Protein AF-0000000081272296 (afdb_homodimer)

Nearest PDB structures (foldseek):
  6tm3-assembly1_A  TM=4.567E-01  e=7.937E+00  Methylorubrum extorquens AM1
  8sxa-assembly1_A  TM=1.067E-01  e=3.320E+00  Bos taurus
  6tm3-assembly1_A  TM=4.519E-01  e=7.015E+00  Methylorubrum extorquens AM1

InterPro domains:
  IPR013495 Conserved hypothetical protein CHP02679 [TIGR02679] (34-431)
  IPR024465 Domain of unknown function DUF2399 [PF09664] (279-431)
  IPR024466 Conserved hypothetical protein CHP02679, N terminus [PF11796] (39-263)

Organism: Ralstonia solanacearum (NCBI:txid305)

Foldseek 3Di:
DPPLLVVLCVLQQDPVNVVVLVVVLVVQQADDDPPPPQKDKAAQDDQSNQVSQCVLQVHPDDDDRMDIDGQVSSQVSSVVVVNDNGPQVSSCVRPNHRHNNVVVVVVLVVLLVVLLPDDDADPLLVLLSPDPVNSVLLCVLQVNDSVSSNVLRVLLRQLVVCWLDQQAAQLRSCCVRPVGSCCLPPPHSSVVSNLSSLVSVVQVVCVVVVNPRPVPVCLPPLVPPPDPVVSVVVVVLSSQQSSLVRNYHDPQAPPWKKKAQFDADPVDDDPDDFLDIDTHTSSCCRNPNTRGPAAVHEAEEEADVVLVVVLSVPARNQFGIYIYCPAQRGNNSVSVLVVNLVNHHAYEYDFKQAQSGLSSVVSCCSVNVHHYDCHELVSVVVLCVVDDDQPQDHDDDHHANPVYRVNRVSCVVSRGIGGPVSCSVVVSVVRGHD/DPPLLVVLCVLQQDPVNVVVLVVVLVVQQADDDPPPPQKDKAAQDDQVNQVSQCVLQVHPDDDDRMDIDGQVSSQVSSVVVVNDNGPQVSSCVRPNHRHNNVVVVVVLVVLLCVLLPDDDADPLLVLLSPDPVNSVLLCVLQVNDSVSSNVLRVLLRQLVVCWLDQQAAQLRSCCVRPVGSCCLPPPHSSVVSNLSSLVSVVQVVCVVVVNPRPVPVCLPVLVPPPDPVVSVVVVVLSSQQSSLVRNYHDPQAPPWKKKAQFDADPVDDDPDDFLDIDTHTSSCCRNPNTRGPAAVHEAEEEADVVLVVVLSVPARNQFGIYIYCPAQRGNNSVSVLVVCLVNHHAYEYDFKQAQSGLSSVVSCCSVNVHHYDCHELVSVVVLLVVDDPFPQDHDDDHHANPVYRVNRVSCVVSRGIGGPVSCSVVVSVVRGHD

Radius of gyration: 42.19 Å; Cα contacts (8 Å, |Δi|>4): 1329; chains: 2; bounding box: 96×132×68 Å

Sequence (868 aa):
MSSSEAKLQRLLGGPALLPLRQRLRRHFERQNDGETRVTLQLTQLRAGEHEALALLTGRTSRPTRSMRIDITQIDAALQTAGICRSLREALERLDGPILNRAAARAAIQAAWSEVTQGREVDARLQAWLDTPAAGPQLKRLAKQNTAAAKTLLRQADAVLRDLPAVGLARAQLAAQTLGNAHALDAGQPVASIVLAAWRCAEAAMASSRQEEPTDPEREFDDDEAEDRDDKARLAHERTRDIWARAGVLVNELARPALMLNLPIADHVTPSWTAGEPAYLSLRQLVRTPPAWTVKGTPVFVCENPNLLAIAADRLGARCAPLVCTDGMPAAAQRALLTQLLHAGARLYYHGDFDWPGLRIANHVIRTWRAIPWRLAASDYKAAVKAAPHVRRDLDETDAVAVWDPLLTPAMRDHGLSIAEEAVADGLIEDLRLPMSSSEAKLQRLLGGPALLPLRQRLRRHFERQNDGETRVTLQLTQLRAGEHEALALLTGRTSRPTRSMRIDITQIDAALQTAGICRSLREALERLDGPILNRAAARAAIQAAWSEVTQGREVDARLQAWLDTPAAGPQLKRLAKQNTAAAKTLLRQADAVLRDLPAVGLARAQLAAQTLGNAHALDAGQPVASIVLAAWRCAEAAMASSRQEEPTDPEREFDDDEAEDRDDKARLAHERTRDIWARAGVLVNELARPALMLNLPIADHVTPSWTAGEPAYLSLRQLVRTPPAWTVKGTPVFVCENPNLLAIAADRLGARCAPLVCTDGMPAAAQRALLTQLLHAGARLYYHGDFDWPGLRIANHVIRTWRAIPWRLAASDYKAAVKAAPHVRRDLDETDAVAVWDPLLTPAMRDHGLSIAEEAVADGLIEDLRLP

Secondary structure (DSSP, 8-state):
--HHHHHHIIIIISGGGHHHHHHHHHHHHHS-TT----EEEEES--HHHHHHHHHHHT------SEEEEEHHHHHHHHHHTTS-S-HHHHHHHHH-----HHHHHHHHHHHHHHHHSS----HHHHHHHTSTTHHHHHHHHTTT-HHHHHHHHHHHHHHHHT-S-SSEEHHHHHHHHHS-TTTTSTT-HHHHHHHHHHHHHHHHHHHHTT-----HHHHT-GGG--SHHHHHHHHHHHHHHHHHHTTEESSTTSSPEEEES--B-TTS--SS-TTS-EEE-HHHHHHS---B--TT-EEEEES-HHHHHHHHHHHGGGBPPEEE--SS--HHHHHHHHHHHHTT-EEEE---BSHHHHHHHHHHHHHH-PEESS-SHHHHHHHHHH-S-------S-----TT-TTHHHHHHHH---B-GGGGHHHHHHHHB--/--HHHHHHIIIIISGGGHHHHHHHHHHHHHS-TT----EEEEES--HHHHHHHHHHHT------SEEEEEHHHHHHHHHHTTS-S-HHHHHHHHH-----HHHHHHHHHHHHHHHHSS----HHHHHHHTSTTHHHHHHHHTTT-HHHHHHHHHHHHHHHHT-S-SSEEHHHHHHHHHS-TTTTSTT-HHHHHHHHHHHHHHHHHHHHTT-----HHHHT-GGG--SHHHHHHHHHHHHHHHHHHTTEESSTTSSPEEEES--B-TTS--SS-TTS-EEE-HHHHHHS---B--TT-EEEEES-HHHHHHHHHHHGGGBPPEEE--SS--HHHHHHHHHHHHTT-EEEE---BSHHHHHHHHHHHHHH-PEESS-SHHHHHHHHHH-S-------S-----TT-TTHHHHHHHH---B-GGGGHHHHHHHHB--

Solvent-accessible surface area (backbone atoms only — not comparable to full-atom values): 46461 Å² total; per-residue (Å²): 124,55,75,34,52,53,52,41,37,72,56,61,52,46,78,87,32,46,66,56,50,51,54,53,46,52,52,54,20,62,38,45,93,78,61,71,74,45,63,47,78,46,66,79,41,48,70,68,49,36,51,37,51,26,64,44,60,71,47,89,68,79,86,47,49,56,48,78,41,46,51,62,52,36,14,50,40,32,40,75,68,57,49,36,78,30,59,67,54,48,47,25,73,70,73,39,85,76,60,40,50,42,48,50,50,50,49,52,51,50,51,52,48,52,62,77,44,93,68,94,59,44,69,40,50,47,55,28,60,70,36,83,62,34,56,63,49,45,39,58,66,28,70,72,32,63,70,50,35,45,51,41,49,52,51,28,34,51,49,52,68,60,50,68,40,76,47,37,46,47,43,55,52,18,30,74,62,69,71,33,48,65,53,52,36,92,86,29,54,40,31,54,51,42,51,50,12,51,51,45,44,51,52,53,53,34,51,70,66,71,39,75,72,68,54,64,77,58,66,58,49,57,81,70,41,83,46,73,66,52,37,52,53,49,50,50,39,49,53,38,31,53,36,43,77,38,16,25,34,62,67,33,70,56,73,48,21,42,35,29,49,72,54,52,45,82,91,51,83,68,67,57,54,77,26,40,77,37,71,42,34,32,48,44,55,57,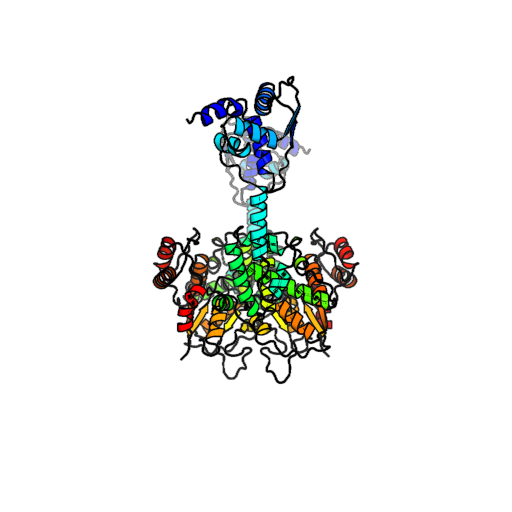57,57,54,75,58,61,59,31,62,76,33,70,31,38,34,36,29,50,56,62,50,54,51,51,39,31,73,76,42,25,66,42,30,45,26,35,36,31,37,63,55,71,63,42,45,21,31,46,51,49,55,49,51,41,46,73,47,38,30,42,40,31,34,36,52,35,49,41,45,70,32,32,49,44,46,44,46,49,30,68,74,62,64,30,40,77,41,83,68,42,39,69,45,50,55,54,49,57,72,69,49,87,82,80,66,65,65,52,73,84,72,78,47,73,36,83,89,34,81,58,27,41,60,50,42,62,72,66,21,51,56,42,57,50,64,78,50,37,71,64,53,48,59,72,32,53,51,136,123,56,73,32,51,54,52,41,37,71,57,62,52,45,78,88,33,46,66,57,51,51,53,53,46,52,50,53,20,61,38,46,92,78,62,71,75,45,62,48,79,45,66,78,41,49,69,68,49,37,51,38,51,25,63,46,60,72,46,92,68,78,86,46,48,56,46,78,43,47,52,61,54,35,13,49,40,31,41,75,70,58,49,36,79,30,59,65,55,47,46,26,73,71,75,38,84,76,62,38,50,42,47,50,50,49,50,53,52,51,51,51,48,52,61,77,42,93,69,92,59,44,69,41,50,47,56,27,61,69,37,84,63,34,57,64,50,46,38,59,66,28,70,70,33,63,69,50,36,46,50,42,50,52,52,28,33,52,49,52,68,59,52,67,39,76,46,38,44,45,43,56,52,18,30,74,62,68,71,32,48,64,53,52,36,92,88,29,55,39,31,53,51,41,52,50,14,51,52,44,44,51,51,54,53,34,51,69,68,70,40,77,71,68,55,64,75,58,67,58,49,59,81,70,43,83,45,72,66,54,37,51,51,48,50,50,41,50,53,38,31,53,36,43,76,37,17,24,34,63,68,32,70,55,73,47,22,40,35,29,49,72,54,51,43,84,92,51,82,68,67,60,53,77,26,39,77,39,71,42,32,32,48,44,54,57,57,58,53,74,58,62,60,32,61,77,32,71,31,37,34,34,30,50,56,62,50,54,52,51,39,31,73,75,42,26,65,43,30,45,26,35,36,32,37,64,56,68,64,42,44,21,30,47,52,50,55,50,51,40,46,74,46,39,32,40,42,30,35,36,53,35,50,42,43,72,32,32,49,43,46,45,47,48,30,67,74,62,63,30,40,76,41,82,68,42,38,68,45,51,54,54,50,57,71,69,48,86,81,74,68,65,66,52,74,86,73,77,46,74,38,83,89,33,82,57,26,39,60,50,42,64,72,67,21,49,55,42,59,50,64,79,50,38,72,66,53,46,60,73,33,53,52,135

pLDDT: mean 87.21, std 12.58, range [40.88, 98.81]

Structure (mmCIF, N/CA/C/O backbone):
data_AF-0000000081272296-model_v1
#
loop_
_entity.id
_entity.type
_entity.pdbx_description
1 polymer 'TIGR02679 family protein'
#
loop_
_atom_site.group_PDB
_atom_site.id
_atom_site.type_symbol
_atom_site.label_atom_id
_atom_site.label_alt_id
_atom_site.label_comp_id
_atom_site.label_asym_id
_atom_site.label_entity_id
_atom_site.label_seq_id
_atom_site.pdbx_PDB_ins_code
_atom_site.Cartn_x
_atom_site.Cartn_y
_atom_site.Cartn_z
_atom_site.occupancy
_atom_site.B_iso_or_equiv
_atom_site.auth_seq_id
_atom_site.auth_comp_id
_atom_site.auth_asym_id
_atom_site.auth_atom_id
_atom_site.pdbx_PDB_model_num
ATOM 1 N N . MET A 1 1 ? 53.406 -57.438 -5.285 1 51.5 1 MET A N 1
ATOM 2 C CA . MET A 1 1 ? 53.062 -56.938 -6.617 1 51.5 1 MET A CA 1
ATOM 3 C C . MET A 1 1 ? 53.188 -58.062 -7.656 1 51.5 1 MET A C 1
ATOM 5 O O . MET A 1 1 ? 54.188 -58.75 -7.738 1 51.5 1 MET A O 1
ATOM 9 N N . SER A 1 2 ? 52.094 -58.5 -8.078 1 66.19 2 SER A N 1
ATOM 10 C CA . SER A 1 2 ? 52.156 -59.625 -9 1 66.19 2 SER A CA 1
ATOM 11 C C . SER A 1 2 ? 53.062 -59.344 -10.172 1 66.19 2 SER A C 1
ATOM 13 O O . SER A 1 2 ? 53.406 -58.188 -10.453 1 66.19 2 SER A O 1
ATOM 15 N N . SER A 1 3 ? 53.75 -60.406 -10.617 1 75.69 3 SER A N 1
ATOM 16 C CA . SER A 1 3 ? 54.688 -60.344 -11.727 1 75.69 3 SER A CA 1
ATOM 17 C C . SER A 1 3 ? 54.125 -59.5 -12.867 1 75.69 3 SER A C 1
ATOM 19 O O . SER A 1 3 ? 54.844 -58.688 -13.469 1 75.69 3 SER A O 1
ATOM 21 N N . SER A 1 4 ? 52.938 -59.5 -13.047 1 79.31 4 SER A N 1
ATOM 22 C CA . SER A 1 4 ? 52.281 -58.719 -14.102 1 79.31 4 SER A CA 1
ATOM 23 C C . SER A 1 4 ? 52.219 -57.25 -13.758 1 79.31 4 SER A C 1
ATOM 25 O O . SER A 1 4 ? 52.406 -56.406 -14.625 1 79.31 4 SER A O 1
ATOM 27 N N . GLU A 1 5 ? 52.125 -56.938 -12.539 1 81.56 5 GLU A N 1
ATOM 28 C CA . GLU A 1 5 ? 52.062 -55.562 -12.094 1 81.56 5 GLU A CA 1
ATOM 29 C C . GLU A 1 5 ? 53.406 -54.875 -12.211 1 81.56 5 GLU A C 1
ATOM 31 O O . GLU A 1 5 ? 53.5 -53.719 -12.578 1 81.56 5 GLU A O 1
ATOM 36 N N . ALA A 1 6 ? 54.438 -55.688 -11.867 1 85.94 6 ALA A N 1
ATOM 37 C CA . ALA A 1 6 ? 55.781 -55.156 -11.969 1 85.94 6 ALA A CA 1
ATOM 38 C C . ALA A 1 6 ? 56.156 -54.875 -13.422 1 85.94 6 ALA A C 1
ATOM 40 O O . ALA A 1 6 ? 56.781 -53.844 -13.711 1 85.94 6 ALA A O 1
ATOM 41 N N . LYS A 1 7 ? 55.781 -55.75 -14.305 1 87.25 7 LYS A N 1
ATOM 42 C CA . LYS A 1 7 ? 56.031 -55.562 -15.727 1 87.25 7 LYS A CA 1
ATOM 43 C C . LYS A 1 7 ? 55.281 -54.344 -16.266 1 87.25 7 LYS A C 1
ATOM 45 O O . LYS A 1 7 ? 55.812 -53.562 -17.047 1 87.25 7 LYS A O 1
ATOM 50 N N . LEU A 1 8 ? 54.156 -54.156 -15.766 1 89.94 8 LEU A N 1
ATOM 51 C CA . LEU A 1 8 ? 53.312 -53.031 -16.203 1 89.94 8 LEU A CA 1
ATOM 52 C C . LEU A 1 8 ? 53.906 -51.719 -15.703 1 89.94 8 LEU A C 1
ATOM 54 O O . LEU A 1 8 ? 53.969 -50.75 -16.453 1 89.94 8 LEU A O 1
ATOM 58 N N . GLN A 1 9 ? 54.344 -51.719 -14.523 1 88.69 9 GLN A N 1
ATOM 59 C CA . GLN A 1 9 ? 54.969 -50.531 -13.938 1 88.69 9 GLN A CA 1
ATOM 60 C C . GLN A 1 9 ? 56.219 -50.125 -14.695 1 88.69 9 GLN A C 1
ATOM 62 O O . GLN A 1 9 ? 56.5 -48.969 -14.906 1 88.69 9 GLN A O 1
ATOM 67 N N . ARG A 1 10 ? 56.938 -51.125 -15.172 1 86.5 10 ARG A N 1
ATOM 68 C CA . ARG A 1 10 ? 58.188 -50.875 -15.906 1 86.5 10 ARG A CA 1
ATOM 69 C C . ARG A 1 10 ? 57.875 -50.375 -17.312 1 86.5 10 ARG A C 1
ATOM 71 O O . ARG A 1 10 ? 58.594 -49.5 -17.828 1 86.5 10 ARG A O 1
ATOM 78 N N . LEU A 1 11 ? 56.781 -50.844 -17.828 1 87.38 11 LEU A N 1
ATOM 79 C CA . LEU A 1 11 ? 56.469 -50.5 -19.219 1 87.38 11 LEU A CA 1
ATOM 80 C C . LEU A 1 11 ? 55.781 -49.156 -19.297 1 87.38 11 LEU A C 1
ATOM 82 O O . LEU A 1 11 ? 56.094 -48.344 -20.188 1 87.38 11 LEU A O 1
ATOM 86 N N . LEU A 1 12 ? 54.844 -48.875 -18.359 1 88.44 12 LEU A N 1
ATOM 87 C CA . LEU A 1 12 ? 54 -47.719 -18.531 1 88.44 12 LEU A CA 1
ATOM 88 C C . LEU A 1 12 ? 53.844 -46.938 -17.219 1 88.44 12 LEU A C 1
ATOM 90 O O . LEU A 1 12 ? 53.281 -45.844 -17.203 1 88.44 12 LEU A O 1
ATOM 94 N N . GLY A 1 13 ? 54.375 -47.344 -16.125 1 87.5 13 GLY A N 1
ATOM 95 C CA . GLY A 1 13 ? 54.094 -46.781 -14.805 1 87.5 13 GLY A CA 1
ATOM 96 C C . GLY A 1 13 ? 55.062 -45.719 -14.367 1 87.5 13 GLY A C 1
ATOM 97 O O . GLY A 1 13 ? 54.844 -45.031 -13.367 1 87.5 13 GLY A O 1
ATOM 98 N N . GLY A 1 14 ? 56.156 -45.594 -14.969 1 86.25 14 GLY A N 1
ATOM 99 C CA . GLY A 1 14 ? 57.156 -44.625 -14.57 1 86.25 14 GLY A CA 1
ATOM 100 C C . GLY A 1 14 ? 56.625 -43.188 -14.508 1 86.25 14 GLY A C 1
ATOM 101 O O . GLY A 1 14 ? 55.688 -42.844 -15.242 1 86.25 14 GLY A O 1
ATOM 102 N N . PRO A 1 15 ? 57.094 -42.406 -13.625 1 88.62 15 PRO A N 1
ATOM 103 C CA . PRO A 1 15 ? 56.625 -41.031 -13.469 1 88.62 15 PRO A CA 1
ATOM 104 C C . PRO A 1 15 ? 56.781 -40.188 -14.742 1 88.62 15 PRO A C 1
ATOM 106 O O . PRO A 1 15 ? 56 -39.312 -15.008 1 88.62 15 PRO A O 1
ATOM 109 N N . ALA A 1 16 ? 57.812 -40.531 -15.508 1 87.19 16 ALA A N 1
ATOM 110 C CA . ALA A 1 16 ? 58.062 -39.781 -16.734 1 87.19 16 ALA A CA 1
ATOM 111 C C . ALA A 1 16 ? 56.969 -40.031 -17.781 1 87.19 16 ALA A C 1
ATOM 113 O O . ALA A 1 16 ? 56.812 -39.25 -18.719 1 87.19 16 ALA A O 1
ATOM 114 N N . LEU A 1 17 ? 56.25 -41.062 -17.578 1 91.75 17 LEU A N 1
ATOM 115 C CA . LEU A 1 17 ? 55.25 -41.438 -18.562 1 91.75 17 LEU A CA 1
ATOM 116 C C . LEU A 1 17 ? 53.844 -40.969 -18.109 1 91.75 17 LEU A C 1
ATOM 118 O O . LEU A 1 17 ? 52.844 -41.312 -18.75 1 91.75 17 LEU A O 1
ATOM 122 N N . LEU A 1 18 ? 53.75 -40.188 -17.078 1 91.81 18 LEU A N 1
ATOM 123 C CA . LEU A 1 18 ? 52.5 -39.719 -16.531 1 91.81 18 LEU A CA 1
ATOM 124 C C . LEU A 1 18 ? 51.719 -38.875 -17.547 1 91.81 18 LEU A C 1
ATOM 126 O O . LEU A 1 18 ? 50.531 -39.094 -17.766 1 91.81 18 LEU A O 1
ATOM 130 N N . PRO A 1 19 ? 52.438 -38 -18.234 1 90.44 19 PRO A N 1
ATOM 131 C CA . PRO A 1 19 ? 51.688 -37.219 -19.234 1 90.44 19 PRO A CA 1
ATOM 132 C C . PRO A 1 19 ? 51.094 -38.094 -20.328 1 90.44 19 PRO A C 1
ATOM 134 O O . PRO A 1 19 ? 49.969 -37.812 -20.781 1 90.44 19 PRO A O 1
ATOM 137 N N . LEU A 1 20 ? 51.812 -39.062 -20.703 1 91 20 LEU A N 1
ATOM 138 C CA . LEU A 1 20 ? 51.312 -40 -21.719 1 91 20 LEU A CA 1
ATOM 139 C C . LEU A 1 20 ? 50.094 -40.75 -21.203 1 91 20 LEU A C 1
ATOM 141 O O . LEU A 1 20 ? 49.094 -40.844 -21.891 1 91 20 LEU A O 1
ATOM 145 N N . ARG A 1 21 ? 50.156 -41.219 -20.047 1 92.5 21 ARG A N 1
ATOM 146 C CA . ARG A 1 21 ? 49.031 -41.938 -19.453 1 92.5 21 ARG A CA 1
ATOM 147 C C . ARG A 1 21 ? 47.812 -41.062 -19.344 1 92.5 21 ARG A C 1
ATOM 149 O O . ARG A 1 21 ? 46.688 -41.5 -19.609 1 92.5 21 ARG A O 1
ATOM 156 N N . GLN A 1 22 ? 48 -39.875 -19.031 1 89.81 22 GLN A N 1
ATOM 157 C CA . GLN A 1 22 ? 46.906 -38.938 -18.906 1 89.81 22 GLN A CA 1
ATOM 158 C C . GLN A 1 22 ? 46.219 -38.688 -20.25 1 89.81 22 GLN A C 1
ATOM 160 O O . GLN A 1 22 ? 45 -38.625 -20.328 1 89.81 22 GLN A O 1
ATOM 165 N N . ARG A 1 23 ? 47.094 -38.594 -21.219 1 88.44 23 ARG A N 1
ATOM 166 C CA . ARG A 1 23 ? 46.531 -38.375 -22.562 1 88.44 23 ARG A CA 1
ATOM 167 C C . ARG A 1 23 ? 45.75 -39.594 -23.016 1 88.44 23 ARG A C 1
ATOM 169 O O . ARG A 1 23 ? 44.688 -39.469 -23.609 1 88.44 23 ARG A O 1
ATOM 176 N N . LEU A 1 24 ? 46.281 -40.688 -22.75 1 87.19 24 LEU A N 1
ATOM 177 C CA . LEU A 1 24 ? 45.625 -41.938 -23.109 1 87.19 24 LEU A CA 1
ATOM 178 C C . LEU A 1 24 ? 44.312 -42.094 -22.312 1 87.19 24 LEU A C 1
ATOM 180 O O . LEU A 1 24 ? 43.281 -42.5 -22.859 1 87.19 24 LEU A O 1
ATOM 184 N N . ARG A 1 25 ? 44.344 -41.75 -21.125 1 86.88 25 ARG A N 1
ATOM 185 C CA . ARG A 1 25 ? 43.156 -41.812 -20.266 1 86.88 25 ARG A CA 1
ATOM 186 C C . ARG A 1 25 ? 42.062 -40.906 -20.797 1 86.88 25 ARG A C 1
ATOM 188 O O . ARG A 1 25 ? 40.906 -41.281 -20.828 1 86.88 25 ARG A O 1
ATOM 195 N N . ARG A 1 26 ? 42.469 -39.719 -21.125 1 84.25 26 ARG A N 1
ATOM 196 C CA . ARG A 1 26 ? 41.5 -38.75 -21.672 1 84.25 26 ARG A CA 1
ATOM 197 C C . ARG A 1 26 ? 40.812 -39.281 -22.922 1 84.25 26 ARG A C 1
ATOM 199 O O . ARG A 1 26 ? 39.625 -39.031 -23.141 1 84.25 26 ARG A O 1
ATOM 206 N N . HIS A 1 27 ? 41.656 -40.031 -23.625 1 80.81 27 HIS A N 1
ATOM 207 C CA . HIS A 1 27 ? 41.125 -40.656 -24.828 1 80.81 27 HIS A CA 1
ATOM 208 C C . HIS A 1 27 ? 40.031 -41.656 -24.469 1 80.81 27 HIS A C 1
ATOM 210 O O . HIS A 1 27 ? 38.938 -41.656 -25.062 1 80.81 27 HIS A O 1
ATOM 216 N N . PHE A 1 28 ? 40.219 -42.406 -23.469 1 81.75 28 PHE A N 1
ATOM 217 C CA . PHE A 1 28 ? 39.281 -43.438 -23.078 1 81.75 28 PHE A CA 1
ATOM 218 C C . PHE A 1 28 ? 38.062 -42.812 -22.391 1 81.75 28 PHE A C 1
ATOM 220 O O . PHE A 1 28 ? 36.969 -43.344 -22.469 1 81.75 28 PHE A O 1
ATOM 227 N N . GLU A 1 29 ? 38.312 -41.719 -21.766 1 82 29 GLU A N 1
ATOM 228 C CA . GLU A 1 29 ? 37.219 -41.031 -21.094 1 82 29 GLU A CA 1
ATOM 229 C C . GLU A 1 29 ? 36.25 -40.438 -22.109 1 82 29 GLU A C 1
ATOM 231 O O . GLU A 1 29 ? 35.031 -40.344 -21.812 1 82 29 GLU A O 1
ATOM 236 N N . ARG A 1 30 ? 36.75 -40.031 -23.203 1 74.25 30 ARG A N 1
ATOM 237 C CA . ARG A 1 30 ? 35.938 -39.375 -24.219 1 74.25 30 ARG A CA 1
ATOM 238 C C . ARG A 1 30 ? 35.281 -40.406 -25.141 1 74.25 30 ARG A C 1
ATOM 240 O O . ARG A 1 30 ? 34.312 -40.094 -25.844 1 74.25 30 ARG A O 1
ATOM 247 N N . GLN A 1 31 ? 35.812 -41.594 -25.172 1 66.81 31 GLN A N 1
ATOM 248 C CA . GLN A 1 31 ? 35.312 -42.594 -26.125 1 66.81 31 GLN A CA 1
ATOM 249 C C . GLN A 1 31 ? 34.031 -43.25 -25.609 1 66.81 31 GLN A C 1
ATOM 251 O O . GLN A 1 31 ? 33.906 -43.531 -24.422 1 66.81 31 GLN A O 1
ATOM 256 N N . ASN A 1 32 ? 32.938 -43.156 -26.469 1 58.28 32 ASN A N 1
ATOM 257 C CA . ASN A 1 32 ? 31.688 -43.844 -26.203 1 58.28 32 ASN A CA 1
ATOM 258 C C . ASN A 1 32 ? 31.859 -45.344 -26.172 1 58.28 32 ASN A C 1
ATOM 260 O O . ASN A 1 32 ? 32.75 -45.875 -26.859 1 58.28 32 ASN A O 1
ATOM 264 N N . ASP A 1 33 ? 31.094 -46 -25.391 1 50.78 33 ASP A N 1
ATOM 265 C CA . ASP A 1 33 ? 30.969 -47.469 -25.359 1 50.78 33 ASP A CA 1
ATOM 266 C C . ASP A 1 33 ? 30.516 -48 -26.703 1 50.78 33 ASP A C 1
ATOM 268 O O . ASP A 1 33 ? 29.5 -47.531 -27.25 1 50.78 33 ASP A O 1
ATOM 272 N N . GLY A 1 34 ? 31.438 -48.344 -27.625 1 52.91 34 GLY A N 1
ATOM 273 C CA . GLY A 1 34 ? 31.203 -49.031 -28.891 1 52.91 34 GLY A CA 1
ATOM 274 C C . GLY A 1 34 ? 32.156 -48.594 -29.984 1 52.91 34 GLY A C 1
ATOM 275 O O . GLY A 1 34 ? 32.25 -49.219 -31.031 1 52.91 34 GLY A O 1
ATOM 276 N N . GLU A 1 35 ? 32.25 -47.188 -30.094 1 53.91 35 GLU A N 1
ATOM 277 C CA . GLU A 1 35 ? 33.094 -46.781 -31.203 1 53.91 35 GLU A CA 1
ATOM 278 C C . GLU A 1 35 ? 34.562 -46.969 -30.859 1 53.91 35 GLU A C 1
ATOM 280 O O . GLU A 1 35 ? 35.062 -46.281 -29.953 1 53.91 35 GLU A O 1
ATOM 285 N N . THR A 1 36 ? 34.969 -48 -30.75 1 52.28 36 THR A N 1
ATOM 286 C CA . THR A 1 36 ? 36.375 -48.281 -30.516 1 52.28 36 THR A CA 1
ATOM 287 C C . THR A 1 36 ? 37.25 -47.562 -31.531 1 52.28 36 THR A C 1
ATOM 289 O O . THR A 1 36 ? 37.281 -47.906 -32.719 1 52.28 36 THR A O 1
ATOM 292 N N . ARG A 1 37 ? 37.312 -46.344 -31.469 1 58.5 37 ARG A N 1
ATOM 293 C CA . ARG A 1 37 ? 38.406 -45.812 -32.281 1 58.5 37 ARG A CA 1
ATOM 294 C C . ARG A 1 37 ? 39.719 -46.562 -31.969 1 58.5 37 ARG A C 1
ATOM 296 O O . ARG A 1 37 ? 40.219 -46.438 -30.859 1 58.5 37 ARG A O 1
ATOM 303 N N . VAL A 1 38 ? 40.094 -47.406 -32.875 1 67.81 38 VAL A N 1
ATOM 304 C CA . VAL A 1 38 ? 41.156 -48.406 -32.781 1 67.81 38 VAL A CA 1
ATOM 305 C C . VAL A 1 38 ? 42.531 -47.719 -32.938 1 67.81 38 VAL A C 1
ATOM 307 O O . VAL A 1 38 ? 43.5 -48.156 -32.344 1 67.81 38 VAL A O 1
ATOM 310 N N . THR A 1 39 ? 42.438 -46.438 -33.562 1 79.5 39 THR A N 1
ATOM 311 C CA . THR A 1 39 ? 43.75 -45.844 -33.844 1 79.5 39 THR A CA 1
ATOM 312 C C . THR A 1 39 ? 43.844 -44.438 -33.188 1 79.5 39 THR A C 1
ATOM 314 O O . THR A 1 39 ? 42.875 -43.688 -33.219 1 79.5 39 THR A O 1
ATOM 317 N N . LEU A 1 40 ? 44.812 -44.094 -32.438 1 84.75 40 LEU A N 1
ATOM 318 C CA . LEU A 1 40 ? 45.094 -42.812 -31.75 1 84.75 40 LEU A CA 1
ATOM 319 C C . LEU A 1 40 ? 46.375 -42.188 -32.281 1 84.75 40 LEU A C 1
ATOM 321 O O . LEU A 1 40 ? 47.406 -42.875 -32.375 1 84.75 40 LEU A O 1
ATOM 325 N N . GLN A 1 41 ? 46.25 -41 -32.688 1 85.81 41 GLN A N 1
ATOM 326 C CA . GLN A 1 41 ? 47.438 -40.25 -33.094 1 85.81 41 GLN A CA 1
ATOM 327 C C . GLN A 1 41 ? 47.969 -39.438 -31.906 1 85.81 41 GLN A C 1
ATOM 329 O O . GLN A 1 41 ? 47.281 -38.625 -31.328 1 85.81 41 GLN A O 1
ATOM 334 N N . LEU A 1 42 ? 49.125 -39.719 -31.484 1 88.94 42 LEU A N 1
ATOM 335 C CA . LEU A 1 42 ? 49.781 -38.938 -30.422 1 88.94 42 LEU A CA 1
ATOM 336 C C . LEU A 1 42 ? 50.906 -38.062 -30.984 1 88.94 42 LEU A C 1
ATOM 338 O O . LEU A 1 42 ? 51.719 -38.531 -31.781 1 88.94 42 LEU A O 1
ATOM 342 N N . THR A 1 43 ? 50.781 -36.812 -30.656 1 86.31 43 THR A N 1
ATOM 343 C CA . THR A 1 43 ? 51.781 -35.875 -31.125 1 86.31 43 THR A CA 1
ATOM 344 C C . THR A 1 43 ? 52.594 -35.312 -29.969 1 86.31 43 THR A C 1
ATOM 346 O O . THR A 1 43 ? 52.25 -35.562 -28.797 1 86.31 43 THR A O 1
ATOM 349 N N . GLN A 1 44 ? 53.719 -34.75 -30.281 1 86.75 44 GLN A N 1
ATOM 350 C CA . GLN A 1 44 ? 54.594 -34.125 -29.312 1 86.75 44 GLN A CA 1
ATOM 351 C C . GLN A 1 44 ? 55.062 -35.094 -28.266 1 86.75 44 GLN A C 1
ATOM 353 O O . GLN A 1 44 ? 55.031 -34.812 -27.062 1 86.75 44 GLN A O 1
ATOM 358 N N . LEU A 1 45 ? 55.5 -36.188 -28.812 1 88.38 45 LEU A N 1
ATOM 359 C CA . LEU A 1 45 ? 55.938 -37.219 -27.906 1 88.38 45 LEU A CA 1
ATOM 360 C C . LEU A 1 45 ? 57.375 -36.969 -27.453 1 88.38 45 LEU A C 1
ATOM 362 O O . LEU A 1 45 ? 58.25 -36.594 -28.266 1 88.38 45 LEU A O 1
ATOM 366 N N . ARG A 1 46 ? 57.562 -37.094 -26.188 1 84.5 46 ARG A N 1
ATOM 367 C CA . ARG A 1 46 ? 58.906 -37.094 -25.672 1 84.5 46 ARG A CA 1
ATOM 368 C C . ARG A 1 46 ? 59.625 -38.406 -26 1 84.5 46 ARG A C 1
ATOM 370 O O . ARG A 1 46 ? 58.969 -39.406 -26.281 1 84.5 46 ARG A O 1
ATOM 377 N N . ALA A 1 47 ? 60.938 -38.438 -25.953 1 86.88 47 ALA A N 1
ATOM 378 C CA . ALA A 1 47 ? 61.719 -39.625 -26.297 1 86.88 47 ALA A CA 1
ATOM 379 C C . ALA A 1 47 ? 61.312 -40.844 -25.453 1 86.88 47 ALA A C 1
ATOM 381 O O . ALA A 1 47 ? 61.125 -41.938 -25.984 1 86.88 47 ALA A O 1
ATOM 382 N N . GLY A 1 48 ? 61.062 -40.562 -24.219 1 87.62 48 GLY A N 1
ATOM 383 C CA . GLY A 1 48 ? 60.656 -41.625 -23.312 1 87.62 48 GLY A CA 1
ATOM 384 C C . GLY A 1 48 ? 59.281 -42.156 -23.625 1 87.62 48 GLY A C 1
ATOM 385 O O . GLY A 1 48 ? 59.031 -43.375 -23.516 1 87.62 48 GLY A O 1
ATOM 386 N N . GLU A 1 49 ? 58.406 -41.375 -24 1 89.31 49 GLU A N 1
ATOM 387 C CA . GLU A 1 49 ? 57.062 -41.781 -24.359 1 89.31 49 GLU A CA 1
ATOM 388 C C . GLU A 1 49 ? 57.031 -42.594 -25.625 1 89.31 49 GLU A C 1
ATOM 390 O O . GLU A 1 49 ? 56.312 -43.594 -25.703 1 89.31 49 GLU A O 1
ATOM 395 N N . HIS A 1 50 ? 57.812 -42.094 -26.562 1 90.19 50 HIS A N 1
ATOM 396 C CA . HIS A 1 50 ? 57.938 -42.812 -27.828 1 90.19 50 HIS A CA 1
ATOM 397 C C . HIS A 1 50 ? 58.469 -44.219 -27.594 1 90.19 50 HIS A C 1
ATOM 399 O O . HIS A 1 50 ? 57.969 -45.188 -28.156 1 90.19 50 HIS A O 1
ATOM 405 N N . GLU A 1 51 ? 59.5 -44.312 -26.797 1 88.5 51 GLU A N 1
ATOM 406 C CA . GLU A 1 51 ? 60.125 -45.625 -26.516 1 88.5 51 GLU A CA 1
ATOM 407 C C . GLU A 1 51 ? 59.125 -46.562 -25.844 1 88.5 51 GLU A C 1
ATOM 409 O O . GLU A 1 51 ? 59.031 -47.75 -26.203 1 88.5 51 GLU A O 1
ATOM 414 N N . ALA A 1 52 ? 58.406 -46 -24.953 1 88.88 52 ALA A N 1
ATOM 415 C CA . ALA A 1 52 ? 57.406 -46.812 -24.25 1 88.88 52 ALA A CA 1
ATOM 416 C C . ALA A 1 52 ? 56.344 -47.312 -25.203 1 88.88 52 ALA A C 1
ATOM 418 O O . ALA A 1 52 ? 55.969 -48.5 -25.156 1 88.88 52 ALA A O 1
ATOM 419 N N . LEU A 1 53 ? 55.906 -46.531 -26.094 1 88.88 53 LEU A N 1
ATOM 420 C CA . LEU A 1 53 ? 54.875 -46.906 -27.062 1 88.88 5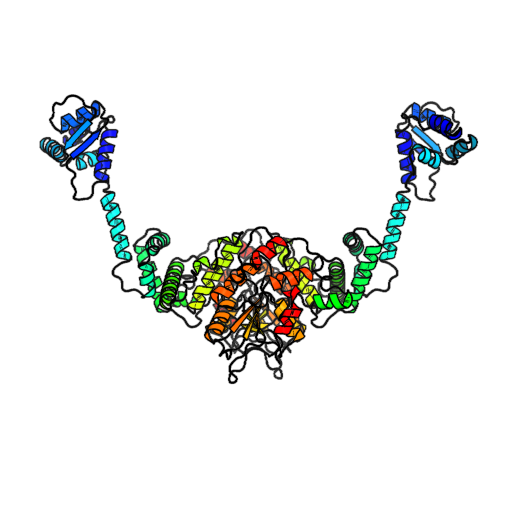3 LEU A CA 1
ATOM 421 C C . LEU A 1 53 ? 55.406 -47.906 -28.078 1 88.88 53 LEU A C 1
ATOM 423 O O . LEU A 1 53 ? 54.688 -48.812 -28.5 1 88.88 53 LEU A O 1
ATOM 427 N N . ALA A 1 54 ? 56.656 -47.656 -28.422 1 87.38 54 ALA A N 1
ATOM 428 C CA . ALA A 1 54 ? 57.281 -48.562 -29.359 1 87.38 54 ALA A CA 1
ATOM 429 C C . ALA A 1 54 ? 57.438 -49.969 -28.766 1 87.38 54 ALA A C 1
ATOM 431 O O . ALA A 1 54 ? 57.188 -50.969 -29.438 1 87.38 54 ALA A O 1
ATOM 432 N N . LEU A 1 55 ? 57.812 -49.969 -27.547 1 84.81 55 LEU A N 1
ATOM 433 C CA . LEU A 1 55 ? 57.938 -51.25 -26.844 1 84.81 55 LEU A CA 1
ATOM 434 C C . LEU A 1 55 ? 56.594 -51.969 -26.75 1 84.81 55 LEU A C 1
ATOM 436 O O . LEU A 1 55 ? 56.531 -53.188 -26.891 1 84.81 55 LEU A O 1
ATOM 440 N N . LEU A 1 56 ? 55.594 -51.219 -26.594 1 85.06 56 LEU A N 1
ATOM 441 C CA . LEU A 1 56 ? 54.25 -51.781 -26.453 1 85.06 56 LEU A CA 1
ATOM 442 C C . LEU A 1 56 ? 53.719 -52.281 -27.797 1 85.06 56 LEU A C 1
ATOM 444 O O . LEU A 1 56 ? 52.938 -53.219 -27.844 1 85.06 56 LEU A O 1
ATOM 448 N N . THR A 1 57 ? 54.125 -51.656 -28.906 1 81.56 57 THR A N 1
ATOM 449 C CA . THR A 1 57 ? 53.625 -52.031 -30.234 1 81.56 57 THR A CA 1
ATOM 450 C C . THR A 1 57 ? 54.594 -52.969 -30.922 1 81.56 57 THR A C 1
ATOM 452 O O . THR A 1 57 ? 54.312 -53.469 -32.031 1 81.56 57 THR A O 1
ATOM 455 N N . GLY A 1 58 ? 55.688 -53.312 -30.359 1 75.81 58 GLY A N 1
ATOM 456 C CA . GLY A 1 58 ? 56.688 -54.219 -30.922 1 75.81 58 GLY A CA 1
ATOM 457 C C . GLY A 1 58 ? 57.406 -53.625 -32.125 1 75.81 58 GLY A C 1
ATOM 458 O O . GLY A 1 58 ? 57.969 -54.344 -32.938 1 75.81 58 GLY A O 1
ATOM 459 N N . ARG A 1 59 ? 57.281 -52.438 -32.312 1 73.75 59 ARG A N 1
ATOM 460 C CA . ARG A 1 59 ? 57.938 -51.781 -33.438 1 73.75 59 ARG A CA 1
ATOM 461 C C . ARG A 1 59 ? 59.312 -51.219 -33 1 73.75 59 ARG A C 1
ATOM 463 O O . ARG A 1 59 ? 59.5 -50.875 -31.844 1 73.75 59 ARG A O 1
ATOM 470 N N . THR A 1 60 ? 60.281 -51.469 -33.719 1 72.31 60 THR A N 1
ATOM 471 C CA . THR A 1 60 ? 61.594 -50.812 -33.531 1 72.31 60 THR A CA 1
ATOM 472 C C . THR A 1 60 ? 61.688 -49.531 -34.344 1 72.31 60 THR A C 1
ATOM 474 O O . THR A 1 60 ? 61.688 -49.562 -35.562 1 72.31 60 THR A O 1
ATOM 477 N N . SER A 1 61 ? 60.938 -48.5 -33.969 1 67 61 SER A N 1
ATOM 478 C CA . SER A 1 61 ? 60.969 -47.344 -34.844 1 67 61 SER A CA 1
ATOM 479 C C . SER A 1 61 ? 61.844 -46.25 -34.312 1 67 61 SER A C 1
ATOM 481 O O . SER A 1 61 ? 62.125 -46.188 -33.094 1 67 61 SER A O 1
ATOM 483 N N . ARG A 1 62 ? 62.406 -45.312 -35.156 1 74.31 62 ARG A N 1
ATOM 484 C CA . ARG A 1 62 ? 63.125 -44.094 -34.812 1 74.31 62 ARG A CA 1
ATOM 485 C C . ARG A 1 62 ? 62.188 -43.125 -34.062 1 74.31 62 ARG A C 1
ATOM 487 O O . ARG A 1 62 ? 61 -43.062 -34.344 1 74.31 62 ARG A O 1
ATOM 494 N N . PRO A 1 63 ? 62.812 -42.469 -33 1 78.31 63 PRO A N 1
ATOM 495 C CA . PRO A 1 63 ? 62 -41.531 -32.219 1 78.31 63 PRO A CA 1
ATOM 496 C C . PRO A 1 63 ? 61.406 -40.438 -33.094 1 78.31 63 PRO A C 1
ATOM 498 O O . PRO A 1 63 ? 62.094 -39.781 -33.875 1 78.31 63 PRO A O 1
ATOM 501 N N . THR A 1 64 ? 60.188 -40.5 -33.25 1 80.88 64 THR A N 1
ATOM 502 C CA . THR A 1 64 ? 59.469 -39.406 -33.938 1 80.88 64 THR A CA 1
ATOM 503 C C . THR A 1 64 ? 58.594 -38.656 -32.938 1 80.88 64 THR A C 1
ATOM 505 O O . THR A 1 64 ? 58.312 -39.125 -31.828 1 80.88 64 THR A O 1
ATOM 508 N N . ARG A 1 65 ? 58.281 -37.406 -33.312 1 87.5 65 ARG A N 1
ATOM 509 C CA . ARG A 1 65 ? 57.469 -36.531 -32.469 1 87.5 65 ARG A CA 1
ATOM 510 C C . ARG A 1 65 ? 56 -36.875 -32.562 1 87.5 65 ARG A C 1
ATOM 512 O O . ARG A 1 65 ? 55.188 -36.406 -31.766 1 87.5 65 ARG A O 1
ATOM 519 N N . SER A 1 66 ? 55.688 -37.781 -33.5 1 87.38 66 SER A N 1
ATOM 520 C CA . SER A 1 66 ? 54.312 -38.219 -33.656 1 87.38 66 SER A CA 1
ATOM 521 C C . SER A 1 66 ? 54.219 -39.688 -33.938 1 87.38 66 SER A C 1
ATOM 523 O O . SER A 1 66 ? 55.125 -40.281 -34.531 1 87.38 66 SER A O 1
ATOM 525 N N . MET A 1 67 ? 53.25 -40.312 -33.344 1 87.12 67 MET A N 1
ATOM 526 C CA . MET A 1 67 ? 53.062 -41.75 -33.531 1 87.12 67 MET A CA 1
ATOM 527 C C . MET A 1 67 ? 51.594 -42.094 -33.594 1 87.12 67 MET A C 1
ATOM 529 O O . MET A 1 67 ? 50.781 -41.531 -32.844 1 87.12 67 MET A O 1
ATOM 533 N N . ARG A 1 68 ? 51.312 -42.844 -34.625 1 88.56 68 ARG A N 1
ATOM 534 C CA . ARG A 1 68 ? 49.969 -43.406 -34.688 1 88.56 68 ARG A CA 1
ATOM 535 C C . ARG A 1 68 ? 49.938 -44.812 -34.062 1 88.56 68 ARG A C 1
ATOM 537 O O . ARG A 1 68 ? 50.688 -45.688 -34.438 1 88.56 68 ARG A O 1
ATOM 544 N N . ILE A 1 69 ? 49.031 -44.875 -33.062 1 86.75 69 ILE A N 1
ATOM 545 C CA . ILE A 1 69 ? 49 -46.156 -32.344 1 86.75 69 ILE A CA 1
ATOM 546 C C . ILE A 1 69 ? 47.625 -46.812 -32.562 1 86.75 69 ILE A C 1
ATOM 548 O O . ILE A 1 69 ? 46.625 -46.125 -32.656 1 86.75 69 ILE A O 1
ATOM 552 N N . ASP A 1 70 ? 47.719 -48.062 -32.844 1 87.19 70 ASP A N 1
ATOM 553 C CA . ASP A 1 70 ? 46.531 -48.906 -32.875 1 87.19 70 ASP A CA 1
ATOM 554 C C . ASP A 1 70 ? 46.25 -49.594 -31.547 1 87.19 70 ASP A C 1
ATOM 556 O O . ASP A 1 70 ? 47.031 -50.438 -31.109 1 87.19 70 ASP A O 1
ATOM 560 N N . ILE A 1 71 ? 45.188 -49.25 -30.891 1 87.69 71 ILE A N 1
ATOM 561 C CA . ILE A 1 71 ? 44.875 -49.688 -29.531 1 87.69 71 ILE A CA 1
ATOM 562 C C . ILE A 1 71 ? 44.688 -51.188 -29.516 1 87.69 71 ILE A C 1
ATOM 564 O O . ILE A 1 71 ? 45.094 -51.875 -28.578 1 87.69 71 ILE A O 1
ATOM 568 N N . THR A 1 72 ? 44.188 -51.75 -30.609 1 86.88 72 THR A N 1
ATOM 569 C CA . THR A 1 72 ? 44 -53.188 -30.688 1 86.88 72 THR A CA 1
ATOM 570 C C . THR A 1 72 ? 45.312 -53.938 -30.656 1 86.88 72 THR A C 1
ATOM 572 O O . THR A 1 72 ? 45.438 -55 -30.047 1 86.88 72 THR A O 1
ATOM 575 N N . GLN A 1 73 ? 46.25 -53.281 -31.281 1 87.56 73 GLN A N 1
ATOM 576 C CA . GLN A 1 73 ? 47.594 -53.875 -31.297 1 87.56 73 GLN A CA 1
ATOM 577 C C . GLN A 1 73 ? 48.25 -53.812 -29.906 1 87.56 73 GLN A C 1
ATOM 579 O O . GLN A 1 73 ? 48.906 -54.781 -29.484 1 87.56 73 GLN A O 1
ATOM 584 N N . ILE A 1 74 ? 47.969 -52.719 -29.344 1 88.88 74 ILE A N 1
ATOM 585 C CA . ILE A 1 74 ? 48.531 -52.562 -28.016 1 88.88 74 ILE A CA 1
ATOM 586 C C . ILE A 1 74 ? 47.875 -53.531 -27.047 1 88.88 74 ILE A C 1
ATOM 588 O O . ILE A 1 74 ? 48.531 -54.156 -26.219 1 88.88 74 ILE A O 1
ATOM 592 N N . ASP A 1 75 ? 46.656 -53.75 -27.172 1 89.25 75 ASP A N 1
ATOM 593 C CA . ASP A 1 75 ? 45.938 -54.719 -26.344 1 89.25 75 ASP A CA 1
ATOM 594 C C . ASP A 1 75 ? 46.469 -56.125 -26.547 1 89.25 75 ASP A C 1
ATOM 596 O O . ASP A 1 75 ? 46.719 -56.844 -25.562 1 89.25 75 ASP A O 1
ATOM 600 N N . ALA A 1 76 ? 46.656 -56.438 -27.781 1 88.69 76 ALA A N 1
ATOM 601 C CA . ALA A 1 76 ? 47.156 -57.75 -28.094 1 88.69 76 ALA A CA 1
ATOM 602 C C . ALA A 1 76 ? 48.562 -57.969 -27.5 1 88.69 76 ALA A C 1
ATOM 604 O O . ALA A 1 76 ? 48.875 -59.031 -26.984 1 88.69 76 ALA A O 1
ATOM 605 N N . ALA A 1 77 ? 49.344 -56.906 -27.609 1 89.19 77 ALA A N 1
ATOM 606 C CA . ALA A 1 77 ? 50.719 -57 -27.078 1 89.19 77 ALA A CA 1
ATOM 607 C C . ALA A 1 77 ? 50.688 -57.156 -25.562 1 89.19 77 ALA A C 1
ATOM 609 O O . ALA A 1 77 ? 51.469 -57.969 -25.016 1 89.19 77 ALA A O 1
ATOM 610 N N . LEU A 1 78 ? 49.844 -56.469 -24.938 1 89.94 78 LEU A N 1
ATOM 611 C CA . LEU A 1 78 ? 49.75 -56.562 -23.484 1 89.94 78 LEU A CA 1
ATOM 612 C C . LEU A 1 78 ? 49.219 -57.938 -23.047 1 89.94 78 LEU A C 1
ATOM 614 O O . LEU A 1 78 ? 49.719 -58.5 -22.062 1 89.94 78 LEU A O 1
ATOM 618 N N . GLN A 1 79 ? 48.406 -58.562 -23.812 1 90.12 79 GLN A N 1
ATOM 619 C CA . GLN A 1 79 ? 47.875 -59.875 -23.516 1 90.12 79 GLN A CA 1
ATOM 620 C C . GLN A 1 79 ? 48.938 -60.969 -23.719 1 90.12 79 GLN A C 1
ATOM 622 O O . GLN A 1 79 ? 49.094 -61.844 -22.875 1 90.12 79 GLN A O 1
ATOM 627 N N . THR A 1 80 ? 49.594 -60.812 -24.797 1 89.75 80 THR A N 1
ATOM 628 C CA . THR A 1 80 ? 50.625 -61.781 -25.109 1 89.75 80 THR A CA 1
ATOM 629 C C . THR A 1 80 ? 51.719 -61.781 -24.062 1 89.75 80 THR A C 1
ATOM 631 O O . THR A 1 80 ? 52.281 -62.812 -23.703 1 89.75 80 THR A O 1
ATOM 634 N N . ALA A 1 81 ? 51.938 -60.562 -23.578 1 87 81 ALA A N 1
ATOM 635 C CA . ALA A 1 81 ? 52.969 -60.406 -22.562 1 87 81 ALA A CA 1
ATOM 636 C C . ALA A 1 81 ? 52.469 -60.812 -21.188 1 87 81 ALA A C 1
ATOM 638 O O . ALA A 1 81 ? 53.219 -60.844 -20.219 1 87 81 ALA A O 1
ATOM 639 N N . GLY A 1 82 ? 51.188 -61.094 -21.078 1 87.44 82 GLY A N 1
ATOM 640 C CA . GLY A 1 82 ? 50.594 -61.531 -19.828 1 87.44 82 GLY A CA 1
ATOM 641 C C . GLY A 1 82 ? 50.469 -60.406 -18.812 1 87.44 82 GLY A C 1
ATOM 642 O O . GLY A 1 82 ? 50.562 -60.625 -17.609 1 87.44 82 GLY A O 1
ATOM 643 N N . ILE A 1 83 ? 50.438 -59.219 -19.234 1 87.69 83 ILE A N 1
ATOM 644 C CA . ILE A 1 83 ? 50.406 -58.062 -18.328 1 87.69 83 ILE A CA 1
ATOM 645 C C . ILE A 1 83 ? 48.969 -57.719 -17.984 1 87.69 83 ILE A C 1
ATOM 647 O O . ILE A 1 83 ? 48.594 -57.656 -16.812 1 87.69 83 ILE A O 1
ATOM 651 N N . CYS A 1 84 ? 48.188 -57.406 -19 1 87.62 84 CYS A N 1
ATOM 652 C CA . CYS A 1 84 ? 46.781 -57.031 -18.828 1 87.62 84 CYS A CA 1
ATOM 653 C C . CYS A 1 84 ? 46 -57.344 -20.078 1 87.62 84 CYS A C 1
ATOM 655 O O . CYS A 1 84 ? 46.562 -57.688 -21.109 1 87.62 84 CYS A O 1
ATOM 657 N N . ARG A 1 85 ? 44.688 -57.25 -19.984 1 88.44 85 ARG A N 1
ATOM 658 C CA . ARG A 1 85 ? 43.812 -57.625 -21.078 1 88.44 85 ARG A CA 1
ATOM 659 C C . ARG A 1 85 ? 43.719 -56.5 -22.109 1 88.44 85 ARG A C 1
ATOM 661 O O . ARG A 1 85 ? 43.469 -56.75 -23.281 1 88.44 85 ARG A O 1
ATOM 668 N N . SER A 1 86 ? 43.844 -55.25 -21.688 1 88.19 86 SER A N 1
ATOM 669 C CA . SER A 1 86 ? 43.719 -54.125 -22.578 1 88.19 86 SER A CA 1
ATOM 670 C C . SER A 1 86 ? 44.5 -52.906 -22.047 1 88.19 86 SER A C 1
ATOM 672 O O . SER A 1 86 ? 44.875 -52.875 -20.875 1 88.19 86 SER A O 1
ATOM 674 N N . LEU A 1 87 ? 44.688 -51.969 -22.969 1 89 87 LEU A N 1
ATOM 675 C CA . LEU A 1 87 ? 45.344 -50.719 -22.578 1 89 87 LEU A CA 1
ATOM 676 C C . LEU A 1 87 ? 44.5 -50 -21.531 1 89 87 LEU A C 1
ATOM 678 O O . LEU A 1 87 ? 45.031 -49.406 -20.594 1 89 87 LEU A O 1
ATOM 682 N N . ARG A 1 88 ? 43.25 -50.031 -21.672 1 86.12 88 ARG A N 1
ATOM 683 C CA . ARG A 1 88 ? 42.375 -49.375 -20.703 1 86.12 88 ARG A CA 1
ATOM 684 C C . ARG A 1 88 ? 42.594 -49.969 -19.297 1 86.12 88 ARG A C 1
ATOM 686 O O . ARG A 1 88 ? 42.719 -49.219 -18.328 1 86.12 88 ARG A O 1
ATOM 693 N N . GLU A 1 89 ? 42.562 -51.25 -19.266 1 88 89 GLU A N 1
ATOM 694 C CA . GLU A 1 89 ? 42.812 -51.906 -17.984 1 88 89 GLU A CA 1
ATOM 695 C C . GLU A 1 89 ? 44.156 -51.531 -17.406 1 88 89 GLU A C 1
ATOM 697 O O . GLU A 1 89 ? 44.312 -51.344 -16.203 1 88 89 GLU A O 1
ATOM 702 N N . ALA A 1 90 ? 45.188 -51.469 -18.297 1 90.69 90 ALA A N 1
ATOM 703 C CA . ALA A 1 90 ? 46.5 -51.094 -17.844 1 90.69 90 ALA A CA 1
ATOM 704 C C . ALA A 1 90 ? 46.5 -49.719 -17.203 1 90.69 90 ALA A C 1
ATOM 706 O O . ALA A 1 90 ? 47.062 -49.531 -16.125 1 90.69 90 ALA A O 1
ATOM 707 N N . LEU A 1 91 ? 45.75 -48.844 -17.859 1 90.75 91 LEU A N 1
ATOM 708 C CA . LEU A 1 91 ? 45.719 -47.5 -17.344 1 90.75 91 LEU A CA 1
ATOM 709 C C . LEU A 1 91 ? 44.938 -47.438 -16.031 1 90.75 91 LEU A C 1
ATOM 711 O O . LEU A 1 91 ? 45.281 -46.688 -15.117 1 90.75 91 LEU A O 1
ATOM 715 N N . GLU A 1 92 ? 43.875 -48.188 -15.914 1 89.12 92 GLU A N 1
ATOM 716 C CA . GLU A 1 92 ? 43.062 -48.219 -14.703 1 89.12 92 GLU A CA 1
ATOM 717 C C . GLU A 1 92 ? 43.844 -48.812 -13.531 1 89.12 92 GLU A C 1
ATOM 719 O O . GLU A 1 92 ? 43.688 -48.344 -12.391 1 89.12 92 GLU A O 1
ATOM 724 N N . ARG A 1 93 ? 44.688 -49.719 -13.836 1 87.12 93 ARG A N 1
ATOM 725 C CA . ARG A 1 93 ? 45.5 -50.344 -12.789 1 87.12 93 ARG A CA 1
ATOM 726 C C . ARG A 1 93 ? 46.562 -49.375 -12.289 1 87.12 93 ARG A C 1
ATOM 728 O O . ARG A 1 93 ? 46.906 -49.375 -11.109 1 87.12 93 ARG A O 1
ATOM 735 N N . LEU A 1 94 ? 46.969 -48.594 -13.25 1 89.69 94 LEU A N 1
ATOM 736 C CA . LEU A 1 94 ? 48.062 -47.688 -12.906 1 89.69 94 LEU A CA 1
ATOM 737 C C . LEU A 1 94 ? 47.562 -46.438 -12.203 1 89.69 94 LEU A C 1
ATOM 739 O O . LEU A 1 94 ? 48.156 -46 -11.227 1 89.69 94 LEU A O 1
ATOM 743 N N . ASP A 1 95 ? 46.406 -45.969 -12.781 1 89.5 95 ASP A N 1
ATOM 744 C CA . ASP A 1 95 ? 46.031 -44.625 -12.312 1 89.5 95 ASP A CA 1
ATOM 745 C C . ASP A 1 95 ? 44.594 -44.625 -11.805 1 89.5 95 ASP A C 1
ATOM 747 O O . ASP A 1 95 ? 44.062 -43.562 -11.492 1 89.5 95 ASP A O 1
ATOM 751 N N . GLY A 1 96 ? 43.938 -45.719 -11.734 1 86 96 GLY A N 1
ATOM 752 C CA . GLY A 1 96 ? 42.562 -45.75 -11.211 1 86 96 GLY A CA 1
ATOM 753 C C . GLY A 1 96 ? 41.5 -45.875 -12.297 1 86 96 GLY A C 1
ATOM 754 O O . GLY A 1 96 ? 41.844 -45.875 -13.484 1 86 96 GLY A O 1
ATOM 755 N N . PRO A 1 97 ? 40.25 -46 -11.898 1 84.75 97 PRO A N 1
ATOM 756 C CA . PRO A 1 97 ? 39.156 -46.281 -12.852 1 84.75 97 PRO A CA 1
ATOM 757 C C . PRO A 1 97 ? 38.938 -45.125 -13.828 1 84.75 97 PRO A C 1
ATOM 759 O O . PRO A 1 97 ? 39.062 -43.938 -13.445 1 84.75 97 PRO A O 1
ATOM 762 N N . ILE A 1 98 ? 38.906 -45.344 -15.125 1 79.81 98 ILE A N 1
ATOM 763 C CA . ILE A 1 98 ? 38.625 -44.375 -16.172 1 79.81 98 ILE A CA 1
ATOM 764 C C . ILE A 1 98 ? 37.094 -44.281 -16.344 1 79.81 98 ILE A C 1
ATOM 766 O O . ILE A 1 98 ? 36.438 -45.25 -16.734 1 79.81 98 ILE A O 1
ATOM 770 N N . LEU A 1 99 ? 36.562 -43.156 -15.914 1 73.44 99 LEU A N 1
ATOM 771 C CA . LEU A 1 99 ? 35.125 -42.938 -16.031 1 73.44 99 LEU A CA 1
ATOM 772 C C . LEU A 1 99 ? 34.75 -42.625 -17.469 1 73.44 99 LEU A C 1
ATOM 774 O O . LEU A 1 99 ? 35.469 -41.938 -18.188 1 73.44 99 LEU A O 1
ATOM 778 N N . ASN A 1 100 ? 33.938 -43.438 -18.047 1 70.81 100 ASN A N 1
ATOM 779 C CA . ASN A 1 100 ? 33.406 -43.125 -19.359 1 70.81 100 ASN A CA 1
ATOM 780 C C . ASN A 1 100 ? 32.5 -41.875 -19.297 1 70.81 100 ASN A C 1
ATOM 782 O O . ASN A 1 100 ? 31.297 -42 -19.016 1 70.81 100 ASN A O 1
ATOM 786 N N . ARG A 1 101 ? 33.094 -40.688 -19.438 1 74.62 101 ARG A N 1
ATOM 787 C CA . ARG A 1 101 ? 32.375 -39.438 -19.328 1 74.62 101 ARG A CA 1
ATOM 788 C C . ARG A 1 101 ? 31.219 -39.375 -20.328 1 74.62 101 ARG A C 1
ATOM 790 O O . ARG A 1 101 ? 30.141 -38.844 -20.016 1 74.62 101 ARG A O 1
ATOM 797 N N . ALA A 1 102 ? 31.516 -39.875 -21.516 1 72.88 102 ALA A N 1
ATOM 798 C CA . ALA A 1 102 ? 30.469 -39.875 -22.531 1 72.88 102 ALA A CA 1
ATOM 799 C C . ALA A 1 102 ? 29.297 -40.75 -22.109 1 72.88 102 ALA A C 1
ATOM 801 O O . ALA A 1 102 ? 28.141 -40.344 -22.25 1 72.88 102 ALA A O 1
ATOM 802 N N . ALA A 1 103 ? 29.703 -41.938 -21.641 1 74.56 103 ALA A N 1
ATOM 803 C CA . ALA A 1 103 ? 28.656 -42.844 -21.172 1 74.56 103 ALA A CA 1
ATOM 804 C C . ALA A 1 103 ? 27.922 -42.25 -19.969 1 74.56 103 ALA A C 1
ATOM 806 O O . ALA A 1 103 ? 26.703 -42.375 -19.875 1 74.56 103 ALA A O 1
ATOM 807 N N . ALA A 1 104 ? 28.656 -41.656 -19.109 1 76.38 104 ALA A N 1
ATOM 808 C CA . ALA A 1 104 ? 28.062 -41.031 -17.938 1 76.38 104 ALA A CA 1
ATOM 809 C C . ALA A 1 104 ? 27.125 -39.906 -18.344 1 76.38 104 ALA A C 1
ATOM 811 O O . ALA A 1 104 ? 26.016 -39.781 -17.797 1 76.38 104 ALA A O 1
ATOM 812 N N . ARG A 1 105 ? 27.547 -39.094 -19.234 1 78.69 105 ARG A N 1
ATOM 813 C CA . ARG A 1 105 ? 26.734 -38 -19.734 1 78.69 105 ARG A CA 1
ATOM 814 C C . ARG A 1 105 ? 25.469 -38.531 -20.406 1 78.69 105 ARG A C 1
ATOM 816 O O . ARG A 1 105 ? 24.391 -37.969 -20.234 1 78.69 105 ARG A O 1
ATOM 823 N N . ALA A 1 106 ? 25.672 -39.562 -21.219 1 81 106 ALA A N 1
ATOM 824 C CA . ALA A 1 106 ? 24.531 -40.156 -21.922 1 81 106 ALA A CA 1
ATOM 825 C C . ALA A 1 106 ? 23.531 -40.75 -20.922 1 81 106 ALA A C 1
ATOM 827 O O . ALA A 1 106 ? 22.328 -40.625 -21.109 1 81 106 ALA A O 1
ATOM 828 N N . ALA A 1 107 ? 24.109 -41.344 -19.906 1 81.56 107 ALA A N 1
ATOM 829 C CA . ALA A 1 107 ? 23.234 -41.938 -18.875 1 81.56 107 ALA A CA 1
ATOM 830 C C . ALA A 1 107 ? 22.438 -40.844 -18.172 1 81.56 107 ALA A C 1
ATOM 832 O O . ALA A 1 107 ? 21.25 -41 -17.891 1 81.56 107 ALA A O 1
ATOM 833 N N . ILE A 1 108 ? 23.109 -39.75 -17.844 1 80.88 108 ILE A N 1
ATOM 834 C CA . ILE A 1 108 ? 22.453 -38.625 -17.203 1 80.88 108 ILE A CA 1
ATOM 835 C C . ILE A 1 108 ? 21.375 -38.062 -18.125 1 80.88 108 ILE A C 1
ATOM 837 O O . ILE A 1 108 ? 20.25 -37.812 -17.688 1 80.88 108 ILE A O 1
ATOM 841 N N . GLN A 1 109 ? 21.688 -37.938 -19.344 1 84.06 109 GLN A N 1
ATOM 842 C CA . GLN A 1 109 ? 20.734 -37.438 -20.312 1 84.06 109 GLN A CA 1
ATOM 843 C C . GLN A 1 109 ? 19.531 -38.375 -20.453 1 84.06 109 GLN A C 1
ATOM 845 O O . GLN A 1 109 ? 18.391 -37.906 -20.578 1 84.06 109 GLN A O 1
ATOM 850 N N . ALA A 1 110 ? 19.844 -39.625 -20.516 1 85.62 110 ALA A N 1
ATOM 851 C CA . ALA A 1 110 ? 18.766 -40.594 -20.625 1 85.62 110 ALA A CA 1
ATOM 852 C C . ALA A 1 110 ? 17.875 -40.562 -19.391 1 85.62 110 ALA A C 1
ATOM 854 O O . ALA A 1 110 ? 16.641 -40.688 -19.516 1 85.62 110 ALA A O 1
ATOM 855 N N . ALA A 1 111 ? 18.453 -40.438 -18.281 1 85.69 111 ALA A N 1
ATOM 856 C CA . ALA A 1 111 ? 17.688 -40.375 -17.031 1 85.69 111 ALA A CA 1
ATOM 857 C C . ALA A 1 111 ? 16.75 -39.188 -17.016 1 85.69 111 ALA A C 1
ATOM 859 O O . ALA A 1 111 ? 15.586 -39.281 -16.609 1 85.69 111 ALA A O 1
ATOM 860 N N . TRP A 1 112 ? 17.188 -38.094 -17.469 1 88.31 112 TRP A N 1
ATOM 861 C CA . TRP A 1 112 ? 16.359 -36.875 -17.484 1 88.31 112 TRP A CA 1
ATOM 862 C C . TRP A 1 112 ? 15.289 -36.969 -18.562 1 88.31 112 TRP A C 1
ATOM 864 O O . TRP A 1 112 ? 14.18 -36.469 -18.391 1 88.31 112 TRP A O 1
ATOM 874 N N . SER A 1 113 ? 15.594 -37.594 -19.641 1 86.88 113 SER A N 1
ATOM 875 C CA . SER A 1 113 ? 14.594 -37.844 -20.672 1 86.88 113 SER A CA 1
ATOM 876 C C . SER A 1 113 ? 13.461 -38.719 -20.156 1 86.88 113 SER A C 1
ATOM 878 O O . SER A 1 113 ? 12.297 -38.5 -20.5 1 86.88 113 SER A O 1
ATOM 880 N N . GLU A 1 114 ? 13.828 -39.594 -19.375 1 87.44 114 GLU A N 1
ATOM 881 C CA . GLU A 1 114 ? 12.828 -40.5 -18.797 1 87.44 114 GLU A CA 1
ATOM 882 C C . GLU A 1 114 ? 11.898 -39.719 -17.859 1 87.44 114 GLU A C 1
ATOM 884 O O . GLU A 1 114 ? 10.727 -40.062 -17.719 1 87.44 114 GLU A O 1
ATOM 889 N N . VAL A 1 115 ? 12.438 -38.781 -17.156 1 88.94 115 VAL A N 1
ATOM 890 C CA . VAL A 1 115 ? 11.656 -37.969 -16.219 1 88.94 115 VAL A CA 1
ATOM 891 C C . VAL A 1 115 ? 10.555 -37.219 -16.969 1 88.94 115 VAL A C 1
ATOM 893 O O . VAL A 1 115 ? 9.422 -37.125 -16.5 1 88.94 115 VAL A O 1
ATOM 896 N N . THR A 1 116 ? 10.859 -36.688 -18.109 1 85.06 116 THR A N 1
ATOM 897 C CA . THR A 1 116 ? 9.953 -35.781 -18.828 1 85.06 116 THR A CA 1
ATOM 898 C C . THR A 1 116 ? 9.078 -36.562 -19.797 1 85.06 116 THR A C 1
ATOM 900 O O . THR A 1 116 ? 8.031 -36.062 -20.234 1 85.06 116 THR A O 1
ATOM 903 N N . GLN A 1 117 ? 9.516 -37.812 -20.109 1 80.38 117 GLN A N 1
ATOM 904 C CA . GLN A 1 117 ? 8.797 -38.562 -21.125 1 80.38 117 GLN A CA 1
ATOM 905 C C . GLN A 1 117 ? 7.984 -39.719 -20.516 1 80.38 117 GLN A C 1
ATOM 907 O O . GLN A 1 117 ? 8.305 -40.188 -19.422 1 80.38 117 GLN A O 1
ATOM 912 N N . GLY A 1 118 ? 6.875 -40 -21.125 1 71.56 118 GLY A N 1
ATOM 913 C CA . GLY A 1 118 ? 6.172 -41.281 -20.891 1 71.56 118 GLY A CA 1
ATOM 914 C C . GLY A 1 118 ? 5.137 -41.188 -19.797 1 71.56 118 GLY A C 1
ATOM 915 O O . GLY A 1 118 ? 4.559 -42.188 -19.391 1 71.56 118 GLY A O 1
ATOM 916 N N . ARG A 1 119 ? 4.953 -40.062 -19.094 1 77.25 119 ARG A N 1
ATOM 917 C CA . ARG A 1 119 ? 3.938 -40 -18.047 1 77.25 119 ARG A CA 1
ATOM 918 C C . ARG A 1 119 ? 2.721 -39.219 -18.516 1 77.25 119 ARG A C 1
ATOM 920 O O . ARG A 1 119 ? 2.848 -38.281 -19.312 1 77.25 119 ARG A O 1
ATOM 927 N N . GLU A 1 120 ? 1.604 -39.844 -18.172 1 87.12 120 GLU A N 1
ATOM 928 C CA . GLU A 1 120 ? 0.377 -39.094 -18.422 1 87.12 120 GLU A CA 1
ATOM 929 C C . GLU A 1 120 ? 0.198 -38 -17.375 1 87.12 120 GLU A C 1
ATOM 931 O O . GLU A 1 120 ? 0.007 -38.25 -16.188 1 87.12 120 GLU A O 1
ATOM 936 N N . VAL A 1 121 ? 0.401 -36.844 -17.781 1 91.94 121 VAL A N 1
ATOM 937 C CA . VAL A 1 121 ? 0.268 -35.688 -16.891 1 91.94 121 VAL A CA 1
ATOM 938 C C . VAL A 1 121 ? -0.784 -34.719 -17.438 1 91.94 121 VAL A C 1
ATOM 940 O O . VAL A 1 121 ? -1.267 -34.906 -18.562 1 91.94 121 VAL A O 1
ATOM 943 N N . ASP A 1 122 ? -1.269 -33.844 -16.594 1 94.19 122 ASP A N 1
ATOM 944 C CA . ASP A 1 122 ? -2.172 -32.75 -17 1 94.19 122 ASP A CA 1
ATOM 945 C C . ASP A 1 122 ? -1.689 -32.094 -18.281 1 94.19 122 ASP A C 1
ATOM 947 O O . ASP A 1 122 ? -0.49 -31.859 -18.453 1 94.19 122 ASP A O 1
ATOM 951 N N . ALA A 1 123 ? -2.605 -31.812 -19.172 1 93.69 123 ALA A N 1
ATOM 952 C CA . ALA A 1 123 ? -2.289 -31.281 -20.5 1 93.69 123 ALA A CA 1
ATOM 953 C C . ALA A 1 123 ? -1.468 -30 -20.391 1 93.69 123 ALA A C 1
ATOM 955 O O . ALA A 1 123 ? -0.59 -29.734 -21.219 1 93.69 123 ALA A O 1
ATOM 956 N N . ARG A 1 124 ? -1.735 -29.203 -19.453 1 95.31 124 ARG A N 1
ATOM 957 C CA . ARG A 1 124 ? -0.998 -27.953 -19.266 1 95.31 124 ARG A CA 1
ATOM 958 C C . ARG A 1 124 ? 0.451 -28.219 -18.875 1 95.31 124 ARG A C 1
ATOM 960 O O . ARG A 1 124 ? 1.361 -27.516 -19.312 1 95.31 124 ARG A O 1
ATOM 967 N N . LEU A 1 125 ? 0.631 -29.156 -18.031 1 95.38 125 LEU A N 1
ATOM 968 C CA . LEU A 1 125 ? 1.982 -29.547 -17.641 1 95.38 125 LEU A CA 1
ATOM 969 C C . LEU A 1 125 ? 2.76 -30.094 -18.828 1 95.38 125 LEU A C 1
ATOM 971 O O . LEU A 1 125 ? 3.936 -29.766 -19.016 1 95.38 125 LEU A O 1
ATOM 975 N N . GLN A 1 126 ? 2.072 -30.891 -19.562 1 93.62 126 GLN A N 1
ATOM 976 C CA . GLN A 1 126 ? 2.707 -31.438 -20.75 1 93.62 126 GLN A CA 1
ATOM 977 C C . GLN A 1 126 ? 3.129 -30.344 -21.719 1 93.62 126 GLN A C 1
ATOM 979 O O . GLN A 1 126 ? 4.219 -30.406 -22.297 1 93.62 126 GLN A O 1
ATOM 984 N N . ALA A 1 127 ? 2.242 -29.422 -21.922 1 92.44 127 ALA A N 1
ATOM 985 C CA . ALA A 1 127 ? 2.553 -28.312 -22.797 1 92.44 127 ALA A CA 1
ATOM 986 C C . ALA A 1 127 ? 3.82 -27.594 -22.359 1 92.44 127 ALA A C 1
ATOM 988 O O . ALA A 1 127 ? 4.637 -27.172 -23.188 1 92.44 127 ALA A O 1
ATOM 989 N N . TRP A 1 128 ? 3.955 -27.406 -21.109 1 94.25 128 TRP A N 1
ATOM 990 C CA . TRP A 1 128 ? 5.145 -26.766 -20.562 1 94.25 128 TRP A CA 1
ATOM 991 C C . TRP A 1 128 ? 6.375 -27.656 -20.766 1 94.25 128 TRP A C 1
ATOM 993 O O . TRP A 1 128 ? 7.441 -27.156 -21.141 1 94.25 128 TRP A O 1
ATOM 1003 N N . LEU A 1 129 ? 6.23 -28.938 -20.531 1 92.75 129 LEU A N 1
ATOM 1004 C CA . LEU A 1 129 ? 7.34 -29.875 -20.672 1 92.75 129 LEU A CA 1
ATOM 1005 C C . LEU A 1 129 ? 7.848 -29.891 -22.109 1 92.75 129 LEU A C 1
ATOM 1007 O O . LEU A 1 129 ? 9.016 -30.188 -22.359 1 92.75 129 LEU A O 1
ATOM 1011 N N . ASP A 1 130 ? 6.949 -29.531 -22.984 1 90.56 130 ASP A N 1
ATOM 1012 C CA . ASP A 1 130 ? 7.305 -29.547 -24.406 1 90.56 130 ASP A CA 1
ATOM 1013 C C . ASP A 1 130 ? 8.07 -28.281 -24.797 1 90.56 130 ASP A C 1
ATOM 1015 O O . ASP A 1 130 ? 8.633 -28.203 -25.891 1 90.56 130 ASP A O 1
ATOM 1019 N N . THR A 1 131 ? 8.07 -27.312 -23.922 1 90.94 131 THR A N 1
ATOM 1020 C CA . THR A 1 131 ? 8.82 -26.094 -24.203 1 90.94 131 THR A CA 1
ATOM 1021 C C . THR A 1 131 ? 10.305 -26.297 -23.922 1 90.94 131 THR A C 1
ATOM 1023 O O . THR A 1 131 ? 10.68 -27.062 -23.047 1 90.94 131 THR A O 1
ATOM 1026 N N . PRO A 1 132 ? 11.156 -25.578 -24.609 1 89.69 132 PRO A N 1
ATOM 1027 C CA . PRO A 1 132 ? 12.602 -25.719 -24.422 1 89.69 132 PRO A CA 1
ATOM 1028 C C . PRO A 1 132 ? 13.062 -25.266 -23.031 1 89.69 132 PRO A C 1
ATOM 1030 O O . PRO A 1 132 ? 14.102 -25.719 -22.547 1 89.69 132 PRO A O 1
ATOM 1033 N N . ALA A 1 133 ? 12.305 -24.484 -22.469 1 89.5 133 ALA A N 1
ATOM 1034 C CA . ALA A 1 133 ? 12.727 -23.906 -21.188 1 89.5 133 ALA A CA 1
ATOM 1035 C C . ALA A 1 133 ? 12.43 -24.859 -20.031 1 89.5 133 ALA A C 1
ATOM 1037 O O . ALA A 1 133 ? 12.984 -24.719 -18.938 1 89.5 133 ALA A O 1
ATOM 1038 N N . ALA A 1 134 ? 11.648 -25.797 -20.203 1 92.06 134 ALA A N 1
ATOM 1039 C CA . ALA A 1 134 ? 11.172 -26.656 -19.125 1 92.06 134 ALA A CA 1
ATOM 1040 C C . ALA A 1 134 ? 12.305 -27.516 -18.562 1 92.06 134 ALA A C 1
ATOM 1042 O O . ALA A 1 134 ? 12.469 -27.625 -17.344 1 92.06 134 ALA A O 1
ATOM 1043 N N . GLY A 1 135 ? 13.062 -28.062 -19.438 1 88.94 135 GLY A N 1
ATOM 1044 C CA . GLY A 1 135 ? 14.148 -28.953 -19.016 1 88.94 135 GLY A CA 1
ATOM 1045 C C . GLY A 1 135 ? 15.117 -28.281 -18.062 1 88.94 135 GLY A C 1
ATOM 1046 O O . GLY A 1 135 ? 15.234 -28.703 -16.906 1 88.94 135 GLY A O 1
ATOM 1047 N N . PRO A 1 136 ? 15.719 -27.234 -18.562 1 90.44 136 PRO A N 1
ATOM 1048 C CA . PRO A 1 136 ? 16.656 -26.531 -17.703 1 90.44 136 PRO A CA 1
ATOM 1049 C C . PRO A 1 136 ? 16.016 -26.062 -16.391 1 90.44 136 PRO A C 1
ATOM 1051 O O . PRO A 1 136 ? 16.656 -26.109 -15.336 1 90.44 136 PRO A O 1
ATOM 1054 N N . GLN A 1 137 ?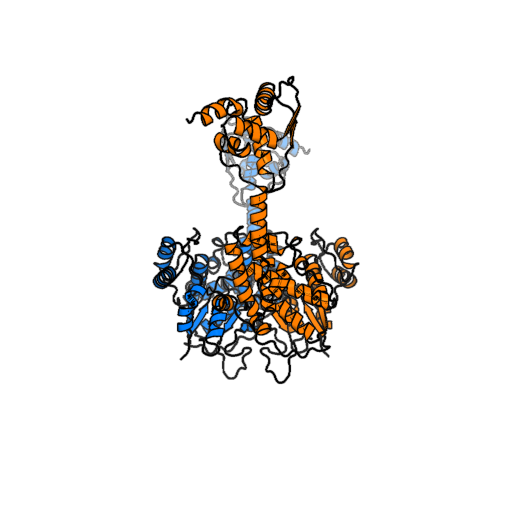 14.875 -25.594 -16.422 1 93.81 137 GLN A N 1
ATOM 1055 C CA . GLN A 1 137 ? 14.195 -25.125 -15.227 1 93.81 137 GLN A CA 1
ATOM 1056 C C . GLN A 1 137 ? 13.953 -26.266 -14.242 1 93.81 137 GLN A C 1
ATOM 1058 O O . GLN A 1 137 ? 14.164 -26.109 -13.039 1 93.81 137 GLN A O 1
ATOM 1063 N N . LEU A 1 138 ? 13.523 -27.375 -14.711 1 94.12 138 LEU A N 1
ATOM 1064 C CA . LEU A 1 138 ? 13.266 -28.531 -13.867 1 94.12 138 LEU A CA 1
ATOM 1065 C C . LEU A 1 138 ? 14.547 -29.031 -13.211 1 94.12 138 LEU A C 1
ATOM 1067 O O . LEU A 1 138 ? 14.547 -29.375 -12.031 1 94.12 138 LEU A O 1
ATOM 1071 N N . LYS A 1 139 ? 15.602 -29.062 -13.977 1 92.31 139 LYS A N 1
ATOM 1072 C CA . LYS A 1 139 ? 16.891 -29.484 -13.43 1 92.31 139 LYS A CA 1
ATOM 1073 C C . LYS A 1 139 ? 17.328 -28.578 -12.289 1 92.31 139 LYS A C 1
ATOM 1075 O O . LYS A 1 139 ? 17.812 -29.062 -11.258 1 92.31 139 LYS A O 1
ATOM 1080 N N . ARG A 1 140 ? 17.094 -27.344 -12.531 1 93.81 140 ARG A N 1
ATOM 1081 C CA . ARG A 1 140 ? 17.469 -26.375 -11.508 1 93.81 140 ARG A CA 1
ATOM 1082 C C . ARG A 1 140 ? 16.609 -26.547 -10.258 1 93.81 140 ARG A C 1
ATOM 1084 O O . ARG A 1 140 ? 17.141 -26.594 -9.141 1 93.81 140 ARG A O 1
ATOM 1091 N N . LEU A 1 141 ? 15.375 -26.656 -10.391 1 95.19 141 LEU A N 1
ATOM 1092 C CA . LEU A 1 141 ? 14.445 -26.734 -9.266 1 95.19 141 LEU A CA 1
ATOM 1093 C C . LEU A 1 141 ? 14.641 -28.031 -8.484 1 95.19 141 LEU A C 1
ATOM 1095 O O . LEU A 1 141 ? 14.43 -28.062 -7.273 1 95.19 141 LEU A O 1
ATOM 1099 N N . ALA A 1 142 ? 15.078 -29.031 -9.203 1 94.88 142 ALA A N 1
ATOM 1100 C CA . ALA A 1 142 ? 15.273 -30.328 -8.578 1 94.88 142 ALA A CA 1
ATOM 1101 C C . ALA A 1 142 ? 16.719 -30.5 -8.102 1 94.88 142 ALA A C 1
ATOM 1103 O O . ALA A 1 142 ? 17.109 -31.594 -7.68 1 94.88 142 ALA A O 1
ATOM 1104 N N . LYS A 1 143 ? 17.453 -29.5 -8.25 1 93.75 143 LYS A N 1
ATOM 1105 C CA . LYS A 1 143 ? 18.859 -29.531 -7.855 1 93.75 143 LYS A CA 1
ATOM 1106 C C . LYS A 1 143 ? 19.594 -30.703 -8.5 1 93.75 143 LYS A C 1
ATOM 1108 O O . LYS A 1 143 ? 20.281 -31.453 -7.82 1 93.75 143 LYS A O 1
ATOM 1113 N N . GLN A 1 144 ? 19.25 -31 -9.711 1 89.62 144 GLN A N 1
ATOM 1114 C CA . GLN A 1 144 ? 19.906 -31.969 -10.578 1 89.62 144 GLN A CA 1
ATOM 1115 C C . GLN A 1 144 ? 19.609 -33.406 -10.117 1 89.62 144 GLN A C 1
ATOM 1117 O O . GLN A 1 144 ? 20.375 -34.312 -10.43 1 89.62 144 GLN A O 1
ATOM 1122 N N . ASN A 1 145 ? 18.562 -33.562 -9.367 1 92.5 145 ASN A N 1
ATOM 1123 C CA . ASN A 1 145 ? 18.141 -34.875 -8.875 1 92.5 145 ASN A CA 1
ATOM 1124 C C . ASN A 1 145 ? 16.891 -35.375 -9.609 1 92.5 145 ASN A C 1
ATOM 1126 O O . ASN A 1 145 ? 15.82 -34.781 -9.477 1 92.5 145 ASN A O 1
ATOM 1130 N N . THR A 1 146 ? 17.078 -36.5 -10.281 1 91.06 146 THR A N 1
ATOM 1131 C CA . THR A 1 146 ? 16 -37.031 -11.125 1 91.06 146 THR A CA 1
ATOM 1132 C C . THR A 1 146 ? 14.828 -37.5 -10.281 1 91.06 146 THR A C 1
ATOM 1134 O O . THR A 1 146 ? 13.672 -37.375 -10.672 1 91.06 146 THR A O 1
ATOM 1137 N N . ALA A 1 147 ? 15.117 -38.125 -9.164 1 92.19 147 ALA A N 1
ATOM 1138 C CA . ALA A 1 147 ? 14.047 -38.562 -8.281 1 92.19 147 ALA A CA 1
ATOM 1139 C C . ALA A 1 147 ? 13.227 -37.375 -7.762 1 92.19 147 ALA A C 1
ATOM 1141 O O . ALA A 1 147 ? 12 -37.438 -7.715 1 92.19 147 ALA A O 1
ATOM 1142 N N . ALA A 1 148 ? 13.945 -36.375 -7.414 1 95.06 148 ALA A N 1
ATOM 1143 C CA . ALA A 1 148 ? 13.281 -35.156 -6.961 1 95.06 148 ALA A CA 1
ATOM 1144 C C . ALA A 1 148 ? 12.438 -34.531 -8.078 1 95.06 148 ALA A C 1
ATOM 1146 O O . ALA A 1 148 ? 11.336 -34.031 -7.828 1 95.06 148 ALA A O 1
ATOM 1147 N N . ALA A 1 149 ? 12.945 -34.562 -9.227 1 94.81 149 ALA A N 1
ATOM 1148 C CA . ALA A 1 149 ? 12.234 -34.031 -10.375 1 94.81 149 ALA A CA 1
ATOM 1149 C C . ALA A 1 149 ? 10.93 -34.781 -10.617 1 94.81 149 ALA A C 1
ATOM 1151 O O . ALA A 1 149 ? 9.891 -34.156 -10.883 1 94.81 149 ALA A O 1
ATOM 1152 N N . LYS A 1 150 ? 11 -36.094 -10.523 1 93.69 150 LYS A N 1
ATOM 1153 C CA . LYS A 1 150 ? 9.797 -36.906 -10.695 1 93.69 150 LYS A CA 1
ATOM 1154 C C . LYS A 1 150 ? 8.75 -36.594 -9.633 1 93.69 150 LYS A C 1
ATOM 1156 O O . LYS A 1 150 ? 7.562 -36.5 -9.938 1 93.69 150 LYS A O 1
ATOM 1161 N N . THR A 1 151 ? 9.227 -36.406 -8.453 1 94.94 151 THR A N 1
ATOM 1162 C CA . THR A 1 151 ? 8.328 -36.031 -7.363 1 94.94 151 THR A CA 1
ATOM 1163 C C . THR A 1 151 ? 7.688 -34.688 -7.605 1 94.94 151 THR A C 1
ATOM 1165 O O . THR A 1 151 ? 6.48 -34.5 -7.418 1 94.94 151 THR A O 1
ATOM 1168 N N . LEU A 1 152 ? 8.5 -33.75 -7.996 1 96.31 152 LEU A N 1
ATOM 1169 C CA . LEU A 1 152 ? 8.008 -32.406 -8.281 1 96.31 152 LEU A CA 1
ATOM 1170 C C . LEU A 1 152 ? 6.945 -32.438 -9.383 1 96.31 152 LEU A C 1
ATOM 1172 O O . LEU A 1 152 ? 5.914 -31.766 -9.273 1 96.31 152 LEU A O 1
ATOM 1176 N N . LEU A 1 153 ? 7.188 -33.188 -10.352 1 95.62 153 LEU A N 1
ATOM 1177 C CA . LEU A 1 153 ? 6.246 -33.281 -11.469 1 95.62 153 LEU A CA 1
ATOM 1178 C C . LEU A 1 153 ? 4.941 -33.938 -11.023 1 95.62 153 LEU A C 1
ATOM 1180 O O . LEU A 1 153 ? 3.859 -33.531 -11.43 1 95.62 153 LEU A O 1
ATOM 1184 N N . ARG A 1 154 ? 5.062 -34.938 -10.25 1 95.38 154 ARG A N 1
ATOM 1185 C CA . ARG A 1 154 ? 3.863 -35.562 -9.711 1 95.38 154 ARG A CA 1
ATOM 1186 C C . ARG A 1 154 ? 3.047 -34.594 -8.883 1 95.38 154 ARG A C 1
ATOM 1188 O O . ARG A 1 154 ? 1.818 -34.562 -8.984 1 95.38 154 ARG A O 1
ATOM 1195 N N . GLN A 1 155 ? 3.701 -33.844 -8.125 1 96.75 155 GLN A N 1
ATOM 1196 C CA . GLN A 1 155 ? 3.049 -32.875 -7.27 1 96.75 155 GLN A CA 1
ATOM 1197 C C . GLN A 1 155 ? 2.398 -31.766 -8.094 1 96.75 155 GLN A C 1
ATOM 1199 O O . GLN A 1 155 ? 1.25 -31.391 -7.848 1 96.75 155 GLN A O 1
ATOM 1204 N N . ALA A 1 156 ? 3.166 -31.25 -9.023 1 97.38 156 ALA A N 1
ATOM 1205 C CA . ALA A 1 156 ? 2.623 -30.219 -9.898 1 97.38 156 ALA A CA 1
ATOM 1206 C C . ALA A 1 156 ? 1.398 -30.734 -10.656 1 97.38 156 ALA A C 1
ATOM 1208 O O . ALA A 1 156 ? 0.419 -30 -10.828 1 97.38 156 ALA A O 1
ATOM 1209 N N . ASP A 1 157 ? 1.467 -31.969 -11.094 1 96.62 157 ASP A N 1
ATOM 1210 C CA . ASP A 1 157 ? 0.347 -32.594 -11.781 1 96.62 157 ASP A CA 1
ATOM 1211 C C . ASP A 1 157 ? -0.893 -32.656 -10.891 1 96.62 157 ASP A C 1
ATOM 1213 O O . ASP A 1 157 ? -1.997 -32.344 -11.344 1 96.62 157 ASP A O 1
ATOM 1217 N N . ALA A 1 158 ? -0.697 -33.031 -9.711 1 96.62 158 ALA A N 1
ATOM 1218 C CA . ALA A 1 158 ? -1.799 -33.094 -8.758 1 96.62 158 ALA A CA 1
ATOM 1219 C C . ALA A 1 158 ? -2.449 -31.734 -8.555 1 96.62 158 ALA A C 1
ATOM 1221 O O . ALA A 1 158 ? -3.678 -31.625 -8.508 1 96.62 158 ALA A O 1
ATOM 1222 N N . VAL A 1 159 ? -1.651 -30.703 -8.445 1 97.5 159 VAL A N 1
ATOM 1223 C CA . VAL A 1 159 ? -2.148 -29.344 -8.242 1 97.5 159 VAL A CA 1
ATOM 1224 C C . VAL A 1 159 ? -2.914 -28.875 -9.477 1 97.5 159 VAL A C 1
ATOM 1226 O O . VAL A 1 159 ? -4.031 -28.375 -9.375 1 97.5 159 VAL A O 1
ATOM 1229 N N . LEU A 1 160 ? -2.35 -29.094 -10.656 1 97.19 160 LEU A N 1
ATOM 1230 C CA . LEU A 1 160 ? -2.934 -28.625 -11.906 1 97.19 160 LEU A CA 1
ATOM 1231 C C . LEU A 1 160 ? -4.266 -29.312 -12.188 1 97.19 160 LEU A C 1
ATOM 1233 O O . LEU A 1 160 ? -5.176 -28.703 -12.758 1 97.19 160 LEU A O 1
ATOM 1237 N N . ARG A 1 161 ? -4.434 -30.469 -11.773 1 95.94 161 ARG A N 1
ATOM 1238 C CA . ARG A 1 161 ? -5.676 -31.203 -11.984 1 95.94 161 ARG A CA 1
ATOM 1239 C C . ARG A 1 161 ? -6.82 -30.594 -11.188 1 95.94 161 ARG A C 1
ATOM 1241 O O . ARG A 1 161 ? -7.988 -30.75 -11.547 1 95.94 161 ARG A O 1
ATOM 1248 N N . ASP A 1 162 ? -6.438 -29.859 -10.195 1 95.94 162 ASP A N 1
ATOM 1249 C CA . ASP A 1 162 ? -7.453 -29.219 -9.359 1 95.94 162 ASP A CA 1
ATOM 1250 C C . ASP A 1 162 ? -7.68 -27.766 -9.773 1 95.94 162 ASP A C 1
ATOM 1252 O O . ASP A 1 162 ? -8.375 -27.031 -9.086 1 95.94 162 ASP A O 1
ATOM 1256 N N . LEU A 1 163 ? -7.09 -27.391 -10.898 1 95.12 163 LEU A N 1
ATOM 1257 C CA . LEU A 1 163 ? -7.227 -26.031 -11.375 1 95.12 163 LEU A CA 1
ATOM 1258 C C . LEU A 1 163 ? -8.016 -25.984 -12.68 1 95.12 163 LEU A C 1
ATOM 1260 O O . LEU A 1 163 ? -7.984 -26.938 -13.461 1 95.12 163 LEU A O 1
ATOM 1264 N N . PRO A 1 164 ? -8.789 -24.938 -12.93 1 93.88 164 PRO A N 1
ATOM 1265 C CA . PRO A 1 164 ? -8.945 -23.734 -12.109 1 93.88 164 PRO A CA 1
ATOM 1266 C C . PRO A 1 164 ? -9.844 -23.953 -10.898 1 93.88 164 PRO A C 1
ATOM 1268 O O . PRO A 1 164 ? -10.758 -24.781 -10.945 1 93.88 164 PRO A O 1
ATOM 1271 N N . ALA A 1 165 ? -9.516 -23.266 -9.82 1 94 165 ALA A N 1
ATOM 1272 C CA . ALA A 1 165 ? -10.32 -23.297 -8.602 1 94 165 ALA A CA 1
ATOM 1273 C C . ALA A 1 165 ? -11.375 -22.203 -8.617 1 94 165 ALA A C 1
ATOM 1275 O O . ALA A 1 165 ? -11.469 -21.438 -9.578 1 94 165 ALA A O 1
ATOM 1276 N N . VAL A 1 166 ? -12.242 -22.25 -7.691 1 89.5 166 VAL A N 1
ATOM 1277 C CA . VAL A 1 166 ? -13.266 -21.203 -7.555 1 89.5 166 VAL A CA 1
ATOM 1278 C C . VAL A 1 166 ? -13.039 -20.422 -6.262 1 89.5 166 VAL A C 1
ATOM 1280 O O . VAL A 1 166 ? -13.789 -20.578 -5.297 1 89.5 166 VAL A O 1
ATOM 1283 N N . GLY A 1 167 ? -12.008 -19.656 -6.348 1 91.12 167 GLY A N 1
ATOM 1284 C CA . GLY A 1 167 ? -11.727 -18.781 -5.215 1 91.12 167 GLY A CA 1
ATOM 1285 C C . GLY A 1 167 ? -11.164 -19.531 -4.02 1 91.12 167 GLY A C 1
ATOM 1286 O O . GLY A 1 167 ? -11.578 -19.297 -2.883 1 91.12 167 GLY A O 1
ATOM 1287 N N . LEU A 1 168 ? -10.32 -20.438 -4.227 1 92.06 168 LEU A N 1
ATOM 1288 C CA . LEU A 1 168 ? -9.68 -21.219 -3.182 1 92.06 168 LEU A CA 1
ATOM 1289 C C . LEU A 1 168 ? -8.383 -20.562 -2.721 1 92.06 168 LEU A C 1
ATOM 1291 O O . LEU A 1 168 ? -7.594 -20.094 -3.543 1 92.06 168 LEU A O 1
ATOM 1295 N N . ALA A 1 169 ? -8.266 -20.5 -1.377 1 91.31 169 ALA A N 1
ATOM 1296 C CA . ALA A 1 169 ? -7.004 -19.953 -0.866 1 91.31 169 ALA A CA 1
ATOM 1297 C C . ALA A 1 169 ? -5.828 -20.859 -1.256 1 91.31 169 ALA A C 1
ATOM 1299 O O . ALA A 1 169 ? -5.941 -22.078 -1.232 1 91.31 169 ALA A O 1
ATOM 1300 N N . ARG A 1 170 ? -4.703 -20.234 -1.521 1 93.12 170 ARG A N 1
ATOM 1301 C CA . ARG A 1 170 ? -3.518 -20.969 -1.943 1 93.12 170 ARG A CA 1
ATOM 1302 C C . ARG A 1 170 ? -3.094 -21.984 -0.883 1 93.12 170 ARG A C 1
ATOM 1304 O O . ARG A 1 170 ? -2.756 -23.125 -1.205 1 93.12 170 ARG A O 1
ATOM 1311 N N . ALA A 1 171 ? -3.133 -21.562 0.356 1 87.69 171 ALA A N 1
ATOM 1312 C CA . ALA A 1 171 ? -2.736 -22.438 1.449 1 87.69 171 ALA A CA 1
ATOM 1313 C C . ALA A 1 171 ? -3.646 -23.672 1.524 1 87.69 171 ALA A C 1
ATOM 1315 O O . ALA A 1 171 ? -3.184 -24.781 1.794 1 87.69 171 ALA A O 1
ATOM 1316 N N . GLN A 1 172 ? -4.867 -23.469 1.263 1 88.69 172 GLN A N 1
ATOM 1317 C CA . GLN A 1 172 ? -5.816 -24.578 1.268 1 88.69 172 GLN A CA 1
ATOM 1318 C C . GLN A 1 172 ? -5.559 -25.531 0.103 1 88.69 172 GLN A C 1
ATOM 1320 O O . GLN A 1 172 ? -5.594 -26.75 0.273 1 88.69 172 GLN A O 1
ATOM 1325 N N . LEU A 1 173 ? -5.328 -25 -1.043 1 93.75 173 LEU A N 1
ATOM 1326 C CA . LEU A 1 173 ? -4.988 -25.812 -2.205 1 93.75 173 LEU A CA 1
ATOM 1327 C C . LEU A 1 173 ? -3.75 -26.672 -1.934 1 93.75 173 LEU A C 1
ATOM 1329 O O . LEU A 1 173 ? -3.738 -27.859 -2.219 1 93.75 173 LEU A O 1
ATOM 1333 N N . ALA A 1 174 ? -2.807 -26.031 -1.35 1 94.06 174 ALA A N 1
ATOM 1334 C CA . ALA A 1 174 ? -1.558 -26.719 -1.036 1 94.06 174 ALA A CA 1
ATOM 1335 C C . ALA A 1 174 ? -1.793 -27.859 -0.05 1 94.06 174 ALA A C 1
ATOM 1337 O O . ALA A 1 174 ? -1.311 -28.984 -0.256 1 94.06 174 ALA A O 1
ATOM 1338 N N . ALA A 1 175 ? -2.514 -27.578 0.933 1 89.44 175 ALA A N 1
ATOM 1339 C CA . ALA A 1 175 ? -2.801 -28.594 1.951 1 89.44 175 ALA A CA 1
ATOM 1340 C C . ALA A 1 175 ? -3.594 -29.75 1.363 1 89.44 175 ALA A C 1
ATOM 1342 O O . ALA A 1 175 ? -3.295 -30.922 1.639 1 89.44 175 ALA A O 1
ATOM 1343 N N . GLN A 1 176 ? -4.508 -29.5 0.557 1 91.75 176 GLN A N 1
ATOM 1344 C CA . GLN A 1 176 ? -5.395 -30.516 -0.013 1 91.75 176 GLN A CA 1
ATOM 1345 C C . GLN A 1 176 ? -4.652 -31.391 -1.021 1 91.75 176 GLN A C 1
ATOM 1347 O O . GLN A 1 176 ? -4.883 -32.594 -1.089 1 91.75 176 GLN A O 1
ATOM 1352 N N . THR A 1 177 ? -3.787 -30.797 -1.722 1 94.81 177 THR A N 1
ATOM 1353 C CA . THR A 1 177 ? -3.16 -31.516 -2.822 1 94.81 177 THR A CA 1
ATOM 1354 C C . THR A 1 177 ? -1.811 -32.094 -2.396 1 94.81 177 THR A C 1
ATOM 1356 O O . THR A 1 177 ? -1.421 -33.156 -2.838 1 94.81 177 THR A O 1
ATOM 1359 N N . LEU A 1 178 ? -1.128 -31.359 -1.5 1 95.38 178 LEU A N 1
ATOM 1360 C CA . LEU A 1 178 ? 0.254 -31.719 -1.205 1 95.38 178 LEU A CA 1
ATOM 1361 C C . LEU A 1 178 ? 0.425 -32.062 0.272 1 95.38 178 LEU A C 1
ATOM 1363 O O . LEU A 1 178 ? 1.499 -32.5 0.693 1 95.38 178 LEU A O 1
ATOM 1367 N N . GLY A 1 179 ? -0.556 -31.812 1.064 1 89.06 179 GLY A N 1
ATOM 1368 C CA . GLY A 1 179 ? -0.51 -32.125 2.48 1 89.06 179 GLY A CA 1
ATOM 1369 C C . GLY A 1 179 ? 0.208 -31.094 3.312 1 89.06 179 GLY A C 1
ATOM 1370 O O . GLY A 1 179 ? 0.321 -31.234 4.531 1 89.06 179 GLY A O 1
ATOM 1371 N N . ASN A 1 180 ? 0.699 -30.094 2.68 1 88.5 180 ASN A N 1
ATOM 1372 C CA . ASN A 1 180 ? 1.415 -29.016 3.33 1 88.5 180 ASN A CA 1
ATOM 1373 C C . ASN A 1 180 ? 0.936 -27.641 2.834 1 88.5 180 ASN A C 1
ATOM 1375 O O . ASN A 1 180 ? 1.159 -27.297 1.676 1 88.5 180 ASN A O 1
ATOM 1379 N N . ALA A 1 181 ? 0.464 -26.828 3.787 1 85.75 181 ALA A N 1
ATOM 1380 C CA . ALA A 1 181 ? -0.169 -25.562 3.441 1 85.75 181 ALA A CA 1
ATOM 1381 C C . ALA A 1 181 ? 0.842 -24.594 2.842 1 85.75 181 ALA A C 1
ATOM 1383 O O . ALA A 1 181 ? 0.464 -23.625 2.166 1 85.75 181 ALA A O 1
ATOM 1384 N N . HIS A 1 182 ? 2.127 -24.797 3.043 1 87.81 182 HIS A N 1
ATOM 1385 C CA . HIS A 1 182 ? 3.146 -23.844 2.59 1 87.81 182 HIS A CA 1
ATOM 1386 C C . HIS A 1 182 ? 3.836 -24.359 1.325 1 87.81 182 HIS A C 1
ATOM 1388 O O . HIS A 1 182 ? 4.75 -23.703 0.812 1 87.81 182 HIS A O 1
ATOM 1394 N N . ALA A 1 183 ? 3.398 -25.391 0.781 1 92.5 183 ALA A N 1
ATOM 1395 C CA . ALA A 1 183 ? 4.078 -26.062 -0.323 1 92.5 183 ALA A CA 1
ATOM 1396 C C . ALA A 1 183 ? 3.961 -25.25 -1.612 1 92.5 183 ALA A C 1
ATOM 1398 O O . ALA A 1 183 ? 4.707 -25.484 -2.568 1 92.5 183 ALA A O 1
ATOM 1399 N N . LEU A 1 184 ? 3.021 -24.312 -1.622 1 94.5 184 LEU A N 1
ATOM 1400 C CA . LEU A 1 184 ? 2.836 -23.531 -2.832 1 94.5 184 LEU A CA 1
ATOM 1401 C C . LEU A 1 184 ? 3.213 -22.062 -2.59 1 94.5 184 LEU A C 1
ATOM 1403 O O . LEU A 1 184 ? 2.82 -21.188 -3.355 1 94.5 184 LEU A O 1
ATOM 1407 N N . ASP A 1 185 ? 3.943 -21.828 -1.569 1 90.56 185 ASP A N 1
ATOM 1408 C CA . ASP A 1 185 ? 4.406 -20.469 -1.276 1 90.56 185 ASP A CA 1
ATOM 1409 C C . ASP A 1 185 ? 5.379 -19.969 -2.348 1 90.56 185 ASP A C 1
ATOM 1411 O O . ASP A 1 185 ? 5.902 -20.766 -3.131 1 90.56 185 ASP A O 1
ATOM 1415 N N . ALA A 1 186 ? 5.547 -18.656 -2.303 1 87.81 186 ALA A N 1
ATOM 1416 C CA . ALA A 1 186 ? 6.516 -18.078 -3.225 1 87.81 186 ALA A CA 1
ATOM 1417 C C . ALA A 1 186 ? 7.902 -18.688 -3.02 1 87.81 186 ALA A C 1
ATOM 1419 O O . ALA A 1 186 ? 8.352 -18.844 -1.883 1 87.81 186 ALA A O 1
ATOM 1420 N N . GLY A 1 187 ? 8.531 -19.094 -4.078 1 87.56 187 GLY A N 1
ATOM 1421 C CA . GLY A 1 187 ? 9.867 -19.656 -4.004 1 87.56 187 GLY A CA 1
ATOM 1422 C C . GLY A 1 187 ? 9.875 -21.172 -3.984 1 87.56 187 GLY A C 1
ATOM 1423 O O . GLY A 1 187 ? 10.922 -21.797 -4.203 1 87.56 187 GLY A O 1
ATOM 1424 N N . GLN A 1 188 ? 8.758 -21.766 -3.693 1 93.56 188 GLN A N 1
ATOM 1425 C CA . GLN A 1 188 ? 8.68 -23.219 -3.697 1 93.56 188 GLN A CA 1
ATOM 1426 C C . GLN A 1 188 ? 8.742 -23.766 -5.117 1 93.56 188 GLN A C 1
ATOM 1428 O O . GLN A 1 188 ? 8.141 -23.203 -6.035 1 93.56 188 GLN A O 1
ATOM 1433 N N . PRO A 1 189 ? 9.453 -24.859 -5.277 1 95.62 189 PRO A N 1
ATOM 1434 C CA . PRO A 1 189 ? 9.648 -25.406 -6.621 1 95.62 189 PRO A CA 1
ATOM 1435 C C . PRO A 1 189 ? 8.336 -25.828 -7.281 1 95.62 189 PRO A C 1
ATOM 1437 O O . PRO A 1 189 ? 8.125 -25.562 -8.469 1 95.62 189 PRO A O 1
ATOM 1440 N N . VAL A 1 190 ? 7.508 -26.484 -6.566 1 96.81 190 VAL A N 1
ATOM 1441 C CA . VAL A 1 190 ? 6.25 -26.938 -7.141 1 96.81 190 VAL A CA 1
ATOM 1442 C C . VAL A 1 190 ? 5.434 -25.75 -7.637 1 96.81 190 VAL A C 1
ATOM 1444 O O . VAL A 1 190 ? 4.84 -25.812 -8.719 1 96.81 190 VAL A O 1
ATOM 1447 N N . ALA A 1 191 ? 5.43 -24.688 -6.848 1 96.56 191 ALA A N 1
ATOM 1448 C CA . ALA A 1 191 ? 4.711 -23.484 -7.254 1 96.56 191 ALA A CA 1
ATOM 1449 C C . ALA A 1 191 ? 5.258 -22.938 -8.562 1 96.56 191 ALA A C 1
ATOM 1451 O O . ALA A 1 191 ? 4.492 -22.531 -9.445 1 96.56 191 ALA A O 1
ATOM 1452 N N . SER A 1 192 ? 6.535 -22.938 -8.633 1 95.69 192 SER A N 1
ATOM 1453 C CA . SER A 1 192 ? 7.195 -22.422 -9.828 1 95.69 192 SER A CA 1
ATOM 1454 C C . SER A 1 192 ? 6.777 -23.203 -11.07 1 95.69 192 SER A C 1
ATOM 1456 O O . SER A 1 192 ? 6.508 -22.625 -12.117 1 95.69 192 SER A O 1
ATOM 1458 N N . ILE A 1 193 ? 6.723 -24.469 -10.93 1 95.94 193 ILE A N 1
ATOM 1459 C CA . ILE A 1 193 ? 6.359 -25.328 -12.047 1 95.94 193 ILE A CA 1
ATOM 1460 C C . ILE A 1 193 ? 4.895 -25.109 -12.414 1 95.94 193 ILE A C 1
ATOM 1462 O O . ILE A 1 193 ? 4.559 -24.984 -13.594 1 95.94 193 ILE A O 1
ATOM 1466 N N . VAL A 1 194 ? 4.039 -25.078 -11.445 1 96.88 194 VAL A N 1
ATOM 1467 C CA . VAL A 1 194 ? 2.607 -24.906 -11.672 1 96.88 194 VAL A CA 1
ATOM 1468 C C . VAL A 1 194 ? 2.361 -23.578 -12.391 1 96.88 194 VAL A C 1
ATOM 1470 O O . VAL A 1 194 ? 1.604 -23.516 -13.359 1 96.88 194 VAL A O 1
ATOM 1473 N N . LEU A 1 195 ? 3.012 -22.547 -11.938 1 95.19 195 LEU A N 1
ATOM 1474 C CA . LEU A 1 195 ? 2.844 -21.219 -12.531 1 95.19 195 LEU A CA 1
ATOM 1475 C C . LEU A 1 195 ? 3.365 -21.188 -13.961 1 95.19 195 LEU A C 1
ATOM 1477 O O . LEU A 1 195 ? 2.738 -20.609 -14.844 1 95.19 195 LEU A O 1
ATOM 1481 N N . ALA A 1 196 ? 4.477 -21.828 -14.156 1 94.19 196 ALA A N 1
ATOM 1482 C CA . ALA A 1 196 ? 5.035 -21.891 -15.508 1 94.19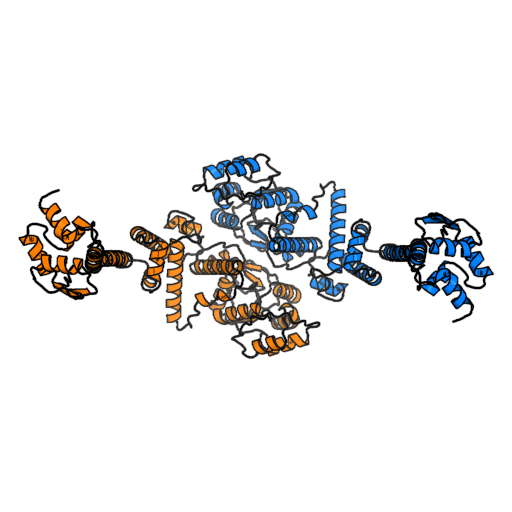 196 ALA A CA 1
ATOM 1483 C C . ALA A 1 196 ? 4.102 -22.641 -16.453 1 94.19 196 ALA A C 1
ATOM 1485 O O . ALA A 1 196 ? 3.867 -22.203 -17.578 1 94.19 196 ALA A O 1
ATOM 1486 N N . ALA A 1 197 ? 3.592 -23.703 -15.992 1 95.25 197 ALA A N 1
ATOM 1487 C CA . ALA A 1 197 ? 2.668 -24.5 -16.797 1 95.25 197 ALA A CA 1
ATOM 1488 C C . ALA A 1 197 ? 1.405 -23.703 -17.125 1 95.25 197 ALA A C 1
ATOM 1490 O O . ALA A 1 197 ? 0.921 -23.734 -18.25 1 95.25 197 ALA A O 1
ATOM 1491 N N . TRP A 1 198 ? 0.905 -23.031 -16.125 1 94 198 TRP A N 1
ATOM 1492 C CA . TRP A 1 198 ? -0.308 -22.234 -16.328 1 94 198 TRP A CA 1
ATOM 1493 C C . TRP A 1 198 ? -0.077 -21.125 -17.344 1 94 198 TRP A C 1
ATOM 1495 O O . TRP A 1 198 ? -0.897 -20.922 -18.234 1 94 198 TRP A O 1
ATOM 1505 N N . ARG A 1 199 ? 0.975 -20.453 -17.25 1 91.31 199 ARG A N 1
ATOM 1506 C CA . ARG A 1 199 ? 1.317 -19.375 -18.172 1 91.31 199 ARG A CA 1
ATOM 1507 C C . ARG A 1 199 ? 1.434 -19.891 -19.609 1 91.31 199 ARG A C 1
ATOM 1509 O O . ARG A 1 199 ? 0.965 -19.25 -20.547 1 91.31 199 ARG A O 1
ATOM 1516 N N . CYS A 1 200 ? 2.082 -21.031 -19.703 1 90.44 200 CYS A N 1
ATOM 1517 C CA . CYS A 1 200 ? 2.25 -21.641 -21.016 1 90.44 200 CYS A CA 1
ATOM 1518 C C . CYS A 1 200 ? 0.899 -21.969 -21.641 1 90.44 200 CYS A C 1
ATOM 1520 O O . CYS A 1 200 ? 0.688 -21.734 -22.828 1 90.44 200 CYS A O 1
ATOM 1522 N N . ALA A 1 201 ? 0.055 -22.484 -20.859 1 90.19 201 ALA A N 1
ATOM 1523 C CA . ALA A 1 201 ? -1.275 -22.844 -21.344 1 90.19 201 ALA A CA 1
ATOM 1524 C C . ALA A 1 201 ? -2.053 -21.609 -21.781 1 90.19 201 ALA A C 1
ATOM 1526 O O . ALA A 1 201 ? -2.736 -21.641 -22.812 1 90.19 201 ALA A O 1
ATOM 1527 N N . GLU A 1 202 ? -1.958 -20.594 -21.062 1 87.19 202 GLU A N 1
ATOM 1528 C CA . GLU A 1 202 ? -2.648 -19.344 -21.406 1 87.19 202 GLU A CA 1
ATOM 1529 C C . GLU A 1 202 ? -2.104 -18.75 -22.703 1 87.19 202 GLU A C 1
ATOM 1531 O O . GLU A 1 202 ? -2.865 -18.25 -23.516 1 87.19 202 GLU A O 1
ATOM 1536 N N . ALA A 1 203 ? -0.857 -18.781 -22.812 1 83.69 203 ALA A N 1
ATOM 1537 C CA . ALA A 1 203 ? -0.216 -18.281 -24.031 1 83.69 203 ALA A CA 1
ATOM 1538 C C . ALA A 1 203 ? -0.65 -19.078 -25.25 1 83.69 203 ALA A C 1
ATOM 1540 O O . ALA A 1 203 ? -0.882 -18.5 -26.328 1 83.69 203 ALA A O 1
ATOM 1541 N N . ALA A 1 204 ? -0.752 -20.297 -25.062 1 81.38 204 ALA A N 1
ATOM 1542 C CA . ALA A 1 204 ? -1.175 -21.156 -26.156 1 81.38 204 ALA A CA 1
ATOM 1543 C C . ALA A 1 204 ? -2.611 -20.859 -26.578 1 81.38 204 ALA A C 1
ATOM 1545 O O . ALA A 1 204 ? -2.928 -20.859 -27.766 1 81.38 204 ALA A O 1
ATOM 1546 N N . MET A 1 205 ? -3.396 -20.625 -25.641 1 77.69 205 MET A N 1
ATOM 1547 C CA . MET A 1 205 ? -4.797 -20.328 -25.922 1 77.69 205 MET A CA 1
ATOM 1548 C C . MET A 1 205 ? -4.934 -18.969 -26.609 1 77.69 205 MET A C 1
ATOM 1550 O O . MET A 1 205 ? -5.758 -18.812 -27.516 1 77.69 205 MET A O 1
ATOM 1554 N N . ALA A 1 206 ? -4.188 -18.031 -26.188 1 75.88 206 ALA A N 1
ATOM 1555 C CA . ALA A 1 206 ? -4.215 -16.688 -26.781 1 75.88 206 ALA A CA 1
ATOM 1556 C C . ALA A 1 206 ? -3.77 -16.734 -28.234 1 75.88 206 ALA A C 1
ATOM 1558 O O . ALA A 1 206 ? -4.336 -16.031 -29.078 1 75.88 206 ALA A O 1
ATOM 1559 N N . SER A 1 207 ? -2.744 -17.391 -28.438 1 70.31 207 SER A N 1
ATOM 1560 C CA . SER A 1 207 ? -2.236 -17.516 -29.797 1 70.31 207 SER A CA 1
ATOM 1561 C C . SER A 1 207 ? -3.275 -18.156 -30.719 1 70.31 207 SER A C 1
ATOM 1563 O O . SER A 1 207 ? -3.416 -17.75 -31.875 1 70.31 207 SER A O 1
ATOM 1565 N N . SER A 1 208 ? -3.92 -18.984 -30.188 1 66 208 SER A N 1
ATOM 1566 C CA . SER A 1 208 ? -4.945 -19.656 -30.969 1 66 208 SER A CA 1
ATOM 1567 C C . SER A 1 208 ? -6.098 -18.719 -31.297 1 66 208 SER A C 1
ATOM 1569 O O . SER A 1 208 ? -6.75 -18.859 -32.344 1 66 208 SER A O 1
ATOM 1571 N N . ARG A 1 209 ? -6.426 -17.828 -30.469 1 62.38 209 ARG A N 1
ATOM 1572 C CA . ARG A 1 209 ? -7.547 -16.906 -30.656 1 62.38 209 ARG A CA 1
ATOM 1573 C C . ARG A 1 209 ? -7.113 -15.664 -31.422 1 62.38 209 ARG A C 1
ATOM 1575 O O . ARG A 1 209 ? -7.879 -14.703 -31.531 1 62.38 209 ARG A O 1
ATOM 1582 N N . GLN A 1 210 ? -5.918 -15.75 -32.125 1 56.75 210 GLN A N 1
ATOM 1583 C CA . GLN A 1 210 ? -5.379 -14.641 -32.906 1 56.75 210 GLN A CA 1
ATOM 1584 C C . GLN A 1 210 ? -5.242 -13.383 -32.062 1 56.75 210 GLN A C 1
ATOM 1586 O O . GLN A 1 210 ? -5.48 -12.273 -32.531 1 56.75 210 GLN A O 1
ATOM 1591 N N . GLU A 1 211 ? -5.266 -13.594 -30.766 1 54.78 211 GLU A N 1
ATOM 1592 C CA . GLU A 1 211 ? -5.043 -12.445 -29.891 1 54.78 211 GLU A CA 1
ATOM 1593 C C . GLU A 1 211 ? -3.559 -12.117 -29.781 1 54.78 211 GLU A C 1
ATOM 1595 O O . GLU A 1 211 ? -2.713 -13.008 -29.859 1 54.78 211 GLU A O 1
ATOM 1600 N N . GLU A 1 212 ? -3.039 -11.086 -30.359 1 48.25 212 GLU A N 1
ATOM 1601 C CA . GLU A 1 212 ? -1.637 -10.688 -30.25 1 48.25 212 GLU A CA 1
ATOM 1602 C C . GLU A 1 212 ? -1.045 -11.125 -28.906 1 48.25 212 GLU A C 1
ATOM 1604 O O . GLU A 1 212 ? -1.639 -10.883 -27.859 1 48.25 212 GLU A O 1
ATOM 1609 N N . PRO A 1 213 ? -0.204 -12.094 -29 1 45.41 213 PRO A N 1
ATOM 1610 C CA . PRO A 1 213 ? 0.403 -12.562 -27.75 1 45.41 213 PRO A CA 1
ATOM 1611 C C . PRO A 1 213 ? 0.872 -11.414 -26.859 1 45.41 213 PRO A C 1
ATOM 1613 O O . PRO A 1 213 ? 1.611 -10.539 -27.312 1 45.41 213 PRO A O 1
ATOM 1616 N N . THR A 1 214 ? 0.186 -10.828 -26.047 1 45.59 214 THR A N 1
ATOM 1617 C CA . THR A 1 214 ? 0.781 -9.922 -25.062 1 45.59 214 THR A CA 1
ATOM 1618 C C . THR A 1 214 ? 1.785 -10.656 -24.188 1 45.59 214 THR A C 1
ATOM 1620 O O . THR A 1 214 ? 1.456 -11.68 -23.594 1 45.59 214 THR A O 1
ATOM 1623 N N . ASP A 1 215 ? 2.947 -10.93 -24.688 1 41.97 215 ASP A N 1
ATOM 1624 C CA . ASP A 1 215 ? 3.945 -11.547 -23.828 1 41.97 215 ASP A CA 1
ATOM 1625 C C . ASP A 1 215 ? 3.785 -11.078 -22.375 1 41.97 215 ASP A C 1
ATOM 1627 O O . ASP A 1 215 ? 4.047 -9.914 -22.062 1 41.97 215 ASP A O 1
ATOM 1631 N N . PRO A 1 216 ? 3.016 -11.727 -21.734 1 42.75 216 PRO A N 1
ATOM 1632 C CA . PRO A 1 216 ? 2.799 -11.32 -20.344 1 42.75 216 PRO A CA 1
ATOM 1633 C C . PRO A 1 216 ? 4.102 -11.008 -19.609 1 42.75 216 PRO A C 1
ATOM 1635 O O . PRO A 1 216 ? 4.102 -10.258 -18.625 1 42.75 216 PRO A O 1
ATOM 1638 N N . GLU A 1 217 ? 5.137 -11.852 -19.922 1 43.78 217 GLU A N 1
ATOM 1639 C CA . GLU A 1 217 ? 6.406 -11.594 -19.25 1 43.78 217 GLU A CA 1
ATOM 1640 C C . GLU A 1 217 ? 6.906 -10.18 -19.531 1 43.78 217 GLU A C 1
ATOM 1642 O O . GLU A 1 217 ? 7.711 -9.641 -18.766 1 43.78 217 GLU A O 1
ATOM 1647 N N . ARG A 1 218 ? 6.648 -9.711 -20.719 1 43.19 218 ARG A N 1
ATOM 1648 C CA . ARG A 1 218 ? 7.156 -8.406 -21.141 1 43.19 218 ARG A CA 1
ATOM 1649 C C . ARG A 1 218 ? 6.32 -7.277 -20.547 1 43.19 218 ARG A C 1
ATOM 1651 O O . ARG A 1 218 ? 6.68 -6.105 -20.656 1 43.19 218 ARG A O 1
ATOM 1658 N N . GLU A 1 219 ? 5.164 -7.652 -20.312 1 44.06 219 GLU A N 1
ATOM 1659 C CA . GLU A 1 219 ? 4.188 -6.66 -19.891 1 44.06 219 GLU A CA 1
ATOM 1660 C C . GLU A 1 219 ? 4.668 -5.898 -18.656 1 44.06 219 GLU A C 1
ATOM 1662 O O . GLU A 1 219 ? 4.289 -4.746 -18.438 1 44.06 219 GLU A O 1
ATOM 1667 N N . PHE A 1 220 ? 5.203 -6.703 -17.719 1 43.56 220 PHE A N 1
ATOM 1668 C CA . PHE A 1 220 ? 5.84 -6.016 -16.609 1 43.56 220 PHE A CA 1
ATOM 1669 C C . PHE A 1 220 ? 7.32 -5.789 -16.875 1 43.56 220 PHE A C 1
ATOM 1671 O O . PHE A 1 220 ? 8.148 -6.664 -16.609 1 43.56 220 PHE A O 1
ATOM 1678 N N . ASP A 1 221 ? 7.719 -5.434 -17.984 1 41.25 221 ASP A N 1
ATOM 1679 C CA . ASP A 1 221 ? 9.141 -5.238 -18.25 1 41.25 221 ASP A CA 1
ATOM 1680 C C . ASP A 1 221 ? 9.867 -4.75 -16.984 1 41.25 221 ASP A C 1
ATOM 1682 O O . ASP A 1 221 ? 9.625 -3.637 -16.516 1 41.25 221 ASP A O 1
ATOM 1686 N N . ASP A 1 222 ? 10.312 -5.625 -16.203 1 46.16 222 ASP A N 1
ATOM 1687 C CA . ASP A 1 222 ? 11.234 -5.535 -15.07 1 46.16 222 ASP A CA 1
ATOM 1688 C C . ASP A 1 222 ? 12.25 -4.418 -15.281 1 46.16 222 ASP A C 1
ATOM 1690 O O . ASP A 1 222 ? 12.922 -3.998 -14.336 1 46.16 222 ASP A O 1
ATOM 1694 N N . ASP A 1 223 ? 12.508 -4.238 -16.406 1 44.44 223 ASP A N 1
ATOM 1695 C CA . ASP A 1 223 ? 13.625 -3.316 -16.625 1 44.44 223 ASP A CA 1
ATOM 1696 C C . ASP A 1 223 ? 13.305 -1.932 -16.062 1 44.44 223 ASP A C 1
ATOM 1698 O O . ASP A 1 223 ? 14.18 -1.069 -15.984 1 44.44 223 ASP A O 1
ATOM 1702 N N . GLU A 1 224 ? 11.938 -1.681 -15.938 1 44 224 GLU A N 1
ATOM 1703 C CA . GLU A 1 224 ? 11.641 -0.284 -15.633 1 44 224 GLU A CA 1
ATOM 1704 C C . GLU A 1 224 ? 11.695 -0.021 -14.133 1 44 224 GLU A C 1
ATOM 1706 O O . GLU A 1 224 ? 11.695 1.132 -13.703 1 44 224 GLU A O 1
ATOM 1711 N N . ALA A 1 225 ? 11.508 -1.147 -13.398 1 50.19 225 ALA A N 1
ATOM 1712 C CA . ALA A 1 225 ? 11.688 -0.908 -11.969 1 50.19 225 ALA A CA 1
ATOM 1713 C C . ALA A 1 225 ? 13.164 -0.729 -11.625 1 50.19 225 ALA A C 1
ATOM 1715 O O . ALA A 1 225 ? 13.977 -1.628 -11.852 1 50.19 225 ALA A O 1
ATOM 1716 N N . GLU A 1 226 ? 13.578 0.452 -11.445 1 52 226 GLU A N 1
ATOM 1717 C CA . GLU A 1 226 ? 14.969 0.845 -11.195 1 52 226 GLU A CA 1
ATOM 1718 C C . GLU A 1 226 ? 15.516 0.162 -9.953 1 52 226 GLU A C 1
ATOM 1720 O O . GLU A 1 226 ? 16.688 -0.209 -9.906 1 52 226 GLU A O 1
ATOM 1725 N N . ASP A 1 227 ? 14.508 0.011 -8.867 1 57.78 227 ASP A N 1
ATOM 1726 C CA . ASP A 1 227 ? 15.086 -0.507 -7.629 1 57.78 227 ASP A CA 1
ATOM 1727 C C . ASP A 1 227 ? 14.602 -1.928 -7.352 1 57.78 227 ASP A C 1
ATOM 1729 O O . ASP A 1 227 ? 13.523 -2.32 -7.797 1 57.78 227 ASP A O 1
ATOM 1733 N N . ARG A 1 228 ? 15.445 -2.686 -6.805 1 57.53 228 ARG A N 1
ATOM 1734 C CA . ARG A 1 228 ? 15.289 -4.098 -6.465 1 57.53 228 ARG A CA 1
ATOM 1735 C C . ARG A 1 228 ? 13.969 -4.344 -5.742 1 57.53 228 ARG A C 1
ATOM 1737 O O . ARG A 1 228 ? 13.297 -5.352 -5.984 1 57.53 228 ARG A O 1
ATOM 1744 N N . ASP A 1 229 ? 13.539 -3.379 -4.926 1 60.19 229 ASP A N 1
ATOM 1745 C CA . ASP A 1 229 ? 12.328 -3.543 -4.129 1 60.19 229 ASP A CA 1
ATOM 1746 C C . ASP A 1 229 ? 11.078 -3.432 -5.004 1 60.19 229 ASP A C 1
ATOM 1748 O O . ASP A 1 229 ? 10.125 -4.203 -4.84 1 60.19 229 ASP A O 1
ATOM 1752 N N . ASP A 1 230 ? 11.18 -2.545 -5.949 1 63.78 230 ASP A N 1
ATOM 1753 C CA . ASP A 1 230 ? 10.062 -2.361 -6.871 1 63.78 230 ASP A CA 1
ATOM 1754 C C . ASP A 1 230 ? 9.914 -3.566 -7.797 1 63.78 230 ASP A C 1
ATOM 1756 O O . ASP A 1 230 ? 8.789 -3.998 -8.078 1 63.78 230 ASP A O 1
ATOM 1760 N N . LYS A 1 231 ? 11.055 -4.129 -8.156 1 63.62 231 LYS A N 1
ATOM 1761 C CA . LYS A 1 231 ? 11.031 -5.309 -9.016 1 63.62 231 LYS A CA 1
ATOM 1762 C C . LYS A 1 231 ? 10.43 -6.508 -8.281 1 63.62 231 LYS A C 1
ATOM 1764 O O . LYS A 1 231 ? 9.633 -7.254 -8.859 1 63.62 231 LYS A O 1
ATOM 1769 N N . ALA A 1 232 ? 10.844 -6.605 -7.02 1 67.75 232 ALA A N 1
ATOM 1770 C CA . ALA A 1 232 ? 10.32 -7.703 -6.207 1 67.75 232 ALA A CA 1
ATOM 1771 C C . ALA A 1 232 ? 8.82 -7.566 -5.992 1 67.75 232 ALA A C 1
ATOM 1773 O O . ALA A 1 232 ? 8.078 -8.555 -6.07 1 67.75 232 ALA A O 1
ATOM 1774 N N . ARG A 1 233 ? 8.398 -6.371 -5.738 1 68.81 233 ARG A N 1
ATOM 1775 C CA . ARG A 1 233 ? 6.98 -6.109 -5.531 1 68.81 233 ARG A CA 1
ATOM 1776 C C . ARG A 1 233 ? 6.176 -6.422 -6.789 1 68.81 233 ARG A C 1
ATOM 1778 O O . ARG A 1 233 ? 5.109 -7.035 -6.715 1 68.81 233 ARG A O 1
ATOM 1785 N N . LEU A 1 234 ? 6.738 -6.09 -7.875 1 70.94 234 LEU A N 1
ATOM 1786 C CA . LEU A 1 234 ? 6.055 -6.32 -9.141 1 70.94 234 LEU A CA 1
ATOM 1787 C C . LEU A 1 234 ? 5.98 -7.812 -9.453 1 70.94 234 LEU A C 1
ATOM 1789 O O . LEU A 1 234 ? 4.957 -8.297 -9.945 1 70.94 234 LEU A O 1
ATOM 1793 N N . ALA A 1 235 ? 7.039 -8.477 -9.141 1 74 235 ALA A N 1
ATOM 1794 C CA . ALA A 1 235 ? 7.066 -9.922 -9.352 1 74 235 ALA A CA 1
ATOM 1795 C C . ALA A 1 235 ? 6.012 -10.625 -8.5 1 74 235 ALA A C 1
ATOM 1797 O O . ALA A 1 235 ? 5.324 -11.531 -8.977 1 74 235 ALA A O 1
ATOM 1798 N N . HIS A 1 236 ? 5.938 -10.148 -7.316 1 77.81 236 HIS A N 1
ATOM 1799 C CA . HIS A 1 236 ? 4.945 -10.711 -6.41 1 77.81 236 HIS A CA 1
ATOM 1800 C C . HIS A 1 236 ? 3.529 -10.469 -6.918 1 77.81 236 HIS A C 1
ATOM 1802 O O . HIS A 1 236 ? 2.695 -11.375 -6.906 1 77.81 236 HIS A O 1
ATOM 1808 N N . GLU A 1 237 ? 3.363 -9.344 -7.398 1 80.56 237 GLU A N 1
ATOM 1809 C CA . GLU A 1 237 ? 2.033 -9 -7.891 1 80.56 237 GLU A CA 1
ATOM 1810 C C . GLU A 1 237 ? 1.685 -9.797 -9.148 1 80.56 237 GLU A C 1
ATOM 1812 O O . GLU A 1 237 ? 0.533 -10.195 -9.336 1 80.56 237 GLU A O 1
ATOM 1817 N N . ARG A 1 238 ? 2.662 -10.062 -9.891 1 80.06 238 ARG A N 1
ATOM 1818 C CA . ARG A 1 238 ? 2.443 -10.867 -11.086 1 80.06 238 ARG A CA 1
ATOM 1819 C C . ARG A 1 238 ? 2.027 -12.289 -10.727 1 80.06 238 ARG A C 1
ATOM 1821 O O . ARG A 1 238 ? 1.087 -12.836 -11.305 1 80.06 238 ARG A O 1
ATOM 1828 N N . THR A 1 239 ? 2.766 -12.797 -9.82 1 87.69 239 THR A N 1
ATOM 1829 C CA . THR A 1 239 ? 2.453 -14.148 -9.375 1 87.69 239 THR A CA 1
ATOM 1830 C C . THR A 1 239 ? 1.05 -14.211 -8.781 1 87.69 239 THR A C 1
ATOM 1832 O O . THR A 1 239 ? 0.293 -15.148 -9.055 1 87.69 239 THR A O 1
ATOM 1835 N N . ARG A 1 240 ? 0.724 -13.211 -8.047 1 88.19 240 ARG A N 1
ATOM 1836 C CA . ARG A 1 240 ? -0.602 -13.125 -7.441 1 88.19 240 ARG A CA 1
ATOM 1837 C C . ARG A 1 240 ? -1.688 -13.07 -8.508 1 88.19 240 ARG A C 1
ATOM 1839 O O . ARG A 1 240 ? -2.732 -13.711 -8.367 1 88.19 240 ARG A O 1
ATOM 1846 N N . ASP A 1 241 ? -1.389 -12.438 -9.516 1 88.56 241 ASP A N 1
ATOM 1847 C CA . ASP A 1 241 ? -2.33 -12.305 -10.625 1 88.56 241 ASP A CA 1
ATOM 1848 C C . ASP A 1 241 ? -2.533 -13.641 -11.336 1 88.56 241 ASP A C 1
ATOM 1850 O O . ASP A 1 241 ? -3.662 -14.008 -11.664 1 88.56 241 ASP A O 1
ATOM 1854 N N . ILE A 1 242 ? -1.503 -14.336 -11.508 1 90.62 242 ILE A N 1
ATOM 1855 C CA . ILE A 1 242 ? -1.592 -15.625 -12.18 1 90.62 242 ILE A CA 1
ATOM 1856 C C . ILE A 1 242 ? -2.408 -16.594 -11.336 1 90.62 242 ILE A C 1
ATOM 1858 O O . ILE A 1 242 ? -3.293 -17.281 -11.852 1 90.62 242 ILE A O 1
ATOM 1862 N N . TRP A 1 243 ? -2.143 -16.625 -10.078 1 93.31 243 TRP A N 1
ATOM 1863 C CA . TRP A 1 243 ? -2.926 -17.453 -9.18 1 93.31 243 TRP A CA 1
ATOM 1864 C C . TRP A 1 243 ? -4.402 -17.094 -9.234 1 93.31 243 TRP A C 1
ATOM 1866 O O . TRP A 1 243 ? -5.27 -17.969 -9.289 1 93.31 243 TRP A O 1
ATOM 1876 N N . ALA A 1 244 ? -4.633 -15.836 -9.297 1 91.56 244 ALA A N 1
ATOM 1877 C CA . ALA A 1 244 ? -6.016 -15.359 -9.32 1 91.56 244 ALA A CA 1
ATOM 1878 C C . ALA A 1 244 ? -6.738 -15.812 -10.586 1 91.56 244 ALA A C 1
ATOM 1880 O O . ALA A 1 244 ? -7.906 -16.203 -10.531 1 91.56 244 ALA A O 1
ATOM 1881 N N . ARG A 1 245 ? -6.062 -15.773 -11.664 1 91.31 245 ARG A N 1
ATOM 1882 C CA . ARG A 1 245 ? -6.66 -16.203 -12.93 1 91.31 245 ARG A CA 1
ATOM 1883 C C . ARG A 1 245 ? -6.957 -17.703 -12.914 1 91.31 245 ARG A C 1
ATOM 1885 O O . ARG A 1 245 ? -7.844 -18.172 -13.625 1 91.31 245 ARG A O 1
ATOM 1892 N N . ALA A 1 246 ? -6.184 -18.359 -12.086 1 93.88 246 ALA A N 1
ATOM 1893 C CA . ALA A 1 246 ? -6.418 -19.781 -11.922 1 93.88 246 ALA A CA 1
ATOM 1894 C C . ALA A 1 246 ? -7.449 -20.047 -10.836 1 93.88 246 ALA A C 1
ATOM 1896 O O . ALA A 1 246 ? -7.672 -21.203 -10.445 1 93.88 246 ALA A O 1
ATOM 1897 N N . GLY A 1 247 ? -7.961 -18.969 -10.312 1 93.44 247 GLY A N 1
ATOM 1898 C CA . GLY A 1 247 ? -8.992 -19.094 -9.297 1 93.44 247 GLY A CA 1
ATOM 1899 C C . GLY A 1 247 ? -8.43 -19.328 -7.902 1 93.44 247 GLY A C 1
ATOM 1900 O O . GLY A 1 247 ? -9.148 -19.75 -7 1 93.44 247 GLY A O 1
ATOM 1901 N N . VAL A 1 248 ? -7.207 -19.125 -7.73 1 94.62 248 VAL A N 1
ATOM 1902 C CA . VAL A 1 248 ? -6.527 -19.312 -6.453 1 94.62 248 VAL A CA 1
ATOM 1903 C C . VAL A 1 248 ? -6.223 -17.938 -5.832 1 94.62 248 VAL A C 1
ATOM 1905 O O . VAL A 1 248 ? -5.695 -17.047 -6.504 1 94.62 248 VAL A O 1
ATOM 1908 N N . LEU A 1 249 ? -6.531 -17.859 -4.57 1 93.62 249 LEU A N 1
ATOM 1909 C CA . LEU A 1 249 ? -6.461 -16.562 -3.906 1 93.62 249 LEU A CA 1
ATOM 1910 C C . LEU A 1 249 ? -5.211 -16.453 -3.041 1 93.62 249 LEU A C 1
ATOM 1912 O O . LEU A 1 249 ? -4.965 -17.328 -2.193 1 93.62 249 LEU A O 1
ATOM 1916 N N . VAL A 1 250 ? -4.418 -15.422 -3.289 1 91.88 250 VAL A N 1
ATOM 1917 C CA . VAL A 1 250 ? -3.25 -15.055 -2.494 1 91.88 250 VAL A CA 1
ATOM 1918 C C . VAL A 1 250 ? -3.41 -13.625 -1.968 1 91.88 250 VAL A C 1
ATOM 1920 O O . VAL A 1 250 ? -3.508 -12.68 -2.748 1 91.88 250 VAL A O 1
ATOM 1923 N N . ASN A 1 251 ? -3.414 -13.477 -0.649 1 90.25 251 ASN A N 1
ATOM 1924 C CA . ASN A 1 251 ? -3.637 -12.156 -0.063 1 90.25 251 ASN A CA 1
ATOM 1925 C C . ASN A 1 251 ? -4.855 -11.469 -0.671 1 90.25 251 ASN A C 1
ATOM 1927 O O . ASN A 1 251 ? -4.77 -10.336 -1.133 1 90.25 251 ASN A O 1
ATOM 1931 N N . GLU A 1 252 ? -5.914 -12.172 -0.609 1 93.38 252 GLU A N 1
ATOM 1932 C CA . GLU A 1 252 ? -7.125 -11.875 -1.367 1 93.38 252 GLU A CA 1
ATOM 1933 C C . GLU A 1 252 ? -7.777 -10.586 -0.88 1 93.38 252 GLU A C 1
ATOM 1935 O O . GLU A 1 252 ? -8.641 -10.023 -1.562 1 93.38 252 GLU A O 1
ATOM 1940 N N . LEU A 1 253 ? -7.395 -10.055 0.264 1 95.69 253 LEU A N 1
ATOM 1941 C CA . LEU A 1 253 ? -8.031 -8.859 0.807 1 95.69 253 LEU A CA 1
ATOM 1942 C C . LEU A 1 253 ? -7.109 -7.656 0.704 1 95.69 253 LEU A C 1
ATOM 1944 O O . LEU A 1 253 ? -7.508 -6.535 1.027 1 95.69 253 LEU A O 1
ATOM 1948 N N . ALA A 1 254 ? -5.949 -7.902 0.179 1 91.25 254 ALA A N 1
ATOM 1949 C CA . ALA A 1 254 ? -5 -6.805 0.002 1 91.25 254 ALA A CA 1
ATOM 1950 C C . ALA A 1 254 ? -5.285 -6.035 -1.282 1 91.25 254 ALA A C 1
ATOM 1952 O O . ALA A 1 254 ? -5.688 -6.621 -2.291 1 91.25 254 ALA A O 1
ATOM 1953 N N . ARG A 1 255 ? -5.047 -4.719 -1.268 1 92.19 255 ARG A N 1
ATOM 1954 C CA . ARG A 1 255 ? -5.113 -3.803 -2.402 1 92.19 255 ARG A CA 1
ATOM 1955 C C . ARG A 1 255 ? -6.414 -3.992 -3.18 1 92.19 255 ARG A C 1
ATOM 1957 O O . ARG A 1 255 ? -6.391 -4.344 -4.359 1 92.19 255 ARG A O 1
ATOM 1964 N N . PRO A 1 256 ? -7.562 -3.762 -2.562 1 96.62 256 PRO A N 1
ATOM 1965 C CA . PRO A 1 256 ? -8.852 -3.9 -3.248 1 96.62 256 PRO A CA 1
ATOM 1966 C C . PRO A 1 256 ? -9.031 -2.891 -4.379 1 96.62 256 PRO A C 1
ATOM 1968 O O . PRO A 1 256 ? -8.336 -1.869 -4.414 1 96.62 256 PRO A O 1
ATOM 1971 N N . ALA A 1 257 ? -9.906 -3.234 -5.328 1 97.62 257 ALA A N 1
ATOM 1972 C CA . ALA A 1 257 ? -10.203 -2.336 -6.441 1 97.62 257 ALA A CA 1
ATOM 1973 C C . ALA A 1 257 ? -11.219 -1.269 -6.027 1 97.62 257 ALA A C 1
ATOM 1975 O O . ALA A 1 257 ? -12.25 -1.582 -5.438 1 97.62 257 ALA A O 1
ATOM 1976 N N . LEU A 1 258 ? -10.883 -0.054 -6.312 1 98.19 258 LEU A N 1
ATOM 1977 C CA . LEU A 1 258 ? -11.719 1.098 -6.004 1 98.19 258 LEU A CA 1
ATOM 1978 C C . LEU A 1 258 ? -12.602 1.463 -7.195 1 98.19 258 LEU A C 1
ATOM 1980 O O . LEU A 1 258 ? -12.133 1.498 -8.336 1 98.19 258 LEU A O 1
ATOM 1984 N N . MET A 1 259 ? -13.938 1.691 -6.914 1 98 259 MET A N 1
ATOM 1985 C CA . MET A 1 259 ? -14.859 1.991 -8.008 1 98 259 MET A CA 1
ATOM 1986 C C . MET A 1 259 ? -15.953 2.945 -7.551 1 98 259 MET A C 1
ATOM 1988 O O . MET A 1 259 ? -16.078 3.221 -6.355 1 98 259 MET A O 1
ATOM 1992 N N . LEU A 1 260 ? -16.625 3.533 -8.5 1 97.75 260 LEU A N 1
ATOM 1993 C CA . LEU A 1 260 ? -17.766 4.418 -8.305 1 97.75 260 LEU A CA 1
ATOM 1994 C C . LEU A 1 260 ? -18.844 4.145 -9.336 1 97.75 260 LEU A C 1
ATOM 1996 O O . LEU A 1 260 ? -18.594 4.184 -10.547 1 97.75 260 LEU A O 1
ATOM 2000 N N . ASN A 1 261 ? -20.016 3.734 -8.93 1 96.75 261 ASN A N 1
ATOM 2001 C CA . ASN A 1 261 ? -21.25 3.678 -9.711 1 96.75 261 ASN A CA 1
ATOM 2002 C C . ASN A 1 261 ? -21.156 2.631 -10.82 1 96.75 261 ASN A C 1
ATOM 2004 O O . ASN A 1 261 ? -21.641 2.854 -11.93 1 96.75 261 ASN A O 1
ATOM 2008 N N . LEU A 1 262 ? -20.516 1.49 -10.625 1 96.75 262 LEU A N 1
ATOM 2009 C CA . LEU A 1 262 ? -20.562 0.411 -11.602 1 96.75 262 LEU A CA 1
ATOM 2010 C C . LEU A 1 262 ? -21.922 -0.26 -11.617 1 96.75 262 LEU A C 1
ATOM 2012 O O . LEU A 1 262 ? -22.438 -0.649 -10.562 1 96.75 262 LEU A O 1
ATOM 2016 N N . PRO A 1 263 ? -22.531 -0.4 -12.75 1 94.88 263 PRO A N 1
ATOM 2017 C CA . PRO A 1 263 ? -23.875 -0.965 -12.812 1 94.88 263 PRO A CA 1
ATOM 2018 C C . PRO A 1 263 ? -23.875 -2.488 -12.711 1 94.88 263 PRO A C 1
ATOM 2020 O O . PRO A 1 263 ? -23.031 -3.154 -13.297 1 94.88 263 PRO A O 1
ATOM 2023 N N . ILE A 1 264 ? -24.719 -3.018 -11.961 1 93.38 264 ILE A N 1
ATOM 2024 C CA . ILE A 1 264 ? -24.953 -4.453 -11.844 1 93.38 264 ILE A CA 1
ATOM 2025 C C . ILE A 1 264 ? -26.422 -4.762 -12.109 1 93.38 264 ILE A C 1
ATOM 2027 O O . ILE A 1 264 ? -27.266 -3.854 -12.148 1 93.38 264 ILE A O 1
ATOM 2031 N N . ALA A 1 265 ? -26.719 -6.027 -12.242 1 89.81 265 ALA A N 1
ATOM 2032 C CA . ALA A 1 265 ? -28.078 -6.445 -12.555 1 89.81 265 ALA A CA 1
ATOM 2033 C C . ALA A 1 265 ? -29.047 -6.027 -11.445 1 89.81 265 ALA A C 1
ATOM 2035 O O . ALA A 1 265 ? -28.703 -6.082 -10.266 1 89.81 265 ALA A O 1
ATOM 2036 N N . ASP A 1 266 ? -30.172 -5.672 -11.766 1 78.5 266 ASP A N 1
ATOM 2037 C CA . ASP A 1 266 ? -31.188 -5.074 -10.883 1 78.5 266 ASP A CA 1
ATOM 2038 C C . ASP A 1 266 ? -31.625 -6.066 -9.812 1 78.5 266 ASP A C 1
ATOM 2040 O O . ASP A 1 266 ? -32.031 -5.668 -8.719 1 78.5 266 ASP A O 1
ATOM 2044 N N . HIS A 1 267 ? -31.609 -7.234 -10.141 1 75.25 267 HIS A N 1
ATOM 2045 C CA . HIS A 1 267 ? -32.156 -8.219 -9.211 1 75.25 267 HIS A CA 1
ATOM 2046 C C . HIS A 1 267 ? -31.141 -8.555 -8.117 1 75.25 267 HIS A C 1
ATOM 2048 O O . HIS A 1 267 ? -31.438 -9.297 -7.184 1 75.25 267 HIS A O 1
ATOM 2054 N N . VAL A 1 268 ? -29.984 -7.938 -8.281 1 75.88 268 VAL A N 1
ATOM 2055 C CA . VAL A 1 268 ? -28.938 -8.203 -7.309 1 75.88 268 VAL A CA 1
ATOM 2056 C C . VAL A 1 268 ? -28.734 -6.984 -6.414 1 75.88 268 VAL A C 1
ATOM 2058 O O . VAL A 1 268 ? -28.688 -5.852 -6.898 1 75.88 268 VAL A O 1
ATOM 2061 N N . THR A 1 269 ? -28.828 -7.137 -5.145 1 72.88 269 THR A N 1
ATOM 2062 C CA . THR A 1 269 ? -28.547 -6.047 -4.223 1 72.88 269 THR A CA 1
ATOM 2063 C C . THR A 1 269 ? -27.047 -5.727 -4.223 1 72.88 269 THR A C 1
ATOM 2065 O O . THR A 1 269 ? -26.219 -6.586 -3.91 1 72.88 269 THR A O 1
ATOM 2068 N N . PRO A 1 270 ? -26.844 -4.453 -4.613 1 71.75 270 PRO A N 1
ATOM 2069 C CA . PRO A 1 270 ? -25.422 -4.105 -4.629 1 71.75 270 PRO A CA 1
ATOM 2070 C C . PRO A 1 270 ? -24.828 -4.027 -3.227 1 71.75 270 PRO A C 1
ATOM 2072 O O . PRO A 1 270 ? -25.531 -3.742 -2.26 1 71.75 270 PRO A O 1
ATOM 2075 N N . SER A 1 271 ? -23.578 -4.262 -3.182 1 77.25 271 SER A N 1
ATOM 2076 C CA . SER A 1 271 ? -22.859 -4.121 -1.923 1 77.25 271 SER A CA 1
ATOM 2077 C C . SER A 1 271 ? -22.297 -2.713 -1.76 1 77.25 271 SER A C 1
ATOM 2079 O O . SER A 1 271 ? -21.438 -2.475 -0.91 1 77.25 271 SER A O 1
ATOM 2081 N N . TRP A 1 272 ? -22.75 -1.772 -2.686 1 84.5 272 TRP A N 1
ATOM 2082 C CA . TRP A 1 272 ? -22.297 -0.388 -2.574 1 84.5 272 TRP A CA 1
ATOM 2083 C C . TRP A 1 272 ? -23.453 0.579 -2.801 1 84.5 272 TRP A C 1
ATOM 2085 O O . TRP A 1 272 ? -24.516 0.188 -3.311 1 84.5 272 TRP A O 1
ATOM 2095 N N . THR A 1 273 ? -23.25 1.822 -2.344 1 88.12 273 THR A N 1
ATOM 2096 C CA . THR A 1 273 ? -24.234 2.893 -2.471 1 88.12 273 THR A CA 1
ATOM 2097 C C . THR A 1 273 ? -23.906 3.787 -3.664 1 88.12 273 THR A C 1
ATOM 2099 O O . THR A 1 273 ? -22.75 4.18 -3.855 1 88.12 273 THR A O 1
ATOM 2102 N N . ALA A 1 274 ? -24.938 4.105 -4.43 1 91.25 274 ALA A N 1
ATOM 2103 C CA . ALA A 1 274 ? -24.75 4.992 -5.574 1 91.25 274 ALA A CA 1
ATOM 2104 C C . ALA A 1 274 ? -24.172 6.336 -5.137 1 91.25 274 ALA A C 1
ATOM 2106 O O . ALA A 1 274 ? -24.625 6.918 -4.148 1 91.25 274 ALA A O 1
ATOM 2107 N N . GLY A 1 275 ? -23.188 6.75 -5.82 1 95 275 GLY A N 1
ATOM 2108 C CA . GLY A 1 275 ? -22.609 8.055 -5.547 1 95 275 GLY A CA 1
ATOM 2109 C C . GLY A 1 275 ? -21.484 7.996 -4.527 1 95 275 GLY A C 1
ATOM 2110 O O . GLY A 1 275 ? -20.781 8.992 -4.309 1 95 275 GLY A O 1
ATOM 2111 N N . GLU A 1 276 ? -21.297 6.855 -3.918 1 94.5 276 GLU A N 1
ATOM 2112 C CA . GLU A 1 276 ? -20.234 6.691 -2.918 1 94.5 276 GLU A CA 1
ATOM 2113 C C . GLU A 1 276 ? -19.188 5.699 -3.393 1 94.5 276 GLU A C 1
ATOM 2115 O O . GLU A 1 276 ? -19.516 4.621 -3.889 1 94.5 276 GLU A O 1
ATOM 2120 N N . PRO A 1 277 ? -17.906 6.129 -3.25 1 96.75 277 PRO A N 1
ATOM 2121 C CA . PRO A 1 277 ? -16.844 5.188 -3.609 1 96.75 277 PRO A CA 1
ATOM 2122 C C . PRO A 1 277 ? -16.938 3.867 -2.848 1 96.75 277 PRO A C 1
ATOM 2124 O O . PRO A 1 277 ? -17.312 3.855 -1.672 1 96.75 277 PRO A O 1
ATOM 2127 N N . ALA A 1 278 ? -16.641 2.781 -3.533 1 95.75 278 ALA A N 1
ATOM 2128 C CA . ALA A 1 278 ? -16.672 1.451 -2.93 1 95.75 278 ALA A CA 1
ATOM 2129 C C . ALA A 1 278 ? -15.461 0.628 -3.34 1 95.75 278 ALA A C 1
ATOM 2131 O O . ALA A 1 278 ? -14.758 0.973 -4.297 1 95.75 278 ALA A O 1
ATOM 2132 N N . TYR A 1 279 ? -15.195 -0.443 -2.562 1 97 279 TYR A N 1
ATOM 2133 C CA . TYR A 1 279 ? -14.055 -1.315 -2.799 1 97 279 TYR A CA 1
ATOM 2134 C C . TYR A 1 279 ? -14.508 -2.74 -3.092 1 97 279 TYR A C 1
ATOM 2136 O O . TYR A 1 279 ? -15.445 -3.238 -2.475 1 97 279 TYR A O 1
ATOM 2144 N N . LEU A 1 280 ? -13.867 -3.334 -4.031 1 96.06 280 LEU A N 1
ATOM 2145 C CA . LEU A 1 280 ? -14.07 -4.746 -4.344 1 96.06 280 LEU A CA 1
ATOM 2146 C C . LEU A 1 280 ? -12.797 -5.547 -4.125 1 96.06 280 LEU A C 1
ATOM 2148 O O . LEU A 1 280 ? -11.773 -5.27 -4.758 1 96.06 280 LEU A O 1
ATOM 2152 N N . SER A 1 281 ? -12.844 -6.508 -3.25 1 95.81 281 SER A N 1
ATOM 2153 C CA . SER A 1 281 ? -11.68 -7.355 -2.996 1 95.81 281 SER A CA 1
ATOM 2154 C C . SER A 1 281 ? -11.492 -8.383 -4.105 1 95.81 281 SER A C 1
ATOM 2156 O O . SER A 1 281 ? -12.43 -8.688 -4.844 1 95.81 281 SER A O 1
ATOM 2158 N N . LEU A 1 282 ? -10.219 -8.875 -4.184 1 95.5 282 LEU A N 1
ATOM 2159 C CA . LEU A 1 282 ? -9.969 -9.984 -5.094 1 95.5 282 LEU A CA 1
ATOM 2160 C C . LEU A 1 282 ? -10.852 -11.18 -4.738 1 95.5 282 LEU A C 1
ATOM 2162 O O . LEU A 1 282 ? -11.359 -11.867 -5.625 1 95.5 282 LEU A O 1
ATOM 2166 N N . ARG A 1 283 ? -11.062 -11.422 -3.5 1 94.5 283 ARG A N 1
ATOM 2167 C CA . ARG A 1 283 ? -11.914 -12.492 -2.996 1 94.5 283 ARG A CA 1
ATOM 2168 C C . ARG A 1 283 ? -13.312 -12.398 -3.6 1 94.5 283 ARG A C 1
ATOM 2170 O O . ARG A 1 283 ? -13.82 -13.375 -4.148 1 94.5 283 ARG A O 1
ATOM 2177 N N . GLN A 1 284 ? -13.875 -11.266 -3.527 1 93.44 284 GLN A N 1
ATOM 2178 C CA . GLN A 1 284 ? -15.227 -11.062 -4.051 1 93.44 284 GLN A CA 1
ATOM 2179 C C . GLN A 1 284 ? -15.258 -11.219 -5.566 1 93.44 284 GLN A C 1
ATOM 2181 O O . GLN A 1 284 ? -16.156 -11.867 -6.109 1 93.44 284 GLN A O 1
ATOM 2186 N N . LEU A 1 285 ? -14.328 -10.664 -6.234 1 94.94 285 LEU A N 1
ATOM 2187 C CA . LEU A 1 285 ? -14.297 -10.641 -7.691 1 94.94 285 LEU A CA 1
ATOM 2188 C C . LEU A 1 285 ? -14.125 -12.047 -8.258 1 94.94 285 LEU A C 1
ATOM 2190 O O . LEU A 1 285 ? -14.641 -12.352 -9.336 1 94.94 285 LEU A O 1
ATOM 2194 N N . VAL A 1 286 ? -13.422 -12.883 -7.484 1 93.44 286 VAL A N 1
ATOM 2195 C CA . VAL A 1 286 ? -13.133 -14.211 -7.996 1 93.44 286 VAL A CA 1
ATOM 2196 C C . VAL A 1 286 ? -14.211 -15.195 -7.527 1 93.44 286 VAL A C 1
ATOM 2198 O O . VAL A 1 286 ? -14.688 -16.016 -8.312 1 93.44 286 VAL A O 1
ATOM 2201 N N . ARG A 1 287 ? -14.703 -15.117 -6.332 1 91.75 287 ARG A N 1
ATOM 2202 C CA . ARG A 1 287 ? -15.664 -16.062 -5.773 1 91.75 287 ARG A CA 1
ATOM 2203 C C . ARG A 1 287 ? -17.078 -15.742 -6.223 1 91.75 287 ARG A C 1
ATOM 2205 O O . ARG A 1 287 ? -17.859 -16.641 -6.527 1 91.75 287 ARG A O 1
ATOM 2212 N N . THR A 1 288 ? -17.391 -14.453 -6.156 1 90.62 288 THR A N 1
ATOM 2213 C CA . THR A 1 288 ? -18.75 -14.008 -6.469 1 90.62 288 THR A CA 1
ATOM 2214 C C . THR A 1 288 ? -18.719 -12.758 -7.352 1 90.62 288 THR A C 1
ATOM 2216 O O . THR A 1 288 ? -19.141 -11.688 -6.93 1 90.62 288 THR A O 1
ATOM 2219 N N . PRO A 1 289 ? -18.219 -13.008 -8.547 1 91.44 289 PRO A N 1
ATOM 2220 C CA . PRO A 1 289 ? -18.172 -11.836 -9.43 1 91.44 289 PRO A CA 1
ATOM 2221 C C . PRO A 1 289 ? -19.531 -11.164 -9.602 1 91.44 289 PRO A C 1
ATOM 2223 O O . PRO A 1 289 ? -20.547 -11.844 -9.797 1 91.44 289 PRO A O 1
ATOM 2226 N N . PRO A 1 290 ? -19.562 -9.875 -9.492 1 91.94 290 PRO A N 1
ATOM 2227 C CA . PRO A 1 290 ? -20.828 -9.18 -9.695 1 91.94 290 PRO A CA 1
ATOM 2228 C C . PRO A 1 290 ? -21.406 -9.375 -11.094 1 91.94 290 PRO A C 1
ATOM 2230 O O . PRO A 1 290 ? -20.641 -9.539 -12.055 1 91.94 290 PRO A O 1
ATOM 2233 N N . ALA A 1 291 ? -22.734 -9.383 -11.195 1 93.88 291 ALA A N 1
ATOM 2234 C CA . ALA A 1 291 ? -23.406 -9.445 -12.492 1 93.88 291 ALA A CA 1
ATOM 2235 C C . ALA A 1 291 ? -23.375 -8.094 -13.195 1 93.88 291 ALA A C 1
ATOM 2237 O O . ALA A 1 291 ? -24.375 -7.367 -13.195 1 93.88 291 ALA A O 1
ATOM 2238 N N . TRP A 1 292 ? -22.312 -7.859 -13.867 1 95.5 292 TRP A N 1
ATOM 2239 C CA . TRP A 1 292 ? -22.078 -6.555 -14.484 1 95.5 292 TRP A CA 1
ATOM 2240 C C . TRP A 1 292 ? -23.062 -6.297 -15.609 1 95.5 292 TRP A C 1
ATOM 2242 O O . TRP A 1 292 ? -23.266 -7.148 -16.484 1 95.5 292 TRP A O 1
ATOM 2252 N N . THR A 1 293 ? -23.75 -5.191 -15.633 1 95.31 293 THR A N 1
ATOM 2253 C CA . THR A 1 293 ? -24.594 -4.746 -16.734 1 95.31 293 THR A CA 1
ATOM 2254 C C . THR A 1 293 ? -23.969 -3.539 -17.438 1 95.31 293 THR A C 1
ATOM 2256 O O . THR A 1 293 ? -24.469 -2.422 -17.328 1 95.31 293 THR A O 1
ATOM 2259 N N . VAL A 1 294 ? -22.844 -3.879 -18.188 1 95.94 294 VAL A N 1
ATOM 2260 C CA . VAL A 1 294 ? -22.047 -2.779 -18.734 1 95.94 294 VAL A CA 1
ATOM 2261 C C . VAL A 1 294 ? -21.891 -2.943 -20.234 1 95.94 294 VAL A C 1
ATOM 2263 O O . VAL A 1 294 ? -21.031 -2.312 -20.859 1 95.94 294 VAL A O 1
ATOM 2266 N N . LYS A 1 295 ? -22.703 -3.807 -20.812 1 96.06 295 LYS A N 1
ATOM 2267 C CA . LYS A 1 295 ? -22.562 -4.016 -22.25 1 96.06 295 LYS A CA 1
ATOM 2268 C C . LYS A 1 295 ? -22.75 -2.713 -23.016 1 96.06 295 LYS A C 1
ATOM 2270 O O . LYS A 1 295 ? -23.812 -2.086 -22.938 1 96.06 295 LYS A O 1
ATOM 2275 N N . GLY A 1 296 ? -21.766 -2.348 -23.75 1 95.5 296 GLY A N 1
ATOM 2276 C CA . GLY A 1 296 ? -21.812 -1.143 -24.562 1 95.5 296 GLY A CA 1
ATOM 2277 C C . GLY A 1 296 ? -21.703 0.133 -23.75 1 95.5 296 GLY A C 1
ATOM 2278 O O . GLY A 1 296 ? -21.719 1.233 -24.297 1 95.5 296 GLY A O 1
ATOM 2279 N N . THR A 1 297 ? -21.547 0.033 -22.453 1 95.38 297 THR A N 1
ATOM 2280 C CA . THR A 1 297 ? -21.516 1.182 -21.562 1 95.38 297 THR A CA 1
ATOM 2281 C C . THR A 1 297 ? -20.078 1.688 -21.391 1 95.38 297 THR A C 1
ATOM 2283 O O . THR A 1 297 ? -19.156 0.895 -21.203 1 95.38 297 THR A O 1
ATOM 2286 N N . PRO A 1 298 ? -19.938 3.004 -21.531 1 97.69 298 PRO A N 1
ATOM 2287 C CA . PRO A 1 298 ? -18.609 3.551 -21.203 1 97.69 298 PRO A CA 1
ATOM 2288 C C . PRO A 1 298 ? -18.266 3.42 -19.719 1 97.69 298 PRO A C 1
ATOM 2290 O O . PRO A 1 298 ? -19.094 3.764 -18.859 1 97.69 298 PRO A O 1
ATOM 2293 N N . VAL A 1 299 ? -17.156 2.854 -19.438 1 98.44 299 VAL A N 1
ATOM 2294 C CA . VAL A 1 299 ? -16.578 2.812 -18.109 1 98.44 299 VAL A CA 1
ATOM 2295 C C . VAL A 1 299 ? -15.242 3.543 -18.094 1 98.44 299 VAL A C 1
ATOM 2297 O O . VAL A 1 299 ? -14.328 3.188 -18.844 1 98.44 299 VAL A O 1
ATOM 2300 N N . PHE A 1 300 ? -15.156 4.508 -17.281 1 98.81 300 PHE A N 1
ATOM 2301 C CA . PHE A 1 300 ? -13.93 5.297 -17.219 1 98.81 300 PHE A CA 1
ATOM 2302 C C . PHE A 1 300 ? -12.969 4.727 -16.188 1 98.81 300 PHE A C 1
ATOM 2304 O O . PHE A 1 300 ? -13.406 4.156 -15.18 1 98.81 300 PHE A O 1
ATOM 2311 N N . VAL A 1 301 ? -11.703 4.824 -16.484 1 98.81 301 VAL A N 1
ATOM 2312 C CA . VAL A 1 301 ? -10.641 4.312 -15.617 1 98.81 301 VAL A CA 1
ATOM 2313 C C . VAL A 1 301 ? -9.648 5.43 -15.305 1 98.81 301 VAL A C 1
ATOM 2315 O O . VAL A 1 301 ? -9.148 6.094 -16.203 1 98.81 301 VAL A O 1
ATOM 2318 N N . CYS A 1 302 ? -9.406 5.664 -14.031 1 98.5 302 CYS A N 1
ATOM 2319 C CA . CYS A 1 302 ? -8.438 6.676 -13.625 1 98.5 302 CYS A CA 1
ATOM 2320 C C . CYS A 1 302 ? -7.289 6.047 -12.852 1 98.5 302 CYS A C 1
ATOM 2322 O O . CYS A 1 302 ? -7.406 4.918 -12.359 1 98.5 302 CYS A O 1
ATOM 2324 N N . GLU A 1 303 ? -6.211 6.758 -12.75 1 97.56 303 GLU A N 1
ATOM 2325 C CA . GLU A 1 303 ? -5.008 6.258 -12.094 1 97.56 303 GLU A CA 1
ATOM 2326 C C . GLU A 1 303 ? -5.023 6.566 -10.602 1 97.56 303 GLU A C 1
ATOM 2328 O O . GLU A 1 303 ? -4.668 5.719 -9.781 1 97.56 303 GLU A O 1
ATOM 2333 N N . ASN A 1 304 ? -5.488 7.73 -10.281 1 94.88 304 ASN A N 1
ATOM 2334 C CA . ASN A 1 304 ? -5.328 8.227 -8.922 1 94.88 304 ASN A CA 1
ATOM 2335 C C . ASN A 1 304 ? -6.656 8.25 -8.172 1 94.88 304 ASN A C 1
ATOM 2337 O O . ASN A 1 304 ? -7.637 8.82 -8.656 1 94.88 304 ASN A O 1
ATOM 2341 N N . PRO A 1 305 ? -6.695 7.734 -6.926 1 96.56 305 PRO A N 1
ATOM 2342 C CA . PRO A 1 305 ? -7.926 7.715 -6.129 1 96.56 305 PRO A CA 1
ATOM 2343 C C . PRO A 1 305 ? -8.492 9.109 -5.883 1 96.56 305 PRO A C 1
ATOM 2345 O O . PRO A 1 305 ? -9.703 9.273 -5.746 1 96.56 305 PRO A O 1
ATOM 2348 N N . ASN A 1 306 ? -7.641 10.102 -5.867 1 92.81 306 ASN A N 1
ATOM 2349 C CA . ASN A 1 306 ? -8.094 11.461 -5.594 1 92.81 306 ASN A CA 1
ATOM 2350 C C . ASN A 1 306 ? -9.055 11.961 -6.672 1 92.81 306 ASN A C 1
ATOM 2352 O O . ASN A 1 306 ? -9.984 12.719 -6.379 1 92.81 306 ASN A O 1
ATOM 2356 N N . LEU A 1 307 ? -8.805 11.602 -7.891 1 95.38 307 LEU A N 1
ATOM 2357 C CA . LEU A 1 307 ? -9.742 11.984 -8.945 1 95.38 307 LEU A CA 1
ATOM 2358 C C . LEU A 1 307 ? -11.117 11.367 -8.695 1 95.38 307 LEU A C 1
ATOM 2360 O O . LEU A 1 307 ? -12.141 12.023 -8.898 1 95.38 307 LEU A O 1
ATOM 2364 N N . LEU A 1 308 ? -11.102 10.125 -8.297 1 97.5 308 LEU A N 1
ATOM 2365 C CA . LEU A 1 308 ? -12.359 9.453 -7.992 1 97.5 308 LEU A CA 1
ATOM 2366 C C . LEU A 1 308 ? -13.078 10.148 -6.836 1 97.5 308 LEU A C 1
ATOM 2368 O O . LEU A 1 308 ? -14.297 10.312 -6.871 1 97.5 308 LEU A O 1
ATOM 2372 N N . ALA A 1 309 ? -12.344 10.57 -5.863 1 96.06 309 ALA A N 1
ATOM 2373 C CA . ALA A 1 309 ? -12.922 11.305 -4.742 1 96.06 309 ALA A CA 1
ATOM 2374 C C . ALA A 1 309 ? -13.57 12.609 -5.215 1 96.06 309 ALA A C 1
ATOM 2376 O O . ALA A 1 309 ? -14.672 12.953 -4.793 1 96.06 309 ALA A O 1
ATOM 2377 N N . ILE A 1 310 ? -12.891 13.328 -6.09 1 93.94 310 ILE A N 1
ATOM 2378 C CA . ILE A 1 310 ? -13.406 14.578 -6.637 1 93.94 310 ILE A CA 1
ATOM 2379 C C . ILE A 1 310 ? -14.688 14.312 -7.418 1 93.94 310 ILE A C 1
ATOM 2381 O O . ILE A 1 310 ? -15.672 15.047 -7.273 1 93.94 310 ILE A O 1
ATOM 2385 N N . ALA A 1 311 ? -14.688 13.266 -8.195 1 97.12 311 ALA A N 1
ATOM 2386 C CA . ALA A 1 311 ? -15.867 12.898 -8.977 1 97.12 311 ALA A CA 1
ATOM 2387 C C . ALA A 1 311 ? -17.047 12.586 -8.062 1 97.12 311 ALA A C 1
ATOM 2389 O O . ALA A 1 311 ? -18.172 13.008 -8.328 1 97.12 311 ALA A O 1
ATOM 2390 N N . ALA A 1 312 ? -16.781 11.859 -7.055 1 96.5 312 ALA A N 1
ATOM 2391 C CA . ALA A 1 312 ? -17.828 11.516 -6.102 1 96.5 312 ALA A CA 1
ATOM 2392 C C . ALA A 1 312 ? -18.406 12.766 -5.449 1 96.5 312 ALA A C 1
ATOM 2394 O O . ALA A 1 312 ? -19.625 12.875 -5.27 1 96.5 312 ALA A O 1
ATOM 2395 N N . ASP A 1 313 ? -17.562 13.719 -5.086 1 93.75 313 ASP A N 1
ATOM 2396 C CA . ASP A 1 313 ? -18 14.945 -4.426 1 93.75 313 ASP A CA 1
ATOM 2397 C C . ASP A 1 313 ? -18.828 15.812 -5.363 1 93.75 313 ASP A C 1
ATOM 2399 O O . ASP A 1 313 ? -19.859 16.375 -4.957 1 93.75 313 ASP A O 1
ATOM 2403 N N . ARG A 1 314 ? -18.422 15.891 -6.547 1 95 314 ARG A N 1
ATOM 2404 C CA . ARG A 1 314 ? -19.031 16.859 -7.465 1 95 314 ARG A CA 1
ATOM 2405 C C . ARG A 1 314 ? -20.25 16.266 -8.164 1 95 314 ARG A C 1
ATOM 2407 O O . ARG A 1 314 ? -21.203 16.984 -8.469 1 95 314 ARG A O 1
ATOM 2414 N N . LEU A 1 315 ? -20.188 14.945 -8.43 1 97.19 315 LEU A N 1
ATOM 2415 C CA . LEU A 1 315 ? -21.219 14.375 -9.281 1 97.19 315 LEU A CA 1
ATOM 2416 C C . LEU A 1 315 ? -22.047 13.352 -8.516 1 97.19 315 LEU A C 1
ATOM 2418 O O . LEU A 1 315 ? -23.219 13.125 -8.844 1 97.19 315 LEU A O 1
ATOM 2422 N N . GLY A 1 316 ? -21.469 12.672 -7.543 1 96 316 GLY A N 1
ATOM 2423 C CA . GLY A 1 316 ? -22.188 11.656 -6.793 1 96 316 GLY A CA 1
ATOM 2424 C C . GLY A 1 316 ? -22.766 10.562 -7.672 1 96 316 GLY A C 1
ATOM 2425 O O . GLY A 1 316 ? -22.047 9.969 -8.484 1 96 316 GLY A O 1
ATOM 2426 N N . ALA A 1 317 ? -24.078 10.383 -7.559 1 95.56 317 ALA A N 1
ATOM 2427 C CA . ALA A 1 317 ? -24.766 9.32 -8.289 1 95.56 317 ALA A CA 1
ATOM 2428 C C . ALA A 1 317 ? -24.859 9.656 -9.773 1 95.56 317 ALA A C 1
ATOM 2430 O O . ALA A 1 317 ? -25.156 8.789 -10.602 1 95.56 317 ALA A O 1
ATOM 2431 N N . ARG A 1 318 ? -24.609 10.844 -10.156 1 96.81 318 ARG A N 1
ATOM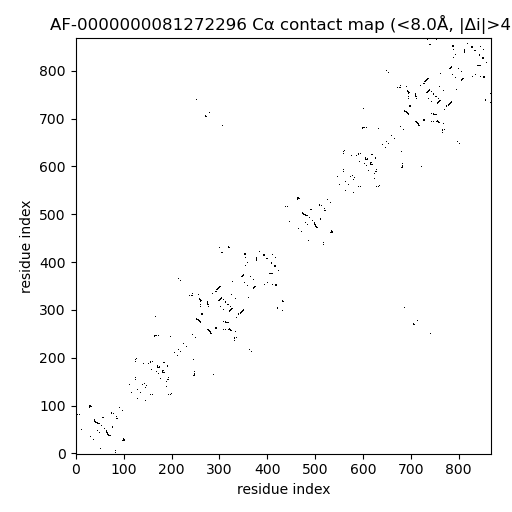 2432 C CA . ARG A 1 318 ? -24.703 11.281 -11.547 1 96.81 318 ARG A CA 1
ATOM 2433 C C . ARG A 1 318 ? -23.375 11.094 -12.273 1 96.81 318 ARG A C 1
ATOM 2435 O O . ARG A 1 318 ? -23.266 11.414 -13.453 1 96.81 318 ARG A O 1
ATOM 2442 N N . CYS A 1 319 ? -22.422 10.547 -11.578 1 98.12 319 CYS A N 1
ATOM 2443 C CA . CYS A 1 319 ? -21.141 10.258 -12.195 1 98.12 319 CYS A CA 1
ATOM 2444 C C . CYS A 1 319 ? -21.203 9 -13.055 1 98.12 319 CYS A C 1
ATOM 2446 O O . CYS A 1 319 ? -21.828 8.008 -12.664 1 98.12 319 CYS A O 1
ATOM 2448 N N . ALA A 1 320 ? -20.656 9.016 -14.242 1 98.06 320 ALA A N 1
ATOM 2449 C CA . ALA A 1 320 ? -20.5 7.801 -15.047 1 98.06 320 ALA A CA 1
ATOM 2450 C C . ALA A 1 320 ? -19.688 6.746 -14.297 1 98.06 320 ALA A C 1
ATOM 2452 O O . ALA A 1 320 ? -18.953 7.07 -13.359 1 98.06 320 ALA A O 1
ATOM 2453 N N . PRO A 1 321 ? -19.906 5.473 -14.656 1 98.06 321 PRO A N 1
ATOM 2454 C CA . PRO A 1 321 ? -19.109 4.426 -14 1 98.06 321 PRO A CA 1
ATOM 2455 C C . PRO A 1 321 ? -17.609 4.691 -14.062 1 98.06 321 PRO A C 1
ATOM 2457 O O . PRO A 1 321 ? -17.078 4.996 -15.133 1 98.06 321 PRO A O 1
ATOM 2460 N N . LEU A 1 322 ? -16.938 4.594 -12.906 1 98.69 322 LEU A N 1
ATOM 2461 C CA . LEU A 1 322 ? -15.531 4.953 -12.781 1 98.69 322 LEU A CA 1
ATOM 2462 C C . LEU A 1 322 ? -14.781 3.916 -11.953 1 98.69 322 LEU A C 1
ATOM 2464 O O . LEU A 1 322 ? -15.266 3.477 -10.914 1 98.69 322 LEU A O 1
ATOM 2468 N N . VAL A 1 323 ? -13.641 3.457 -12.469 1 98.62 323 VAL A N 1
ATOM 2469 C CA . VAL A 1 323 ? -12.758 2.521 -11.789 1 98.62 323 VAL A CA 1
ATOM 2470 C C . VAL A 1 323 ? -11.383 3.164 -11.586 1 98.62 323 VAL A C 1
ATOM 2472 O O . VAL A 1 323 ? -10.914 3.916 -12.438 1 98.62 323 VAL A O 1
ATOM 2475 N N . CYS A 1 324 ? -10.734 2.871 -10.477 1 98.56 324 CYS A N 1
ATOM 2476 C CA . CYS A 1 324 ? -9.414 3.418 -10.188 1 98.56 324 CYS A CA 1
ATOM 2477 C C . CYS A 1 324 ? -8.367 2.312 -10.125 1 98.56 324 CYS A C 1
ATOM 2479 O O . CYS A 1 324 ? -8.555 1.314 -9.43 1 98.56 324 CYS A O 1
ATOM 2481 N N . THR A 1 325 ? -7.293 2.508 -10.789 1 96.88 325 THR A N 1
ATOM 2482 C CA . THR A 1 325 ? -6.246 1.493 -10.797 1 96.88 325 THR A CA 1
ATOM 2483 C C . THR A 1 325 ? -5.301 1.683 -9.609 1 96.88 325 THR A C 1
ATOM 2485 O O . THR A 1 325 ? -4.602 0.75 -9.211 1 96.88 325 THR A O 1
ATOM 2488 N N . ASP A 1 326 ? -5.211 2.895 -9.086 1 95.06 326 ASP A N 1
ATOM 2489 C CA . ASP A 1 326 ? -4.316 3.186 -7.973 1 95.06 326 ASP A CA 1
ATOM 2490 C C . ASP A 1 326 ? -2.875 2.82 -8.312 1 95.06 326 ASP A C 1
ATOM 2492 O O . ASP A 1 326 ? -2.23 2.064 -7.586 1 95.06 326 ASP A O 1
ATOM 2496 N N . GLY A 1 327 ? -2.41 3.381 -9.391 1 92.69 327 GLY A N 1
ATOM 2497 C CA . GLY A 1 327 ? -1.111 3.023 -9.938 1 92.69 327 GLY A CA 1
ATOM 2498 C C . GLY A 1 327 ? -1.164 1.824 -10.867 1 92.69 327 GLY A C 1
ATOM 2499 O O . GLY A 1 327 ? -2.15 1.628 -11.578 1 92.69 327 GLY A O 1
ATOM 2500 N N . MET A 1 328 ? -0.039 1.074 -10.883 1 91.19 328 MET A N 1
ATOM 2501 C CA . MET A 1 328 ? -0.022 -0.138 -11.703 1 91.19 328 MET A CA 1
ATOM 2502 C C . MET A 1 328 ? -1.047 -1.148 -11.195 1 91.19 328 MET A C 1
ATOM 2504 O O . MET A 1 328 ? -1.054 -1.492 -10.008 1 91.19 328 MET A O 1
ATOM 2508 N N . PRO A 1 329 ? -1.927 -1.608 -12.102 1 93.38 329 PRO A N 1
ATOM 2509 C CA . PRO A 1 329 ? -2.99 -2.52 -11.672 1 93.38 329 PRO A CA 1
ATOM 2510 C C . PRO A 1 329 ? -2.453 -3.791 -11.023 1 93.38 329 PRO A C 1
ATOM 2512 O O . PRO A 1 329 ? -1.565 -4.445 -11.57 1 93.38 329 PRO A O 1
ATOM 2515 N N . ALA A 1 330 ? -3.004 -4.043 -9.852 1 92.19 330 ALA A N 1
ATOM 2516 C CA . ALA A 1 330 ? -2.725 -5.293 -9.148 1 92.19 330 ALA A CA 1
ATOM 2517 C C . ALA A 1 330 ? -3.801 -6.336 -9.43 1 92.19 330 ALA A C 1
ATOM 2519 O O . ALA A 1 330 ? -4.629 -6.152 -10.328 1 92.19 330 ALA A O 1
ATOM 2520 N N . ALA A 1 331 ? -3.791 -7.422 -8.727 1 92.06 331 ALA A N 1
ATOM 2521 C CA . ALA A 1 331 ? -4.625 -8.586 -9.023 1 92.06 331 ALA A CA 1
ATOM 2522 C C . ALA A 1 331 ? -6.105 -8.211 -9.016 1 92.06 331 ALA A C 1
ATOM 2524 O O . ALA A 1 331 ? -6.855 -8.602 -9.914 1 92.06 331 ALA A O 1
ATOM 2525 N N . ALA A 1 332 ? -6.535 -7.453 -8.008 1 95.75 332 ALA A N 1
ATOM 2526 C CA . ALA A 1 332 ? -7.949 -7.098 -7.926 1 95.75 332 ALA A CA 1
ATOM 2527 C C . ALA A 1 332 ? -8.352 -6.168 -9.07 1 95.75 332 ALA A C 1
ATOM 2529 O O . ALA A 1 332 ? -9.414 -6.34 -9.672 1 95.75 332 ALA A O 1
ATOM 2530 N N . GLN A 1 333 ? -7.504 -5.188 -9.336 1 97.19 333 GLN A N 1
ATOM 2531 C CA . GLN A 1 333 ? -7.777 -4.273 -10.445 1 97.19 333 GLN A CA 1
ATOM 2532 C C . GLN A 1 333 ? -7.797 -5.012 -11.781 1 97.19 333 GLN A C 1
ATOM 2534 O O . GLN A 1 333 ? -8.672 -4.781 -12.609 1 97.19 333 GLN A O 1
ATOM 2539 N N . ARG A 1 334 ? -6.863 -5.902 -11.93 1 95 334 ARG A N 1
ATOM 2540 C CA . ARG A 1 334 ? -6.797 -6.684 -13.156 1 95 334 ARG A CA 1
ATOM 2541 C C . ARG A 1 334 ? -8.039 -7.551 -13.328 1 95 334 ARG A C 1
ATOM 2543 O O . ARG A 1 334 ? -8.617 -7.609 -14.414 1 95 334 ARG A O 1
ATOM 2550 N N . ALA A 1 335 ? -8.406 -8.195 -12.273 1 95.44 335 ALA A N 1
ATOM 2551 C CA . ALA A 1 335 ? -9.609 -9.023 -12.312 1 95.44 335 ALA A CA 1
ATOM 2552 C C . ALA A 1 335 ? -10.836 -8.195 -12.688 1 95.44 335 ALA A C 1
ATOM 2554 O O . ALA A 1 335 ? -11.625 -8.602 -13.539 1 95.44 335 ALA A O 1
ATOM 2555 N N . LEU A 1 336 ? -10.953 -7.07 -12.094 1 97.69 336 LEU A N 1
ATOM 2556 C CA . LEU A 1 336 ? -12.102 -6.211 -12.336 1 97.69 336 LEU A CA 1
ATOM 2557 C C . LEU A 1 336 ? -12.125 -5.73 -13.789 1 97.69 336 LEU A C 1
ATOM 2559 O O . LEU A 1 336 ? -13.141 -5.852 -14.469 1 97.69 336 LEU A O 1
ATOM 2563 N N . LEU A 1 337 ? -11.023 -5.18 -14.258 1 97.94 337 LEU A N 1
ATOM 2564 C CA . LEU A 1 337 ? -10.945 -4.664 -15.625 1 97.94 337 LEU A CA 1
ATOM 2565 C C . LEU A 1 337 ? -11.219 -5.773 -16.641 1 97.94 337 LEU A C 1
ATOM 2567 O O . LEU A 1 337 ? -11.898 -5.551 -17.641 1 97.94 337 LEU A O 1
ATOM 2571 N N . THR A 1 338 ? -10.711 -6.949 -16.391 1 96.06 338 THR A N 1
ATOM 2572 C CA . THR A 1 338 ? -10.945 -8.086 -17.266 1 96.06 338 THR A CA 1
ATOM 2573 C C . THR A 1 338 ? -12.43 -8.453 -17.297 1 96.06 338 THR A C 1
ATOM 2575 O O . THR A 1 338 ? -13 -8.68 -18.359 1 96.06 338 THR A O 1
ATOM 2578 N N . GLN A 1 339 ? -13.023 -8.531 -16.188 1 97 339 GLN A N 1
ATOM 2579 C CA . GLN A 1 339 ? -14.445 -8.852 -16.094 1 97 339 GLN A CA 1
ATOM 2580 C C . GLN A 1 339 ? -15.281 -7.82 -16.859 1 97 339 GLN A C 1
ATOM 2582 O O . GLN A 1 339 ? -16.219 -8.18 -17.578 1 97 339 GLN A O 1
ATOM 2587 N N . LEU A 1 340 ? -14.961 -6.57 -16.672 1 98 340 LEU A N 1
ATOM 2588 C CA . LEU A 1 340 ? -15.703 -5.504 -17.328 1 98 340 LEU A CA 1
ATOM 2589 C C . LEU A 1 340 ? -15.547 -5.594 -18.844 1 98 340 LEU A C 1
ATOM 2591 O O . LEU A 1 340 ? -16.531 -5.445 -19.594 1 98 340 LEU A O 1
ATOM 2595 N N . LEU A 1 341 ? -14.32 -5.828 -19.266 1 97.5 341 LEU A N 1
ATOM 2596 C CA . LEU A 1 341 ? -14.07 -5.996 -20.688 1 97.5 341 LEU A CA 1
ATOM 2597 C C . LEU A 1 341 ? -14.891 -7.152 -21.25 1 97.5 341 LEU A C 1
ATOM 2599 O O . LEU A 1 341 ? -15.547 -7.008 -22.297 1 97.5 341 LEU A O 1
ATOM 2603 N N . HIS A 1 342 ? -14.875 -8.266 -20.562 1 96.19 342 HIS A N 1
ATOM 2604 C CA . HIS A 1 342 ? -15.586 -9.461 -21 1 96.19 342 HIS A CA 1
ATOM 2605 C C . HIS A 1 342 ? -17.094 -9.242 -20.984 1 96.19 342 HIS A C 1
ATOM 2607 O O . HIS A 1 342 ? -17.812 -9.805 -21.812 1 96.19 342 HIS A O 1
ATOM 2613 N N . ALA A 1 343 ? -17.516 -8.398 -20.109 1 97.12 343 ALA A N 1
ATOM 2614 C CA . ALA A 1 343 ? -18.938 -8.102 -20.016 1 97.12 343 ALA A CA 1
ATOM 2615 C C . ALA A 1 343 ? -19.375 -7.105 -21.094 1 97.12 343 ALA A C 1
ATOM 2617 O O . ALA A 1 343 ? -20.547 -6.793 -21.219 1 97.12 343 ALA A O 1
ATOM 2618 N N . GLY A 1 344 ? -18.406 -6.555 -21.812 1 97.56 344 GLY A N 1
ATOM 2619 C CA . GLY A 1 344 ? -18.719 -5.742 -22.969 1 97.56 344 GLY A CA 1
ATOM 2620 C C . GLY A 1 344 ? -18.562 -4.258 -22.719 1 97.56 344 GLY A C 1
ATOM 2621 O O . GLY A 1 344 ? -19.016 -3.436 -23.531 1 97.56 344 GLY A O 1
ATOM 2622 N N . ALA A 1 345 ? -17.953 -3.879 -21.688 1 97.94 345 ALA A N 1
ATOM 2623 C CA . ALA A 1 345 ? -17.75 -2.465 -21.375 1 97.94 345 ALA A CA 1
ATOM 2624 C C . ALA A 1 345 ? -16.75 -1.832 -22.344 1 97.94 345 ALA A C 1
ATOM 2626 O O . ALA A 1 345 ? -15.852 -2.508 -22.844 1 97.94 345 ALA A O 1
ATOM 2627 N N . ARG A 1 346 ? -16.984 -0.58 -22.625 1 98.19 346 ARG A N 1
ATOM 2628 C CA . ARG A 1 346 ? -15.969 0.237 -23.297 1 98.19 346 ARG A CA 1
ATOM 2629 C C . ARG A 1 346 ? -15.141 1.026 -22.281 1 98.19 346 ARG A C 1
ATOM 2631 O O . ARG A 1 346 ? -15.641 1.975 -21.672 1 98.19 346 ARG A O 1
ATOM 2638 N N . LEU A 1 347 ? -13.867 0.682 -22.156 1 98.62 347 LEU A N 1
ATOM 2639 C CA . LEU A 1 347 ? -13.023 1.275 -21.125 1 98.62 347 LEU A CA 1
ATOM 2640 C C . LEU A 1 347 ? -12.305 2.514 -21.656 1 98.62 347 LEU A C 1
ATOM 2642 O O . LEU A 1 347 ? -11.742 2.486 -22.75 1 98.62 347 LEU A O 1
ATOM 2646 N N . TYR A 1 348 ? -12.391 3.604 -20.922 1 98.75 348 TYR A N 1
ATOM 2647 C CA . TYR A 1 348 ? -11.703 4.855 -21.219 1 98.75 348 TYR A CA 1
ATOM 2648 C C . TYR A 1 348 ? -10.695 5.191 -20.125 1 98.75 348 TYR A C 1
ATOM 2650 O O . TYR A 1 348 ? -11.062 5.371 -18.969 1 98.75 348 TYR A O 1
ATOM 2658 N N . TYR A 1 349 ? -9.398 5.34 -20.438 1 98.62 349 TYR A N 1
ATOM 2659 C CA . TYR A 1 349 ? -8.375 5.477 -19.406 1 98.62 349 TYR A CA 1
ATOM 2660 C C . TYR A 1 349 ? -7.738 6.859 -19.453 1 98.62 349 TYR A C 1
ATOM 2662 O O . TYR A 1 349 ? -7.438 7.379 -20.531 1 98.62 349 TYR A O 1
ATOM 2670 N N . HIS A 1 350 ? -7.57 7.414 -18.344 1 98.69 350 HIS A N 1
ATOM 2671 C CA . HIS A 1 350 ? -6.754 8.602 -18.125 1 98.69 350 HIS A CA 1
ATOM 2672 C C . HIS A 1 350 ? -5.781 8.406 -16.969 1 98.69 350 HIS A C 1
ATOM 2674 O O . HIS A 1 350 ? -6.047 7.625 -16.047 1 98.69 350 HIS A O 1
ATOM 2680 N N . GLY A 1 351 ? -4.613 9.023 -16.984 1 97.69 351 GLY A N 1
ATOM 2681 C CA . GLY A 1 351 ? -3.619 8.969 -15.922 1 97.69 351 GLY A CA 1
ATOM 2682 C C . GLY A 1 351 ? -2.695 10.172 -15.906 1 97.69 351 GLY A C 1
ATOM 2683 O O . GLY A 1 351 ? -2.979 11.188 -16.547 1 97.69 351 GLY A O 1
ATOM 2684 N N . ASP A 1 352 ? -1.646 10.086 -15.172 1 94.69 352 ASP A N 1
ATOM 2685 C CA . ASP A 1 352 ? -0.677 11.172 -15.031 1 94.69 352 ASP A CA 1
ATOM 2686 C C . ASP A 1 352 ? 0.108 11.375 -16.328 1 94.69 352 ASP A C 1
ATOM 2688 O O . ASP A 1 352 ? 0.469 10.406 -17 1 94.69 352 ASP A O 1
ATOM 2692 N N . PHE A 1 353 ? 0.377 12.625 -16.609 1 95.38 353 PHE A N 1
ATOM 2693 C CA . PHE A 1 353 ? 1.368 12.93 -17.641 1 95.38 353 PHE A CA 1
ATOM 2694 C C . PHE A 1 353 ? 2.773 12.93 -17.047 1 95.38 353 PHE A C 1
ATOM 2696 O O . PHE A 1 353 ? 3.334 14 -16.781 1 95.38 353 PHE A O 1
ATOM 2703 N N . ASP A 1 354 ? 3.338 11.828 -16.875 1 93.69 354 ASP A N 1
ATOM 2704 C CA . ASP A 1 354 ? 4.734 11.578 -16.531 1 93.69 354 ASP A CA 1
ATOM 2705 C C . ASP A 1 354 ? 5.18 10.203 -17.031 1 93.69 354 ASP A C 1
ATOM 2707 O O . ASP A 1 354 ? 4.383 9.461 -17.609 1 93.69 354 ASP A O 1
ATOM 2711 N N . TRP A 1 355 ? 6.41 9.938 -16.938 1 92.38 355 TRP A N 1
ATOM 2712 C CA . TRP A 1 355 ? 6.926 8.734 -17.594 1 92.38 355 TRP A CA 1
ATOM 2713 C C . TRP A 1 355 ? 6.34 7.484 -16.953 1 92.38 355 TRP A C 1
ATOM 2715 O O . TRP A 1 355 ? 5.84 6.598 -17.641 1 92.38 355 TRP A O 1
ATOM 2725 N N . PRO A 1 356 ? 6.273 7.328 -15.562 1 90.44 356 PRO A N 1
ATOM 2726 C CA . PRO A 1 356 ? 5.578 6.18 -14.977 1 90.44 356 PRO A CA 1
ATOM 2727 C C . PRO A 1 356 ? 4.105 6.113 -15.383 1 90.44 356 PRO A C 1
ATOM 2729 O O . PRO A 1 356 ? 3.582 5.023 -15.633 1 90.44 356 PRO A O 1
ATOM 2732 N N . GLY A 1 357 ? 3.502 7.309 -15.43 1 94.62 357 GLY A N 1
ATOM 2733 C CA . GLY A 1 357 ? 2.113 7.359 -15.859 1 94.62 357 GLY A CA 1
ATOM 2734 C C . GLY A 1 357 ? 1.906 6.832 -17.266 1 94.62 357 GLY A C 1
ATOM 2735 O O . GLY A 1 357 ? 0.936 6.117 -17.531 1 94.62 357 GLY A O 1
ATOM 2736 N N . LEU A 1 358 ? 2.768 7.141 -18.125 1 95.5 358 LEU A N 1
ATOM 2737 C CA . LEU A 1 358 ? 2.674 6.641 -19.5 1 95.5 358 LEU A CA 1
ATOM 2738 C C . LEU A 1 358 ? 2.861 5.129 -19.531 1 95.5 358 LEU A C 1
ATOM 2740 O O . LEU A 1 358 ? 2.24 4.441 -20.359 1 95.5 358 LEU A O 1
ATOM 2744 N N . ARG A 1 359 ? 3.729 4.633 -18.734 1 92.69 359 ARG A N 1
ATOM 2745 C CA . ARG A 1 359 ? 3.93 3.189 -18.672 1 92.69 359 ARG A CA 1
ATOM 2746 C C . ARG A 1 359 ? 2.66 2.479 -18.219 1 92.69 359 ARG A C 1
ATOM 2748 O O . ARG A 1 359 ? 2.293 1.439 -18.766 1 92.69 359 ARG A O 1
ATOM 2755 N N . ILE A 1 360 ? 2.035 3.014 -17.219 1 95.06 360 ILE A N 1
ATOM 2756 C CA . ILE A 1 360 ? 0.777 2.453 -16.734 1 95.06 360 ILE A CA 1
ATOM 2757 C C . ILE A 1 360 ? -0.274 2.523 -17.844 1 95.06 360 ILE A C 1
ATOM 2759 O O . ILE A 1 360 ? -0.988 1.551 -18.094 1 95.06 360 ILE A O 1
ATOM 2763 N N . ALA A 1 361 ? -0.322 3.633 -18.531 1 97.19 361 ALA A N 1
ATOM 2764 C CA . ALA A 1 361 ? -1.273 3.816 -19.625 1 97.19 361 ALA A CA 1
ATOM 2765 C C . ALA A 1 361 ? -1.047 2.787 -20.734 1 97.19 361 ALA A C 1
ATOM 2767 O O . ALA A 1 361 ? -1.996 2.162 -21.203 1 97.19 361 ALA A O 1
ATOM 2768 N N . ASN A 1 362 ? 0.197 2.67 -21.094 1 94.94 362 ASN A N 1
ATOM 2769 C CA . ASN A 1 362 ? 0.536 1.662 -22.094 1 94.94 362 ASN A CA 1
ATOM 2770 C C . ASN A 1 362 ? 0.01 0.284 -21.703 1 94.94 362 ASN A C 1
ATOM 2772 O O . ASN A 1 362 ? -0.587 -0.414 -22.531 1 94.94 362 ASN A O 1
ATOM 2776 N N . HIS A 1 363 ? 0.204 -0.025 -20.484 1 92.81 363 HIS A N 1
ATOM 2777 C CA . HIS A 1 363 ? -0.2 -1.333 -19.984 1 92.81 363 HIS A CA 1
ATOM 2778 C C . HIS A 1 363 ? -1.715 -1.498 -20.031 1 92.81 363 HIS A C 1
ATOM 2780 O O . HIS A 1 363 ? -2.219 -2.51 -20.516 1 92.81 363 HIS A O 1
ATOM 2786 N N . VAL A 1 364 ? -2.445 -0.521 -19.547 1 96.56 364 VAL A N 1
ATOM 2787 C CA . VAL A 1 364 ? -3.9 -0.586 -19.484 1 96.56 364 VAL A CA 1
ATOM 2788 C C . VAL A 1 364 ? -4.492 -0.607 -20.891 1 96.56 364 VAL A C 1
ATOM 2790 O O . VAL A 1 364 ? -5.391 -1.403 -21.172 1 96.56 364 VAL A O 1
ATOM 2793 N N . ILE A 1 365 ? -4.004 0.17 -21.766 1 96.5 365 ILE A N 1
ATOM 2794 C CA . ILE A 1 365 ? -4.512 0.282 -23.125 1 96.5 365 ILE A CA 1
ATOM 2795 C C . ILE A 1 365 ? -4.238 -1.012 -23.891 1 96.5 365 ILE A C 1
ATOM 2797 O O . ILE A 1 365 ? -5.121 -1.543 -24.562 1 96.5 365 ILE A O 1
ATOM 2801 N N . ARG A 1 366 ? -3.098 -1.525 -23.703 1 93 366 ARG A N 1
ATOM 2802 C CA . ARG A 1 366 ? -2.713 -2.736 -24.422 1 93 366 ARG A CA 1
ATOM 2803 C C . ARG A 1 366 ? -3.459 -3.953 -23.891 1 93 366 ARG A C 1
ATOM 2805 O O . ARG A 1 366 ? -3.963 -4.77 -24.656 1 93 366 ARG A O 1
ATOM 2812 N N . THR A 1 367 ? -3.551 -4.062 -22.625 1 91.88 367 THR A N 1
ATOM 2813 C CA . THR A 1 367 ? -4.059 -5.273 -21.984 1 91.88 367 THR A CA 1
ATOM 2814 C C . THR A 1 367 ? -5.582 -5.324 -22.062 1 91.88 367 THR A C 1
ATOM 2816 O O . THR A 1 367 ? -6.16 -6.383 -22.297 1 91.88 367 THR A O 1
ATOM 2819 N N . TRP A 1 368 ? -6.223 -4.18 -21.922 1 96.62 368 TRP A N 1
ATOM 2820 C CA . TRP A 1 368 ? -7.676 -4.195 -21.828 1 96.62 368 TRP A CA 1
ATOM 2821 C C . TRP A 1 368 ? -8.305 -3.359 -22.938 1 96.62 368 TRP A C 1
ATOM 2823 O O . TRP A 1 368 ? -9.477 -2.979 -22.844 1 96.62 368 TRP A O 1
ATOM 2833 N N . ARG A 1 369 ? -7.516 -3.062 -23.891 1 96.25 369 ARG A N 1
ATOM 2834 C CA . ARG A 1 369 ? -8 -2.344 -25.062 1 96.25 369 ARG A CA 1
ATOM 2835 C C . ARG A 1 369 ? -8.719 -1.062 -24.672 1 96.25 369 ARG A C 1
ATOM 2837 O O . ARG A 1 369 ? -9.797 -0.756 -25.188 1 96.25 369 ARG A O 1
ATOM 2844 N N . ALA A 1 370 ? -8.211 -0.399 -23.719 1 98.06 370 ALA A N 1
ATOM 2845 C CA . ALA A 1 370 ? -8.82 0.847 -23.25 1 98.06 370 ALA A CA 1
ATOM 2846 C C . ALA A 1 370 ? -8.578 1.978 -24.25 1 98.06 370 ALA A C 1
ATOM 2848 O O . ALA A 1 370 ? -7.523 2.033 -24.891 1 98.06 370 ALA A O 1
ATOM 2849 N N . ILE A 1 371 ? -9.531 2.801 -24.375 1 98.31 371 ILE A N 1
ATOM 2850 C CA . ILE A 1 371 ? -9.438 3.992 -25.203 1 98.31 371 ILE A CA 1
ATOM 2851 C C . ILE A 1 371 ? -8.852 5.148 -24.391 1 98.31 371 ILE A C 1
ATOM 2853 O O . ILE A 1 371 ? -9.32 5.434 -23.297 1 98.31 371 ILE A O 1
ATOM 2857 N N . PRO A 1 372 ? -7.738 5.793 -24.953 1 98.38 372 PRO A N 1
ATOM 2858 C CA . PRO A 1 372 ? -7.203 6.945 -24.219 1 98.38 372 PRO A CA 1
ATOM 2859 C C . PRO A 1 372 ? -8.227 8.062 -24.047 1 98.38 372 PRO A C 1
ATOM 2861 O O . PRO A 1 372 ? -8.883 8.461 -25.016 1 98.38 372 PRO A O 1
ATOM 2864 N N . TRP A 1 373 ? -8.406 8.484 -22.828 1 98.5 373 TRP A N 1
ATOM 2865 C CA . TRP A 1 373 ? -9.336 9.531 -22.422 1 98.5 373 TRP A CA 1
ATOM 2866 C C . TRP A 1 373 ? -8.586 10.828 -22.094 1 98.5 373 TRP A C 1
ATOM 2868 O O . TRP A 1 373 ? -7.969 10.945 -21.031 1 98.5 373 TRP A O 1
ATOM 2878 N N . ARG A 1 374 ? -8.602 11.812 -23.047 1 98 374 ARG A N 1
ATOM 2879 C CA . ARG A 1 374 ? -7.879 13.078 -22.906 1 98 374 ARG A CA 1
ATOM 2880 C C . ARG A 1 374 ? -6.418 12.836 -22.531 1 98 374 ARG A C 1
ATOM 2882 O O . ARG A 1 374 ? -5.895 13.445 -21.609 1 98 374 ARG A O 1
ATOM 2889 N N . LEU A 1 375 ? -5.793 11.922 -23.188 1 98.12 375 LEU A N 1
ATOM 2890 C CA . LEU A 1 375 ? -4.434 11.484 -22.891 1 98.12 375 LEU A CA 1
ATOM 2891 C C . LEU A 1 375 ? -3.545 11.594 -24.125 1 98.12 375 LEU A C 1
ATOM 2893 O O . LEU A 1 375 ? -2.639 10.781 -24.328 1 98.12 375 LEU A O 1
ATOM 2897 N N . ALA A 1 376 ? -3.852 12.586 -24.906 1 98.19 376 ALA A N 1
ATOM 2898 C CA . ALA A 1 376 ? -3.1 12.82 -26.141 1 98.19 376 ALA A CA 1
ATOM 2899 C C . ALA A 1 376 ? -2.127 13.984 -25.969 1 98.19 376 ALA A C 1
ATOM 2901 O O . ALA A 1 376 ? -2.133 14.672 -24.938 1 98.19 376 ALA A O 1
ATOM 2902 N N . ALA A 1 377 ? -1.278 14.203 -26.984 1 98 377 ALA A N 1
ATOM 2903 C CA . ALA A 1 377 ? -0.33 15.312 -26.984 1 98 377 ALA A CA 1
ATOM 2904 C C . ALA A 1 377 ? -1.051 16.656 -26.844 1 98 377 ALA A C 1
ATOM 2906 O O . ALA A 1 377 ? -0.576 17.547 -26.156 1 98 377 ALA A O 1
ATOM 2907 N N . SER A 1 378 ? -2.141 16.766 -27.531 1 97.69 378 SER A N 1
ATOM 2908 C CA . SER A 1 378 ? -2.91 18.016 -27.469 1 97.69 378 SER A CA 1
ATOM 2909 C C . SER A 1 378 ? -3.404 18.281 -26.047 1 97.69 378 SER A C 1
ATOM 2911 O O . SER A 1 378 ? -3.412 19.422 -25.594 1 97.69 378 SER A O 1
ATOM 2913 N N . ASP A 1 379 ? -3.826 17.25 -25.375 1 97.88 379 ASP A N 1
ATOM 2914 C CA . ASP A 1 379 ? -4.285 17.391 -24 1 97.88 379 ASP A CA 1
ATOM 2915 C C . ASP A 1 379 ? -3.145 17.812 -23.078 1 97.88 379 ASP A C 1
ATOM 2917 O O . ASP A 1 379 ? -3.33 18.656 -22.203 1 97.88 379 ASP A O 1
ATOM 2921 N N . TYR A 1 380 ? -1.946 17.25 -23.234 1 96.69 380 TYR A N 1
ATOM 2922 C CA . TYR A 1 380 ? -0.771 17.609 -22.453 1 96.69 380 TYR A CA 1
ATOM 2923 C C . TYR A 1 380 ? -0.402 19.078 -22.656 1 96.69 380 TYR A C 1
ATOM 2925 O O . TYR A 1 380 ? -0.172 19.797 -21.688 1 96.69 380 TYR A O 1
ATOM 2933 N N . LYS A 1 381 ? -0.375 19.438 -23.922 1 96.19 381 LYS A N 1
ATOM 2934 C CA . LYS A 1 381 ? -0.017 20.828 -24.234 1 96.19 381 LYS A CA 1
ATOM 2935 C C . LYS A 1 381 ? -1.012 21.797 -23.625 1 96.19 381 LYS A C 1
ATOM 2937 O O . LYS A 1 381 ? -0.621 22.859 -23.109 1 96.19 381 LYS A O 1
ATOM 2942 N N . ALA A 1 382 ? -2.232 21.469 -23.703 1 96.12 382 ALA A N 1
ATOM 2943 C CA . ALA A 1 382 ? -3.26 22.312 -23.094 1 96.12 382 ALA A CA 1
ATOM 2944 C C . ALA A 1 382 ? -3.064 22.422 -21.594 1 96.12 382 ALA A C 1
ATOM 2946 O O . ALA A 1 382 ? -3.23 23.5 -21.016 1 96.12 382 ALA A O 1
ATOM 2947 N N . ALA A 1 383 ? -2.756 21.328 -20.938 1 94.25 383 ALA A N 1
ATOM 2948 C CA . ALA A 1 383 ? -2.547 21.297 -19.484 1 94.25 383 ALA A CA 1
ATOM 2949 C C . ALA A 1 383 ? -1.327 22.125 -19.094 1 94.25 383 ALA A C 1
ATOM 2951 O O . ALA A 1 383 ? -1.339 22.812 -18.062 1 94.25 383 ALA A O 1
ATOM 2952 N N . VAL A 1 384 ? -0.24 22.031 -19.859 1 92.06 384 VAL A N 1
ATOM 2953 C CA . VAL A 1 384 ? 0.989 22.781 -19.609 1 92.06 384 VAL A CA 1
ATOM 2954 C C . VAL A 1 384 ? 0.702 24.281 -19.641 1 92.06 384 VAL A C 1
ATOM 2956 O O . VAL A 1 384 ? 1.214 25.031 -18.812 1 92.06 384 VAL A O 1
ATOM 2959 N N . LYS A 1 385 ? -0.109 24.703 -20.547 1 90.38 385 LYS A N 1
ATOM 2960 C CA . LYS A 1 385 ? -0.454 26.125 -20.688 1 90.38 385 LYS A CA 1
ATOM 2961 C C . LYS A 1 385 ? -1.205 26.625 -19.453 1 90.38 385 LYS A C 1
ATOM 2963 O O . LYS A 1 385 ? -1.042 27.781 -19.047 1 90.38 385 LYS A O 1
ATOM 2968 N N . ALA A 1 386 ? -1.958 25.781 -18.906 1 84.94 386 ALA A N 1
ATOM 2969 C CA . ALA A 1 386 ? -2.791 26.156 -17.766 1 84.94 386 ALA A CA 1
ATOM 2970 C C . ALA A 1 386 ? -2.014 26.047 -16.453 1 84.94 386 ALA A C 1
ATOM 2972 O O . ALA A 1 386 ? -2.447 26.562 -15.43 1 84.94 386 ALA A O 1
ATOM 2973 N N . ALA A 1 387 ? -0.907 25.328 -16.453 1 74.75 387 ALA A N 1
ATOM 2974 C CA . ALA A 1 387 ? -0.159 25.047 -15.219 1 74.75 387 ALA A CA 1
ATOM 2975 C C . ALA A 1 387 ? 0.627 26.281 -14.773 1 74.75 387 ALA A C 1
ATOM 2977 O O . ALA A 1 387 ? 1.151 27.031 -15.602 1 74.75 387 ALA A O 1
ATOM 2978 N N . PRO A 1 388 ? 0.386 26.641 -13.383 1 62.66 388 PRO A N 1
ATOM 2979 C CA . PRO A 1 388 ? 1.097 27.859 -12.961 1 62.66 388 PRO A CA 1
ATOM 2980 C C . PRO A 1 388 ? 2.609 27.75 -13.141 1 62.66 388 PRO A C 1
ATOM 2982 O O . PRO A 1 388 ? 3.262 28.719 -13.523 1 62.66 388 PRO A O 1
ATOM 2985 N N . HIS A 1 389 ? 3.42 26.844 -12.156 1 59.62 389 HIS A N 1
ATOM 2986 C CA . HIS A 1 389 ? 4.867 26.922 -12 1 59.62 389 HIS A CA 1
ATOM 2987 C C . HIS A 1 389 ? 5.562 25.781 -12.75 1 59.62 389 HIS A C 1
ATOM 2989 O O . HIS A 1 389 ? 5.098 24.641 -12.719 1 59.62 389 HIS A O 1
ATOM 2995 N N . VAL A 1 390 ? 6.438 26.172 -13.727 1 59.53 390 VAL A N 1
ATOM 2996 C CA . VAL A 1 390 ? 6.777 25.25 -14.812 1 59.53 390 VAL A CA 1
ATOM 2997 C C . VAL A 1 390 ? 8.109 24.562 -14.516 1 59.53 390 VAL A C 1
ATOM 2999 O O . VAL A 1 390 ? 9.164 25.016 -14.969 1 59.53 390 VAL A O 1
ATOM 3002 N N . ARG A 1 391 ? 8.586 24.438 -13.242 1 65.5 391 ARG A N 1
ATOM 3003 C CA . ARG A 1 391 ? 9.883 23.766 -13.289 1 65.5 391 ARG A CA 1
ATOM 3004 C C . ARG A 1 391 ? 9.758 22.359 -13.852 1 65.5 391 ARG A C 1
ATOM 3006 O O . ARG A 1 391 ? 8.797 21.641 -13.547 1 65.5 391 ARG A O 1
ATOM 3013 N N . ARG A 1 392 ? 10.695 22.188 -14.672 1 67.69 392 ARG A N 1
ATOM 3014 C CA . ARG A 1 392 ? 10.828 20.875 -15.312 1 67.69 392 ARG A CA 1
ATOM 3015 C C . ARG A 1 392 ? 11.062 19.781 -14.281 1 67.69 392 ARG A C 1
ATOM 3017 O O . ARG A 1 392 ? 11.945 19.906 -13.438 1 67.69 392 ARG A O 1
ATOM 3024 N N . ASP A 1 393 ? 10.148 18.859 -14.219 1 78.44 393 ASP A N 1
ATOM 3025 C CA . ASP A 1 393 ? 10.281 17.812 -13.203 1 78.44 393 ASP A CA 1
ATOM 3026 C C . ASP A 1 393 ? 10.188 16.422 -13.828 1 78.44 393 ASP A C 1
ATOM 3028 O O . ASP A 1 393 ? 10.039 15.43 -13.125 1 78.44 393 ASP A O 1
ATOM 3032 N N . LEU A 1 394 ? 10.32 16.391 -15.117 1 82.44 394 LEU A N 1
ATOM 3033 C CA . LEU A 1 394 ? 10.266 15.078 -15.758 1 82.44 394 LEU A CA 1
ATOM 3034 C C . LEU A 1 394 ? 11.656 14.453 -15.82 1 82.44 394 LEU A C 1
ATOM 3036 O O . LEU A 1 394 ? 12.625 15.109 -16.188 1 82.44 394 LEU A O 1
ATOM 3040 N N . ASP A 1 395 ? 11.766 13.242 -15.289 1 75.88 395 ASP A N 1
ATOM 3041 C CA . ASP A 1 395 ? 13.039 12.531 -15.312 1 75.88 395 ASP A CA 1
ATOM 3042 C C . ASP A 1 395 ? 13.484 12.242 -16.734 1 75.88 395 ASP A C 1
ATOM 3044 O O . ASP A 1 395 ? 12.758 12.523 -17.688 1 75.88 395 ASP A O 1
ATOM 3048 N N . GLU A 1 396 ? 14.688 11.672 -16.781 1 72.94 396 GLU A N 1
ATOM 3049 C CA . GLU A 1 396 ? 15.336 11.469 -18.078 1 72.94 396 GLU A CA 1
ATOM 3050 C C . GLU A 1 396 ? 14.859 10.18 -18.734 1 72.94 396 GLU A C 1
ATOM 3052 O O . GLU A 1 396 ? 14.891 10.055 -19.953 1 72.94 396 GLU A O 1
ATOM 3057 N N . THR A 1 397 ? 14.43 9.211 -17.953 1 74.69 397 THR A N 1
ATOM 3058 C CA . THR A 1 397 ? 14.047 7.945 -18.578 1 74.69 397 THR A CA 1
ATOM 3059 C C . THR A 1 397 ? 12.641 8.031 -19.172 1 74.69 397 THR A C 1
ATOM 3061 O O . THR A 1 397 ? 11.648 8.008 -18.438 1 74.69 397 THR A O 1
ATOM 3064 N N . ASP A 1 398 ? 12.641 8.086 -20.484 1 79.88 398 ASP A N 1
ATOM 3065 C CA . ASP A 1 398 ? 11.375 8.344 -21.172 1 79.88 398 ASP A CA 1
ATOM 3066 C C . ASP A 1 398 ? 10.617 7.047 -21.422 1 79.88 398 ASP A C 1
ATOM 3068 O O . ASP A 1 398 ? 11.164 5.957 -21.234 1 79.88 398 ASP A O 1
ATOM 3072 N N . ALA A 1 399 ? 9.391 7.184 -21.516 1 88.06 399 ALA A N 1
ATOM 3073 C CA . ALA A 1 399 ? 8.484 6.117 -21.922 1 88.06 399 ALA A CA 1
ATOM 3074 C C . ALA A 1 399 ? 7.73 6.496 -23.203 1 88.06 399 ALA A C 1
ATOM 3076 O O . ALA A 1 399 ? 7.387 7.66 -23.391 1 88.06 399 ALA A O 1
ATOM 3077 N N . VAL A 1 400 ? 7.523 5.539 -24.078 1 91.31 400 VAL A N 1
ATOM 3078 C CA . VAL A 1 400 ? 6.824 5.762 -25.328 1 91.31 400 VAL A CA 1
ATOM 3079 C C . VAL A 1 400 ? 5.32 5.605 -25.125 1 91.31 400 VAL A C 1
ATOM 3081 O O . VAL A 1 400 ? 4.871 4.633 -24.5 1 91.31 400 VAL A O 1
ATOM 3084 N N . ALA A 1 401 ? 4.617 6.602 -25.578 1 95.75 401 ALA A N 1
ATOM 3085 C CA . ALA A 1 401 ? 3.162 6.477 -25.625 1 95.75 401 ALA A CA 1
ATOM 3086 C C . ALA A 1 401 ? 2.705 5.77 -26.891 1 95.75 401 ALA A C 1
ATOM 3088 O O . ALA A 1 401 ? 2.646 6.383 -27.969 1 95.75 401 ALA A O 1
ATOM 3089 N N . VAL A 1 402 ? 2.273 4.617 -26.812 1 94.12 402 VAL A N 1
ATOM 3090 C CA . VAL A 1 402 ? 2.01 3.781 -27.984 1 94.12 402 VAL A CA 1
ATOM 3091 C C . VAL A 1 402 ? 0.756 4.273 -28.688 1 94.12 402 VAL A C 1
ATOM 3093 O O . VAL A 1 402 ? 0.599 4.062 -29.906 1 94.12 402 VAL A O 1
ATOM 3096 N N . TRP A 1 403 ? -0.119 5.008 -28.047 1 95.88 403 TRP A N 1
ATOM 3097 C CA . TRP A 1 403 ? -1.401 5.414 -28.609 1 95.88 403 TRP A CA 1
ATOM 3098 C C . TRP A 1 403 ? -1.281 6.758 -29.328 1 95.88 403 TRP A C 1
ATOM 3100 O O . TRP A 1 403 ? -2.152 7.133 -30.109 1 95.88 403 TRP A O 1
ATOM 3110 N N . ASP A 1 404 ? -0.247 7.496 -29.047 1 97.5 404 ASP A N 1
ATOM 3111 C CA . ASP A 1 404 ? -0.037 8.82 -29.625 1 97.5 404 ASP A CA 1
ATOM 3112 C C . ASP A 1 404 ? 1.452 9.133 -29.766 1 97.5 404 ASP A C 1
ATOM 3114 O O . ASP A 1 404 ? 2.076 9.625 -28.828 1 97.5 404 ASP A O 1
ATOM 3118 N N . PRO A 1 405 ? 1.991 8.984 -30.922 1 96.12 405 PRO A N 1
ATOM 3119 C CA . PRO A 1 405 ? 3.43 9.156 -31.141 1 96.12 405 PRO A CA 1
ATOM 3120 C C . PRO A 1 405 ? 3.898 10.586 -30.859 1 96.12 405 PRO A C 1
ATOM 3122 O O . PRO A 1 405 ? 5.098 10.828 -30.703 1 96.12 405 PRO A O 1
ATOM 3125 N N . LEU A 1 406 ? 2.979 11.492 -30.766 1 97.5 406 LEU A N 1
ATOM 3126 C CA . LEU A 1 406 ? 3.355 12.891 -30.594 1 97.5 406 LEU A CA 1
ATOM 3127 C C . LEU A 1 406 ? 3.441 13.25 -29.125 1 97.5 406 LEU A C 1
ATOM 3129 O O . LEU A 1 406 ? 3.967 14.305 -28.766 1 97.5 406 LEU A O 1
ATOM 3133 N N . LEU A 1 407 ? 2.986 12.383 -28.297 1 97.69 407 LEU A N 1
ATOM 3134 C CA . LEU A 1 407 ? 2.893 12.734 -26.891 1 97.69 407 LEU A CA 1
ATOM 3135 C C . LEU A 1 407 ? 4.27 12.734 -26.234 1 97.69 407 LEU A C 1
ATOM 3137 O O . LEU A 1 407 ? 4.645 13.688 -25.547 1 97.69 407 LEU A O 1
ATOM 3141 N N . THR A 1 408 ? 5.086 11.703 -26.406 1 95.38 408 THR A N 1
ATOM 3142 C CA . THR A 1 408 ? 6.398 11.562 -25.766 1 95.38 408 THR A CA 1
ATOM 3143 C C . THR A 1 408 ? 7.305 12.734 -26.156 1 95.38 408 THR A C 1
ATOM 3145 O O . THR A 1 408 ? 7.879 13.383 -25.281 1 95.38 408 THR A O 1
ATOM 3148 N N . PRO A 1 409 ? 7.402 13.078 -27.484 1 95.38 409 PRO A N 1
ATOM 3149 C CA . PRO A 1 409 ? 8.219 14.242 -27.844 1 95.38 409 PRO A CA 1
ATOM 3150 C C . PRO A 1 409 ? 7.707 15.539 -27.219 1 95.38 409 PRO A C 1
ATOM 3152 O O . PRO A 1 409 ? 8.508 16.375 -26.797 1 95.38 409 PRO A O 1
ATOM 3155 N N . ALA A 1 410 ? 6.41 15.695 -27.156 1 95.5 410 ALA A N 1
ATOM 3156 C CA . ALA A 1 410 ? 5.852 16.891 -26.547 1 95.5 410 ALA A CA 1
ATOM 3157 C C . ALA A 1 410 ? 6.242 17 -25.078 1 95.5 410 ALA A C 1
ATOM 3159 O O . ALA A 1 410 ? 6.605 18.078 -24.594 1 95.5 410 ALA A O 1
ATOM 3160 N N . MET A 1 411 ? 6.18 15.922 -24.359 1 94.75 411 MET A N 1
ATOM 3161 C CA . MET A 1 411 ? 6.52 15.898 -22.938 1 94.75 411 MET A CA 1
ATOM 3162 C C . MET A 1 411 ? 8.008 16.156 -22.734 1 94.75 411 MET A C 1
ATOM 3164 O O . MET A 1 411 ? 8.398 16.859 -21.797 1 94.75 411 MET A O 1
ATOM 3168 N N . ARG A 1 412 ? 8.844 15.656 -23.562 1 92.62 412 ARG A N 1
ATOM 3169 C CA . ARG A 1 412 ? 10.281 15.898 -23.5 1 92.62 412 ARG A CA 1
ATOM 3170 C C . ARG A 1 412 ? 10.602 17.375 -23.719 1 92.62 412 ARG A C 1
ATOM 3172 O O . ARG A 1 412 ? 11.445 17.938 -23.031 1 92.62 412 ARG A O 1
ATOM 3179 N N . ASP A 1 413 ? 9.961 17.906 -24.672 1 91.81 413 ASP A N 1
ATOM 3180 C CA . ASP A 1 413 ? 10.203 19.297 -25.031 1 91.81 413 ASP A CA 1
ATOM 3181 C C . ASP A 1 413 ? 9.836 20.234 -23.891 1 91.81 413 ASP A C 1
ATOM 3183 O O . ASP A 1 413 ? 10.594 21.156 -23.562 1 91.81 413 ASP A O 1
ATOM 3187 N N . HIS A 1 414 ? 8.734 20.016 -23.328 1 91.38 414 HIS A N 1
ATOM 3188 C CA . HIS A 1 414 ? 8.258 20.906 -22.266 1 91.38 414 HIS A CA 1
ATOM 3189 C C . HIS A 1 414 ? 8.891 20.562 -20.938 1 91.38 414 HIS A C 1
ATOM 3191 O O . HIS A 1 414 ? 9.117 21.453 -20.109 1 91.38 414 HIS A O 1
ATOM 3197 N N . GLY A 1 415 ? 8.984 19.25 -20.703 1 90.94 415 GLY A N 1
ATOM 3198 C CA . GLY A 1 415 ? 9.711 18.797 -19.531 1 90.94 415 GLY A CA 1
ATOM 3199 C C . GLY A 1 415 ? 8.906 18.922 -18.25 1 90.94 415 GLY A C 1
ATOM 3200 O O . GLY A 1 415 ? 9.469 18.938 -17.156 1 90.94 415 GLY A O 1
ATOM 3201 N N . LEU A 1 416 ? 7.613 19.016 -18.406 1 90.94 416 LEU A N 1
ATOM 3202 C CA . LEU A 1 416 ? 6.762 19.203 -17.234 1 90.94 416 LEU A CA 1
ATOM 3203 C C . LEU A 1 416 ? 5.875 17.984 -17 1 90.94 416 LEU A C 1
ATOM 3205 O O . LEU A 1 416 ? 5.301 17.453 -17.953 1 90.94 416 LEU A O 1
ATOM 3209 N N . SER A 1 417 ? 5.871 17.531 -15.773 1 92.25 417 SER A N 1
ATOM 3210 C CA . SER A 1 417 ? 4.875 16.516 -15.398 1 92.25 417 SER A CA 1
ATOM 3211 C C . SER A 1 417 ? 3.549 17.172 -15.023 1 92.25 417 SER A C 1
ATOM 3213 O O . SER A 1 417 ? 3.527 18.281 -14.469 1 92.25 417 SER A O 1
ATOM 3215 N N . ILE A 1 418 ? 2.471 16.547 -15.344 1 92.19 418 ILE A N 1
ATOM 3216 C CA . ILE A 1 418 ? 1.14 17.031 -14.984 1 92.19 418 ILE A CA 1
ATOM 3217 C C . ILE A 1 418 ? 0.381 15.93 -14.242 1 92.19 418 ILE A C 1
ATOM 3219 O O . ILE A 1 418 ? 0.101 14.875 -14.805 1 92.19 418 ILE A O 1
ATOM 3223 N N . ALA A 1 419 ? 0.011 16.234 -13.023 1 90.75 419 ALA A N 1
ATOM 3224 C CA . ALA A 1 419 ? -0.784 15.289 -12.242 1 90.75 419 ALA A CA 1
ATOM 3225 C C . ALA A 1 419 ? -2.205 15.188 -12.789 1 90.75 419 ALA A C 1
ATOM 3227 O O . ALA A 1 419 ? -2.777 16.188 -13.234 1 90.75 419 ALA A O 1
ATOM 3228 N N . GLU A 1 420 ? -2.762 14.016 -12.688 1 94.38 420 GLU A N 1
ATOM 3229 C CA . GLU A 1 420 ? -4.121 13.758 -13.148 1 94.38 420 GLU A CA 1
ATOM 3230 C C . GLU A 1 420 ? -5.113 14.734 -12.531 1 94.38 420 GLU A C 1
ATOM 3232 O O . GLU A 1 420 ? -6 15.25 -13.219 1 94.38 420 GLU A O 1
ATOM 3237 N N . GLU A 1 421 ? -4.957 15.117 -11.289 1 89.69 421 GLU A N 1
ATOM 3238 C CA . GLU A 1 421 ? -5.852 16 -10.547 1 89.69 421 GLU A CA 1
ATOM 3239 C C . GLU A 1 421 ? -5.805 17.422 -11.102 1 89.69 421 GLU A C 1
ATOM 3241 O O . GLU A 1 421 ? -6.746 18.188 -10.922 1 89.69 421 GLU A O 1
ATOM 3246 N N . ALA A 1 422 ? -4.684 17.734 -11.672 1 87.5 422 ALA A N 1
ATOM 3247 C CA . ALA A 1 422 ? -4.508 19.078 -12.195 1 87.5 422 ALA A CA 1
ATOM 3248 C C . ALA A 1 422 ? -5.473 19.344 -13.352 1 87.5 422 ALA A C 1
ATOM 3250 O O . ALA A 1 422 ? -5.797 20.5 -13.641 1 87.5 422 ALA A O 1
ATOM 3251 N N . VAL A 1 423 ? -5.938 18.312 -14.008 1 94.06 423 VAL A N 1
ATOM 3252 C CA . VAL A 1 423 ? -6.852 18.484 -15.133 1 94.06 423 VAL A CA 1
ATOM 3253 C C . VAL A 1 423 ? -8.227 17.938 -14.766 1 94.06 423 VAL A C 1
ATOM 3255 O O . VAL A 1 423 ? -9.008 17.547 -15.641 1 94.06 423 VAL A O 1
ATOM 3258 N N . ALA A 1 424 ? -8.57 17.891 -13.516 1 94.38 424 ALA A N 1
ATOM 3259 C CA . ALA A 1 424 ? -9.789 17.281 -13 1 94.38 424 ALA A CA 1
ATOM 3260 C C . ALA A 1 424 ? -11.031 17.953 -13.57 1 94.38 424 ALA A C 1
ATOM 3262 O O . ALA A 1 424 ? -12.023 17.297 -13.875 1 94.38 424 ALA A O 1
ATOM 3263 N N . ASP A 1 425 ? -11 19.25 -13.75 1 93.56 425 ASP A N 1
ATOM 3264 C CA . ASP A 1 425 ? -12.172 19.984 -14.203 1 93.56 425 ASP A CA 1
ATOM 3265 C C . ASP A 1 425 ? -12.672 19.453 -15.547 1 93.56 425 ASP A C 1
ATOM 3267 O O . ASP A 1 425 ? -13.859 19.188 -15.719 1 93.56 425 ASP A O 1
ATOM 3271 N N . GLY A 1 426 ? -11.734 19.266 -16.438 1 95.44 426 GLY A N 1
ATOM 3272 C CA . GLY A 1 426 ? -12.102 18.734 -17.734 1 95.44 426 GLY A CA 1
ATOM 3273 C C . GLY A 1 426 ? -12.57 17.297 -17.672 1 95.44 426 GLY A C 1
ATOM 3274 O O . GLY A 1 426 ? -13.531 16.922 -18.359 1 95.44 426 GLY A O 1
ATOM 3275 N N . LEU A 1 427 ? -11.977 16.5 -16.891 1 97.5 427 LEU A N 1
ATOM 3276 C CA . LEU A 1 427 ? -12.32 15.086 -16.781 1 97.5 427 LEU A CA 1
ATOM 3277 C C . LEU A 1 427 ? -13.703 14.914 -16.156 1 97.5 427 LEU A C 1
ATOM 3279 O O . LEU A 1 427 ? -14.484 14.07 -16.609 1 97.5 427 LEU A O 1
ATOM 3283 N N . ILE A 1 428 ? -14.016 15.734 -15.141 1 97.56 428 ILE A N 1
ATOM 3284 C CA . ILE A 1 428 ? -15.281 15.641 -14.43 1 97.56 428 ILE A CA 1
ATOM 3285 C C . ILE A 1 428 ? -16.438 16 -15.375 1 97.56 428 ILE A C 1
ATOM 3287 O O . ILE A 1 428 ? -17.516 15.406 -15.305 1 97.56 428 ILE A O 1
ATOM 3291 N N . GLU A 1 429 ? -16.188 16.906 -16.234 1 96.94 429 GLU A N 1
ATOM 3292 C CA . GLU A 1 429 ? -17.203 17.266 -17.219 1 96.94 429 GLU A CA 1
ATOM 3293 C C . GLU A 1 429 ? -17.578 16.078 -18.094 1 96.94 429 GLU A C 1
ATOM 3295 O O . GLU A 1 429 ? -18.75 15.891 -18.438 1 96.94 429 GLU A O 1
ATOM 3300 N N . ASP A 1 430 ? -16.625 15.312 -18.469 1 97.44 430 ASP A N 1
ATOM 3301 C CA . ASP A 1 430 ? -16.859 14.141 -19.312 1 97.44 430 ASP A CA 1
ATOM 3302 C C . ASP A 1 430 ? -17.609 13.055 -18.547 1 97.44 430 ASP A C 1
ATOM 3304 O O . ASP A 1 430 ? -18.281 12.211 -19.141 1 97.44 430 ASP A O 1
ATOM 3308 N N . LEU A 1 431 ? -17.469 13.031 -17.234 1 98.12 431 LEU A N 1
ATOM 3309 C CA . LEU A 1 431 ? -18.031 11.977 -16.391 1 98.12 431 LEU A CA 1
ATOM 3310 C C . LEU A 1 431 ? -19.5 12.266 -16.047 1 98.12 431 LEU A C 1
ATOM 3312 O O . LEU A 1 431 ? -20.188 11.414 -15.508 1 98.12 431 LEU A O 1
ATOM 3316 N N . ARG A 1 432 ? -19.922 13.43 -16.359 1 95.5 432 ARG A N 1
ATOM 3317 C CA . ARG A 1 432 ? -21.297 13.828 -16.016 1 95.5 432 ARG A CA 1
ATOM 3318 C C . ARG A 1 432 ? -22.312 13.102 -16.891 1 95.5 432 ARG A C 1
ATOM 3320 O O . ARG A 1 432 ? -22.25 13.172 -18.109 1 95.5 432 ARG A O 1
ATOM 3327 N N . LEU A 1 433 ? -23.094 12.336 -16.219 1 88.69 433 LEU A N 1
ATOM 3328 C CA . LEU A 1 433 ? -24.203 11.695 -16.922 1 88.69 433 LEU A CA 1
ATOM 3329 C C . LEU A 1 433 ? -25.359 12.68 -17.141 1 88.69 433 LEU A C 1
ATOM 3331 O O . LEU A 1 433 ? -25.547 13.602 -16.328 1 88.69 433 LEU A O 1
ATOM 3335 N N . PRO A 1 434 ? -26.172 12.578 -18.281 1 74.38 434 PRO A N 1
ATOM 3336 C CA . PRO A 1 434 ? -27.312 13.453 -18.531 1 74.38 434 PRO A CA 1
ATOM 3337 C C . PRO A 1 434 ? -28.406 13.312 -17.469 1 74.38 434 PRO A C 1
ATOM 3339 O O . PRO A 1 434 ? -28.531 12.258 -16.844 1 74.38 434 PRO A O 1
ATOM 3342 N N . MET B 1 1 ? 40.562 67 2.939 1 51.44 1 MET B N 1
ATOM 3343 C CA . MET B 1 1 ? 40.406 66.438 4.281 1 51.44 1 MET B CA 1
ATOM 3344 C C . MET B 1 1 ? 40.344 67.562 5.324 1 51.44 1 MET B C 1
ATOM 3346 O O . MET B 1 1 ? 41.25 68.375 5.375 1 51.44 1 MET B O 1
ATOM 3350 N N . SER B 1 2 ? 39.25 67.75 5.816 1 66.06 2 SER B N 1
ATOM 3351 C CA . SER B 1 2 ? 39.125 68.875 6.742 1 66.06 2 SER B CA 1
ATOM 3352 C C . SER B 1 2 ? 40.156 68.812 7.863 1 66.06 2 SER B C 1
ATOM 3354 O O . SER B 1 2 ? 40.719 67.75 8.117 1 66.06 2 SER B O 1
ATOM 3356 N N . SER B 1 3 ? 40.594 69.938 8.289 1 75.69 3 SER B N 1
ATOM 3357 C CA . SER B 1 3 ? 41.562 70.062 9.359 1 75.69 3 SER B CA 1
ATOM 3358 C C . SER B 1 3 ? 41.25 69.125 10.516 1 75.69 3 SER B C 1
ATOM 3360 O O . SER B 1 3 ? 42.156 68.5 11.07 1 75.69 3 SER B O 1
ATOM 3362 N N . SER B 1 4 ? 40.094 68.875 10.766 1 78.81 4 SER B N 1
ATOM 3363 C CA . SER B 1 4 ? 39.656 68 11.836 1 78.81 4 SER B CA 1
ATOM 3364 C C . SER B 1 4 ? 39.906 66.562 11.484 1 78.81 4 SER B C 1
ATOM 3366 O O . SER B 1 4 ? 40.281 65.75 12.344 1 78.81 4 SER B O 1
ATOM 3368 N N . GLU B 1 5 ? 39.812 66.25 10.273 1 81.5 5 GLU B N 1
ATOM 3369 C CA . GLU B 1 5 ? 40 64.875 9.82 1 81.5 5 GLU B CA 1
ATOM 3370 C C . GLU B 1 5 ? 41.5 64.5 9.867 1 81.5 5 GLU B C 1
ATOM 3372 O O . GLU B 1 5 ? 41.844 63.344 10.234 1 81.5 5 GLU B O 1
ATOM 3377 N N . ALA B 1 6 ? 42.281 65.5 9.484 1 85.81 6 ALA B N 1
ATOM 3378 C CA . ALA B 1 6 ? 43.719 65.25 9.523 1 85.81 6 ALA B CA 1
ATOM 3379 C C . ALA B 1 6 ? 44.219 65 10.953 1 85.81 6 ALA B C 1
ATOM 3381 O O . ALA B 1 6 ? 45.062 64.188 11.211 1 85.81 6 ALA B O 1
ATOM 3382 N N . LYS B 1 7 ? 43.688 65.812 11.852 1 87.38 7 LYS B N 1
ATOM 3383 C CA . LYS B 1 7 ? 44.062 65.688 13.266 1 87.38 7 LYS B CA 1
ATOM 3384 C C . LYS B 1 7 ? 43.594 64.312 13.828 1 87.38 7 LYS B C 1
ATOM 3386 O O . LYS B 1 7 ? 44.344 63.688 14.57 1 87.38 7 LYS B O 1
ATOM 3391 N N . LEU B 1 8 ? 42.5 63.938 13.398 1 89.88 8 LEU B N 1
ATOM 3392 C CA . LEU B 1 8 ? 41.938 62.688 13.859 1 89.88 8 LEU B CA 1
ATOM 3393 C C . LEU B 1 8 ? 42.781 61.5 13.328 1 89.88 8 LEU B C 1
ATOM 3395 O O . LEU B 1 8 ? 43.062 60.562 14.07 1 89.88 8 LEU B O 1
ATOM 3399 N N . GLN B 1 9 ? 43.125 61.562 12.125 1 88.62 9 GLN B N 1
ATOM 3400 C CA . GLN B 1 9 ? 43.938 60.531 11.5 1 88.62 9 GLN B CA 1
ATOM 3401 C C . GLN B 1 9 ? 45.312 60.406 12.195 1 88.62 9 GLN B C 1
ATOM 3403 O O . GLN B 1 9 ? 45.812 59.312 12.391 1 88.62 9 GLN B O 1
ATOM 3408 N N . ARG B 1 10 ? 45.812 61.531 12.641 1 86.62 10 ARG B N 1
ATOM 3409 C CA . ARG B 1 10 ? 47.125 61.531 13.312 1 86.62 10 ARG B CA 1
ATOM 3410 C C . ARG B 1 10 ? 47 60.969 14.727 1 86.62 10 ARG B C 1
ATOM 3412 O O . ARG B 1 10 ? 47.906 60.281 15.203 1 86.62 10 ARG B O 1
ATOM 3419 N N . LEU B 1 11 ? 45.875 61.25 15.312 1 87.25 11 LEU B N 1
ATOM 3420 C CA . LEU B 1 11 ? 45.688 60.875 16.719 1 87.25 11 LEU B CA 1
ATOM 3421 C C . LEU B 1 11 ? 45.281 59.406 16.828 1 87.25 11 LEU B C 1
ATOM 3423 O O . LEU B 1 11 ? 45.781 58.688 17.703 1 87.25 11 LEU B O 1
ATOM 3427 N N . LEU B 1 12 ? 44.375 58.938 15.922 1 88.25 12 LEU B N 1
ATOM 3428 C CA . LEU B 1 12 ? 43.812 57.625 16.125 1 88.25 12 LEU B CA 1
ATOM 3429 C C . LEU B 1 12 ? 43.75 56.812 14.828 1 88.25 12 LEU B C 1
ATOM 3431 O O . LEU B 1 12 ? 43.438 55.625 14.828 1 88.25 12 LEU B O 1
ATOM 3435 N N . GLY B 1 13 ? 44.125 57.312 13.695 1 87.12 13 GLY B N 1
ATOM 3436 C CA . GLY B 1 13 ? 43.906 56.719 12.391 1 87.12 13 GLY B CA 1
ATOM 3437 C C . GLY B 1 13 ? 45.062 55.875 11.898 1 87.12 13 GLY B C 1
ATOM 3438 O O . GLY B 1 13 ? 44.938 55.156 10.898 1 87.12 13 GLY B O 1
ATOM 3439 N N . GLY B 1 14 ? 46.188 55.969 12.453 1 86.12 14 GLY B N 1
ATOM 3440 C CA . GLY B 1 14 ? 47.344 55.219 12 1 86.12 14 GLY B CA 1
ATOM 3441 C C . GLY B 1 14 ? 47.094 53.719 11.961 1 86.12 14 GLY B C 1
ATOM 3442 O O . GLY B 1 14 ? 46.312 53.188 12.734 1 86.12 14 GLY B O 1
ATOM 3443 N N . PRO B 1 15 ? 47.688 53.031 11.055 1 88.69 15 PRO B N 1
ATOM 3444 C CA . PRO B 1 15 ? 47.5 51.562 10.914 1 88.69 15 PRO B CA 1
ATOM 3445 C C . PRO B 1 15 ? 47.906 50.812 12.172 1 88.69 15 PRO B C 1
ATOM 3447 O O . PRO B 1 15 ? 47.312 49.75 12.469 1 88.69 15 PRO B O 1
ATOM 3450 N N . ALA B 1 16 ? 48.875 51.344 12.883 1 87.12 16 ALA B N 1
ATOM 3451 C CA . ALA B 1 16 ? 49.344 50.656 14.094 1 87.12 16 ALA B CA 1
ATOM 3452 C C . ALA B 1 16 ? 48.281 50.688 15.188 1 87.12 16 ALA B C 1
ATOM 3454 O O . ALA B 1 16 ? 48.312 49.906 16.125 1 87.12 16 ALA B O 1
ATOM 3455 N N . LEU B 1 17 ? 47.344 51.562 15.023 1 91.69 17 LEU B N 1
ATOM 3456 C CA . LEU B 1 17 ? 46.312 51.719 16.062 1 91.69 17 LEU B CA 1
ATOM 3457 C C . LEU B 1 17 ? 45.031 51 15.672 1 91.69 17 LEU B C 1
ATOM 3459 O O . LEU B 1 17 ? 44.031 51.094 16.359 1 91.69 17 LEU B O 1
ATOM 3463 N N . LEU B 1 18 ? 45.062 50.188 14.648 1 91.69 18 LEU B N 1
ATOM 3464 C CA . LEU B 1 18 ? 43.875 49.438 14.164 1 91.69 18 LEU B CA 1
ATOM 3465 C C . LEU B 1 18 ? 43.375 48.469 15.219 1 91.69 18 LEU B C 1
ATOM 3467 O O . LEU B 1 18 ? 42.156 48.438 15.484 1 91.69 18 LEU B O 1
ATOM 3471 N N . PRO B 1 19 ? 44.281 47.781 15.875 1 90.38 19 PRO B N 1
ATOM 3472 C CA . PRO B 1 19 ? 43.75 46.875 16.906 1 90.38 19 PRO B CA 1
ATOM 3473 C C . PRO B 1 19 ? 43.031 47.594 18.031 1 90.38 19 PRO B C 1
ATOM 3475 O O . PRO B 1 19 ? 42.031 47.125 18.531 1 90.38 19 PRO B O 1
ATOM 3478 N N . LEU B 1 20 ? 43.562 48.719 18.375 1 90.88 20 LEU B N 1
ATOM 3479 C CA . LEU B 1 20 ? 42.938 49.5 19.422 1 90.88 20 LEU B CA 1
ATOM 3480 C C . LEU B 1 20 ? 41.562 50 18.969 1 90.88 20 LEU B C 1
ATOM 3482 O O . LEU B 1 20 ? 40.594 49.906 19.703 1 90.88 20 LEU B O 1
ATOM 3486 N N . ARG B 1 21 ? 41.469 50.469 17.812 1 92.44 21 ARG B N 1
ATOM 3487 C CA . ARG B 1 21 ? 40.188 50.938 17.266 1 92.44 21 ARG B CA 1
ATOM 3488 C C . ARG B 1 21 ? 39.156 49.812 17.219 1 92.44 21 ARG B C 1
ATOM 3490 O O . ARG B 1 21 ? 38 50.031 17.547 1 92.44 21 ARG B O 1
ATOM 3497 N N . GLN B 1 22 ? 39.594 48.719 16.906 1 89.88 22 GLN B N 1
ATOM 3498 C CA . GLN B 1 22 ? 38.688 47.562 16.812 1 89.88 22 GLN B CA 1
ATOM 3499 C C . GLN B 1 22 ? 38.156 47.188 18.188 1 89.88 22 GLN B C 1
ATOM 3501 O O . GLN B 1 22 ? 36.969 46.875 18.328 1 89.88 22 GLN B O 1
ATOM 3506 N N . ARG B 1 23 ? 39.062 47.25 19.125 1 88.31 23 ARG B N 1
ATOM 3507 C CA . ARG B 1 23 ? 38.656 46.969 20.484 1 88.31 23 ARG B CA 1
ATOM 3508 C C . ARG B 1 23 ? 37.656 48 21 1 88.31 23 ARG B C 1
ATOM 3510 O O . ARG B 1 23 ? 36.656 47.656 21.625 1 88.31 23 ARG B O 1
ATOM 3517 N N . LEU B 1 24 ? 37.938 49.188 20.703 1 87.19 24 LEU B N 1
ATOM 3518 C CA . LEU B 1 24 ? 37.031 50.25 21.094 1 87.19 24 LEU B CA 1
ATOM 3519 C C . LEU B 1 24 ? 35.688 50.125 20.359 1 87.19 24 LEU B C 1
ATOM 3521 O O . LEU B 1 24 ? 34.625 50.312 20.969 1 87.19 24 LEU B O 1
ATOM 3525 N N . ARG B 1 25 ? 35.75 49.812 19.172 1 86.88 25 ARG B N 1
ATOM 3526 C CA . ARG B 1 25 ? 34.562 49.625 18.375 1 86.88 25 ARG B CA 1
ATOM 3527 C C . ARG B 1 25 ? 33.688 48.5 18.953 1 86.88 25 ARG B C 1
ATOM 3529 O O . ARG B 1 25 ? 32.469 48.656 19.047 1 86.88 25 ARG B O 1
ATOM 3536 N N . ARG B 1 26 ? 34.312 47.438 19.266 1 84.12 26 ARG B N 1
ATOM 3537 C CA . ARG B 1 26 ? 33.594 46.281 19.844 1 84.12 26 ARG B CA 1
ATOM 3538 C C . ARG B 1 26 ? 32.875 46.688 21.125 1 84.12 26 ARG B C 1
ATOM 3540 O O . ARG B 1 26 ? 31.781 46.188 21.391 1 84.12 26 ARG B O 1
ATOM 3547 N N . HIS B 1 27 ? 33.594 47.594 21.797 1 80.69 27 HIS B N 1
ATOM 3548 C CA . HIS B 1 27 ? 32.969 48.094 23.016 1 80.69 27 HIS B CA 1
ATOM 3549 C C . HIS B 1 27 ? 31.703 48.875 22.719 1 80.69 27 HIS B C 1
ATOM 3551 O O . HIS B 1 27 ? 30.672 48.625 23.359 1 80.69 27 HIS B O 1
ATOM 3557 N N . PHE B 1 28 ? 31.688 49.625 21.719 1 81.62 28 PHE B N 1
ATOM 3558 C CA . PHE B 1 28 ? 30.516 50.438 21.375 1 81.62 28 PHE B CA 1
ATOM 3559 C C . PHE B 1 28 ? 29.438 49.562 20.75 1 81.62 28 PHE B C 1
ATOM 3561 O O . PHE B 1 28 ? 28.25 49.875 20.875 1 81.62 28 PHE B O 1
ATOM 3568 N N . GLU B 1 29 ? 29.859 48.562 20.109 1 82.06 29 GLU B N 1
ATOM 3569 C CA . GLU B 1 29 ? 28.906 47.625 19.484 1 82.06 29 GLU B CA 1
ATOM 3570 C C . GLU B 1 29 ? 28.109 46.875 20.531 1 82.06 29 GLU B C 1
ATOM 3572 O O . GLU B 1 29 ? 26.953 46.531 20.312 1 82.06 29 GLU B O 1
ATOM 3577 N N . ARG B 1 30 ? 28.75 46.594 21.625 1 74.12 30 ARG B N 1
ATOM 3578 C CA . ARG B 1 30 ? 28.125 45.781 22.672 1 74.12 30 ARG B CA 1
ATOM 3579 C C . ARG B 1 30 ? 27.312 46.656 23.625 1 74.12 30 ARG B C 1
ATOM 3581 O O . ARG B 1 30 ? 26.469 46.156 24.375 1 74.12 30 ARG B O 1
ATOM 3588 N N . GLN B 1 31 ? 27.594 47.906 23.625 1 66.5 31 GLN B N 1
ATOM 3589 C CA . GLN B 1 31 ? 26.953 48.781 24.609 1 66.5 31 GLN B CA 1
ATOM 3590 C C . GLN B 1 31 ? 25.547 49.188 24.156 1 66.5 31 GLN B C 1
ATOM 3592 O O . GLN B 1 31 ? 25.328 49.438 22.969 1 66.5 31 GLN B O 1
ATOM 3597 N N . ASN B 1 32 ? 24.531 48.844 25.062 1 58.06 32 ASN B N 1
ATOM 3598 C CA . ASN B 1 32 ? 23.156 49.281 24.844 1 58.06 32 ASN B CA 1
ATOM 3599 C C . ASN B 1 32 ? 23.031 50.781 24.828 1 58.06 32 ASN B C 1
ATOM 3601 O O . ASN B 1 32 ? 23.812 51.5 25.453 1 58.06 32 ASN B O 1
ATOM 3605 N N . ASP B 1 33 ? 22.094 51.25 24.078 1 50.53 33 ASP B N 1
ATOM 3606 C CA . ASP B 1 33 ? 21.688 52.656 24.078 1 50.53 33 ASP B CA 1
ATOM 3607 C C . ASP B 1 33 ? 21.219 53.094 25.453 1 50.53 33 ASP B C 1
ATOM 3609 O O . ASP B 1 33 ? 20.359 52.438 26.062 1 50.53 33 ASP B O 1
ATOM 3613 N N . GLY B 1 34 ? 22.078 53.719 26.281 1 52.75 34 GLY B N 1
ATOM 3614 C CA . GLY B 1 34 ? 21.797 54.344 27.547 1 52.75 34 GLY B CA 1
ATOM 3615 C C . GLY B 1 34 ? 22.844 54.062 28.609 1 52.75 34 GLY B C 1
ATOM 3616 O O . GLY B 1 34 ? 22.859 54.719 29.656 1 52.75 34 GLY B O 1
ATOM 3617 N N . GLU B 1 35 ? 23.203 52.719 28.688 1 53.59 35 GLU B N 1
ATOM 3618 C CA . GLU B 1 35 ? 24.156 52.5 29.766 1 53.59 35 GLU B CA 1
ATOM 3619 C C . GLU B 1 35 ? 25.547 52.969 29.359 1 53.59 35 GLU B C 1
ATOM 3621 O O . GLU B 1 35 ? 26.156 52.438 28.422 1 53.59 35 GLU B O 1
ATOM 3626 N N . THR B 1 36 ? 25.734 54.094 29.297 1 51.94 36 THR B N 1
ATOM 3627 C CA . THR B 1 36 ? 27.031 54.688 29 1 51.94 36 THR B CA 1
ATOM 3628 C C . THR B 1 36 ? 28.094 54.125 29.953 1 51.94 36 THR B C 1
ATOM 3630 O O . THR B 1 36 ? 28.125 54.469 31.141 1 51.94 36 THR B O 1
ATOM 3633 N N . ARG B 1 37 ? 28.391 52.938 29.875 1 58.06 37 ARG B N 1
ATOM 3634 C CA . ARG B 1 37 ? 29.609 52.656 30.625 1 58.06 37 ARG B CA 1
ATOM 3635 C C . ARG B 1 37 ? 30.734 53.625 30.234 1 58.06 37 ARG B C 1
ATOM 3637 O O . ARG B 1 37 ? 31.203 53.594 29.094 1 58.06 37 ARG B O 1
ATOM 3644 N N . VAL B 1 38 ? 30.984 54.531 31.125 1 67.56 38 VAL B N 1
ATOM 3645 C CA . VAL B 1 38 ? 31.812 55.719 31.016 1 67.56 38 VAL B CA 1
ATOM 3646 C C . VAL B 1 38 ? 33.281 55.312 31.078 1 67.56 38 VAL B C 1
ATOM 3648 O O . VAL B 1 38 ? 34.125 55.938 30.438 1 67.56 38 VAL B O 1
ATOM 3651 N N . THR B 1 39 ? 33.5 54.031 31.719 1 79.19 39 THR B N 1
ATOM 3652 C CA . THR B 1 39 ? 34.906 53.719 31.906 1 79.19 39 THR B CA 1
ATOM 3653 C C . THR B 1 39 ? 35.281 52.406 31.25 1 79.19 39 THR B C 1
ATOM 3655 O O . THR B 1 39 ? 34.5 51.438 31.328 1 79.19 39 THR B O 1
ATOM 3658 N N . LEU B 1 40 ? 36.25 52.219 30.438 1 84.56 40 LEU B N 1
ATOM 3659 C CA . LEU B 1 40 ? 36.75 51.031 29.75 1 84.56 40 LEU B CA 1
ATOM 3660 C C . LEU B 1 40 ? 38.156 50.688 30.203 1 84.56 40 LEU B C 1
ATOM 3662 O O . LEU B 1 40 ? 39.031 51.562 30.25 1 84.56 40 LEU B O 1
ATOM 3666 N N . GLN B 1 41 ? 38.312 49.5 30.641 1 85.62 41 GLN B N 1
ATOM 3667 C CA . GLN B 1 41 ? 39.656 49.031 30.969 1 85.62 41 GLN B CA 1
ATOM 3668 C C . GLN B 1 41 ? 40.281 48.344 29.75 1 85.62 41 GLN B C 1
ATOM 3670 O O . GLN B 1 41 ? 39.75 47.375 29.219 1 85.62 41 GLN B O 1
ATOM 3675 N N . LEU B 1 42 ? 41.344 48.812 29.266 1 88.94 42 LEU B N 1
ATOM 3676 C CA . LEU B 1 42 ? 42.094 48.219 28.172 1 88.94 42 LEU B CA 1
ATOM 3677 C C . LEU B 1 42 ? 43.375 47.562 28.672 1 88.94 42 LEU B C 1
ATOM 3679 O O . LEU B 1 42 ? 44.125 48.188 29.438 1 88.94 42 LEU B O 1
ATOM 3683 N N . THR B 1 43 ? 43.5 46.312 28.344 1 86.19 43 THR B N 1
ATOM 3684 C CA . THR B 1 43 ? 44.688 45.594 28.766 1 86.19 43 THR B CA 1
ATOM 3685 C C . THR B 1 43 ? 45.562 45.219 27.547 1 86.19 43 THR B C 1
ATOM 3687 O O . THR B 1 43 ? 45.125 45.406 26.406 1 86.19 43 THR B O 1
ATOM 3690 N N . GLN B 1 44 ? 46.781 44.906 27.812 1 86.75 44 GLN B N 1
ATOM 3691 C CA . GLN B 1 44 ? 47.75 44.469 26.812 1 86.75 44 GLN B CA 1
ATOM 3692 C C . GLN B 1 44 ? 47.938 45.531 25.734 1 86.75 44 GLN B C 1
ATOM 3694 O O . GLN B 1 44 ? 47.906 45.219 24.531 1 86.75 44 GLN B O 1
ATOM 3699 N N . LEU B 1 45 ? 48.156 46.656 26.266 1 88.44 45 LEU B N 1
ATOM 3700 C CA . LEU B 1 45 ? 48.344 47.781 25.359 1 88.44 45 LEU B CA 1
ATOM 3701 C C . LEU B 1 45 ? 49.781 47.812 24.828 1 88.44 45 LEU B C 1
ATOM 3703 O O . LEU B 1 45 ? 50.719 47.625 25.594 1 88.44 45 LEU B O 1
ATOM 3707 N N . ARG B 1 46 ? 49.844 47.969 23.547 1 84.38 46 ARG B N 1
ATOM 3708 C CA . ARG B 1 46 ? 51.156 48.25 22.969 1 84.38 46 ARG B CA 1
ATOM 3709 C C . ARG B 1 46 ? 51.562 49.688 23.25 1 84.38 46 ARG B C 1
ATOM 3711 O O . ARG B 1 46 ? 50.75 50.531 23.578 1 84.38 46 ARG B O 1
ATOM 3718 N N . ALA B 1 47 ? 52.844 50 23.156 1 86.81 47 ALA B N 1
ATOM 3719 C CA . ALA B 1 47 ? 53.406 51.312 23.484 1 86.81 47 ALA B CA 1
ATOM 3720 C C . ALA B 1 47 ? 52.719 52.406 22.656 1 86.81 47 ALA B C 1
ATOM 3722 O O . ALA B 1 47 ? 52.344 53.438 23.203 1 86.81 47 ALA B O 1
ATOM 3723 N N . GLY B 1 48 ? 52.469 52.062 21.438 1 87.62 48 GLY B N 1
ATOM 3724 C CA . GLY B 1 48 ? 51.812 53 20.562 1 87.62 48 GLY B CA 1
ATOM 3725 C C . GLY B 1 48 ? 50.344 53.25 20.922 1 87.62 48 GLY B C 1
ATOM 3726 O O . GLY B 1 48 ? 49.875 54.406 20.844 1 87.62 48 GLY B O 1
ATOM 3727 N N . GLU B 1 49 ? 49.719 52.312 21.359 1 89.19 49 GLU B N 1
ATOM 3728 C CA . GLU B 1 49 ? 48.312 52.438 21.766 1 89.19 49 GLU B CA 1
ATOM 3729 C C . GLU B 1 49 ? 48.188 53.25 23.047 1 89.19 49 GLU B C 1
ATOM 3731 O O . GLU B 1 49 ? 47.281 54.094 23.172 1 89.19 49 GLU B O 1
ATOM 3736 N N . HIS B 1 50 ? 49.094 52.906 23.953 1 90.38 50 HIS B N 1
ATOM 3737 C CA . HIS B 1 50 ? 49.094 53.656 25.203 1 90.38 50 HIS B CA 1
ATOM 3738 C C . HIS B 1 50 ? 49.344 55.125 24.953 1 90.38 50 HIS B C 1
ATOM 3740 O O . HIS B 1 50 ? 48.688 55.969 25.547 1 90.38 50 HIS B O 1
ATOM 3746 N N . GLU B 1 51 ? 50.312 55.438 24.109 1 88.38 51 GLU B N 1
ATOM 3747 C CA . GLU B 1 51 ? 50.625 56.812 23.797 1 88.38 51 GLU B CA 1
ATOM 3748 C C . GLU B 1 51 ? 49.438 57.562 23.188 1 88.38 51 GLU B C 1
ATOM 3750 O O . GLU B 1 51 ? 49.125 58.688 23.562 1 88.38 51 GLU B O 1
ATOM 3755 N N . ALA B 1 52 ? 48.781 56.844 22.328 1 88.75 52 ALA B N 1
ATOM 3756 C CA . ALA B 1 52 ? 47.625 57.438 21.672 1 88.75 52 ALA B CA 1
ATOM 3757 C C . ALA B 1 52 ? 46.531 57.719 22.688 1 88.75 52 ALA B C 1
ATOM 3759 O O . ALA B 1 52 ? 45.906 58.812 22.656 1 88.75 52 ALA B O 1
ATOM 3760 N N . LEU B 1 53 ? 46.281 56.875 23.578 1 88.88 53 LEU B N 1
ATOM 3761 C CA . LEU B 1 53 ? 45.25 57.031 24.609 1 88.88 53 LEU B CA 1
ATOM 3762 C C . LEU B 1 53 ? 45.625 58.094 25.609 1 88.88 53 LEU B C 1
ATOM 3764 O O . LEU B 1 53 ? 44.781 58.875 26.062 1 88.88 53 LEU B O 1
ATOM 3768 N N . ALA B 1 54 ? 46.906 58.125 25.891 1 87.25 54 ALA B N 1
ATOM 3769 C CA . ALA B 1 54 ? 47.406 59.156 26.797 1 87.25 54 ALA B CA 1
ATOM 3770 C C . ALA B 1 54 ? 47.219 60.531 26.203 1 87.25 54 ALA B C 1
ATOM 3772 O O . ALA B 1 54 ? 46.812 61.469 26.891 1 87.25 54 ALA B O 1
ATOM 3773 N N . LEU B 1 55 ? 47.5 60.625 24.984 1 84.81 55 LEU B N 1
ATOM 3774 C CA . LEU B 1 55 ? 47.344 61.875 24.281 1 84.81 55 LEU B CA 1
ATOM 3775 C C . LEU B 1 55 ? 45.875 62.312 24.25 1 84.81 55 LEU B C 1
ATOM 3777 O O . LEU B 1 55 ? 45.594 63.5 24.406 1 84.81 55 LEU B O 1
ATOM 3781 N N . LEU B 1 56 ? 45.031 61.406 24.125 1 85.06 56 LEU B N 1
ATOM 3782 C CA . LEU B 1 56 ? 43.594 61.688 24.062 1 85.06 56 LEU B CA 1
ATOM 3783 C C . LEU B 1 56 ? 43.062 62.062 25.422 1 85.06 56 LEU B C 1
ATOM 3785 O O . LEU B 1 56 ? 42.094 62.812 25.516 1 85.06 56 LEU B O 1
ATOM 3789 N N . THR B 1 57 ? 43.656 61.531 26.531 1 81.31 57 THR B N 1
ATOM 3790 C CA . THR B 1 57 ? 43.156 61.781 27.875 1 81.31 57 THR B CA 1
ATOM 3791 C C . THR B 1 57 ? 43.938 62.938 28.531 1 81.31 57 THR B C 1
ATOM 3793 O O . THR B 1 57 ? 43.625 63.344 29.641 1 81.31 57 THR B O 1
ATOM 3796 N N . GLY B 1 58 ? 44.906 63.469 27.906 1 75.88 58 GLY B N 1
ATOM 3797 C CA . GLY B 1 58 ? 45.719 64.562 28.422 1 75.88 58 GLY B CA 1
ATOM 3798 C C . GLY B 1 58 ? 46.625 64.125 29.578 1 75.88 58 GLY B C 1
ATOM 3799 O O . GLY B 1 58 ? 47.031 64.938 30.375 1 75.88 58 GLY B O 1
ATOM 3800 N N . ARG B 1 59 ? 46.75 62.938 29.75 1 73.56 59 ARG B N 1
ATOM 3801 C CA . ARG B 1 59 ? 47.594 62.438 30.828 1 73.56 59 ARG B CA 1
ATOM 3802 C C . ARG B 1 59 ? 49 62.188 30.344 1 73.56 59 ARG B C 1
ATOM 3804 O O . ARG B 1 59 ? 49.219 61.844 29.172 1 73.56 59 ARG B O 1
ATOM 3811 N N . THR B 1 60 ? 49.969 62.594 30.984 1 72.25 60 THR B N 1
ATOM 3812 C CA . THR B 1 60 ? 51.375 62.219 30.734 1 72.25 60 THR B CA 1
ATOM 3813 C C . THR B 1 60 ? 51.75 61 31.531 1 72.25 60 THR B C 1
ATOM 3815 O O . THR B 1 60 ? 51.812 61.031 32.781 1 72.25 60 THR B O 1
ATOM 3818 N N . SER B 1 61 ? 51.25 59.875 31.203 1 66.5 61 SER B N 1
ATOM 3819 C CA . SER B 1 61 ? 51.531 58.75 32.094 1 66.5 61 SER B CA 1
ATOM 3820 C C . SER B 1 61 ? 52.594 57.812 31.5 1 66.5 61 SER B C 1
ATOM 3822 O O . SER B 1 61 ? 52.812 57.812 30.281 1 66.5 61 SER B O 1
ATOM 3824 N N . ARG B 1 62 ? 53.375 57.062 32.312 1 74.19 62 ARG B N 1
ATOM 3825 C CA . ARG B 1 62 ? 54.281 56 31.922 1 74.19 62 ARG B CA 1
ATOM 3826 C C . ARG B 1 62 ? 53.562 54.875 31.203 1 74.19 62 ARG B C 1
ATOM 3828 O O . ARG B 1 62 ? 52.406 54.531 31.562 1 74.19 62 ARG B O 1
ATOM 3835 N N . PRO B 1 63 ? 54.219 54.344 30.109 1 78.25 63 PRO B N 1
ATOM 3836 C CA . PRO B 1 63 ? 53.594 53.25 29.375 1 78.25 63 PRO B CA 1
ATOM 3837 C C . PRO B 1 63 ? 53.25 52.062 30.266 1 78.25 63 PRO B C 1
ATOM 3839 O O . PRO B 1 63 ? 54.094 51.594 31.031 1 78.25 63 PRO B O 1
ATOM 3842 N N . THR B 1 64 ? 52.062 51.844 30.469 1 80.75 64 THR B N 1
ATOM 3843 C CA . THR B 1 64 ? 51.625 50.656 31.188 1 80.75 64 THR B CA 1
ATOM 3844 C C . THR B 1 64 ? 50.875 49.719 30.234 1 80.75 64 THR B C 1
ATOM 3846 O O . THR B 1 64 ? 50.469 50.125 29.156 1 80.75 64 THR B O 1
ATOM 3849 N N . ARG B 1 65 ? 50.812 48.438 30.641 1 87.25 65 ARG B N 1
ATOM 3850 C CA . ARG B 1 65 ? 50.188 47.438 29.812 1 87.25 65 ARG B CA 1
ATOM 3851 C C . ARG B 1 65 ? 48.656 47.469 29.984 1 87.25 65 ARG B C 1
ATOM 3853 O O . ARG B 1 65 ? 47.938 46.812 29.234 1 87.25 65 ARG B O 1
ATOM 3860 N N . SER B 1 66 ? 48.25 48.281 30.953 1 87.5 66 SER B N 1
ATOM 3861 C CA . SER B 1 66 ? 46.812 48.438 31.172 1 87.5 66 SER B CA 1
ATOM 3862 C C . SER B 1 66 ? 46.406 49.875 31.469 1 87.5 66 SER B C 1
ATOM 3864 O O . SER B 1 66 ? 47.219 50.625 32.031 1 87.5 66 SER B O 1
ATOM 3866 N N . MET B 1 67 ? 45.312 50.25 30.938 1 87 67 MET B N 1
ATOM 3867 C CA . MET B 1 67 ? 44.844 51.625 31.156 1 87 67 MET B CA 1
ATOM 3868 C C . MET B 1 67 ? 43.344 51.656 31.297 1 87 67 MET B C 1
ATOM 3870 O O . MET B 1 67 ? 42.625 50.938 30.578 1 87 67 MET B O 1
ATOM 3874 N N . ARG B 1 68 ? 42.969 52.344 32.312 1 88.62 68 ARG B N 1
ATOM 3875 C CA . ARG B 1 68 ? 41.562 52.625 32.469 1 88.62 68 ARG B CA 1
ATOM 3876 C C . ARG B 1 68 ? 41.188 53.969 31.828 1 88.62 68 ARG B C 1
ATOM 3878 O O . ARG B 1 68 ? 41.75 55 32.188 1 88.62 68 ARG B O 1
ATOM 3885 N N . ILE B 1 69 ? 40.25 53.875 30.875 1 86.69 69 ILE B N 1
ATOM 3886 C CA . ILE B 1 69 ? 39.906 55.125 30.203 1 86.69 69 ILE B CA 1
ATOM 3887 C C . ILE B 1 69 ? 38.469 55.469 30.484 1 86.69 69 ILE B C 1
ATOM 3889 O O . ILE B 1 69 ? 37.594 54.594 30.641 1 86.69 69 ILE B O 1
ATOM 3893 N N . ASP B 1 70 ? 38.312 56.75 30.734 1 87.19 70 ASP B N 1
ATOM 3894 C CA . ASP B 1 70 ? 36.969 57.312 30.859 1 87.19 70 ASP B CA 1
ATOM 3895 C C . ASP B 1 70 ? 36.5 57.906 29.531 1 87.19 70 ASP B C 1
ATOM 3897 O O . ASP B 1 70 ? 37.062 58.906 29.062 1 87.19 70 ASP B O 1
ATOM 3901 N N . ILE B 1 71 ? 35.5 57.375 28.922 1 87.69 71 ILE B N 1
ATOM 3902 C CA . ILE B 1 71 ? 35.031 57.719 27.578 1 87.69 71 ILE B CA 1
ATOM 3903 C C . ILE B 1 71 ? 34.531 59.156 27.578 1 87.69 71 ILE B C 1
ATOM 3905 O O . ILE B 1 71 ? 34.719 59.906 26.625 1 87.69 71 ILE B O 1
ATOM 3909 N N . THR B 1 72 ? 34 59.625 28.703 1 86.88 72 THR B N 1
ATOM 3910 C CA . THR B 1 72 ? 33.5 60.969 28.797 1 86.88 72 THR B CA 1
ATOM 3911 C C . THR B 1 72 ? 34.625 61.969 28.719 1 86.88 72 THR B C 1
ATOM 3913 O O . THR B 1 72 ? 34.5 63.031 28.094 1 86.88 72 THR B O 1
ATOM 3916 N N . GLN B 1 73 ? 35.719 61.531 29.281 1 87.44 73 GLN B N 1
ATOM 3917 C CA . GLN B 1 73 ? 36.906 62.406 29.234 1 87.44 73 GLN B CA 1
ATOM 3918 C C . GLN B 1 73 ? 37.5 62.469 27.828 1 87.44 73 GLN B C 1
ATOM 3920 O O . GLN B 1 73 ? 37.906 63.531 27.375 1 87.44 73 GLN B O 1
ATOM 3925 N N . ILE B 1 74 ? 37.406 61.312 27.266 1 88.81 74 ILE B N 1
ATOM 3926 C CA . ILE B 1 74 ? 37.938 61.25 25.906 1 88.81 74 ILE B CA 1
ATOM 3927 C C . ILE B 1 74 ? 37.031 62.062 24.984 1 88.81 74 ILE B C 1
ATOM 3929 O O . ILE B 1 74 ? 37.531 62.812 24.125 1 88.81 74 ILE B O 1
ATOM 3933 N N . ASP B 1 75 ? 35.812 62.062 25.172 1 89.25 75 ASP B N 1
ATOM 3934 C CA . ASP B 1 75 ? 34.875 62.844 24.375 1 89.25 75 ASP B CA 1
ATOM 3935 C C . ASP B 1 75 ? 35.094 64.312 24.562 1 89.25 75 ASP B C 1
ATOM 3937 O O . ASP B 1 75 ? 35.156 65.062 23.578 1 89.25 75 ASP B O 1
ATOM 3941 N N . ALA B 1 76 ? 35.281 64.688 25.781 1 88.69 76 ALA B N 1
ATOM 3942 C CA . ALA B 1 76 ? 35.531 66.062 26.078 1 88.69 76 ALA B CA 1
ATOM 3943 C C . ALA B 1 76 ? 36.812 66.562 25.438 1 88.69 76 ALA B C 1
ATOM 3945 O O . ALA B 1 76 ? 36.875 67.688 24.891 1 88.69 76 ALA B O 1
ATOM 3946 N N . ALA B 1 77 ? 37.812 65.688 25.484 1 89.06 77 ALA B N 1
ATOM 3947 C CA . ALA B 1 77 ? 39.125 66.062 24.891 1 89.06 77 ALA B CA 1
ATOM 3948 C C . ALA B 1 77 ? 39 66.188 23.375 1 89.06 77 ALA B C 1
ATOM 3950 O O . ALA B 1 77 ? 39.562 67.125 22.797 1 89.06 77 ALA B O 1
ATOM 3951 N N . LEU B 1 78 ? 38.25 65.375 22.781 1 89.94 78 LEU B N 1
ATOM 3952 C CA . LEU B 1 78 ? 38.062 65.438 21.328 1 89.94 78 LEU B CA 1
ATOM 3953 C C . LEU B 1 78 ? 37.281 66.625 20.938 1 89.94 78 LEU B C 1
ATOM 3955 O O . LEU B 1 78 ? 37.594 67.312 19.922 1 89.94 78 LEU B O 1
ATOM 3959 N N . GLN B 1 79 ? 36.375 67.125 21.734 1 90.25 79 GLN B N 1
ATOM 3960 C CA . GLN B 1 79 ? 35.562 68.312 21.469 1 90.25 79 GLN B CA 1
ATOM 3961 C C . GLN B 1 79 ? 36.406 69.562 21.641 1 90.25 79 GLN B C 1
ATOM 3963 O O . GLN B 1 79 ? 36.344 70.438 20.797 1 90.25 79 GLN B O 1
ATOM 3968 N N . THR B 1 80 ? 37.125 69.562 22.672 1 89.69 80 THR B N 1
ATOM 3969 C CA . THR B 1 80 ? 37.969 70.75 22.953 1 89.69 80 THR B CA 1
ATOM 3970 C C . THR B 1 80 ? 39 70.938 21.844 1 89.69 80 THR B C 1
ATOM 3972 O O . THR B 1 80 ? 39.312 72.062 21.484 1 89.69 80 THR B O 1
ATOM 3975 N N . ALA B 1 81 ? 39.406 69.812 21.344 1 87.06 81 ALA B N 1
ATOM 3976 C CA . ALA B 1 81 ? 40.406 69.812 20.281 1 87.06 81 ALA B CA 1
ATOM 3977 C C . ALA B 1 81 ? 39.781 70.125 18.922 1 87.06 81 ALA B C 1
ATOM 3979 O O . ALA B 1 81 ? 40.469 70.312 17.922 1 87.06 81 ALA B O 1
ATOM 3980 N N . GLY B 1 82 ? 38.438 70.125 18.891 1 87.5 82 GLY B N 1
ATOM 3981 C CA . GLY B 1 82 ? 37.719 70.438 17.672 1 87.5 82 GLY B CA 1
ATOM 3982 C C . GLY B 1 82 ? 37.781 69.312 16.656 1 87.5 82 GLY B C 1
ATOM 3983 O O . GLY B 1 82 ? 37.75 69.562 15.445 1 87.5 82 GLY B O 1
ATOM 3984 N N . ILE B 1 83 ? 38 68.125 17.078 1 87.62 83 ILE B N 1
ATOM 3985 C CA . ILE B 1 83 ? 38.188 67 16.156 1 87.62 83 ILE B CA 1
ATOM 3986 C C . ILE B 1 83 ? 36.844 66.375 15.891 1 87.62 83 ILE B C 1
ATOM 3988 O O . ILE B 1 83 ? 36.406 66.25 14.734 1 87.62 83 ILE B O 1
ATOM 3992 N N . CYS B 1 84 ? 36.188 65.938 16.938 1 87.5 84 CYS B N 1
ATOM 3993 C CA . CYS B 1 84 ? 34.875 65.25 16.828 1 87.5 84 CYS B CA 1
ATOM 3994 C C . CYS B 1 84 ? 34.094 65.438 18.125 1 87.5 84 CYS B C 1
ATOM 3996 O O . CYS B 1 84 ? 34.625 65.875 19.125 1 87.5 84 CYS B O 1
ATOM 3998 N N . ARG B 1 85 ? 32.812 65.062 18.078 1 88.31 85 ARG B N 1
ATOM 3999 C CA . ARG B 1 85 ? 31.938 65.25 19.234 1 88.31 85 ARG B CA 1
ATOM 4000 C C . ARG B 1 85 ? 32.156 64.125 20.25 1 88.31 85 ARG B C 1
ATOM 4002 O O . ARG B 1 85 ? 31.891 64.312 21.453 1 88.31 85 ARG B O 1
ATOM 4009 N N . SER B 1 86 ? 32.5 62.938 19.812 1 88.06 86 SER B N 1
ATOM 4010 C CA . SER B 1 86 ? 32.625 61.812 20.719 1 88.06 86 SER B CA 1
ATOM 4011 C C . SER B 1 86 ? 33.625 60.781 20.141 1 88.06 86 SER B C 1
ATOM 4013 O O . SER B 1 86 ? 33.938 60.812 18.953 1 88.06 86 SER B O 1
ATOM 4015 N N . LEU B 1 87 ? 34.031 59.906 21.062 1 88.88 87 LEU B N 1
ATOM 4016 C CA . LEU B 1 87 ? 34.906 58.812 20.625 1 88.88 87 LEU B CA 1
ATOM 4017 C C . LEU B 1 87 ? 34.188 57.906 19.625 1 88.88 87 LEU B C 1
ATOM 4019 O O . LEU B 1 87 ? 34.812 57.469 18.656 1 88.88 87 LEU B O 1
ATOM 4023 N N . ARG B 1 88 ? 33 57.688 19.812 1 86.06 88 ARG B N 1
ATOM 4024 C CA . ARG B 1 88 ? 32.188 56.875 18.875 1 86.06 88 ARG B CA 1
ATOM 4025 C C . ARG B 1 88 ? 32.219 57.469 17.484 1 86.06 88 ARG B C 1
ATOM 4027 O O . ARG B 1 88 ? 32.438 56.781 16.5 1 86.06 88 ARG B O 1
ATOM 4034 N N . GLU B 1 89 ? 31.953 58.75 17.453 1 87.94 89 GLU B N 1
ATOM 4035 C CA . GLU B 1 89 ? 31.984 59.438 16.156 1 87.94 89 GLU B CA 1
ATOM 4036 C C . GLU B 1 89 ? 33.375 59.344 15.523 1 87.94 89 GLU B C 1
ATOM 4038 O O . GLU B 1 89 ? 33.5 59.188 14.312 1 87.94 89 GLU B O 1
ATOM 4043 N N . ALA B 1 90 ? 34.406 59.5 16.359 1 90.56 90 ALA B N 1
ATOM 4044 C CA . ALA B 1 90 ? 35.781 59.406 15.859 1 90.56 90 ALA B CA 1
ATOM 4045 C C . ALA B 1 90 ? 36 58.031 15.195 1 90.56 90 ALA B C 1
ATOM 4047 O O . ALA B 1 90 ? 36.562 57.969 14.094 1 90.56 90 ALA B O 1
ATOM 4048 N N . LEU B 1 91 ? 35.5 57.062 15.875 1 90.75 91 LEU B N 1
ATOM 4049 C CA . LEU B 1 91 ? 35.688 55.688 15.359 1 90.75 91 LEU B CA 1
ATOM 4050 C C . LEU B 1 91 ? 34.875 55.469 14.094 1 90.75 91 LEU B C 1
ATOM 4052 O O . LEU B 1 91 ? 35.344 54.812 13.156 1 90.75 91 LEU B O 1
ATOM 4056 N N . GLU B 1 92 ? 33.719 56 14.016 1 89.12 92 GLU B N 1
ATOM 4057 C CA . GLU B 1 92 ? 32.844 55.875 12.844 1 89.12 92 GLU B CA 1
ATOM 4058 C C . GLU B 1 92 ? 33.438 56.594 11.641 1 89.12 92 GLU B C 1
ATOM 4060 O O . GLU B 1 92 ? 33.312 56.125 10.508 1 89.12 92 GLU B O 1
ATOM 4065 N N . ARG B 1 93 ? 34.062 57.656 11.922 1 87.12 93 ARG B N 1
ATOM 4066 C CA . ARG B 1 93 ? 34.688 58.438 10.844 1 87.12 93 ARG B CA 1
ATOM 4067 C C . ARG B 1 93 ? 35.906 57.688 10.289 1 87.12 93 ARG B C 1
ATOM 4069 O O . ARG B 1 93 ? 36.188 57.781 9.086 1 87.12 93 ARG B O 1
ATOM 4076 N N . LEU B 1 94 ? 36.5 57 11.219 1 89.62 94 LEU B N 1
ATOM 4077 C CA . LEU B 1 94 ? 37.75 56.375 10.82 1 89.62 94 LEU B CA 1
ATOM 4078 C C . LEU B 1 94 ? 37.469 55.031 10.133 1 89.62 94 LEU B C 1
ATOM 4080 O O . LEU B 1 94 ? 38.125 54.719 9.133 1 89.62 94 LEU B O 1
ATOM 4084 N N . ASP B 1 95 ? 36.5 54.312 10.758 1 89.44 95 ASP B N 1
ATOM 4085 C CA . ASP B 1 95 ? 36.375 52.938 10.305 1 89.44 95 ASP B CA 1
ATOM 4086 C C . ASP B 1 95 ? 34.938 52.625 9.867 1 89.44 95 ASP B C 1
ATOM 4088 O O . ASP B 1 95 ? 34.594 51.469 9.578 1 89.44 95 ASP B O 1
ATOM 4092 N N . GLY B 1 96 ? 34.031 53.562 9.836 1 85.94 96 GLY B N 1
ATOM 4093 C CA . GLY B 1 96 ? 32.688 53.344 9.383 1 85.94 96 GLY B CA 1
ATOM 4094 C C . GLY B 1 96 ? 31.672 53.25 10.516 1 85.94 96 GLY B C 1
ATOM 4095 O O . GLY B 1 96 ? 32.062 53.344 11.688 1 85.94 96 GLY B O 1
ATOM 4096 N N . PRO B 1 97 ? 30.406 53.094 10.18 1 84.44 97 PRO B N 1
ATOM 4097 C CA . PRO B 1 97 ? 29.344 53.156 11.188 1 84.44 97 PRO B CA 1
ATOM 4098 C C . PRO B 1 97 ? 29.406 51.969 12.164 1 84.44 97 PRO B C 1
ATOM 4100 O O . PRO B 1 97 ? 29.75 50.875 11.773 1 84.44 97 PRO B O 1
ATOM 4103 N N . ILE B 1 98 ? 29.406 52.219 13.469 1 79.56 98 ILE B N 1
ATOM 4104 C CA . ILE B 1 98 ? 29.344 51.219 14.523 1 79.56 98 ILE B CA 1
ATOM 4105 C C . ILE B 1 98 ? 27.891 50.812 14.766 1 79.56 98 ILE B C 1
ATOM 4107 O O . ILE B 1 98 ? 27.078 51.625 15.188 1 79.56 98 ILE B O 1
ATOM 4111 N N . LEU B 1 99 ? 27.578 49.594 14.352 1 73.38 99 LEU B N 1
ATOM 4112 C CA . LEU B 1 99 ? 26.234 49.062 14.531 1 73.38 99 LEU B CA 1
ATOM 4113 C C . LEU B 1 99 ? 25.984 48.688 15.984 1 73.38 99 LEU B C 1
ATOM 4115 O O . LEU B 1 99 ? 26.875 48.156 16.656 1 73.38 99 LEU B O 1
ATOM 4119 N N . ASN B 1 100 ? 25.062 49.344 16.609 1 70.5 100 ASN B N 1
ATOM 4120 C CA . ASN B 1 100 ? 24.656 48.906 17.938 1 70.5 100 ASN B CA 1
ATOM 4121 C C . ASN B 1 100 ? 24.031 47.531 17.906 1 70.5 100 ASN B C 1
ATOM 4123 O O . ASN B 1 100 ? 22.828 47.375 17.672 1 70.5 100 ASN B O 1
ATOM 4127 N N . ARG B 1 101 ? 24.859 46.469 18.031 1 74.44 101 ARG B N 1
ATOM 4128 C CA . ARG B 1 101 ? 24.406 45.094 17.938 1 74.44 101 ARG B CA 1
ATOM 4129 C C . ARG B 1 101 ? 23.359 44.781 19 1 74.44 101 ARG B C 1
ATOM 4131 O O . ARG B 1 101 ? 22.391 44.062 18.734 1 74.44 101 ARG B O 1
ATOM 4138 N N . ALA B 1 102 ? 23.609 45.375 20.172 1 72.62 102 ALA B N 1
ATOM 4139 C CA . ALA B 1 102 ? 22.625 45.156 21.234 1 72.62 102 ALA B CA 1
ATOM 4140 C C . ALA B 1 102 ? 21.281 45.781 20.875 1 72.62 102 ALA B C 1
ATOM 4142 O O . ALA B 1 102 ? 20.234 45.156 21.078 1 72.62 102 ALA B O 1
ATOM 4143 N N . ALA B 1 103 ? 21.391 47 20.391 1 74.31 103 ALA B N 1
ATOM 4144 C CA . ALA B 1 103 ? 20.156 47.688 19.984 1 74.31 103 ALA B CA 1
ATOM 4145 C C . ALA B 1 103 ? 19.5 46.938 18.828 1 74.31 103 ALA B C 1
ATOM 4147 O O . ALA B 1 103 ? 18.281 46.812 18.781 1 74.31 103 ALA B O 1
ATOM 4148 N N . ALA B 1 104 ? 20.312 46.531 17.922 1 76.31 104 ALA B N 1
ATOM 4149 C CA . ALA B 1 104 ? 19.797 45.781 16.781 1 76.31 104 ALA B CA 1
ATOM 4150 C C . ALA B 1 104 ? 19.141 44.469 17.219 1 76.31 104 ALA B C 1
ATOM 4152 O O . ALA B 1 104 ? 18.062 44.094 16.734 1 76.31 104 ALA B O 1
ATOM 4153 N N . ARG B 1 105 ? 19.781 43.75 18.078 1 78.56 105 ARG B N 1
ATOM 4154 C CA . ARG B 1 105 ? 19.234 42.531 18.609 1 78.56 105 ARG B CA 1
ATOM 4155 C C . ARG B 1 105 ? 17.922 42.781 19.359 1 78.56 105 ARG B C 1
ATOM 4157 O O . ARG B 1 105 ? 16.969 42.031 19.234 1 78.56 105 ARG B O 1
ATOM 4164 N N . ALA B 1 106 ? 17.938 43.844 20.172 1 81.06 106 ALA B N 1
ATOM 4165 C CA . ALA B 1 106 ? 16.734 44.188 20.922 1 81.06 106 ALA B CA 1
ATOM 4166 C C . ALA B 1 106 ? 15.594 44.562 19.984 1 81.06 106 ALA B C 1
ATOM 4168 O O . ALA B 1 106 ? 14.438 44.188 20.234 1 81.06 106 ALA B O 1
ATOM 4169 N N . ALA B 1 107 ? 15.969 45.281 18.922 1 81.56 107 ALA B N 1
ATOM 4170 C CA . ALA B 1 107 ? 14.945 45.656 17.953 1 81.56 107 ALA B CA 1
ATOM 4171 C C . ALA B 1 107 ? 14.359 44.406 17.266 1 81.56 107 ALA B C 1
ATOM 4173 O O . ALA B 1 107 ? 13.148 44.344 17.062 1 81.56 107 ALA B O 1
ATOM 4174 N N . ILE B 1 108 ? 15.227 43.5 16.922 1 80.81 108 ILE B N 1
ATOM 4175 C CA . ILE B 1 108 ? 14.789 42.25 16.297 1 80.81 108 ILE B CA 1
ATOM 4176 C C . ILE B 1 108 ? 13.898 41.469 17.266 1 80.81 108 ILE B C 1
ATOM 4178 O O . ILE B 1 108 ? 12.836 40.969 16.891 1 80.81 108 ILE B O 1
ATOM 4182 N N . GLN B 1 109 ? 14.297 41.438 18.484 1 84 109 GLN B N 1
ATOM 4183 C CA . GLN B 1 109 ? 13.516 40.719 19.484 1 84 109 GLN B CA 1
ATOM 4184 C C . GLN B 1 109 ? 12.156 41.406 19.703 1 84 109 GLN B C 1
ATOM 4186 O O . GLN B 1 109 ? 11.148 40.719 19.875 1 84 109 GLN B O 1
ATOM 4191 N N . ALA B 1 110 ? 12.211 42.688 19.75 1 85.62 110 ALA B N 1
ATOM 4192 C CA . ALA B 1 110 ? 10.961 43.438 19.922 1 85.62 110 ALA B CA 1
ATOM 4193 C C . ALA B 1 110 ? 10.031 43.219 18.734 1 85.62 110 ALA B C 1
ATOM 4195 O O . ALA B 1 110 ? 8.812 43.062 18.906 1 85.62 110 ALA B O 1
ATOM 4196 N N . ALA B 1 111 ? 10.57 43.188 17.594 1 85.75 111 ALA B N 1
ATOM 4197 C CA . ALA B 1 111 ? 9.781 42.969 16.375 1 85.75 111 ALA B CA 1
ATOM 4198 C C . ALA B 1 111 ? 9.102 41.594 16.406 1 85.75 111 ALA B C 1
ATOM 4200 O O . ALA B 1 111 ? 7.922 41.469 16.062 1 85.75 111 ALA B O 1
ATOM 4201 N N . TRP B 1 112 ? 9.773 40.625 16.828 1 88.25 112 TRP B N 1
ATOM 4202 C CA . TRP B 1 112 ? 9.227 39.281 16.875 1 88.25 112 TRP B CA 1
ATOM 4203 C C . TRP B 1 112 ? 8.203 39.156 18.016 1 88.25 112 TRP B C 1
ATOM 4205 O O . TRP B 1 112 ? 7.219 38.438 17.891 1 88.25 112 TRP B O 1
ATOM 4215 N N . SER B 1 113 ? 8.445 39.844 19.078 1 86.81 113 SER B N 1
ATOM 4216 C CA . SER B 1 113 ? 7.469 39.844 20.156 1 86.81 113 SER B CA 1
ATOM 4217 C C . SER B 1 113 ? 6.156 40.469 19.719 1 86.81 113 SER B C 1
ATOM 4219 O O . SER B 1 113 ? 5.078 40.031 20.125 1 86.81 113 SER B O 1
ATOM 4221 N N . GLU B 1 114 ? 6.285 41.438 18.922 1 87.38 114 GLU B N 1
ATOM 4222 C CA . GLU B 1 114 ? 5.094 42.094 18.391 1 87.38 114 GLU B CA 1
ATOM 4223 C C . GLU B 1 114 ? 4.293 41.125 17.5 1 87.38 114 GLU B C 1
ATOM 4225 O O . GLU B 1 114 ? 3.066 41.219 17.422 1 87.38 114 GLU B O 1
ATOM 4230 N N . VAL B 1 115 ? 4.984 40.312 16.75 1 88.94 115 VAL B N 1
ATOM 4231 C CA . VAL B 1 115 ? 4.332 39.375 15.859 1 88.94 115 VAL B CA 1
ATOM 4232 C C . VAL B 1 115 ? 3.457 38.406 16.672 1 88.94 115 VAL B C 1
ATOM 4234 O O . VAL B 1 115 ? 2.342 38.094 16.25 1 88.94 115 VAL B O 1
ATOM 4237 N N . THR B 1 116 ? 3.93 37.938 17.781 1 84.94 116 THR B N 1
ATOM 4238 C CA . THR B 1 116 ? 3.268 36.875 18.531 1 84.94 116 THR B CA 1
ATOM 4239 C C . THR B 1 116 ? 2.297 37.469 19.562 1 84.94 116 THR B C 1
ATOM 4241 O O . THR B 1 116 ? 1.397 36.781 20.031 1 84.94 116 THR B O 1
ATOM 4244 N N . GLN B 1 117 ? 2.48 38.781 19.859 1 80.19 117 GLN B N 1
ATOM 4245 C CA . GLN B 1 117 ? 1.679 39.375 20.922 1 80.19 117 GLN B CA 1
ATOM 4246 C C . GLN B 1 117 ? 0.619 40.312 20.359 1 80.19 117 GLN B C 1
ATOM 4248 O O . GLN B 1 117 ? 0.775 40.844 19.266 1 80.19 117 GLN B O 1
ATOM 4253 N N . GLY B 1 118 ? -0.486 40.375 21.031 1 71.69 118 GLY B N 1
ATOM 4254 C CA . GLY B 1 118 ? -1.446 41.469 20.844 1 71.69 118 GLY B CA 1
ATOM 4255 C C . GLY B 1 118 ? -2.486 41.156 19.797 1 71.69 118 GLY B C 1
ATOM 4256 O O . GLY B 1 118 ? -3.27 42.031 19.406 1 71.69 118 GLY B O 1
ATOM 4257 N N . ARG B 1 119 ? -2.473 40.031 19.109 1 77.44 119 ARG B N 1
ATOM 4258 C CA . ARG B 1 119 ? -3.5 39.75 18.109 1 77.44 119 ARG B CA 1
ATOM 4259 C C . ARG B 1 119 ? -4.504 38.719 18.625 1 77.44 119 ARG B C 1
ATOM 4261 O O . ARG B 1 119 ? -4.148 37.844 19.422 1 77.44 119 ARG B O 1
ATOM 4268 N N . GLU B 1 120 ? -5.742 39.094 18.344 1 87.19 120 GLU B N 1
ATOM 4269 C CA . GLU B 1 120 ? -6.773 38.125 18.641 1 87.19 120 GLU B CA 1
ATOM 4270 C C . GLU B 1 120 ? -6.773 37 17.609 1 87.19 120 GLU B C 1
ATOM 4272 O O . GLU B 1 120 ? -7.07 37.219 16.438 1 87.19 120 GLU B O 1
ATOM 4277 N N . VAL B 1 121 ? -6.32 35.906 18 1 92 121 VAL B N 1
ATOM 4278 C CA . VAL B 1 121 ? -6.262 34.75 17.109 1 92 121 VAL B CA 1
ATOM 4279 C C . VAL B 1 121 ? -7.062 33.594 17.703 1 92 121 VAL B C 1
ATOM 4281 O O . VAL B 1 121 ? -7.52 33.656 18.844 1 92 121 VAL B O 1
ATOM 4284 N N . ASP B 1 122 ? -7.387 32.625 16.875 1 94.19 122 ASP B N 1
ATOM 4285 C CA . ASP B 1 122 ? -8.031 31.375 17.312 1 94.19 122 ASP B CA 1
ATOM 4286 C C . ASP B 1 122 ? -7.355 30.828 18.562 1 94.19 122 ASP B C 1
ATOM 4288 O O . ASP B 1 122 ? -6.129 30.859 18.688 1 94.19 122 ASP B O 1
ATOM 4292 N N . ALA B 1 123 ? -8.156 30.359 19.5 1 93.69 123 ALA B N 1
ATOM 4293 C CA . ALA B 1 123 ? -7.668 29.922 20.812 1 93.69 123 ALA B CA 1
ATOM 4294 C C . ALA B 1 123 ? -6.605 28.828 20.656 1 93.69 123 ALA B C 1
ATOM 4296 O O . ALA B 1 123 ? -5.656 28.766 21.438 1 93.69 123 ALA B O 1
ATOM 4297 N N . ARG B 1 124 ? -6.746 28 19.719 1 95.38 124 ARG B N 1
ATOM 4298 C CA . ARG B 1 124 ? -5.777 26.922 19.484 1 95.38 124 ARG B CA 1
ATOM 4299 C C . ARG B 1 124 ? -4.441 27.5 19.016 1 95.38 124 ARG B C 1
ATOM 4301 O O . ARG B 1 124 ? -3.381 27 19.406 1 95.38 124 ARG B O 1
ATOM 4308 N N . LEU B 1 125 ? -4.504 28.438 18.172 1 95.38 125 LEU B N 1
ATOM 4309 C CA . LEU B 1 125 ? -3.285 29.094 17.719 1 95.38 125 LEU B CA 1
ATOM 4310 C C . LEU B 1 125 ? -2.578 29.797 18.875 1 95.38 125 LEU B C 1
ATOM 4312 O O . LEU B 1 125 ? -1.354 29.734 19 1 95.38 125 LEU B O 1
ATOM 4316 N N . GLN B 1 126 ? -3.381 30.438 19.656 1 93.69 126 GLN B N 1
ATOM 4317 C CA . GLN B 1 126 ? -2.818 31.125 20.812 1 93.69 126 GLN B CA 1
ATOM 4318 C C . GLN B 1 126 ? -2.129 30.141 21.75 1 93.69 126 GLN B C 1
ATOM 4320 O O . GLN B 1 126 ? -1.052 30.422 22.281 1 93.69 126 GLN B O 1
ATOM 4325 N N . ALA B 1 127 ? -2.799 29.062 21.984 1 92.5 127 ALA B N 1
ATOM 4326 C CA . ALA B 1 127 ? -2.219 28.031 22.844 1 92.5 127 ALA B CA 1
ATOM 4327 C C . ALA B 1 127 ? -0.854 27.578 22.328 1 92.5 127 ALA B C 1
ATOM 4329 O O . ALA B 1 127 ? 0.069 27.344 23.109 1 92.5 127 ALA B O 1
ATOM 4330 N N . TRP B 1 128 ? -0.751 27.438 21.078 1 94.25 128 TRP B N 1
ATOM 4331 C CA . TRP B 1 128 ? 0.519 27.062 20.469 1 94.25 128 TRP B CA 1
ATOM 4332 C C . TRP B 1 128 ? 1.548 28.172 20.609 1 94.25 128 TRP B C 1
ATOM 4334 O O . TRP B 1 128 ? 2.711 27.922 20.938 1 94.25 128 TRP B O 1
ATOM 4344 N N . LEU B 1 129 ? 1.137 29.406 20.391 1 92.75 129 LEU B N 1
ATOM 4345 C CA . LEU B 1 129 ? 2.035 30.547 20.484 1 92.75 129 LEU B CA 1
ATOM 4346 C C . LEU B 1 129 ? 2.602 30.672 21.891 1 92.75 129 LEU B C 1
ATOM 4348 O O . LEU B 1 129 ? 3.693 31.219 22.078 1 92.75 129 LEU B O 1
ATOM 4352 N N . ASP B 1 130 ? 1.835 30.141 22.812 1 90.62 130 ASP B N 1
ATOM 4353 C CA . ASP B 1 130 ? 2.25 30.234 24.219 1 90.62 130 ASP B CA 1
ATOM 4354 C C . ASP B 1 130 ? 3.277 29.172 24.547 1 90.62 130 ASP B C 1
ATOM 4356 O O . ASP B 1 130 ? 3.9 29.203 25.609 1 90.62 130 ASP B O 1
ATOM 4360 N N . THR B 1 131 ? 3.441 28.219 23.672 1 91.12 131 THR B N 1
ATOM 4361 C CA . THR B 1 131 ? 4.438 27.172 23.922 1 91.12 131 THR B CA 1
ATOM 4362 C C . THR B 1 131 ? 5.836 27.672 23.562 1 91.12 131 THR B C 1
ATOM 4364 O O . THR B 1 131 ? 5.996 28.5 22.672 1 91.12 131 THR B O 1
ATOM 4367 N N . PRO B 1 132 ? 6.84 27.156 24.219 1 89.62 132 PRO B N 1
ATOM 4368 C CA . PRO B 1 132 ? 8.211 27.594 23.953 1 89.62 132 PRO B CA 1
ATOM 4369 C C . PRO B 1 132 ? 8.688 27.234 22.547 1 89.62 132 PRO B C 1
ATOM 4371 O O . PRO B 1 132 ? 9.586 27.891 22.016 1 89.62 132 PRO B O 1
ATOM 4374 N N . ALA B 1 133 ? 8.086 26.312 22 1 89.44 133 ALA B N 1
ATOM 4375 C CA . ALA B 1 133 ? 8.555 25.828 20.703 1 89.44 133 ALA B CA 1
ATOM 4376 C C . ALA B 1 133 ? 8.016 26.703 19.562 1 89.44 133 ALA B C 1
ATOM 4378 O O . ALA B 1 133 ? 8.531 26.672 18.453 1 89.44 133 ALA B O 1
ATOM 4379 N N . ALA B 1 134 ? 7.059 27.469 19.781 1 92 134 ALA B N 1
ATOM 4380 C CA . ALA B 1 134 ? 6.363 28.203 18.734 1 92 134 ALA B CA 1
ATOM 4381 C C . ALA B 1 134 ? 7.27 29.266 18.125 1 92 134 ALA B C 1
ATOM 4383 O O . ALA B 1 134 ? 7.352 29.391 16.906 1 92 134 ALA B O 1
ATOM 4384 N N . GLY B 1 135 ? 7.934 29.969 18.969 1 89 135 GLY B N 1
ATOM 4385 C CA . GLY B 1 135 ? 8.789 31.047 18.5 1 89 135 GLY B CA 1
ATOM 4386 C C . GLY B 1 135 ? 9.828 30.594 17.484 1 89 135 GLY B C 1
ATOM 4387 O O . GLY B 1 135 ? 9.797 31.031 16.328 1 89 135 GLY B O 1
ATOM 4388 N N . PRO B 1 136 ? 10.664 29.688 17.953 1 90.44 136 PRO B N 1
ATOM 4389 C CA . PRO B 1 136 ? 11.688 29.188 17.031 1 90.44 136 PRO B CA 1
ATOM 4390 C C . PRO B 1 136 ? 11.094 28.594 15.758 1 90.44 136 PRO B C 1
ATOM 4392 O O . PRO B 1 136 ? 11.641 28.781 14.664 1 90.44 136 PRO B O 1
ATOM 4395 N N . GLN B 1 137 ? 10.078 27.906 15.844 1 93.81 137 GLN B N 1
ATOM 4396 C CA . GLN B 1 137 ? 9.445 27.297 14.68 1 93.81 137 GLN B CA 1
ATOM 4397 C C . GLN B 1 137 ? 8.93 28.359 13.719 1 93.81 137 GLN B C 1
ATOM 4399 O O . GLN B 1 137 ? 9.102 28.234 12.5 1 93.81 137 GLN B O 1
ATOM 4404 N N . LEU B 1 138 ? 8.297 29.359 14.211 1 94.12 138 LEU B N 1
ATOM 4405 C CA . LEU B 1 138 ? 7.758 30.438 13.391 1 94.12 138 LEU B CA 1
ATOM 4406 C C . LEU B 1 138 ? 8.875 31.172 12.672 1 94.12 138 LEU B C 1
ATOM 4408 O O . LEU B 1 138 ? 8.742 31.516 11.492 1 94.12 138 LEU B O 1
ATOM 4412 N N . LYS B 1 139 ? 9.945 31.438 13.375 1 92.31 139 LYS B N 1
ATOM 4413 C CA . LYS B 1 139 ? 11.086 32.125 12.773 1 92.31 139 LYS B CA 1
ATOM 4414 C C . LYS B 1 139 ? 11.648 31.312 11.602 1 92.31 139 LYS B C 1
ATOM 4416 O O . LYS B 1 139 ? 11.961 31.875 10.547 1 92.31 139 LYS B O 1
ATOM 4421 N N . ARG B 1 140 ? 11.688 30.062 11.844 1 93.88 140 ARG B N 1
ATOM 4422 C CA . ARG B 1 140 ? 12.203 29.172 10.797 1 93.88 140 ARG B CA 1
ATOM 4423 C C . ARG B 1 140 ? 11.266 29.156 9.594 1 93.88 140 ARG B C 1
ATOM 4425 O O . ARG B 1 140 ? 11.711 29.297 8.453 1 93.88 140 ARG B O 1
ATOM 4432 N N . LEU B 1 141 ? 10.039 29.016 9.797 1 95.12 141 LEU B N 1
ATOM 4433 C CA . LEU B 1 141 ? 9.055 28.891 8.727 1 95.12 141 LEU B CA 1
ATOM 4434 C C . LEU B 1 141 ? 8.938 30.188 7.945 1 95.12 141 LEU B C 1
ATOM 4436 O O . LEU B 1 141 ? 8.664 30.172 6.742 1 95.12 141 LEU B O 1
ATOM 4440 N N . ALA B 1 142 ? 9.188 31.266 8.641 1 94.75 142 ALA B N 1
ATOM 4441 C CA . ALA B 1 142 ? 9.078 32.594 8.023 1 94.75 142 ALA B CA 1
ATOM 4442 C C . ALA B 1 142 ? 10.422 33.062 7.465 1 94.75 142 ALA B C 1
ATOM 4444 O O . ALA B 1 142 ? 10.562 34.188 7.035 1 94.75 142 ALA B O 1
ATOM 4445 N N . LYS B 1 143 ? 11.367 32.219 7.57 1 93.75 143 LYS B N 1
ATOM 4446 C CA . LYS B 1 143 ? 12.711 32.531 7.109 1 93.75 143 LYS B CA 1
ATOM 4447 C C . LYS B 1 143 ? 13.211 33.844 7.727 1 93.75 143 LYS B C 1
ATOM 4449 O O . LYS B 1 143 ? 13.695 34.719 7.016 1 93.75 143 LYS B O 1
ATOM 4454 N N . GLN B 1 144 ? 12.875 34.062 8.961 1 89.88 144 GLN B N 1
ATOM 4455 C CA . GLN B 1 144 ? 13.359 35.156 9.797 1 89.88 144 GLN B CA 1
ATOM 4456 C C . GLN B 1 144 ? 12.758 36.469 9.359 1 89.88 144 GLN B C 1
ATOM 4458 O O . GLN B 1 144 ? 13.32 37.531 9.641 1 89.88 144 GLN B O 1
ATOM 4463 N N . ASN B 1 145 ? 11.664 36.438 8.656 1 92.56 145 ASN B N 1
ATOM 4464 C CA . ASN B 1 145 ? 10.961 37.625 8.195 1 92.56 145 ASN B CA 1
ATOM 4465 C C . ASN B 1 145 ? 9.68 37.844 8.992 1 92.56 145 ASN B C 1
ATOM 4467 O O . ASN B 1 145 ? 8.742 37.062 8.906 1 92.56 145 ASN B O 1
ATOM 4471 N N . THR B 1 146 ? 9.648 39.031 9.664 1 91.06 146 THR B N 1
ATOM 4472 C CA . THR B 1 146 ? 8.539 39.312 10.562 1 91.06 146 THR B CA 1
ATOM 4473 C C . THR B 1 146 ? 7.25 39.531 9.773 1 91.06 146 THR B C 1
ATOM 4475 O O . THR B 1 146 ? 6.164 39.156 10.219 1 91.06 146 THR B O 1
ATOM 4478 N N . ALA B 1 147 ? 7.352 40.156 8.648 1 92.25 147 ALA B N 1
ATOM 4479 C CA . ALA B 1 147 ? 6.168 40.375 7.824 1 92.25 147 ALA B CA 1
ATOM 4480 C C . ALA B 1 147 ? 5.586 39.062 7.34 1 92.25 147 ALA B C 1
ATOM 4482 O O . ALA B 1 147 ? 4.367 38.875 7.348 1 92.25 147 ALA B O 1
ATOM 4483 N N . ALA B 1 148 ? 6.48 38.219 6.969 1 95.06 148 ALA B N 1
ATOM 4484 C CA . ALA B 1 148 ? 6.059 36.875 6.539 1 95.06 148 ALA B CA 1
ATOM 4485 C C . ALA B 1 148 ? 5.418 36.094 7.691 1 95.06 148 ALA B C 1
ATOM 4487 O O . ALA B 1 148 ? 4.434 35.406 7.496 1 95.06 148 ALA B O 1
ATOM 4488 N N . ALA B 1 149 ? 5.969 36.25 8.805 1 94.88 149 ALA B N 1
ATOM 4489 C CA . ALA B 1 149 ? 5.441 35.562 9.992 1 94.88 149 ALA B CA 1
ATOM 4490 C C . ALA B 1 149 ? 4.02 36.031 10.297 1 94.88 149 ALA B C 1
ATOM 4492 O O . ALA B 1 149 ? 3.146 35.219 10.609 1 94.88 149 ALA B O 1
ATOM 4493 N N . LYS B 1 150 ? 3.809 37.344 10.203 1 93.69 150 LYS B N 1
ATOM 4494 C CA . LYS B 1 150 ? 2.475 37.906 10.438 1 93.69 150 LYS B CA 1
ATOM 4495 C C . LYS B 1 150 ? 1.468 37.344 9.43 1 93.69 150 LYS B C 1
ATOM 4497 O O . LYS B 1 150 ? 0.337 37.031 9.797 1 93.69 150 LYS B O 1
ATOM 4502 N N . THR B 1 151 ? 1.91 37.25 8.227 1 94.94 151 THR B N 1
ATOM 4503 C CA . THR B 1 151 ? 1.051 36.719 7.176 1 94.94 151 THR B CA 1
ATOM 4504 C C . THR B 1 151 ? 0.721 35.25 7.449 1 94.94 151 THR B C 1
ATOM 4506 O O . THR B 1 151 ? -0.432 34.844 7.32 1 94.94 151 THR B O 1
ATOM 4509 N N . LEU B 1 152 ? 1.731 34.5 7.801 1 96.31 152 LEU B N 1
ATOM 4510 C CA . LEU B 1 152 ? 1.54 33.094 8.102 1 96.31 152 LEU B CA 1
ATOM 4511 C C . LEU B 1 152 ? 0.555 32.906 9.25 1 96.31 152 LEU B C 1
ATOM 4513 O O . LEU B 1 152 ? -0.319 32.031 9.195 1 96.31 152 LEU B O 1
ATOM 4517 N N . LEU B 1 153 ? 0.678 33.719 10.211 1 95.69 153 LEU B N 1
ATOM 4518 C CA . LEU B 1 153 ? -0.205 33.625 11.367 1 95.69 153 LEU B CA 1
ATOM 4519 C C . LEU B 1 153 ? -1.637 34 10.992 1 95.69 153 LEU B C 1
ATOM 4521 O O . LEU B 1 153 ? -2.586 33.344 11.453 1 95.69 153 LEU B O 1
ATOM 4525 N N . ARG B 1 154 ? -1.763 34.969 10.219 1 95.38 154 ARG B N 1
ATOM 4526 C CA . ARG B 1 154 ? -3.092 35.344 9.742 1 95.38 154 ARG B CA 1
ATOM 4527 C C . ARG B 1 154 ? -3.729 34.219 8.953 1 95.38 154 ARG B C 1
ATOM 4529 O O . ARG B 1 154 ? -4.914 33.906 9.117 1 95.38 154 ARG B O 1
ATOM 4536 N N . GLN B 1 155 ? -2.979 33.625 8.156 1 96.81 155 GLN B N 1
ATOM 4537 C CA . GLN B 1 155 ? -3.453 32.531 7.332 1 96.81 155 GLN B CA 1
ATOM 4538 C C . GLN B 1 155 ? -3.818 31.312 8.188 1 96.81 155 GLN B C 1
ATOM 4540 O O . GLN B 1 155 ? -4.875 30.703 7.996 1 96.81 155 GLN B O 1
ATOM 4545 N N . ALA B 1 156 ? -2.912 30.984 9.07 1 97.38 156 ALA B N 1
ATOM 4546 C CA . ALA B 1 156 ? -3.184 29.859 9.969 1 97.38 156 ALA B CA 1
ATOM 4547 C C . ALA B 1 156 ? -4.445 30.109 10.789 1 97.38 156 ALA B C 1
ATOM 4549 O O . ALA B 1 156 ? -5.242 29.203 11 1 97.38 156 ALA B O 1
ATOM 4550 N N . ASP B 1 157 ? -4.617 31.328 11.219 1 96.69 157 ASP B N 1
ATOM 4551 C CA . ASP B 1 157 ? -5.805 31.719 11.969 1 96.69 157 ASP B CA 1
ATOM 4552 C C . ASP B 1 157 ? -7.07 31.5 11.148 1 96.69 157 ASP B C 1
ATOM 4554 O O . ASP B 1 157 ? -8.062 30.969 11.648 1 96.69 157 ASP B O 1
ATOM 4558 N N . ALA B 1 158 ? -7.02 31.906 9.953 1 96.62 158 ALA B N 1
ATOM 4559 C CA . ALA B 1 158 ? -8.156 31.75 9.055 1 96.62 158 ALA B CA 1
ATOM 4560 C C . ALA B 1 158 ? -8.523 30.281 8.883 1 96.62 158 ALA B C 1
ATOM 4562 O O . ALA B 1 158 ? -9.703 29.922 8.898 1 96.62 158 ALA B O 1
ATOM 4563 N N . VAL B 1 159 ? -7.535 29.422 8.734 1 97.5 159 VAL B N 1
ATOM 4564 C CA . VAL B 1 159 ? -7.75 28 8.547 1 97.5 159 VAL B CA 1
ATOM 4565 C C . VAL B 1 159 ? -8.336 27.391 9.82 1 97.5 159 VAL B C 1
ATOM 4567 O O . VAL B 1 159 ? -9.328 26.656 9.766 1 97.5 159 VAL B O 1
ATOM 4570 N N . LEU B 1 160 ? -7.773 27.734 10.969 1 97.19 160 LEU B N 1
ATOM 4571 C CA . LEU B 1 160 ? -8.18 27.156 12.242 1 97.19 160 LEU B CA 1
ATOM 4572 C C . LEU B 1 160 ? -9.609 27.547 12.586 1 97.19 160 LEU B C 1
ATOM 4574 O O . LEU B 1 160 ? -10.344 26.781 13.203 1 97.19 160 LEU B O 1
ATOM 4578 N N . ARG B 1 161 ? -10.039 28.641 12.195 1 95.94 161 ARG B N 1
ATOM 4579 C CA . ARG B 1 161 ? -11.391 29.109 12.469 1 95.94 161 ARG B CA 1
ATOM 4580 C C . ARG B 1 161 ? -12.422 28.266 11.727 1 95.94 161 ARG B C 1
ATOM 4582 O O . ARG B 1 161 ? -13.586 28.188 12.148 1 95.94 161 ARG B O 1
ATOM 4589 N N . ASP B 1 162 ? -11.945 27.625 10.711 1 96 162 ASP B N 1
ATOM 4590 C CA . ASP B 1 162 ? -12.852 26.781 9.93 1 96 162 ASP B CA 1
ATOM 4591 C C . ASP B 1 162 ? -12.742 25.328 10.344 1 96 162 ASP B C 1
ATOM 4593 O O . ASP B 1 162 ? -13.305 24.438 9.68 1 96 162 ASP B O 1
ATOM 4597 N N . LEU B 1 163 ? -12.039 25.078 11.43 1 95.19 163 LEU B N 1
ATOM 4598 C CA . LEU B 1 163 ? -11.867 23.703 11.906 1 95.19 163 LEU B CA 1
ATOM 4599 C C . LEU B 1 163 ? -12.562 23.516 13.25 1 95.19 163 LEU B C 1
ATOM 4601 O O . LEU B 1 163 ? -12.695 24.453 14.031 1 95.19 163 LEU B O 1
ATOM 4605 N N . PRO B 1 164 ? -13.086 22.328 13.523 1 93.88 164 PRO B N 1
ATOM 4606 C CA . PRO B 1 164 ? -13.023 21.109 12.711 1 93.88 164 PRO B CA 1
ATOM 4607 C C . PRO B 1 164 ? -14.008 21.141 11.539 1 93.88 164 PRO B C 1
ATOM 4609 O O . PRO B 1 164 ? -15.07 21.75 11.641 1 93.88 164 PRO B O 1
ATOM 4612 N N . ALA B 1 165 ? -13.586 20.547 10.445 1 94 165 ALA B N 1
ATOM 4613 C CA . ALA B 1 165 ? -14.445 20.406 9.273 1 94 165 ALA B CA 1
ATOM 4614 C C . ALA B 1 165 ? -15.242 19.109 9.328 1 94 165 ALA B C 1
ATOM 4616 O O . ALA B 1 165 ? -15.133 18.344 10.289 1 94 165 ALA B O 1
ATOM 4617 N N . VAL B 1 166 ? -16.141 18.969 8.445 1 89.56 166 VAL B N 1
ATOM 4618 C CA . VAL B 1 166 ? -16.938 17.75 8.352 1 89.56 166 VAL B CA 1
ATOM 4619 C C . VAL B 1 166 ? -16.625 17.031 7.043 1 89.56 166 VAL B C 1
ATOM 4621 O O . VAL B 1 166 ? -17.438 17 6.125 1 89.56 166 VAL B O 1
ATOM 4624 N N . GLY B 1 167 ? -15.438 16.469 7.078 1 91.12 167 GLY B N 1
ATOM 4625 C CA . GLY B 1 167 ? -15.039 15.672 5.926 1 91.12 167 GLY B CA 1
ATOM 4626 C C . GLY B 1 167 ? -14.711 16.516 4.707 1 91.12 167 GLY B C 1
ATOM 4627 O O . GLY B 1 167 ? -15.125 16.188 3.592 1 91.12 167 GLY B O 1
ATOM 4628 N N . LEU B 1 168 ? -14.062 17.562 4.883 1 92.06 168 LEU B N 1
ATOM 4629 C CA . LEU B 1 168 ? -13.656 18.469 3.811 1 92.06 168 LEU B CA 1
ATOM 4630 C C . LEU B 1 168 ? -12.273 18.094 3.283 1 92.06 168 LEU B C 1
ATOM 4632 O O . LEU B 1 168 ? -11.359 17.812 4.062 1 92.06 168 LEU B O 1
ATOM 4636 N N . ALA B 1 169 ? -12.211 18.031 1.939 1 91.25 169 ALA B N 1
ATOM 4637 C CA . ALA B 1 169 ? -10.891 17.766 1.365 1 91.25 169 ALA B CA 1
ATOM 4638 C C . ALA B 1 169 ? -9.914 18.891 1.7 1 91.25 169 ALA B C 1
ATOM 4640 O O . ALA B 1 169 ? -10.281 20.062 1.689 1 91.25 169 ALA B O 1
ATOM 4641 N N . ARG B 1 170 ? -8.68 18.531 1.903 1 93.19 170 ARG B N 1
ATOM 4642 C CA . ARG B 1 170 ? -7.652 19.5 2.27 1 93.19 170 ARG B CA 1
ATOM 4643 C C . ARG B 1 170 ? -7.504 20.578 1.194 1 93.19 170 ARG B C 1
ATOM 4645 O O . ARG B 1 170 ? -7.391 21.766 1.506 1 93.19 170 ARG B O 1
ATOM 4652 N N . ALA B 1 171 ? -7.516 20.141 -0.04 1 87.5 171 ALA B N 1
ATOM 4653 C CA . ALA B 1 171 ? -7.367 21.078 -1.147 1 87.5 171 ALA B CA 1
ATOM 4654 C C . ALA B 1 171 ? -8.516 22.094 -1.17 1 87.5 171 ALA B C 1
ATOM 4656 O O . ALA B 1 171 ? -8.312 23.266 -1.458 1 87.5 171 ALA B O 1
ATOM 4657 N N . GLN B 1 172 ? -9.648 21.641 -0.842 1 88.56 172 GLN B N 1
ATOM 4658 C CA . GLN B 1 172 ? -10.805 22.516 -0.792 1 88.56 172 GLN B CA 1
ATOM 4659 C C . GLN B 1 172 ? -10.695 23.516 0.364 1 88.56 172 GLN B C 1
ATOM 4661 O O . GLN B 1 172 ? -10.992 24.703 0.202 1 88.56 172 GLN B O 1
ATOM 4666 N N . LEU B 1 173 ? -10.305 23.062 1.481 1 93.75 173 LEU B N 1
ATOM 4667 C CA . LEU B 1 173 ? -10.078 23.938 2.631 1 93.75 173 LEU B CA 1
ATOM 4668 C C . LEU B 1 173 ? -9.062 25.016 2.303 1 93.75 173 LEU B C 1
ATOM 4670 O O . LEU B 1 173 ? -9.281 26.188 2.6 1 93.75 173 LEU B O 1
ATOM 4674 N N . ALA B 1 174 ? -8.047 24.594 1.668 1 94.06 174 ALA B N 1
ATOM 4675 C CA . ALA B 1 174 ? -6.984 25.531 1.296 1 94.06 174 ALA B CA 1
ATOM 4676 C C . ALA B 1 174 ? -7.5 26.594 0.33 1 94.06 174 ALA B C 1
ATOM 4678 O O . ALA B 1 174 ? -7.254 27.781 0.519 1 94.06 174 ALA B O 1
ATOM 4679 N N . ALA B 1 175 ? -8.188 26.156 -0.608 1 89.44 175 ALA B N 1
ATOM 4680 C CA . ALA B 1 175 ? -8.727 27.078 -1.605 1 89.44 175 ALA B CA 1
ATOM 4681 C C . ALA B 1 175 ? -9.719 28.047 -0.972 1 89.44 175 ALA B C 1
ATOM 4683 O O . ALA B 1 175 ? -9.688 29.25 -1.257 1 89.44 175 ALA B O 1
ATOM 4684 N N . GLN B 1 176 ? -10.516 27.625 -0.129 1 91.75 176 GLN B N 1
ATOM 4685 C CA . GLN B 1 176 ? -11.562 28.422 0.491 1 91.75 176 GLN B CA 1
ATOM 4686 C C . GLN B 1 176 ? -10.977 29.438 1.468 1 91.75 176 GLN B C 1
ATOM 4688 O O . GLN B 1 176 ? -11.445 30.578 1.556 1 91.75 176 GLN B O 1
ATOM 4693 N N . THR B 1 177 ? -9.984 29.031 2.117 1 94.81 177 THR B N 1
ATOM 4694 C CA . THR B 1 177 ? -9.461 29.875 3.189 1 94.81 177 THR B CA 1
ATOM 4695 C C . THR B 1 177 ? -8.281 30.719 2.699 1 94.81 177 THR B C 1
ATOM 4697 O O . THR B 1 177 ? -8.102 31.859 3.129 1 94.81 177 THR B O 1
ATOM 4700 N N . LEU B 1 178 ? -7.52 30.156 1.771 1 95.31 178 LEU B N 1
ATOM 4701 C CA . LEU B 1 178 ? -6.258 30.797 1.41 1 95.31 178 LEU B CA 1
ATOM 4702 C C . LEU B 1 178 ? -6.238 31.156 -0.071 1 95.31 178 LEU B C 1
ATOM 4704 O O . LEU B 1 178 ? -5.305 31.812 -0.541 1 95.31 178 LEU B O 1
ATOM 4708 N N . GLY B 1 179 ? -7.172 30.703 -0.81 1 89 179 GLY B N 1
ATOM 4709 C CA . GLY B 1 179 ? -7.262 31.031 -2.225 1 89 179 GLY B CA 1
ATOM 4710 C C . GLY B 1 179 ? -6.383 30.156 -3.098 1 89 179 GLY B C 1
ATOM 4711 O O . GLY B 1 179 ? -6.359 30.312 -4.32 1 89 179 GLY B O 1
ATOM 4712 N N . ASN B 1 180 ? -5.668 29.281 -2.492 1 88.62 180 ASN B N 1
ATOM 4713 C CA . ASN B 1 180 ? -4.773 28.359 -3.186 1 88.62 180 ASN B CA 1
ATOM 4714 C C . ASN B 1 180 ? -4.934 26.938 -2.674 1 88.62 180 ASN B C 1
ATOM 4716 O O . ASN B 1 180 ? -4.586 26.641 -1.528 1 88.62 180 ASN B O 1
ATOM 4720 N N . ALA B 1 181 ? -5.27 26.031 -3.611 1 85.81 181 ALA B N 1
ATOM 4721 C CA . ALA B 1 181 ? -5.605 24.656 -3.244 1 85.81 181 ALA B CA 1
ATOM 4722 C C . ALA B 1 181 ? -4.387 23.922 -2.699 1 85.81 181 ALA B C 1
ATOM 4724 O O . ALA B 1 181 ? -4.523 22.906 -2.014 1 85.81 181 ALA B O 1
ATOM 4725 N N . HIS B 1 182 ? -3.184 24.375 -2.963 1 87.81 182 HIS B N 1
ATOM 4726 C CA . HIS B 1 182 ? -1.97 23.672 -2.564 1 87.81 182 HIS B CA 1
ATOM 4727 C C . HIS B 1 182 ? -1.339 24.328 -1.333 1 87.81 182 HIS B C 1
ATOM 4729 O O . HIS B 1 182 ? -0.284 23.875 -0.869 1 87.81 182 HIS B O 1
ATOM 4735 N N . ALA B 1 183 ? -1.954 25.25 -0.772 1 92.44 183 ALA B N 1
ATOM 4736 C CA . ALA B 1 183 ? -1.377 26.062 0.301 1 92.44 183 ALA B CA 1
ATOM 4737 C C . ALA B 1 183 ? -1.259 25.25 1.591 1 92.44 183 ALA B C 1
ATOM 4739 O O . ALA B 1 183 ? -0.533 25.641 2.51 1 92.44 183 ALA B O 1
ATOM 4740 N N . LEU B 1 184 ? -1.979 24.141 1.644 1 94.5 184 LEU B N 1
ATOM 4741 C CA . LEU B 1 184 ? -1.934 23.328 2.857 1 94.5 184 LEU B CA 1
ATOM 4742 C C . LEU B 1 184 ? -1.277 21.984 2.586 1 94.5 184 LEU B C 1
ATOM 4744 O O . LEU B 1 184 ? -1.438 21.047 3.367 1 94.5 184 LEU B O 1
ATOM 4748 N N . ASP B 1 185 ? -0.558 21.891 1.536 1 90.5 185 ASP B N 1
ATOM 4749 C CA . ASP B 1 185 ? 0.162 20.656 1.212 1 90.5 185 ASP B CA 1
ATOM 4750 C C . ASP B 1 185 ? 1.266 20.375 2.23 1 90.5 185 ASP B C 1
ATOM 4752 O O . ASP B 1 185 ? 1.653 21.266 2.99 1 90.5 185 ASP B O 1
ATOM 4756 N N . ALA B 1 186 ? 1.699 19.109 2.172 1 87.81 186 ALA B N 1
ATOM 4757 C CA . ALA B 1 186 ? 2.816 18.75 3.041 1 87.81 186 ALA B CA 1
ATOM 4758 C C . ALA B 1 186 ? 4.035 19.625 2.766 1 87.81 186 ALA B C 1
ATOM 4760 O O . ALA B 1 186 ? 4.383 19.875 1.608 1 87.81 186 ALA B O 1
ATOM 4761 N N . GLY B 1 187 ? 4.617 20.188 3.789 1 87.5 187 GLY B N 1
ATOM 4762 C CA . GLY B 1 187 ? 5.805 21.016 3.652 1 87.5 187 GLY B CA 1
ATOM 4763 C C . GLY B 1 187 ? 5.496 22.5 3.639 1 87.5 187 GLY B C 1
ATOM 4764 O O . GLY B 1 187 ? 6.391 23.328 3.805 1 87.5 187 GLY B O 1
ATOM 4765 N N . GLN B 1 188 ? 4.254 22.828 3.402 1 93.56 188 GLN B N 1
ATOM 4766 C CA . GLN B 1 188 ? 3.875 24.234 3.42 1 93.56 188 GLN B CA 1
ATOM 4767 C C . GLN B 1 188 ? 3.9 24.797 4.84 1 93.56 188 GLN B C 1
ATOM 4769 O O . GLN B 1 188 ? 3.471 24.125 5.781 1 93.56 188 GLN B O 1
ATOM 4774 N N . PRO B 1 189 ? 4.379 26 4.969 1 95.62 189 PRO B N 1
ATOM 4775 C CA . PRO B 1 189 ? 4.523 26.594 6.301 1 95.62 189 PRO B CA 1
ATOM 4776 C C . PRO B 1 189 ? 3.189 26.734 7.031 1 95.62 189 PRO B C 1
ATOM 4778 O O . PRO B 1 189 ? 3.1 26.438 8.227 1 95.62 189 PRO B O 1
ATOM 4781 N N . VAL B 1 190 ? 2.211 27.203 6.363 1 96.81 190 VAL B N 1
ATOM 4782 C CA . VAL B 1 190 ? 0.916 27.406 7.004 1 96.81 190 VAL B CA 1
ATOM 4783 C C . VAL B 1 190 ? 0.388 26.062 7.531 1 96.81 190 VAL B C 1
ATOM 4785 O O . VAL B 1 190 ? -0.147 26 8.641 1 96.81 190 VAL B O 1
ATOM 4788 N N . ALA B 1 191 ? 0.564 25.031 6.742 1 96.56 191 ALA B N 1
ATOM 4789 C CA . ALA B 1 191 ? 0.131 23.703 7.172 1 96.56 191 ALA B CA 1
ATOM 4790 C C . ALA B 1 191 ? 0.846 23.281 8.453 1 96.56 191 ALA B C 1
ATOM 4792 O O . ALA B 1 191 ? 0.224 22.734 9.367 1 96.56 191 ALA B O 1
ATOM 4793 N N . SER B 1 192 ? 2.098 23.547 8.453 1 95.69 192 SER B N 1
ATOM 4794 C CA . SER B 1 192 ? 2.908 23.188 9.609 1 95.69 192 SER B CA 1
ATOM 4795 C C . SER B 1 192 ? 2.398 23.875 10.875 1 95.69 192 SER B C 1
ATOM 4797 O O . SER B 1 192 ? 2.311 23.25 11.938 1 95.69 192 SER B O 1
ATOM 4799 N N . ILE B 1 193 ? 2.07 25.094 10.75 1 95.94 193 ILE B N 1
ATOM 4800 C CA . ILE B 1 193 ? 1.594 25.875 11.891 1 95.94 193 ILE B CA 1
ATOM 4801 C C . ILE B 1 193 ? 0.227 25.359 12.336 1 95.94 193 ILE B C 1
ATOM 4803 O O . ILE B 1 193 ? -0.012 25.156 13.531 1 95.94 193 ILE B O 1
ATOM 4807 N N . VAL B 1 194 ? -0.649 25.125 11.406 1 96.88 194 VAL B N 1
ATOM 4808 C CA . VAL B 1 194 ? -1.998 24.656 11.703 1 96.88 194 VAL B CA 1
ATOM 4809 C C . VAL B 1 194 ? -1.929 23.312 12.422 1 96.88 194 VAL B C 1
ATOM 4811 O O . VAL B 1 194 ? -2.607 23.109 13.43 1 96.88 194 VAL B O 1
ATOM 4814 N N . LEU B 1 195 ? -1.098 22.438 11.938 1 95.19 195 LEU B N 1
ATOM 4815 C CA . LEU B 1 195 ? -0.961 21.109 12.523 1 95.19 195 LEU B CA 1
ATOM 4816 C C . LEU B 1 195 ? -0.373 21.203 13.93 1 95.19 195 LEU B C 1
ATOM 4818 O O . LEU B 1 195 ? -0.82 20.5 14.836 1 95.19 195 LEU B O 1
ATOM 4822 N N . ALA B 1 196 ? 0.595 22.047 14.07 1 94.25 196 ALA B N 1
ATOM 4823 C CA . ALA B 1 196 ? 1.197 22.234 15.391 1 94.25 196 ALA B CA 1
ATOM 4824 C C . ALA B 1 196 ? 0.177 22.781 16.391 1 94.25 196 ALA B C 1
ATOM 4826 O O . ALA B 1 196 ? 0.098 22.312 17.516 1 94.25 196 ALA B O 1
ATOM 4827 N N . ALA B 1 197 ? -0.57 23.719 15.953 1 95.25 197 ALA B N 1
ATOM 4828 C CA . ALA B 1 197 ? -1.598 24.297 16.812 1 95.25 197 ALA B CA 1
ATOM 4829 C C . ALA B 1 197 ? -2.65 23.266 17.188 1 95.25 197 ALA B C 1
ATOM 4831 O O . ALA B 1 197 ? -3.072 23.203 18.344 1 95.25 197 ALA B O 1
ATOM 4832 N N . TRP B 1 198 ? -3.047 22.484 16.234 1 94.06 198 TRP B N 1
ATOM 4833 C CA . TRP B 1 198 ? -4.059 21.469 16.484 1 94.06 198 TRP B CA 1
ATOM 4834 C C . TRP B 1 198 ? -3.553 20.438 17.484 1 94.06 198 TRP B C 1
ATOM 4836 O O . TRP B 1 198 ? -4.266 20.062 18.422 1 94.06 198 TRP B O 1
ATOM 4846 N N . ARG B 1 199 ? -2.389 20 17.328 1 91.44 199 ARG B N 1
ATOM 4847 C CA . ARG B 1 199 ? -1.783 19.016 18.234 1 91.44 199 ARG B CA 1
ATOM 4848 C C . ARG B 1 199 ? -1.704 19.562 19.656 1 91.44 199 ARG B C 1
ATOM 4850 O O . ARG B 1 199 ? -1.977 18.828 20.609 1 91.44 199 ARG B O 1
ATOM 4857 N N . CYS B 1 200 ? -1.302 20.797 19.719 1 90.56 200 CYS B N 1
ATOM 4858 C CA . CYS B 1 200 ? -1.201 21.438 21.031 1 90.56 200 CYS B CA 1
ATOM 4859 C C . CYS B 1 200 ? -2.559 21.484 21.719 1 90.56 200 CYS B C 1
ATOM 4861 O O . CYS B 1 200 ? -2.656 21.219 22.922 1 90.56 200 CYS B O 1
ATOM 4863 N N . ALA B 1 201 ? -3.533 21.797 20.984 1 90.31 201 ALA B N 1
ATOM 4864 C CA . ALA B 1 201 ? -4.883 21.875 21.531 1 90.31 201 ALA B CA 1
ATOM 4865 C C . ALA B 1 201 ? -5.367 20.516 22 1 90.31 201 ALA B C 1
ATOM 4867 O O . ALA B 1 201 ? -5.988 20.406 23.062 1 90.31 201 ALA B O 1
ATOM 4868 N N . GLU B 1 202 ? -5.09 19.531 21.281 1 87.31 202 GLU B N 1
ATOM 4869 C CA . GLU B 1 202 ? -5.488 18.188 21.656 1 87.31 202 GLU B CA 1
ATOM 4870 C C . GLU B 1 202 ? -4.773 17.719 22.922 1 87.31 202 GLU B C 1
ATOM 4872 O O . GLU B 1 202 ? -5.371 17.062 23.781 1 87.31 202 GLU B O 1
ATOM 4877 N N . ALA B 1 203 ? -3.557 18.016 22.969 1 83.75 203 ALA B N 1
ATOM 4878 C CA . ALA B 1 203 ? -2.764 17.656 24.141 1 83.75 203 ALA B CA 1
ATOM 4879 C C . ALA B 1 203 ? -3.295 18.344 25.391 1 83.75 203 ALA B C 1
ATOM 4881 O O . ALA B 1 203 ? -3.355 17.75 26.469 1 83.75 203 ALA B O 1
ATOM 4882 N N . ALA B 1 204 ? -3.664 19.516 25.219 1 81.44 204 ALA B N 1
ATOM 4883 C CA . ALA B 1 204 ? -4.203 20.281 26.344 1 81.44 204 ALA B CA 1
ATOM 4884 C C . ALA B 1 204 ? -5.523 19.703 26.828 1 81.44 204 ALA B C 1
ATOM 4886 O O . ALA B 1 204 ? -5.77 19.625 28.031 1 81.44 204 ALA B O 1
ATOM 4887 N N . MET B 1 205 ? -6.281 19.312 25.922 1 77.5 205 MET B N 1
ATOM 4888 C CA . MET B 1 205 ? -7.574 18.719 26.266 1 77.5 205 MET B CA 1
ATOM 4889 C C . MET B 1 205 ? -7.395 17.375 26.953 1 77.5 205 MET B C 1
ATOM 4891 O O . MET B 1 205 ? -8.117 17.047 27.906 1 77.5 205 MET B O 1
ATOM 4895 N N . ALA B 1 206 ? -6.492 16.609 26.484 1 75.88 206 ALA B N 1
ATOM 4896 C CA . ALA B 1 206 ? -6.211 15.297 27.062 1 75.88 206 ALA B CA 1
ATOM 4897 C C . ALA B 1 206 ? -5.711 15.43 28.5 1 75.88 206 ALA B C 1
ATOM 4899 O O . ALA B 1 206 ? -6.078 14.641 29.375 1 75.88 206 ALA B O 1
ATOM 4900 N N . SER B 1 207 ? -4.848 16.281 28.672 1 70.31 207 SER B N 1
ATOM 4901 C CA . SER B 1 207 ? -4.309 16.531 30 1 70.31 207 SER B CA 1
ATOM 4902 C C . SER B 1 207 ? -5.406 16.938 30.969 1 70.31 207 SER B C 1
ATOM 4904 O O . SER B 1 207 ? -5.402 16.516 32.125 1 70.31 207 SER B O 1
ATOM 4906 N N . SER B 1 208 ? -6.227 17.609 30.469 1 65.94 208 SER B N 1
ATOM 4907 C CA . SER B 1 208 ? -7.328 18.062 31.312 1 65.94 208 SER B CA 1
ATOM 4908 C C . SER B 1 208 ? -8.25 16.906 31.688 1 65.94 208 SER B C 1
ATOM 4910 O O . SER B 1 208 ? -8.859 16.906 32.75 1 65.94 208 SER B O 1
ATOM 4912 N N . ARG B 1 209 ? -8.43 15.961 30.859 1 62.44 209 ARG B N 1
ATOM 4913 C CA . ARG B 1 209 ? -9.336 14.836 31.094 1 62.44 209 ARG B CA 1
ATOM 4914 C C . ARG B 1 209 ? -8.617 13.711 31.828 1 62.44 209 ARG B C 1
ATOM 4916 O O . ARG B 1 209 ? -9.156 12.609 31.969 1 62.44 209 ARG B O 1
ATOM 4923 N N . GLN B 1 210 ? -7.434 14.047 32.469 1 56.5 210 GLN B N 1
ATOM 4924 C CA . GLN B 1 210 ? -6.641 13.078 33.219 1 56.5 210 GLN B CA 1
ATOM 4925 C C . GLN B 1 210 ? -6.293 11.867 32.375 1 56.5 210 GLN B C 1
ATOM 4927 O O . GLN B 1 210 ? -6.266 10.734 32.844 1 56.5 210 GLN B O 1
ATOM 4932 N N . GLU B 1 211 ? -6.422 12.062 31.078 1 54.59 211 GLU B N 1
ATOM 4933 C CA . GLU B 1 211 ? -6.012 10.977 30.203 1 54.59 211 GLU B CA 1
ATOM 4934 C C . GLU B 1 211 ? -4.496 10.953 30.016 1 54.59 211 GLU B C 1
ATOM 4936 O O . GLU B 1 211 ? -3.85 12.008 30.047 1 54.59 211 GLU B O 1
ATOM 4941 N N . GLU B 1 212 ? -3.75 10.07 30.562 1 48.06 212 GLU B N 1
ATOM 4942 C CA . GLU B 1 212 ? -2.303 9.969 30.391 1 48.06 212 GLU B CA 1
ATOM 4943 C C . GLU B 1 212 ? -1.879 10.5 29.016 1 48.06 212 GLU B C 1
ATOM 4945 O O . GLU B 1 212 ? -2.461 10.133 28 1 48.06 212 GLU B O 1
ATOM 4950 N N . PRO B 1 213 ? -1.257 11.625 29.062 1 45.12 213 PRO B N 1
ATOM 4951 C CA . PRO B 1 213 ? -0.821 12.195 27.797 1 45.12 213 PRO B CA 1
ATOM 4952 C C . PRO B 1 213 ? -0.167 11.156 26.875 1 45.12 213 PRO B C 1
ATOM 4954 O O . PRO B 1 213 ? 0.76 10.461 27.297 1 45.12 213 PRO B O 1
ATOM 4957 N N . THR B 1 214 ? -0.754 10.438 26.094 1 45.47 214 THR 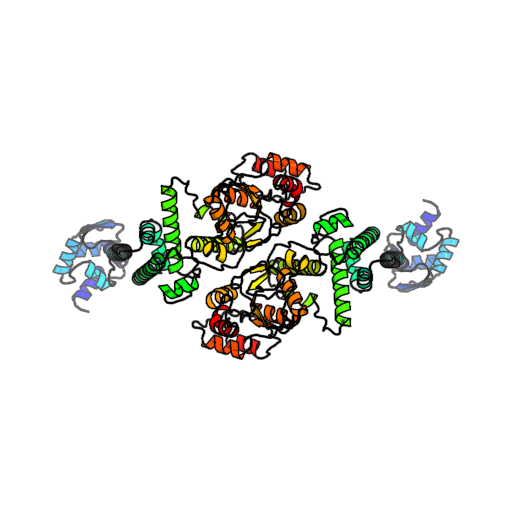B N 1
ATOM 4958 C CA . THR B 1 214 ? -0.025 9.672 25.094 1 45.47 214 THR B CA 1
ATOM 4959 C C . THR B 1 214 ? 0.766 10.594 24.172 1 45.47 214 THR B C 1
ATOM 4961 O O . THR B 1 214 ? 0.208 11.523 23.594 1 45.47 214 THR B O 1
ATOM 4964 N N . ASP B 1 215 ? 1.864 11.094 24.609 1 41.88 215 ASP B N 1
ATOM 4965 C CA . ASP B 1 215 ? 2.678 11.906 23.703 1 41.88 215 ASP B CA 1
ATOM 4966 C C . ASP B 1 215 ? 2.543 11.422 22.266 1 41.88 215 ASP B C 1
ATOM 4968 O O . ASP B 1 215 ? 3.014 10.336 21.922 1 41.88 215 ASP B O 1
ATOM 4972 N N . PRO B 1 216 ? 1.634 11.906 21.672 1 42.66 216 PRO B N 1
ATOM 4973 C CA . PRO B 1 216 ? 1.433 11.469 20.281 1 42.66 216 PRO B CA 1
ATOM 4974 C C . PRO B 1 216 ? 2.732 11.438 19.484 1 42.66 216 PRO B C 1
ATOM 4976 O O . PRO B 1 216 ? 2.832 10.695 18.5 1 42.66 216 PRO B O 1
ATOM 4979 N N . GLU B 1 217 ? 3.59 12.461 19.766 1 43.81 217 GLU B N 1
ATOM 4980 C CA . GLU B 1 217 ? 4.848 12.477 19.016 1 43.81 217 GLU B CA 1
ATOM 4981 C C . GLU B 1 217 ? 5.637 11.188 19.25 1 43.81 217 GLU B C 1
ATOM 4983 O O . GLU B 1 217 ? 6.508 10.828 18.453 1 43.81 217 GLU B O 1
ATOM 4988 N N . ARG B 1 218 ? 5.539 10.656 20.453 1 42.94 218 ARG B N 1
ATOM 4989 C CA . ARG B 1 218 ? 6.312 9.477 20.828 1 42.94 218 ARG B CA 1
ATOM 4990 C C . ARG B 1 218 ? 5.691 8.211 20.25 1 42.94 218 ARG B C 1
ATOM 4992 O O . ARG B 1 218 ? 6.281 7.129 20.344 1 42.94 218 ARG B O 1
ATOM 4999 N N . GLU B 1 219 ? 4.461 8.352 20.078 1 44.12 219 GLU B N 1
ATOM 5000 C CA . GLU B 1 219 ? 3.676 7.184 19.672 1 44.12 219 GLU B CA 1
ATOM 5001 C C . GLU B 1 219 ? 4.246 6.535 18.422 1 44.12 219 GLU B C 1
ATOM 5003 O O . GLU B 1 219 ? 4.09 5.332 18.203 1 44.12 219 GLU B O 1
ATOM 5008 N N . PHE B 1 220 ? 4.59 7.434 17.484 1 43.59 220 PHE B N 1
ATOM 5009 C CA . PHE B 1 220 ? 5.309 6.887 16.344 1 43.59 220 PHE B CA 1
ATOM 5010 C C . PHE B 1 220 ? 6.816 6.961 16.562 1 43.59 220 PHE B C 1
ATOM 5012 O O . PHE B 1 220 ? 7.438 7.984 16.281 1 43.59 220 PHE B O 1
ATOM 5019 N N . ASP B 1 221 ? 7.305 6.668 17.641 1 40.88 221 ASP B N 1
ATOM 5020 C CA . ASP B 1 221 ? 8.75 6.754 17.844 1 40.88 221 ASP B CA 1
ATOM 5021 C C . ASP B 1 221 ? 9.5 6.434 16.547 1 40.88 221 ASP B C 1
ATOM 5023 O O . ASP B 1 221 ? 9.484 5.293 16.078 1 40.88 221 ASP B O 1
ATOM 5027 N N . ASP B 1 222 ? 9.719 7.395 15.773 1 45.41 222 ASP B N 1
ATOM 5028 C CA . ASP B 1 222 ? 10.578 7.484 14.594 1 45.41 222 ASP B CA 1
ATOM 5029 C C . ASP B 1 222 ? 11.828 6.625 14.758 1 45.41 222 ASP B C 1
ATOM 5031 O O . ASP B 1 222 ? 12.539 6.355 13.789 1 45.41 222 ASP B O 1
ATOM 5035 N N . ASP B 1 223 ? 12.203 6.52 15.883 1 44.44 223 ASP B N 1
ATOM 5036 C CA . ASP B 1 223 ? 13.5 5.863 16.031 1 44.44 223 ASP B CA 1
ATOM 5037 C C . ASP B 1 223 ? 13.461 4.441 15.477 1 44.44 223 ASP B C 1
ATOM 5039 O O . ASP B 1 223 ? 14.508 3.799 15.336 1 44.44 223 ASP B O 1
ATOM 5043 N N . GLU B 1 224 ? 12.188 3.885 15.422 1 43.59 224 GLU B N 1
ATOM 5044 C CA . GLU B 1 224 ? 12.195 2.457 15.125 1 43.59 224 GLU B CA 1
ATOM 5045 C C . GLU B 1 224 ? 12.211 2.209 13.617 1 43.59 224 GLU B C 1
ATOM 5047 O O . GLU B 1 224 ? 12.438 1.082 13.172 1 43.59 224 GLU B O 1
ATOM 5052 N N . ALA B 1 225 ? 11.742 3.238 12.906 1 50.16 225 ALA B N 1
ATOM 5053 C CA . ALA B 1 225 ? 11.891 3.037 11.469 1 50.16 225 ALA B CA 1
ATOM 5054 C C . ALA B 1 225 ? 13.344 3.191 11.039 1 50.16 225 ALA B C 1
ATOM 5056 O O . ALA B 1 225 ? 13.953 4.246 11.234 1 50.16 225 ALA B O 1
ATOM 5057 N N . GLU B 1 226 ? 13.969 2.096 10.828 1 52.97 226 GLU B N 1
ATOM 5058 C CA . GLU B 1 226 ? 15.391 2.002 10.508 1 52.97 226 GLU B CA 1
ATOM 5059 C C . GLU B 1 226 ? 15.719 2.785 9.242 1 52.97 226 GLU B C 1
ATOM 5061 O O . GLU B 1 226 ? 16.781 3.4 9.141 1 52.97 226 GLU B O 1
ATOM 5066 N N . ASP B 1 227 ? 14.648 2.725 8.203 1 56.5 227 ASP B N 1
ATOM 5067 C CA . ASP B 1 227 ? 15.062 3.354 6.953 1 56.5 227 ASP B CA 1
ATOM 5068 C C . ASP B 1 227 ? 14.266 4.633 6.695 1 56.5 227 ASP B C 1
ATOM 5070 O O . ASP B 1 227 ? 13.148 4.789 7.191 1 56.5 227 ASP B O 1
ATOM 5074 N N . ARG B 1 228 ? 14.898 5.527 6.105 1 56.72 228 ARG B N 1
ATOM 5075 C CA . ARG B 1 228 ? 14.438 6.871 5.777 1 56.72 228 ARG B CA 1
ATOM 5076 C C . ARG B 1 228 ? 13.062 6.832 5.117 1 56.72 228 ARG B C 1
ATOM 5078 O O . ARG B 1 228 ? 12.211 7.684 5.387 1 56.72 228 ARG B O 1
ATOM 5085 N N . ASP B 1 229 ? 12.812 5.793 4.324 1 59.75 229 ASP B N 1
ATOM 5086 C CA . ASP B 1 229 ? 11.555 5.707 3.592 1 59.75 229 ASP B CA 1
ATOM 5087 C C . ASP B 1 229 ? 10.398 5.348 4.523 1 59.75 229 ASP B C 1
ATOM 5089 O O . ASP B 1 229 ? 9.305 5.898 4.41 1 59.75 229 ASP B O 1
ATOM 5093 N N . ASP B 1 230 ? 10.727 4.531 5.465 1 63.47 230 ASP B N 1
ATOM 5094 C CA . ASP B 1 230 ? 9.719 4.129 6.441 1 63.47 230 ASP B CA 1
ATOM 5095 C C . ASP B 1 230 ? 9.367 5.281 7.375 1 63.47 230 ASP B C 1
ATOM 5097 O O . ASP B 1 230 ? 8.195 5.48 7.715 1 63.47 230 ASP B O 1
ATOM 5101 N N . LYS B 1 231 ? 10.375 6.055 7.68 1 64.25 231 LYS B N 1
ATOM 5102 C CA . LYS B 1 231 ? 10.156 7.215 8.547 1 64.25 231 LYS B CA 1
ATOM 5103 C C . LYS B 1 231 ? 9.289 8.258 7.848 1 64.25 231 LYS B C 1
ATOM 5105 O O . LYS B 1 231 ? 8.383 8.828 8.461 1 64.25 231 LYS B O 1
ATOM 5110 N N . ALA B 1 232 ? 9.609 8.445 6.574 1 68.25 232 ALA B N 1
ATOM 5111 C CA . ALA B 1 232 ? 8.836 9.406 5.789 1 68.25 232 ALA B CA 1
ATOM 5112 C C . ALA B 1 232 ? 7.383 8.953 5.641 1 68.25 232 ALA B C 1
ATOM 5114 O O . ALA B 1 232 ? 6.461 9.766 5.758 1 68.25 232 ALA B O 1
ATOM 5115 N N . ARG B 1 233 ? 7.223 7.699 5.414 1 69.38 233 ARG B N 1
ATOM 5116 C CA . ARG B 1 233 ? 5.879 7.148 5.273 1 69.38 233 ARG B CA 1
ATOM 5117 C C . ARG B 1 233 ? 5.086 7.293 6.566 1 69.38 233 ARG B C 1
ATOM 5119 O O . ARG B 1 233 ? 3.914 7.672 6.547 1 69.38 233 ARG B O 1
ATOM 5126 N N . LEU B 1 234 ? 5.773 7.098 7.625 1 71.25 234 LEU B N 1
ATOM 5127 C CA . LEU B 1 234 ? 5.121 7.188 8.922 1 71.25 234 LEU B CA 1
ATOM 5128 C C . LEU B 1 234 ? 4.75 8.633 9.25 1 71.25 234 LEU B C 1
ATOM 5130 O O . LEU B 1 234 ? 3.672 8.898 9.789 1 71.25 234 LEU B O 1
ATOM 5134 N N . ALA B 1 235 ? 5.625 9.5 8.867 1 74 235 ALA B N 1
ATOM 5135 C CA . ALA B 1 235 ? 5.359 10.914 9.094 1 74 235 ALA B CA 1
ATOM 5136 C C . ALA B 1 235 ? 4.145 11.375 8.297 1 74 235 ALA B C 1
ATOM 5138 O O . ALA B 1 235 ? 3.309 12.125 8.805 1 74 235 ALA B O 1
ATOM 5139 N N . HIS B 1 236 ? 4.098 10.883 7.117 1 77.94 236 HIS B N 1
ATOM 5140 C CA . HIS B 1 236 ? 2.969 11.227 6.262 1 77.94 236 HIS B CA 1
ATOM 5141 C C . HIS B 1 236 ? 1.66 10.695 6.836 1 77.94 236 HIS B C 1
ATOM 5143 O O . HIS B 1 236 ? 0.656 11.414 6.871 1 77.94 236 HIS B O 1
ATOM 5149 N N . GLU B 1 237 ? 1.766 9.57 7.32 1 80.81 237 GLU B N 1
ATOM 5150 C CA . GLU B 1 237 ? 0.562 8.961 7.875 1 80.81 237 GLU B CA 1
ATOM 5151 C C . GLU B 1 237 ? 0.119 9.68 9.148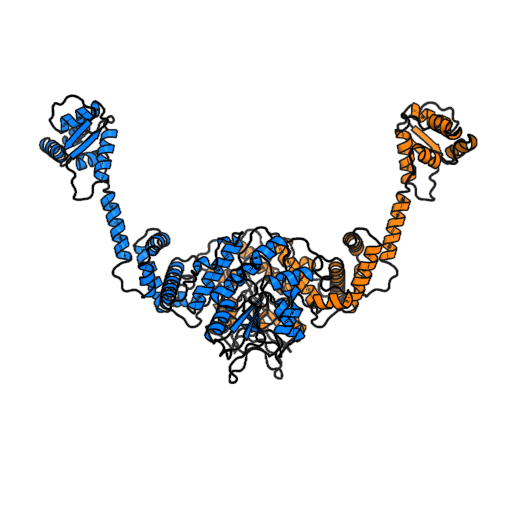 1 80.81 237 GLU B C 1
ATOM 5153 O O . GLU B 1 237 ? -1.079 9.828 9.398 1 80.81 237 GLU B O 1
ATOM 5158 N N . ARG B 1 238 ? 1.058 10.141 9.852 1 80.31 238 ARG B N 1
ATOM 5159 C CA . ARG B 1 238 ? 0.737 10.891 11.062 1 80.31 238 ARG B CA 1
ATOM 5160 C C . ARG B 1 238 ? 0.019 12.195 10.727 1 80.31 238 ARG B C 1
ATOM 5162 O O . ARG B 1 238 ? -0.986 12.531 11.359 1 80.31 238 ARG B O 1
ATOM 5169 N N . THR B 1 239 ? 0.582 12.844 9.781 1 87.88 239 THR B N 1
ATOM 5170 C CA . THR B 1 239 ? -0.027 14.102 9.367 1 87.88 239 THR B CA 1
ATOM 5171 C C . THR B 1 239 ? -1.439 13.867 8.836 1 87.88 239 THR B C 1
ATOM 5173 O O . THR B 1 239 ? -2.359 14.625 9.156 1 87.88 239 THR B O 1
ATOM 5176 N N . ARG B 1 240 ? -1.587 12.812 8.109 1 88.19 240 ARG B N 1
ATOM 5177 C CA . ARG B 1 240 ? -2.895 12.453 7.57 1 88.19 240 ARG B CA 1
ATOM 5178 C C . ARG B 1 240 ? -3.893 12.18 8.695 1 88.19 240 ARG B C 1
ATOM 5180 O O . ARG B 1 240 ? -5.055 12.586 8.609 1 88.19 240 ARG B O 1
ATOM 5187 N N . ASP B 1 241 ? -3.414 11.625 9.68 1 88.56 241 ASP B N 1
ATOM 5188 C CA . ASP B 1 241 ? -4.25 11.305 10.836 1 88.56 241 ASP B CA 1
ATOM 5189 C C . ASP B 1 241 ? -4.691 12.57 11.562 1 88.56 241 ASP B C 1
ATOM 5191 O O . ASP B 1 241 ? -5.852 12.695 11.953 1 88.56 241 ASP B O 1
ATOM 5195 N N . ILE B 1 242 ? -3.82 13.469 11.688 1 90.62 242 ILE B N 1
ATOM 5196 C CA . ILE B 1 242 ? -4.141 14.711 12.375 1 90.62 242 ILE B CA 1
ATOM 5197 C C . ILE B 1 242 ? -5.184 15.492 11.57 1 90.62 242 ILE B C 1
ATOM 5199 O O . ILE B 1 242 ? -6.16 15.984 12.133 1 90.62 242 ILE B O 1
ATOM 5203 N N . TRP B 1 243 ? -4.996 15.562 10.305 1 93.38 243 TRP B N 1
ATOM 5204 C CA . TRP B 1 243 ? -5.98 16.219 9.453 1 93.38 243 TRP B CA 1
ATOM 5205 C C . TRP B 1 243 ? -7.348 15.547 9.578 1 93.38 243 TRP B C 1
ATOM 5207 O O . TRP B 1 243 ? -8.367 16.234 9.68 1 93.38 243 TRP B O 1
ATOM 5217 N N . ALA B 1 244 ? -7.301 14.273 9.648 1 91.56 244 ALA B N 1
ATOM 5218 C CA . ALA B 1 244 ? -8.547 13.523 9.734 1 91.56 244 ALA B CA 1
ATOM 5219 C C . ALA B 1 244 ? -9.281 13.828 11.031 1 91.56 244 ALA B C 1
ATOM 5221 O O . ALA B 1 244 ? -10.508 13.961 11.047 1 91.56 244 ALA B O 1
ATOM 5222 N N . ARG B 1 245 ? -8.562 13.93 12.078 1 91.38 245 ARG B N 1
ATOM 5223 C CA . ARG B 1 245 ? -9.172 14.234 13.367 1 91.38 245 ARG B CA 1
ATOM 5224 C C . ARG B 1 245 ? -9.766 15.633 13.375 1 91.38 245 ARG B C 1
ATOM 5226 O O . ARG B 1 245 ? -10.695 15.914 14.141 1 91.38 245 ARG B O 1
ATOM 5233 N N . ALA B 1 246 ? -9.203 16.438 12.516 1 93.94 246 ALA B N 1
ATOM 5234 C CA . ALA B 1 246 ? -9.734 17.797 12.367 1 93.94 246 ALA B CA 1
ATOM 5235 C C . ALA B 1 246 ? -10.852 17.828 11.336 1 93.94 246 ALA B C 1
ATOM 5237 O O . ALA B 1 246 ? -11.328 18.906 10.969 1 93.94 246 ALA B O 1
ATOM 5238 N N . GLY B 1 247 ? -11.148 16.656 10.836 1 93.5 247 GLY B N 1
ATOM 5239 C CA . GLY B 1 247 ? -12.234 16.562 9.867 1 93.5 247 GLY B CA 1
ATOM 5240 C C . GLY B 1 247 ? -11.805 16.891 8.453 1 93.5 247 GLY B C 1
ATOM 5241 O O . GLY B 1 247 ? -12.641 17.156 7.59 1 93.5 247 GLY B O 1
ATOM 5242 N N . VAL B 1 248 ? -10.578 16.953 8.227 1 94.62 248 VAL B N 1
ATOM 5243 C CA . VAL B 1 248 ? -10.016 17.266 6.914 1 94.62 248 VAL B CA 1
ATOM 5244 C C . VAL B 1 248 ? -9.469 15.992 6.27 1 94.62 248 VAL B C 1
ATOM 5246 O O . VAL B 1 248 ? -8.734 15.234 6.906 1 94.62 248 VAL B O 1
ATOM 5249 N N . LEU B 1 249 ? -9.82 15.836 5.027 1 93.62 249 LEU B N 1
ATOM 5250 C CA . LEU B 1 249 ? -9.516 14.578 4.352 1 93.62 249 LEU B CA 1
ATOM 5251 C C . LEU B 1 249 ? -8.312 14.734 3.428 1 93.62 249 LEU B C 1
ATOM 5253 O O . LEU B 1 249 ? -8.297 15.625 2.574 1 93.62 249 LEU B O 1
ATOM 5257 N N . VAL B 1 250 ? -7.312 13.883 3.633 1 91.88 250 VAL B N 1
ATOM 5258 C CA . VAL B 1 250 ? -6.137 13.758 2.781 1 91.88 250 VAL B CA 1
ATOM 5259 C C . VAL B 1 250 ? -6.023 12.328 2.258 1 91.88 250 VAL B C 1
ATOM 5261 O O . VAL B 1 250 ? -5.875 11.383 3.039 1 91.88 250 VAL B O 1
ATOM 5264 N N . ASN B 1 251 ? -6.055 12.164 0.935 1 90.31 251 ASN B N 1
ATOM 5265 C CA . ASN B 1 251 ? -6.027 10.828 0.354 1 90.31 251 ASN B CA 1
ATOM 5266 C C . ASN B 1 251 ? -7.051 9.906 1.019 1 90.31 251 ASN B C 1
ATOM 5268 O O . ASN B 1 251 ? -6.703 8.812 1.472 1 90.31 251 ASN B O 1
ATOM 5272 N N . GLU B 1 252 ? -8.234 10.375 1.01 1 93.44 252 GLU B N 1
ATOM 5273 C CA . GLU B 1 252 ? -9.32 9.836 1.823 1 93.44 252 GLU B CA 1
ATOM 5274 C C . GLU B 1 252 ? -9.711 8.43 1.363 1 93.44 252 GLU B C 1
ATOM 5276 O O . GLU B 1 252 ? -10.398 7.707 2.084 1 93.44 252 GLU B O 1
ATOM 5281 N N . LEU B 1 253 ? -9.273 7.984 0.207 1 95.69 253 LEU B N 1
ATOM 5282 C CA . LEU B 1 253 ? -9.68 6.68 -0.311 1 95.69 253 LEU B CA 1
ATOM 5283 C C . LEU B 1 253 ? -8.523 5.691 -0.257 1 95.69 253 LEU B C 1
ATOM 5285 O O . LEU B 1 253 ? -8.695 4.508 -0.562 1 95.69 253 LEU B O 1
ATOM 5289 N N . ALA B 1 254 ? -7.414 6.176 0.208 1 91.25 254 ALA B N 1
ATOM 5290 C CA . ALA B 1 254 ? -6.254 5.301 0.335 1 91.25 254 ALA B CA 1
ATOM 5291 C C . ALA B 1 254 ? -6.312 4.496 1.63 1 91.25 254 ALA B C 1
ATOM 5293 O O . ALA B 1 254 ? -6.777 4.992 2.658 1 91.25 254 ALA B O 1
ATOM 5294 N N . ARG B 1 255 ? -5.805 3.254 1.601 1 92.19 255 ARG B N 1
ATOM 5295 C CA . ARG B 1 255 ? -5.633 2.354 2.736 1 92.19 255 ARG B CA 1
ATOM 5296 C C . ARG B 1 255 ? -6.902 2.277 3.574 1 92.19 255 ARG B C 1
ATOM 5298 O O . ARG B 1 255 ? -6.898 2.633 4.754 1 92.19 255 ARG B O 1
ATOM 5305 N N . PRO B 1 256 ? -8.008 1.807 3.004 1 96.62 256 PRO B N 1
ATOM 5306 C CA . PRO B 1 256 ? -9.258 1.683 3.752 1 96.62 256 PRO B CA 1
ATOM 5307 C C . PRO B 1 256 ? -9.172 0.664 4.887 1 96.62 256 PRO B C 1
ATOM 5309 O O . PRO B 1 256 ? -8.289 -0.196 4.883 1 96.62 256 PRO B O 1
ATOM 5312 N N . ALA B 1 257 ? -10.055 0.827 5.879 1 97.62 257 ALA B N 1
ATOM 5313 C CA . ALA B 1 257 ? -10.109 -0.109 7 1 97.62 257 ALA B CA 1
ATOM 5314 C C . ALA B 1 257 ? -10.898 -1.362 6.633 1 97.62 257 ALA B C 1
ATOM 5316 O O . ALA B 1 257 ? -12 -1.271 6.086 1 97.62 257 ALA B O 1
ATOM 5317 N N . LEU B 1 258 ? -10.305 -2.482 6.902 1 98.19 258 LEU B N 1
ATOM 5318 C CA . LEU B 1 258 ? -10.906 -3.785 6.625 1 98.19 258 LEU B CA 1
ATOM 5319 C C . LEU B 1 258 ? -11.633 -4.32 7.855 1 98.19 258 LEU B C 1
ATOM 5321 O O . LEU B 1 258 ? -11.117 -4.254 8.969 1 98.19 258 LEU B O 1
ATOM 5325 N N . MET B 1 259 ? -12.914 -4.82 7.637 1 98 259 MET B N 1
ATOM 5326 C CA . MET B 1 259 ? -13.695 -5.297 8.773 1 98 259 MET B CA 1
ATOM 5327 C C . MET B 1 259 ? -14.594 -6.461 8.359 1 98 259 MET B C 1
ATOM 5329 O O . MET B 1 259 ? -14.719 -6.762 7.172 1 98 259 MET B O 1
ATOM 5333 N N . LEU B 1 260 ? -15.07 -7.168 9.344 1 97.81 260 LEU B N 1
ATOM 5334 C CA . LEU B 1 260 ? -16.016 -8.273 9.195 1 97.81 260 LEU B CA 1
ATOM 5335 C C . LEU B 1 260 ? -17.078 -8.219 10.281 1 97.81 260 LEU B C 1
ATOM 5337 O O . LEU B 1 260 ? -16.766 -8.195 11.477 1 97.81 260 LEU B O 1
ATOM 5341 N N . ASN B 1 261 ? -18.328 -8.062 9.93 1 96.75 261 ASN B N 1
ATOM 5342 C CA . ASN B 1 261 ? -19.5 -8.258 10.773 1 96.75 261 ASN B CA 1
ATOM 5343 C C . ASN B 1 261 ? -19.578 -7.211 11.875 1 96.75 261 ASN B C 1
ATOM 5345 O O . ASN B 1 261 ? -19.953 -7.523 13.008 1 96.75 261 ASN B O 1
ATOM 5349 N N . LEU B 1 262 ? -19.203 -5.969 11.656 1 96.75 262 LEU B N 1
ATOM 5350 C CA . LEU B 1 262 ? -19.422 -4.914 12.641 1 96.75 262 LEU B CA 1
ATOM 5351 C C . LEU B 1 262 ? -20.891 -4.539 12.719 1 96.75 262 LEU B C 1
ATOM 5353 O O . LEU B 1 262 ? -21.531 -4.273 11.695 1 96.75 262 LEU B O 1
ATOM 5357 N N . PRO B 1 263 ? -21.453 -4.508 13.875 1 94.88 263 PRO B N 1
ATOM 5358 C CA . PRO B 1 263 ? -22.875 -4.23 14.008 1 94.88 263 PRO B CA 1
ATOM 5359 C C . PRO B 1 263 ? -23.203 -2.742 13.914 1 94.88 263 PRO B C 1
ATOM 5361 O O . PRO B 1 263 ? -22.469 -1.911 14.453 1 94.88 263 PRO B O 1
ATOM 5364 N N . ILE B 1 264 ? -24.188 -2.408 13.211 1 93.31 264 ILE B N 1
ATOM 5365 C CA . ILE B 1 264 ? -24.703 -1.051 13.117 1 93.31 264 ILE B CA 1
ATOM 5366 C C . ILE B 1 264 ? -26.203 -1.052 13.453 1 93.31 264 ILE B C 1
ATOM 5368 O O . ILE B 1 264 ? -26.828 -2.111 13.531 1 93.31 264 ILE B O 1
ATOM 5372 N N . ALA B 1 265 ? -26.734 0.128 13.602 1 89.75 265 ALA B N 1
ATOM 5373 C CA . ALA B 1 265 ? -28.141 0.259 13.977 1 89.75 265 ALA B CA 1
ATOM 5374 C C . ALA B 1 265 ? -29.047 -0.357 12.922 1 89.75 265 ALA B C 1
ATOM 5376 O O . ALA B 1 265 ? -28.781 -0.237 11.719 1 89.75 265 ALA B O 1
ATOM 5377 N N . ASP B 1 266 ? -30.062 -0.939 13.289 1 78.38 266 ASP B N 1
ATOM 5378 C CA . ASP B 1 266 ? -30.969 -1.733 12.461 1 78.38 266 ASP B CA 1
ATOM 5379 C C . ASP B 1 266 ? -31.656 -0.863 11.414 1 78.38 266 ASP B C 1
ATOM 5381 O O . ASP B 1 266 ? -32 -1.339 10.328 1 78.38 266 ASP B O 1
ATOM 5385 N N . HIS B 1 267 ? -31.875 0.276 11.75 1 75.25 267 HIS B N 1
ATOM 5386 C CA . HIS B 1 267 ? -32.656 1.128 10.852 1 75.25 267 HIS B CA 1
ATOM 5387 C C . HIS B 1 267 ? -31.781 1.653 9.711 1 75.25 267 HIS B C 1
ATOM 5389 O O . HIS B 1 267 ? -32.281 2.312 8.797 1 75.25 267 HIS B O 1
ATOM 5395 N N . VAL B 1 268 ? -30.516 1.296 9.812 1 75.81 268 VAL B N 1
ATOM 5396 C CA . VAL B 1 268 ? -29.594 1.775 8.789 1 75.81 268 VAL B CA 1
ATOM 5397 C C . VAL B 1 268 ? -29.188 0.62 7.879 1 75.81 268 VAL B C 1
ATOM 5399 O O . VAL B 1 268 ? -28.891 -0.478 8.359 1 75.81 268 VAL B O 1
ATOM 5402 N N . THR B 1 269 ? -29.391 0.746 6.617 1 73.25 269 THR B N 1
ATOM 5403 C CA . THR B 1 269 ? -28.906 -0.262 5.672 1 73.25 269 THR B CA 1
ATOM 5404 C C . THR B 1 269 ? -27.391 -0.263 5.602 1 73.25 269 THR B C 1
ATOM 5406 O O . THR B 1 269 ? -26.781 0.751 5.258 1 73.25 269 THR B O 1
ATOM 5409 N N . PRO B 1 270 ? -26.906 -1.467 5.977 1 72 270 PRO B N 1
ATOM 5410 C CA . PRO B 1 270 ? -25.438 -1.51 5.918 1 72 270 PRO B CA 1
ATOM 5411 C C . PRO B 1 270 ? -24.906 -1.469 4.488 1 72 270 PRO B C 1
ATOM 5413 O O . PRO B 1 270 ? -25.578 -1.892 3.557 1 72 270 PRO B O 1
ATOM 5416 N N . SER B 1 271 ? -23.734 -0.99 4.383 1 77.31 271 SER B N 1
ATOM 5417 C CA . SER B 1 271 ? -23.062 -0.986 3.092 1 77.31 271 SER B CA 1
ATOM 5418 C C . SER B 1 271 ? -22.234 -2.252 2.896 1 77.31 271 SER B C 1
ATOM 5420 O O . SER B 1 271 ? -21.375 -2.309 2.012 1 77.31 271 SER B O 1
ATOM 5422 N N . TRP B 1 272 ? -22.438 -3.26 3.838 1 84.62 272 TRP B N 1
ATOM 5423 C CA . TRP B 1 272 ? -21.719 -4.523 3.703 1 84.62 272 TRP B CA 1
ATOM 5424 C C . TRP B 1 272 ? -22.641 -5.707 3.98 1 84.62 272 TRP B C 1
ATOM 5426 O O . TRP B 1 272 ? -23.719 -5.535 4.539 1 84.62 272 TRP B O 1
ATOM 5436 N N . THR B 1 273 ? -22.203 -6.875 3.518 1 88.12 273 THR B N 1
ATOM 5437 C CA . THR B 1 273 ? -22.938 -8.125 3.689 1 88.12 273 THR B CA 1
ATOM 5438 C C . THR B 1 273 ? -22.375 -8.93 4.859 1 88.12 273 THR B C 1
ATOM 5440 O O . THR B 1 273 ? -21.156 -9.078 4.988 1 88.12 273 THR B O 1
ATOM 5443 N N . ALA B 1 274 ? -23.281 -9.461 5.676 1 91.25 274 ALA B N 1
ATOM 5444 C CA . ALA B 1 274 ? -22.859 -10.281 6.805 1 91.25 274 ALA B CA 1
ATOM 5445 C C . ALA B 1 274 ? -22.047 -11.477 6.328 1 91.25 274 ALA B C 1
ATOM 5447 O O . ALA B 1 274 ? -22.422 -12.148 5.359 1 91.25 274 ALA B O 1
ATOM 5448 N N . GLY B 1 275 ? -20.969 -11.672 6.965 1 94.94 275 GLY B N 1
ATOM 5449 C CA . GLY B 1 275 ? -20.141 -12.828 6.66 1 94.94 275 GLY B CA 1
ATOM 5450 C C . GLY B 1 275 ? -19.109 -12.547 5.586 1 94.94 275 GLY B C 1
ATOM 5451 O O . GLY B 1 275 ? -18.234 -13.383 5.328 1 94.94 275 GLY B O 1
ATOM 5452 N N . GLU B 1 276 ? -19.188 -11.406 4.973 1 94.56 276 GLU B N 1
ATOM 5453 C CA . GLU B 1 276 ? -18.234 -11.031 3.924 1 94.56 276 GLU B CA 1
ATOM 5454 C C . GLU B 1 276 ? -17.375 -9.844 4.352 1 94.56 276 GLU B C 1
ATOM 5456 O O . GLU B 1 276 ? -17.891 -8.852 4.871 1 94.56 276 GLU B O 1
ATOM 5461 N N . PRO B 1 277 ? -16.062 -10 4.145 1 96.75 277 PRO B N 1
ATOM 5462 C CA . PRO B 1 277 ? -15.195 -8.859 4.457 1 96.75 277 PRO B CA 1
ATOM 5463 C C . PRO B 1 277 ? -15.594 -7.59 3.709 1 96.75 277 PRO B C 1
ATOM 5465 O O . PRO B 1 277 ? -16.031 -7.66 2.555 1 96.75 277 PRO B O 1
ATOM 5468 N N . ALA B 1 278 ? -15.484 -6.453 4.379 1 95.75 278 ALA B N 1
ATOM 5469 C CA . ALA B 1 278 ? -15.82 -5.164 3.785 1 95.75 278 ALA B CA 1
ATOM 5470 C C . ALA B 1 278 ? -14.781 -4.102 4.141 1 95.75 278 ALA B C 1
ATOM 5472 O O . ALA B 1 278 ? -13.992 -4.289 5.07 1 95.75 278 ALA B O 1
ATOM 5473 N N . TYR B 1 279 ? -14.789 -3.018 3.355 1 97 279 TYR B N 1
ATOM 5474 C CA . TYR B 1 279 ? -13.844 -1.926 3.543 1 97 279 TYR B CA 1
ATOM 5475 C C . TYR B 1 279 ? -14.562 -0.624 3.865 1 97 279 TYR B C 1
ATOM 5477 O O . TYR B 1 279 ? -15.617 -0.333 3.297 1 97 279 TYR B O 1
ATOM 5485 N N . LEU B 1 280 ? -14.008 0.104 4.773 1 96.06 280 LEU B N 1
ATOM 5486 C CA . LEU B 1 280 ? -14.484 1.442 5.102 1 96.06 280 LEU B CA 1
ATOM 5487 C C . LEU B 1 280 ? -13.414 2.488 4.828 1 96.06 280 LEU B C 1
ATOM 5489 O O . LEU B 1 280 ? -12.328 2.436 5.406 1 96.06 280 LEU B O 1
ATOM 5493 N N . SER B 1 281 ? -13.711 3.408 3.963 1 95.88 281 SER B N 1
ATOM 5494 C CA . SER B 1 281 ? -12.758 4.473 3.656 1 95.88 281 SER B CA 1
ATOM 5495 C C . SER B 1 281 ? -12.734 5.523 4.758 1 95.88 281 SER B C 1
ATOM 5497 O O . SER B 1 281 ? -13.672 5.633 5.547 1 95.88 281 SER B O 1
ATOM 5499 N N . LEU B 1 282 ? -11.586 6.277 4.77 1 95.56 282 LEU B N 1
ATOM 5500 C CA . LEU B 1 282 ? -11.531 7.422 5.672 1 95.56 282 LEU B CA 1
ATOM 5501 C C . LEU B 1 282 ? -12.656 8.406 5.367 1 95.56 282 LEU B C 1
ATOM 5503 O O . LEU B 1 282 ? -13.25 8.977 6.285 1 95.56 282 LEU B O 1
ATOM 5507 N N . ARG B 1 283 ? -12.969 8.586 4.148 1 94.5 283 ARG B N 1
ATOM 5508 C CA . ARG B 1 283 ? -14.055 9.453 3.693 1 94.5 283 ARG B CA 1
ATOM 5509 C C . ARG B 1 283 ? -15.375 9.078 4.359 1 94.5 283 ARG B C 1
ATOM 5511 O O . ARG B 1 283 ? -16.047 9.93 4.941 1 94.5 283 ARG B O 1
ATOM 5518 N N . GLN B 1 284 ? -15.688 7.859 4.309 1 93.44 284 GLN B N 1
ATOM 5519 C CA . GLN B 1 284 ? -16.938 7.379 4.895 1 93.44 284 GLN B CA 1
ATOM 5520 C C . GLN B 1 284 ? -16.922 7.531 6.41 1 93.44 284 GLN B C 1
ATOM 5522 O O . GLN B 1 284 ? -17.906 7.984 7 1 93.44 284 GLN B O 1
ATOM 5527 N N . LEU B 1 285 ? -15.875 7.184 7.027 1 94.94 285 LEU B N 1
ATOM 5528 C CA . LEU B 1 285 ? -15.766 7.172 8.484 1 94.94 285 LEU B CA 1
ATOM 5529 C C . LEU B 1 285 ? -15.867 8.586 9.047 1 94.94 285 LEU B C 1
ATOM 5531 O O . LEU B 1 285 ? -16.391 8.789 10.148 1 94.94 285 LEU B O 1
ATOM 5535 N N . VAL B 1 286 ? -15.391 9.547 8.25 1 93.38 286 VAL B N 1
ATOM 5536 C CA . VAL B 1 286 ? -15.359 10.914 8.75 1 93.38 286 VAL B CA 1
ATOM 5537 C C . VAL B 1 286 ? -16.625 11.641 8.344 1 93.38 286 VAL B C 1
ATOM 5539 O O . VAL B 1 286 ? -17.234 12.359 9.148 1 93.38 286 VAL B O 1
ATOM 5542 N N . ARG B 1 287 ? -17.156 11.469 7.164 1 91.75 287 ARG B N 1
ATOM 5543 C CA . ARG B 1 287 ? -18.312 12.195 6.656 1 91.75 287 ARG B CA 1
ATOM 5544 C C . ARG B 1 287 ? -19.609 11.586 7.172 1 91.75 287 ARG B C 1
ATOM 5546 O O . ARG B 1 287 ? -20.547 12.312 7.52 1 91.75 287 ARG B O 1
ATOM 5553 N N . THR B 1 288 ? -19.656 10.266 7.109 1 90.62 288 THR B N 1
ATOM 5554 C CA . THR B 1 288 ? -20.859 9.555 7.488 1 90.62 288 THR B CA 1
ATOM 5555 C C . THR B 1 288 ? -20.531 8.352 8.359 1 90.62 288 THR B C 1
ATOM 5557 O O . THR B 1 288 ? -20.75 7.203 7.961 1 90.62 288 THR B O 1
ATOM 5560 N N . PRO B 1 289 ? -20.047 8.695 9.539 1 91.5 289 PRO B N 1
ATOM 5561 C CA . PRO B 1 289 ? -19.719 7.57 10.414 1 91.5 289 PRO B CA 1
ATOM 5562 C C . PRO B 1 289 ? -20.891 6.633 10.648 1 91.5 289 PRO B C 1
ATOM 5564 O O . PRO B 1 289 ? -22.016 7.094 10.906 1 91.5 289 PRO B O 1
ATOM 5567 N N . PRO B 1 290 ? -20.656 5.367 10.539 1 91.94 290 PRO B N 1
ATOM 5568 C CA . PRO B 1 290 ? -21.75 4.426 10.797 1 91.94 290 PRO B CA 1
ATOM 5569 C C . PRO B 1 290 ? -22.281 4.508 12.227 1 91.94 290 PRO B C 1
ATOM 5571 O O . PRO B 1 290 ? -21.531 4.824 13.148 1 91.94 290 PRO B O 1
ATOM 5574 N N . ALA B 1 291 ? -23.578 4.23 12.391 1 93.88 291 ALA B N 1
ATOM 5575 C CA . ALA B 1 291 ? -24.172 4.168 13.727 1 93.88 291 ALA B CA 1
ATOM 5576 C C . ALA B 1 291 ? -23.828 2.852 14.414 1 93.88 291 ALA B C 1
ATOM 5578 O O . ALA B 1 291 ? -24.656 1.94 14.469 1 93.88 291 ALA B O 1
ATOM 5579 N N . TRP B 1 292 ? -22.719 2.846 15.031 1 95.56 292 TRP B N 1
ATOM 5580 C CA . TRP B 1 292 ? -22.188 1.62 15.625 1 95.56 292 TRP B CA 1
ATOM 5581 C C . TRP B 1 292 ? -23.047 1.168 16.797 1 95.56 292 TRP B C 1
ATOM 5583 O O . TRP B 1 292 ? -23.375 1.966 17.688 1 95.56 292 TRP B O 1
ATOM 5593 N N . THR B 1 293 ? -23.5 -0.059 16.859 1 95.31 293 THR B N 1
ATOM 5594 C CA . THR B 1 293 ? -24.172 -0.665 18 1 95.31 293 THR B CA 1
ATOM 5595 C C . THR B 1 293 ? -23.281 -1.712 18.656 1 95.31 293 THR B C 1
ATOM 5597 O O . THR B 1 293 ? -23.547 -2.912 18.562 1 95.31 293 THR B O 1
ATOM 5600 N N . VAL B 1 294 ? -22.234 -1.147 19.375 1 95.94 294 VAL B N 1
ATOM 5601 C CA . VAL B 1 294 ? -21.203 -2.059 19.859 1 95.94 294 VAL B CA 1
ATOM 5602 C C . VAL B 1 294 ? -21 -1.857 21.359 1 95.94 294 VAL B C 1
ATOM 5604 O O . VAL B 1 294 ? -20 -2.297 21.922 1 95.94 294 VAL B O 1
ATOM 5607 N N . LYS B 1 295 ? -21.938 -1.179 21.984 1 96.06 295 LYS B N 1
ATOM 5608 C CA . LYS B 1 295 ? -21.766 -0.936 23.406 1 96.06 295 LYS B CA 1
ATOM 5609 C C . LYS B 1 295 ? -21.656 -2.248 24.172 1 96.06 295 LYS B C 1
ATOM 5611 O O . LYS B 1 295 ? -22.562 -3.076 24.141 1 96.06 295 LYS B O 1
ATOM 5616 N N . GLY B 1 296 ? -20.578 -2.389 24.844 1 95.44 296 GLY B N 1
ATOM 5617 C CA . GLY B 1 296 ? -20.344 -3.574 25.656 1 95.44 296 GLY B CA 1
ATOM 5618 C C . GLY B 1 296 ? -20.016 -4.805 24.844 1 95.44 296 GLY B C 1
ATOM 5619 O O . GLY B 1 296 ? -19.766 -5.879 25.391 1 95.44 296 GLY B O 1
ATOM 5620 N N . THR B 1 297 ? -19.938 -4.691 23.547 1 95.38 297 THR B N 1
ATOM 5621 C CA . THR B 1 297 ? -19.703 -5.812 22.641 1 95.38 297 THR B CA 1
ATOM 5622 C C . THR B 1 297 ? -18.219 -6.016 22.391 1 95.38 297 THR B C 1
ATOM 5624 O O . THR B 1 297 ? -17.484 -5.051 22.172 1 95.38 297 THR B O 1
ATOM 5627 N N . PRO B 1 298 ? -17.797 -7.266 22.516 1 97.69 298 PRO B N 1
ATOM 5628 C CA . PRO B 1 298 ? -16.406 -7.531 22.125 1 97.69 298 PRO B CA 1
ATOM 5629 C C . PRO B 1 298 ? -16.172 -7.336 20.625 1 97.69 298 PRO B C 1
ATOM 5631 O O . PRO B 1 298 ? -16.938 -7.844 19.812 1 97.69 298 PRO B O 1
ATOM 5634 N N . VAL B 1 299 ? -15.211 -6.562 20.297 1 98.44 299 VAL B N 1
ATOM 5635 C CA . VAL B 1 299 ? -14.727 -6.41 18.938 1 98.44 299 VAL B CA 1
ATOM 5636 C C . VAL B 1 299 ? -13.266 -6.844 18.859 1 98.44 299 VAL B C 1
ATOM 5638 O O . VAL B 1 299 ? -12.406 -6.301 19.562 1 98.44 299 VAL B O 1
ATOM 5641 N N . PHE B 1 300 ? -13.016 -7.77 18.031 1 98.81 300 PHE B N 1
ATOM 5642 C CA . PHE B 1 300 ? -11.656 -8.289 17.906 1 98.81 300 PHE B CA 1
ATOM 5643 C C . PHE B 1 300 ? -10.891 -7.535 16.828 1 98.81 300 PHE B C 1
ATOM 5645 O O . PHE B 1 300 ? -11.477 -7.066 15.852 1 98.81 300 PHE B O 1
ATOM 5652 N N . VAL B 1 301 ? -9.617 -7.375 17.062 1 98.81 301 VAL B N 1
ATOM 5653 C CA . VAL B 1 301 ? -8.727 -6.664 16.156 1 98.81 301 VAL B CA 1
ATOM 5654 C C . VAL B 1 301 ? -7.543 -7.555 15.781 1 98.81 301 VAL B C 1
ATOM 5656 O O . VAL B 1 301 ? -6.867 -8.094 16.656 1 98.81 301 VAL B O 1
ATOM 5659 N N . CYS B 1 302 ? -7.32 -7.727 14.508 1 98.5 302 CYS B N 1
ATOM 5660 C CA . CYS B 1 302 ? -6.188 -8.516 14.047 1 98.5 302 CYS B CA 1
ATOM 5661 C C . CYS B 1 302 ? -5.227 -7.672 13.219 1 98.5 302 CYS B C 1
ATOM 5663 O O . CYS B 1 302 ? -5.598 -6.594 12.742 1 98.5 302 CYS B O 1
ATOM 5665 N N . GLU B 1 303 ? -4.02 -8.156 13.062 1 97.56 303 GLU B N 1
ATOM 5666 C CA . GLU B 1 303 ? -2.977 -7.422 12.352 1 97.56 303 GLU B CA 1
ATOM 5667 C C . GLU B 1 303 ? -3 -7.738 10.859 1 97.56 303 GLU B C 1
ATOM 5669 O O . GLU B 1 303 ? -2.871 -6.836 10.031 1 97.56 303 GLU B O 1
ATOM 5674 N N . ASN B 1 304 ? -3.229 -8.969 10.562 1 94.81 304 ASN B N 1
ATOM 5675 C CA . ASN B 1 304 ? -3.037 -9.43 9.188 1 94.81 304 ASN B CA 1
ATOM 5676 C C . ASN B 1 304 ? -4.371 -9.727 8.508 1 94.81 304 ASN B C 1
ATOM 5678 O O . ASN B 1 304 ? -5.191 -10.477 9.039 1 94.81 304 ASN B O 1
ATOM 5682 N N . PRO B 1 305 ? -4.566 -9.242 7.27 1 96.5 305 PRO B N 1
ATOM 5683 C CA . PRO B 1 305 ? -5.812 -9.484 6.539 1 96.5 305 PRO B CA 1
ATOM 5684 C C . PRO B 1 305 ? -6.09 -10.969 6.312 1 96.5 305 PRO B C 1
ATOM 5686 O O . PRO B 1 305 ? -7.25 -11.375 6.234 1 96.5 305 PRO B O 1
ATOM 5689 N N . ASN B 1 306 ? -5.059 -11.75 6.242 1 92.81 306 ASN B N 1
ATOM 5690 C CA . ASN B 1 306 ? -5.23 -13.18 5.984 1 92.81 306 ASN B CA 1
ATOM 5691 C C . ASN B 1 306 ? -6.012 -13.859 7.105 1 92.81 306 ASN B C 1
ATOM 5693 O O . ASN B 1 306 ? -6.781 -14.789 6.855 1 92.81 306 ASN B O 1
ATOM 5697 N N . LEU B 1 307 ? -5.797 -13.445 8.312 1 95.38 307 LEU B N 1
ATOM 5698 C CA . LEU B 1 307 ? -6.578 -14.008 9.406 1 95.38 307 LEU B CA 1
ATOM 5699 C C . LEU B 1 307 ? -8.062 -13.695 9.227 1 95.38 307 LEU B C 1
ATOM 5701 O O . LEU B 1 307 ? -8.914 -14.555 9.477 1 95.38 307 LEU B O 1
ATOM 5705 N N . LEU B 1 308 ? -8.328 -12.477 8.836 1 97.5 308 LEU B N 1
ATOM 5706 C CA . LEU B 1 308 ? -9.711 -12.086 8.602 1 97.5 308 LEU B CA 1
ATOM 5707 C C . LEU B 1 308 ? -10.328 -12.922 7.477 1 97.5 308 LEU B C 1
ATOM 5709 O O . LEU B 1 308 ? -11.484 -13.328 7.57 1 97.5 308 LEU B O 1
ATOM 5713 N N . ALA B 1 309 ? -9.57 -13.188 6.465 1 96.06 309 ALA B N 1
ATOM 5714 C CA . ALA B 1 309 ? -10.031 -14.031 5.367 1 96.06 309 ALA B CA 1
ATOM 5715 C C . ALA B 1 309 ? -10.367 -15.438 5.863 1 96.06 309 ALA B C 1
ATOM 5717 O O . ALA B 1 309 ? -11.398 -16 5.492 1 96.06 309 ALA B O 1
ATOM 5718 N N . ILE B 1 310 ? -9.523 -15.984 6.695 1 93.94 310 ILE B N 1
ATOM 5719 C CA . ILE B 1 310 ? -9.734 -17.312 7.262 1 93.94 310 ILE B CA 1
ATOM 5720 C C . ILE B 1 310 ? -11.008 -17.312 8.102 1 93.94 310 ILE B C 1
ATOM 5722 O O . ILE B 1 310 ? -11.828 -18.234 8 1 93.94 310 ILE B O 1
ATOM 5726 N N . ALA B 1 311 ? -11.18 -16.297 8.891 1 97.12 311 ALA B N 1
ATOM 5727 C CA . ALA B 1 311 ? -12.367 -16.188 9.727 1 97.12 311 ALA B CA 1
ATOM 5728 C C . ALA B 1 311 ? -13.633 -16.125 8.875 1 97.12 311 ALA B C 1
ATOM 5730 O O . ALA B 1 311 ? -14.633 -16.766 9.188 1 97.12 311 ALA B O 1
ATOM 5731 N N . ALA B 1 312 ? -13.578 -15.359 7.859 1 96.5 312 ALA B N 1
ATOM 5732 C CA . ALA B 1 312 ? -14.719 -15.242 6.957 1 96.5 312 ALA B CA 1
ATOM 5733 C C . ALA B 1 312 ? -15.055 -16.594 6.328 1 96.5 312 ALA B C 1
ATOM 5735 O O . ALA B 1 312 ? -16.234 -16.953 6.203 1 96.5 312 ALA B O 1
ATOM 5736 N N . ASP B 1 313 ? -14.055 -17.344 5.918 1 93.69 313 ASP B N 1
ATOM 5737 C CA . ASP B 1 313 ? -14.25 -18.641 5.27 1 93.69 313 ASP B CA 1
ATOM 5738 C C . ASP B 1 313 ? -14.844 -19.656 6.242 1 93.69 313 ASP B C 1
ATOM 5740 O O . ASP B 1 313 ? -15.742 -20.422 5.883 1 93.69 313 ASP B O 1
ATOM 5744 N N . ARG B 1 314 ? -14.375 -19.641 7.414 1 95 314 ARG B N 1
ATOM 5745 C CA . ARG B 1 314 ? -14.719 -20.703 8.352 1 95 314 ARG B CA 1
ATOM 5746 C C . ARG B 1 314 ? -16 -20.375 9.109 1 95 314 ARG B C 1
ATOM 5748 O O . ARG B 1 314 ? -16.781 -21.266 9.453 1 95 314 ARG B O 1
ATOM 5755 N N . LEU B 1 315 ? -16.188 -19.078 9.375 1 97.25 315 LEU B N 1
ATOM 5756 C CA . LEU B 1 315 ? -17.281 -18.734 10.281 1 97.25 315 LEU B CA 1
ATOM 5757 C C . LEU B 1 315 ? -18.344 -17.906 9.562 1 97.25 315 LEU B C 1
ATOM 5759 O O . LEU B 1 315 ? -19.516 -17.922 9.945 1 97.25 315 LEU B O 1
ATOM 5763 N N . GLY B 1 316 ? -17.969 -17.109 8.57 1 96 316 GLY B N 1
ATOM 5764 C CA . GLY B 1 316 ? -18.906 -16.266 7.859 1 96 316 GLY B CA 1
ATOM 5765 C C . GLY B 1 316 ? -19.656 -15.312 8.773 1 96 316 GLY B C 1
ATOM 5766 O O . GLY B 1 316 ? -19.047 -14.586 9.555 1 96 316 GLY B O 1
ATOM 5767 N N . ALA B 1 317 ? -20.984 -15.398 8.711 1 95.56 317 ALA B N 1
ATOM 5768 C CA . ALA B 1 317 ? -21.844 -14.508 9.484 1 95.56 317 ALA B CA 1
ATOM 5769 C C . ALA B 1 317 ? -21.797 -14.852 10.969 1 95.56 317 ALA B C 1
ATOM 5771 O O . ALA B 1 317 ? -22.234 -14.062 11.805 1 95.56 317 ALA B O 1
ATOM 5772 N N . ARG B 1 318 ? -21.281 -15.953 11.336 1 96.81 318 ARG B N 1
ATOM 5773 C CA . ARG B 1 318 ? -21.219 -16.406 12.719 1 96.81 318 ARG B CA 1
ATOM 5774 C C . ARG B 1 318 ? -19.938 -15.938 13.383 1 96.81 318 ARG B C 1
ATOM 5776 O O . ARG B 1 318 ? -19.688 -16.234 14.562 1 96.81 318 ARG B O 1
ATOM 5783 N N . CYS B 1 319 ? -19.141 -15.211 12.656 1 98.12 319 CYS B N 1
ATOM 5784 C CA . CYS B 1 319 ? -17.922 -14.656 13.219 1 98.12 319 CYS B CA 1
ATOM 5785 C C . CYS B 1 319 ? -18.203 -13.445 14.086 1 98.12 319 CYS B C 1
ATOM 5787 O O . CYS B 1 319 ? -19.031 -12.602 13.727 1 98.12 319 CYS B O 1
ATOM 5789 N N . ALA B 1 320 ? -17.609 -13.328 15.242 1 98.12 320 ALA B N 1
ATOM 5790 C CA . ALA B 1 320 ? -17.672 -12.109 16.047 1 98.12 320 ALA B CA 1
ATOM 5791 C C . ALA B 1 320 ? -17.125 -10.914 15.258 1 98.12 320 ALA B C 1
ATOM 5793 O O . ALA B 1 320 ? -16.391 -11.078 14.289 1 98.12 320 ALA B O 1
ATOM 5794 N N . PRO B 1 321 ? -17.594 -9.711 15.633 1 98.06 321 PRO B N 1
ATOM 5795 C CA . PRO B 1 321 ? -17.062 -8.531 14.945 1 98.06 321 PRO B CA 1
ATOM 5796 C C . PRO B 1 321 ? -15.539 -8.477 14.938 1 98.06 321 PRO B C 1
ATOM 5798 O O . PRO B 1 321 ? -14.906 -8.664 15.977 1 98.06 321 PRO B O 1
ATOM 5801 N N . LEU B 1 322 ? -14.961 -8.242 13.758 1 98.69 322 LEU B N 1
ATOM 5802 C CA . LEU B 1 322 ? -13.516 -8.305 13.562 1 98.69 322 LEU B CA 1
ATOM 5803 C C . LEU B 1 322 ? -13.031 -7.141 12.703 1 98.69 322 LEU B C 1
ATOM 5805 O O . LEU B 1 322 ? -13.641 -6.82 11.68 1 98.69 322 LEU B O 1
ATOM 5809 N N . VAL B 1 323 ? -11.992 -6.453 13.164 1 98.62 323 VAL B N 1
ATOM 5810 C CA . VAL B 1 323 ? -11.352 -5.363 12.445 1 98.62 323 VAL B CA 1
ATOM 5811 C C . VAL B 1 323 ? -9.891 -5.711 12.172 1 98.62 323 VAL B C 1
ATOM 5813 O O . VAL B 1 323 ? -9.234 -6.348 13 1 98.62 323 VAL B O 1
ATOM 5816 N N . CYS B 1 324 ? -9.359 -5.289 11.039 1 98.56 324 CYS B N 1
ATOM 5817 C CA . CYS B 1 324 ? -7.973 -5.555 10.688 1 98.56 324 CYS B CA 1
ATOM 5818 C C . CYS B 1 324 ? -7.18 -4.258 10.578 1 98.56 324 CYS B C 1
ATOM 5820 O O . CYS B 1 324 ? -7.598 -3.326 9.891 1 98.56 324 CYS B O 1
ATOM 5822 N N . THR B 1 325 ? -6.062 -4.219 11.18 1 96.94 325 THR B N 1
ATOM 5823 C CA . THR B 1 325 ? -5.246 -3.01 11.141 1 96.94 325 THR B CA 1
ATOM 5824 C C . THR B 1 325 ? -4.344 -3.008 9.914 1 96.94 325 THR B C 1
ATOM 5826 O O . THR B 1 325 ? -3.867 -1.952 9.492 1 96.94 325 THR B O 1
ATOM 5829 N N . ASP B 1 326 ? -4.031 -4.184 9.383 1 95.12 326 ASP B N 1
ATOM 5830 C CA . ASP B 1 326 ? -3.148 -4.289 8.227 1 95.12 326 ASP B CA 1
ATOM 5831 C C . ASP B 1 326 ? -1.798 -3.635 8.5 1 95.12 326 ASP B C 1
ATOM 5833 O O . ASP B 1 326 ? -1.357 -2.766 7.742 1 95.12 326 ASP B O 1
ATOM 5837 N N . GLY B 1 327 ? -1.173 -4.082 9.547 1 92.69 327 GLY B N 1
ATOM 5838 C CA . GLY B 1 327 ? 0.049 -3.459 10.031 1 92.69 327 GLY B CA 1
ATOM 5839 C C . GLY B 1 327 ? -0.205 -2.293 10.969 1 92.69 327 GLY B C 1
ATOM 5840 O O . GLY B 1 327 ? -1.175 -2.301 11.727 1 92.69 327 GLY B O 1
ATOM 5841 N N . MET B 1 328 ? 0.742 -1.322 10.938 1 91.25 328 MET B N 1
ATOM 5842 C CA . MET B 1 328 ? 0.548 -0.13 11.758 1 91.25 328 MET B CA 1
ATOM 5843 C C . MET B 1 328 ? -0.686 0.646 11.305 1 91.25 328 MET B C 1
ATOM 5845 O O . MET B 1 328 ? -0.82 0.976 10.125 1 91.25 328 MET B O 1
ATOM 5849 N N . PRO B 1 329 ? -1.601 0.914 12.258 1 93.44 329 PRO B N 1
ATOM 5850 C CA . PRO B 1 329 ? -2.85 1.583 11.883 1 93.44 329 PRO B CA 1
ATOM 5851 C C . PRO B 1 329 ? -2.617 2.936 11.211 1 93.44 329 PRO B C 1
ATOM 5853 O O . PRO B 1 329 ? -1.858 3.762 11.727 1 93.44 329 PRO B O 1
ATOM 5856 N N . ALA B 1 330 ? -3.266 3.074 10.078 1 92.25 330 ALA B N 1
ATOM 5857 C CA . ALA B 1 330 ? -3.283 4.352 9.367 1 92.25 330 ALA B CA 1
ATOM 5858 C C . ALA B 1 330 ? -4.539 5.152 9.703 1 92.25 330 ALA B C 1
ATOM 5860 O O . ALA B 1 330 ? -5.273 4.801 10.633 1 92.25 330 ALA B O 1
ATOM 5861 N N . ALA B 1 331 ? -4.781 6.211 9.008 1 92.12 331 ALA B N 1
ATOM 5862 C CA . ALA B 1 331 ? -5.824 7.176 9.344 1 92.12 331 ALA B CA 1
ATOM 5863 C C . ALA B 1 331 ? -7.195 6.504 9.406 1 92.12 331 ALA B C 1
ATOM 5865 O O . ALA B 1 331 ? -7.965 6.73 10.344 1 92.12 331 ALA B O 1
ATOM 5866 N N . ALA B 1 332 ? -7.504 5.676 8.414 1 95.81 332 ALA B N 1
ATOM 5867 C CA . ALA B 1 332 ? -8.82 5.031 8.398 1 95.81 332 ALA B CA 1
ATOM 5868 C C . ALA B 1 332 ? -8.961 4.047 9.555 1 95.81 332 ALA B C 1
ATOM 5870 O O . ALA B 1 332 ? -10.008 3.998 10.211 1 95.81 332 ALA B O 1
ATOM 5871 N N . GLN B 1 333 ? -7.918 3.26 9.781 1 97.25 333 GLN B N 1
ATOM 5872 C CA . GLN B 1 333 ? -7.945 2.314 10.891 1 97.25 333 GLN B CA 1
ATOM 5873 C C . GLN B 1 333 ? -8.055 3.041 12.227 1 97.25 333 GLN B C 1
ATOM 5875 O O . GLN B 1 333 ? -8.828 2.635 13.102 1 97.25 333 GLN B O 1
ATOM 5880 N N . ARG B 1 334 ? -7.32 4.105 12.336 1 95.06 334 ARG B N 1
ATOM 5881 C CA . ARG B 1 334 ? -7.359 4.887 13.57 1 95.06 334 ARG B CA 1
ATOM 5882 C C . ARG B 1 334 ? -8.742 5.477 13.797 1 95.06 334 ARG B C 1
ATOM 5884 O O . ARG B 1 334 ? -9.273 5.418 14.914 1 95.06 334 ARG B O 1
ATOM 5891 N N . ALA B 1 335 ? -9.289 6.027 12.766 1 95.5 335 ALA B N 1
ATOM 5892 C CA . ALA B 1 335 ? -10.633 6.59 12.875 1 95.5 335 ALA B CA 1
ATOM 5893 C C . ALA B 1 335 ? -11.641 5.531 13.297 1 95.5 335 ALA B C 1
ATOM 5895 O O . ALA B 1 335 ? -12.461 5.766 14.188 1 95.5 335 ALA B O 1
ATOM 5896 N N . LEU B 1 336 ? -11.547 4.398 12.703 1 97.69 336 LEU B N 1
ATOM 5897 C CA . LEU B 1 336 ? -12.484 3.318 13 1 97.69 336 LEU B CA 1
ATOM 5898 C C . LEU B 1 336 ? -12.336 2.855 14.445 1 97.69 336 LEU B C 1
ATOM 5900 O O . LEU B 1 336 ? -13.328 2.766 15.18 1 97.69 336 LEU B O 1
ATOM 5904 N N . LEU B 1 337 ? -11.117 2.545 14.867 1 97.94 337 LEU B N 1
ATOM 5905 C CA . LEU B 1 337 ? -10.875 2.064 16.219 1 97.94 337 LEU B CA 1
ATOM 5906 C C . LEU B 1 337 ? -11.312 3.1 17.25 1 97.94 337 LEU B C 1
ATOM 5908 O O . LEU B 1 337 ? -11.891 2.748 18.281 1 97.94 337 LEU B O 1
ATOM 5912 N N . THR B 1 338 ? -11.086 4.355 16.984 1 96.12 338 THR B N 1
ATOM 5913 C CA . THR B 1 338 ? -11.508 5.426 17.875 1 96.12 338 THR B CA 1
ATOM 5914 C C . THR B 1 338 ? -13.031 5.477 17.969 1 96.12 338 THR B C 1
ATOM 5916 O O . THR B 1 338 ? -13.578 5.59 19.078 1 96.12 338 THR B O 1
ATOM 5919 N N . GLN B 1 339 ? -13.68 5.426 16.906 1 97 339 GLN B N 1
ATOM 5920 C CA . GLN B 1 339 ? -15.133 5.438 16.891 1 97 339 GLN B CA 1
ATOM 5921 C C . GLN B 1 339 ? -15.703 4.262 17.672 1 97 339 GLN B C 1
ATOM 5923 O O . GLN B 1 339 ? -16.656 4.422 18.438 1 97 339 GLN B O 1
ATOM 5928 N N . LEU B 1 340 ? -15.141 3.104 17.469 1 98 340 LEU B N 1
ATOM 5929 C CA . LEU B 1 340 ? -15.609 1.911 18.156 1 98 340 LEU B CA 1
ATOM 5930 C C . LEU B 1 340 ? -15.406 2.039 19.672 1 98 340 LEU B C 1
ATOM 5932 O O . LEU B 1 340 ? -16.297 1.696 20.453 1 98 340 LEU B O 1
ATOM 5936 N N . LEU B 1 341 ? -14.242 2.518 20.031 1 97.5 341 LEU B N 1
ATOM 5937 C CA . LEU B 1 341 ? -13.961 2.74 21.438 1 97.5 341 LEU B CA 1
ATOM 5938 C C . LEU B 1 341 ? -14.969 3.707 22.047 1 97.5 341 LEU B C 1
ATOM 5940 O O . LEU B 1 341 ? -15.531 3.434 23.109 1 97.5 341 LEU B O 1
ATOM 5944 N N . HIS B 1 342 ? -15.227 4.801 21.359 1 96.12 342 HIS B N 1
ATOM 5945 C CA . HIS B 1 342 ? -16.141 5.824 21.844 1 96.12 342 HIS B CA 1
ATOM 5946 C C . HIS B 1 342 ? -17.578 5.297 21.906 1 96.12 342 HIS B C 1
ATOM 5948 O O . HIS B 1 342 ? -18.359 5.707 22.766 1 96.12 342 HIS B O 1
ATOM 5954 N N . ALA B 1 343 ? -17.859 4.387 21.047 1 97.12 343 ALA B N 1
ATOM 5955 C CA . ALA B 1 343 ? -19.188 3.793 21.016 1 97.12 343 ALA B CA 1
ATOM 5956 C C . ALA B 1 343 ? -19.344 2.738 22.109 1 97.12 343 ALA B C 1
ATOM 5958 O O . ALA B 1 343 ? -20.438 2.188 22.297 1 97.12 343 ALA B O 1
ATOM 5959 N N . GLY B 1 344 ? -18.266 2.41 22.766 1 97.56 344 GLY B N 1
ATOM 5960 C CA . GLY B 1 344 ? -18.344 1.558 23.938 1 97.56 344 GLY B CA 1
ATOM 5961 C C . GLY B 1 344 ? -17.891 0.132 23.672 1 97.56 344 GLY B C 1
ATOM 5962 O O . GLY B 1 344 ? -18.125 -0.758 24.5 1 97.56 344 GLY B O 1
ATOM 5963 N N . ALA B 1 345 ? -17.266 -0.118 22.609 1 97.88 345 ALA B N 1
ATOM 5964 C CA . ALA B 1 345 ? -16.797 -1.46 22.281 1 97.88 345 ALA B CA 1
ATOM 5965 C C . ALA B 1 345 ? -15.648 -1.87 23.203 1 97.88 345 ALA B C 1
ATOM 5967 O O . ALA B 1 345 ? -14.875 -1.022 23.656 1 97.88 345 ALA B O 1
ATOM 5968 N N . ARG B 1 346 ? -15.586 -3.137 23.484 1 98.25 346 ARG B N 1
ATOM 5969 C CA . ARG B 1 346 ? -14.406 -3.727 24.094 1 98.25 346 ARG B CA 1
ATOM 5970 C C . ARG B 1 346 ? -13.484 -4.336 23.047 1 98.25 346 ARG B C 1
ATOM 5972 O O . ARG B 1 346 ? -13.805 -5.371 22.453 1 98.25 346 ARG B O 1
ATOM 5979 N N . LEU B 1 347 ? -12.312 -3.74 22.859 1 98.62 347 LEU B N 1
ATOM 5980 C CA . LEU B 1 347 ? -11.422 -4.152 21.781 1 98.62 347 LEU B CA 1
ATOM 5981 C C . LEU B 1 347 ? -10.438 -5.215 22.266 1 98.62 347 LEU B C 1
ATOM 5983 O O . LEU B 1 347 ? -9.836 -5.066 23.344 1 98.62 347 LEU B O 1
ATOM 5987 N N . TYR B 1 348 ? -10.328 -6.289 21.547 1 98.75 348 TYR B N 1
ATOM 5988 C CA . TYR B 1 348 ? -9.383 -7.371 21.797 1 98.75 348 TYR B CA 1
ATOM 5989 C C . TYR B 1 348 ? -8.375 -7.496 20.656 1 98.75 348 TYR B C 1
ATOM 5991 O O . TYR B 1 348 ? -8.758 -7.758 19.516 1 98.75 348 TYR B O 1
ATOM 5999 N N . TYR B 1 349 ? -7.066 -7.387 20.906 1 98.62 349 TYR B N 1
ATOM 6000 C CA . TYR B 1 349 ? -6.086 -7.312 19.828 1 98.62 349 TYR B CA 1
ATOM 6001 C C . TYR B 1 349 ? -5.18 -8.539 19.828 1 98.62 349 TYR B C 1
ATOM 6003 O O . TYR B 1 349 ? -4.73 -8.984 20.891 1 98.62 349 TYR B O 1
ATOM 6011 N N . HIS B 1 350 ? -4.949 -9.039 18.703 1 98.69 350 HIS B N 1
ATOM 6012 C CA . HIS B 1 350 ? -3.916 -10.039 18.438 1 98.69 350 HIS B CA 1
ATOM 6013 C C . HIS B 1 350 ? -3.062 -9.656 17.234 1 98.69 350 HIS B C 1
ATOM 6015 O O . HIS B 1 350 ? -3.527 -8.953 16.344 1 98.69 350 HIS B O 1
ATOM 6021 N N . GLY B 1 351 ? -1.799 -10.031 17.188 1 97.75 351 GLY B N 1
ATOM 6022 C CA . GLY B 1 351 ? -0.89 -9.773 16.094 1 97.75 351 GLY B CA 1
ATOM 6023 C C . GLY B 1 351 ? 0.262 -10.758 16.016 1 97.75 351 GLY B C 1
ATOM 6024 O O . GLY B 1 351 ? 0.229 -11.805 16.672 1 97.75 351 GLY B O 1
ATOM 6025 N N . ASP B 1 352 ? 1.234 -10.461 15.234 1 94.69 352 ASP B N 1
ATOM 6026 C CA . ASP B 1 352 ? 2.4 -11.32 15.047 1 94.69 352 ASP B CA 1
ATOM 6027 C C . ASP B 1 352 ? 3.271 -11.344 16.297 1 94.69 352 ASP B C 1
ATOM 6029 O O . ASP B 1 352 ? 3.455 -10.32 16.953 1 94.69 352 ASP B O 1
ATOM 6033 N N . PHE B 1 353 ? 3.809 -12.516 16.562 1 95.38 353 PHE B N 1
ATOM 6034 C CA . PHE B 1 353 ? 4.891 -12.602 17.547 1 95.38 353 PHE B CA 1
ATOM 6035 C C . PHE B 1 353 ? 6.234 -12.32 16.891 1 95.38 353 PHE B C 1
ATOM 6037 O O . PHE B 1 353 ? 6.992 -13.25 16.578 1 95.38 353 PHE B O 1
ATOM 6044 N N . ASP B 1 354 ? 6.555 -11.117 16.688 1 93.62 354 ASP B N 1
ATOM 6045 C CA . ASP B 1 354 ? 7.852 -10.586 16.281 1 93.62 354 ASP B CA 1
ATOM 6046 C C . ASP B 1 354 ? 8.031 -9.148 16.766 1 93.62 354 ASP B C 1
ATOM 6048 O O . ASP B 1 354 ? 7.117 -8.578 17.375 1 93.62 354 ASP B O 1
ATOM 6052 N N . TRP B 1 355 ? 9.164 -8.625 16.609 1 92.44 355 TRP B N 1
ATOM 6053 C CA . TRP B 1 355 ? 9.445 -7.34 17.25 1 92.44 355 TRP B CA 1
ATOM 6054 C C . TRP B 1 355 ? 8.586 -6.234 16.641 1 92.44 355 TRP B C 1
ATOM 6056 O O . TRP B 1 355 ? 7.949 -5.469 17.375 1 92.44 355 TRP B O 1
ATOM 6066 N N . PRO B 1 356 ? 8.43 -6.113 15.258 1 90.56 356 PRO B N 1
ATOM 6067 C CA . PRO B 1 356 ? 7.48 -5.137 14.711 1 90.56 356 PRO B CA 1
ATOM 6068 C C . PRO B 1 356 ? 6.051 -5.371 15.195 1 90.56 356 PRO B C 1
ATOM 6070 O O . PRO B 1 356 ? 5.324 -4.414 15.477 1 90.56 356 PRO B O 1
ATOM 6073 N N . GLY B 1 357 ? 5.703 -6.664 15.258 1 94.62 357 GLY B N 1
ATOM 6074 C CA . GLY B 1 357 ? 4.379 -7 15.758 1 94.62 357 GLY B CA 1
ATOM 6075 C C . GLY B 1 357 ? 4.133 -6.52 17.172 1 94.62 357 GLY B C 1
ATOM 6076 O O . GLY B 1 357 ? 3.051 -6.023 17.5 1 94.62 357 GLY B O 1
ATOM 6077 N N . LEU B 1 358 ? 5.078 -6.641 18 1 95.56 358 LEU B N 1
ATOM 6078 C CA . LEU B 1 358 ? 4.949 -6.164 19.375 1 95.56 358 LEU B CA 1
ATOM 6079 C C . LEU B 1 358 ? 4.828 -4.645 19.406 1 95.56 358 LEU B C 1
ATOM 6081 O O . LEU B 1 358 ? 4.125 -4.098 20.266 1 95.56 358 LEU B O 1
ATOM 6085 N N . ARG B 1 359 ? 5.539 -3.994 18.562 1 92.75 359 ARG B N 1
ATOM 6086 C CA . ARG B 1 359 ? 5.434 -2.541 18.5 1 92.75 359 ARG B CA 1
ATOM 6087 C C . ARG B 1 359 ? 4.023 -2.107 18.109 1 92.75 359 ARG B C 1
ATOM 6089 O O . ARG B 1 359 ? 3.48 -1.163 18.688 1 92.75 359 ARG B O 1
ATOM 6096 N N . ILE B 1 360 ? 3.48 -2.768 17.141 1 95.12 360 ILE B N 1
ATOM 6097 C CA . ILE B 1 360 ? 2.111 -2.479 16.719 1 95.12 360 ILE B CA 1
ATOM 6098 C C . ILE B 1 360 ? 1.152 -2.758 17.875 1 95.12 360 ILE B C 1
ATOM 6100 O O . ILE B 1 360 ? 0.267 -1.95 18.172 1 95.12 360 ILE B O 1
ATOM 6104 N N . ALA B 1 361 ? 1.367 -3.85 18.562 1 97.25 361 ALA B N 1
ATOM 6105 C CA . ALA B 1 361 ? 0.529 -4.219 19.703 1 97.25 361 ALA B CA 1
ATOM 6106 C C . ALA B 1 361 ? 0.593 -3.16 20.797 1 97.25 361 ALA B C 1
ATOM 6108 O O . ALA B 1 361 ? -0.44 -2.738 21.328 1 97.25 361 ALA B O 1
ATOM 6109 N N . ASN B 1 362 ? 1.796 -2.785 21.125 1 95 362 ASN B N 1
ATOM 6110 C CA . ASN B 1 362 ? 1.969 -1.724 22.109 1 95 362 ASN B CA 1
ATOM 6111 C C . ASN B 1 362 ? 1.152 -0.486 21.734 1 95 362 ASN B C 1
ATOM 6113 O O . ASN B 1 362 ? 0.464 0.079 22.594 1 95 362 ASN B O 1
ATOM 6117 N N . HIS B 1 363 ? 1.221 -0.152 20.516 1 92.81 363 HIS B N 1
ATOM 6118 C CA . HIS B 1 363 ? 0.533 1.043 20.031 1 92.81 363 HIS B CA 1
ATOM 6119 C C . HIS B 1 363 ? -0.98 0.893 20.156 1 92.81 363 HIS B C 1
ATOM 6121 O O . HIS B 1 363 ? -1.657 1.78 20.672 1 92.81 363 HIS B O 1
ATOM 6127 N N . VAL B 1 364 ? -1.51 -0.214 19.719 1 96.56 364 VAL B N 1
ATOM 6128 C CA . VAL B 1 364 ? -2.949 -0.451 19.703 1 96.56 364 VAL B CA 1
ATOM 6129 C C . VAL B 1 364 ? -3.465 -0.544 21.141 1 96.56 364 VAL B C 1
ATOM 6131 O O . VAL B 1 364 ? -4.492 0.049 21.484 1 96.56 364 VAL B O 1
ATOM 6134 N N . ILE B 1 365 ? -2.789 -1.188 22 1 96.5 365 ILE B N 1
ATOM 6135 C CA . ILE B 1 365 ? -3.197 -1.395 23.375 1 96.5 365 ILE B CA 1
ATOM 6136 C C . ILE B 1 365 ? -3.156 -0.067 24.125 1 96.5 365 ILE B C 1
ATOM 6138 O O . ILE B 1 365 ? -4.098 0.275 24.844 1 96.5 365 ILE B O 1
ATOM 6142 N N . ARG B 1 366 ? -2.162 0.662 23.891 1 93.06 366 ARG B N 1
ATOM 6143 C CA . ARG B 1 366 ? -1.999 1.93 24.594 1 93.06 366 ARG B CA 1
ATOM 6144 C C . ARG B 1 366 ? -3.004 2.965 24.094 1 93.06 366 ARG B C 1
ATOM 6146 O O . ARG B 1 366 ? -3.619 3.672 24.906 1 93.06 366 ARG B O 1
ATOM 6153 N N . THR B 1 367 ? -3.18 3.043 22.844 1 91.88 367 THR B N 1
ATOM 6154 C CA . THR B 1 367 ? -3.955 4.117 22.234 1 91.88 367 THR B CA 1
ATOM 6155 C C . THR B 1 367 ? -5.453 3.852 22.391 1 91.88 367 THR B C 1
ATOM 6157 O O . THR B 1 367 ? -6.227 4.77 22.656 1 91.88 367 THR B O 1
ATOM 6160 N N . TRP B 1 368 ? -5.844 2.602 22.281 1 96.69 368 TRP B N 1
ATOM 6161 C CA . TRP B 1 368 ? -7.273 2.316 22.25 1 96.69 368 TRP B CA 1
ATOM 6162 C C . TRP B 1 368 ? -7.664 1.374 23.375 1 96.69 368 TRP B C 1
ATOM 6164 O O . TRP B 1 368 ? -8.734 0.763 23.344 1 96.69 368 TRP B O 1
ATOM 6174 N N . ARG B 1 369 ? -6.793 1.244 24.297 1 96.25 369 ARG B N 1
ATOM 6175 C CA . ARG B 1 369 ? -7.062 0.447 25.5 1 96.25 369 ARG B CA 1
ATOM 6176 C C . ARG B 1 369 ? -7.523 -0.958 25.125 1 96.25 369 ARG B C 1
ATOM 6178 O O . ARG B 1 369 ? -8.484 -1.477 25.688 1 96.25 369 ARG B O 1
ATOM 6185 N N . ALA B 1 370 ? -6.934 -1.504 24.141 1 98.06 370 ALA B N 1
ATOM 6186 C CA . ALA B 1 370 ? -7.293 -2.85 23.703 1 98.06 370 ALA B CA 1
ATOM 6187 C C . ALA B 1 370 ? -6.773 -3.9 24.688 1 98.06 370 ALA B C 1
ATOM 6189 O O . ALA B 1 370 ? -5.703 -3.734 25.266 1 98.06 370 ALA B O 1
ATOM 6190 N N . ILE B 1 371 ? -7.523 -4.902 24.844 1 98.31 371 ILE B N 1
ATOM 6191 C CA . ILE B 1 371 ? -7.141 -6.043 25.672 1 98.31 371 ILE B CA 1
ATOM 6192 C C . ILE B 1 371 ? -6.375 -7.055 24.828 1 98.31 371 ILE B C 1
ATOM 6194 O O . ILE B 1 371 ? -6.82 -7.434 23.734 1 98.31 371 ILE B O 1
ATOM 6198 N N . PRO B 1 372 ? -5.125 -7.469 25.312 1 98.38 372 PRO B N 1
ATOM 6199 C CA . PRO B 1 372 ? -4.398 -8.484 24.562 1 98.38 372 PRO B CA 1
ATOM 6200 C C . PRO B 1 372 ? -5.176 -9.789 24.422 1 98.38 372 PRO B C 1
ATOM 6202 O O . PRO B 1 372 ? -5.691 -10.312 25.422 1 98.38 372 PRO B O 1
ATOM 6205 N N . TRP B 1 373 ? -5.328 -10.234 23.219 1 98.5 373 TRP B N 1
ATOM 6206 C CA . TRP B 1 373 ? -6.039 -11.453 22.859 1 98.5 373 TRP B CA 1
ATOM 6207 C C . TRP B 1 373 ? -5.062 -12.57 22.484 1 98.5 373 TRP B C 1
ATOM 6209 O O . TRP B 1 373 ? -4.477 -12.555 21.406 1 98.5 373 TRP B O 1
ATOM 6219 N N . ARG B 1 374 ? -4.816 -13.531 23.422 1 98 374 ARG B N 1
ATOM 6220 C CA . ARG B 1 374 ? -3.859 -14.617 23.25 1 98 374 ARG B CA 1
ATOM 6221 C C . ARG B 1 374 ? -2.498 -14.086 22.812 1 98 374 ARG B C 1
ATOM 6223 O O . ARG B 1 374 ? -1.908 -14.578 21.844 1 98 374 ARG B O 1
ATOM 6230 N N . LEU B 1 375 ? -2.041 -13.07 23.438 1 98.12 375 LEU B N 1
ATOM 6231 C CA . LEU B 1 375 ? -0.815 -12.367 23.078 1 98.12 375 LEU B CA 1
ATOM 6232 C C . LEU B 1 375 ? 0.134 -12.289 24.266 1 98.12 375 LEU B C 1
ATOM 6234 O O . LEU B 1 375 ? 0.872 -11.312 24.422 1 98.12 375 LEU B O 1
ATOM 6238 N N . ALA B 1 376 ? 0.073 -13.312 25.062 1 98.19 376 ALA B N 1
ATOM 6239 C CA . ALA B 1 376 ? 0.916 -13.383 26.25 1 98.19 376 ALA B CA 1
ATOM 6240 C C . ALA B 1 376 ? 2.1 -14.32 26.031 1 98.19 376 ALA B C 1
ATOM 6242 O O . ALA B 1 376 ? 2.184 -14.992 25 1 98.19 376 ALA B O 1
ATOM 6243 N N . ALA B 1 377 ? 3.02 -14.344 27 1 98 377 ALA B N 1
ATOM 6244 C CA . ALA B 1 377 ? 4.176 -15.242 26.953 1 98 377 ALA B CA 1
ATOM 6245 C C . ALA B 1 377 ? 3.74 -16.703 26.844 1 98 377 ALA B C 1
ATOM 6247 O O . ALA B 1 377 ? 4.355 -17.484 26.109 1 98 377 ALA B O 1
ATOM 6248 N N . SER B 1 378 ? 2.732 -17.031 27.562 1 97.75 378 SER B N 1
ATOM 6249 C CA . SER B 1 378 ? 2.23 -18.406 27.531 1 97.75 378 SER B CA 1
ATOM 6250 C C . SER B 1 378 ? 1.734 -18.781 26.141 1 97.75 378 SER B C 1
ATOM 6252 O O . SER B 1 378 ? 1.94 -19.906 25.688 1 97.75 378 SER B O 1
ATOM 6254 N N . ASP B 1 379 ? 1.076 -17.859 25.516 1 97.94 379 ASP B N 1
ATOM 6255 C CA . ASP B 1 379 ? 0.588 -18.094 24.156 1 97.94 379 ASP B CA 1
ATOM 6256 C C . ASP B 1 379 ? 1.747 -18.281 23.172 1 97.94 379 ASP B C 1
ATOM 6258 O O . ASP B 1 379 ? 1.7 -19.156 22.312 1 97.94 379 ASP B O 1
ATOM 6262 N N . TYR B 1 380 ? 2.812 -17.484 23.281 1 96.69 380 TYR B N 1
ATOM 6263 C CA . TYR B 1 380 ? 3.998 -17.594 22.438 1 96.69 380 TYR B CA 1
ATOM 6264 C C . TYR B 1 380 ? 4.668 -18.953 22.609 1 96.69 380 TYR B C 1
ATOM 6266 O O . TYR B 1 380 ? 4.996 -19.625 21.625 1 96.69 380 TYR B O 1
ATOM 6274 N N . LYS B 1 381 ? 4.832 -19.297 23.875 1 96.19 381 LYS B N 1
ATOM 6275 C CA . LYS B 1 381 ? 5.484 -20.578 24.156 1 96.19 381 LYS B CA 1
ATOM 6276 C C . LYS B 1 381 ? 4.684 -21.75 23.594 1 96.19 381 LYS B C 1
ATOM 6278 O O . LYS B 1 381 ? 5.262 -22.703 23.062 1 96.19 381 LYS B O 1
ATOM 6283 N N . ALA B 1 382 ? 3.43 -21.688 23.734 1 96.06 382 ALA B N 1
ATOM 6284 C CA . ALA B 1 382 ? 2.57 -22.719 23.172 1 96.06 382 ALA B CA 1
ATOM 6285 C C . ALA B 1 382 ? 2.711 -22.797 21.656 1 96.06 382 ALA B C 1
ATOM 6287 O O . ALA B 1 382 ? 2.744 -23.875 21.078 1 96.06 382 ALA B O 1
ATOM 6288 N N . ALA B 1 383 ? 2.754 -21.656 21 1 94.31 383 ALA B N 1
ATOM 6289 C CA . ALA B 1 383 ? 2.885 -21.594 19.547 1 94.31 383 ALA B CA 1
ATOM 6290 C C . ALA B 1 383 ? 4.227 -22.156 19.078 1 94.31 383 ALA B C 1
ATOM 6292 O O . ALA B 1 383 ? 4.309 -22.828 18.062 1 94.31 383 ALA B O 1
ATOM 6293 N N . VAL B 1 384 ? 5.309 -21.828 19.797 1 92.12 384 VAL B N 1
ATOM 6294 C CA . VAL B 1 384 ? 6.652 -22.312 19.484 1 92.12 384 VAL B CA 1
ATOM 6295 C C . VAL B 1 384 ? 6.68 -23.844 19.531 1 92.12 384 VAL B C 1
ATOM 6297 O O . VAL B 1 384 ? 7.297 -24.469 18.672 1 92.12 384 VAL B O 1
ATOM 6300 N N . LYS B 1 385 ? 6.02 -24.422 20.469 1 90.44 385 LYS B N 1
ATOM 6301 C CA . LYS B 1 385 ? 5.98 -25.875 20.609 1 90.44 385 LYS B CA 1
ATOM 6302 C C . LYS B 1 385 ? 5.289 -26.531 19.422 1 90.44 385 LYS B C 1
ATOM 6304 O O . LYS B 1 385 ? 5.66 -27.625 19 1 90.44 385 LYS B O 1
ATOM 6309 N N . ALA B 1 386 ? 4.355 -25.859 18.938 1 85 386 ALA B N 1
ATOM 6310 C CA . ALA B 1 386 ? 3.562 -26.406 17.828 1 85 386 ALA B CA 1
ATOM 6311 C C . ALA B 1 386 ? 4.23 -26.141 16.484 1 85 386 ALA B C 1
ATOM 6313 O O . ALA B 1 386 ? 3.855 -26.734 15.477 1 85 386 ALA B O 1
ATOM 6314 N N . ALA B 1 387 ? 5.184 -25.219 16.484 1 74.75 387 ALA B N 1
ATOM 6315 C CA . ALA B 1 387 ? 5.801 -24.797 15.219 1 74.75 387 ALA B CA 1
ATOM 6316 C C . ALA B 1 387 ? 6.797 -25.844 14.727 1 74.75 387 ALA B C 1
ATOM 6318 O O . ALA B 1 387 ? 7.492 -26.469 15.523 1 74.75 387 ALA B O 1
ATOM 6319 N N . PRO B 1 388 ? 6.609 -26.297 13.422 1 62.88 388 PRO B N 1
ATOM 6320 C CA . PRO B 1 388 ? 7.539 -27.344 12.977 1 62.88 388 PRO B CA 1
ATOM 6321 C C . PRO B 1 388 ? 9 -26.953 13.148 1 62.88 388 PRO B C 1
ATOM 6323 O O . PRO B 1 388 ? 9.805 -27.734 13.656 1 62.88 388 PRO B O 1
ATOM 6326 N N . HIS B 1 389 ? 9.781 -26.141 12.047 1 59.69 389 HIS B N 1
ATOM 6327 C CA . HIS B 1 389 ? 11.219 -25.953 11.914 1 59.69 389 HIS B CA 1
ATOM 6328 C C . HIS B 1 389 ? 11.648 -24.578 12.438 1 59.69 389 HIS B C 1
ATOM 6330 O O . HIS B 1 389 ? 11.078 -23.562 12.055 1 59.69 389 HIS B O 1
ATOM 6336 N N . VAL B 1 390 ? 12.273 -24.406 13.562 1 58.62 390 VAL B N 1
ATOM 6337 C CA . VAL B 1 390 ? 12.07 -23.047 14.031 1 58.62 390 VAL B CA 1
ATOM 6338 C C . VAL B 1 390 ? 13.375 -22.266 13.922 1 58.62 390 VAL B C 1
ATOM 6340 O O . VAL B 1 390 ? 14.297 -22.469 14.711 1 58.62 390 VAL B O 1
ATOM 6343 N N . ARG B 1 391 ? 14.039 -22.266 12.711 1 65.12 391 ARG B N 1
ATOM 6344 C CA . ARG B 1 391 ? 15.195 -21.375 12.727 1 65.12 391 ARG B CA 1
ATOM 6345 C C . ARG B 1 391 ? 14.828 -20 13.297 1 65.12 391 ARG B C 1
ATOM 6347 O O . ARG B 1 391 ? 13.734 -19.484 13.039 1 65.12 391 ARG B O 1
ATOM 6354 N N . ARG B 1 392 ? 15.758 -19.688 14.07 1 67.5 392 ARG B N 1
ATOM 6355 C CA . ARG B 1 392 ? 15.656 -18.375 14.711 1 67.5 392 ARG B CA 1
ATOM 6356 C C . ARG B 1 392 ? 15.609 -17.266 13.68 1 67.5 392 ARG B C 1
ATOM 6358 O O . ARG B 1 392 ? 16.453 -17.188 12.789 1 67.5 392 ARG B O 1
ATOM 6365 N N . ASP B 1 393 ? 14.508 -16.562 13.648 1 78.12 393 ASP B N 1
ATOM 6366 C CA . ASP B 1 393 ? 14.375 -15.523 12.641 1 78.12 393 ASP B CA 1
ATOM 6367 C C . ASP B 1 393 ? 14.039 -14.18 13.289 1 78.12 393 ASP B C 1
ATOM 6369 O O . ASP B 1 393 ? 13.641 -13.234 12.594 1 78.12 393 ASP B O 1
ATOM 6373 N N . LEU B 1 394 ? 14.227 -14.117 14.57 1 82.38 394 LEU B N 1
ATOM 6374 C CA . LEU B 1 394 ? 13.945 -12.844 15.227 1 82.38 394 LEU B CA 1
ATOM 6375 C C . LEU B 1 394 ? 15.18 -11.953 15.219 1 82.38 394 LEU B C 1
ATOM 6377 O O . LEU B 1 394 ? 16.281 -12.406 15.547 1 82.38 394 LEU B O 1
ATOM 6381 N N . ASP B 1 395 ? 15.023 -10.75 14.695 1 75.5 395 ASP B N 1
ATOM 6382 C CA . ASP B 1 395 ? 16.125 -9.797 14.664 1 75.5 395 ASP B CA 1
ATOM 6383 C C . ASP B 1 395 ? 16.578 -9.422 16.078 1 75.5 395 ASP B C 1
ATOM 6385 O O . ASP B 1 395 ? 15.953 -9.844 17.062 1 75.5 395 ASP B O 1
ATOM 6389 N N . GLU B 1 396 ? 17.625 -8.641 16.062 1 72.62 396 GLU B N 1
ATOM 6390 C CA . GLU B 1 396 ? 18.281 -8.305 17.328 1 72.62 396 GLU B CA 1
ATOM 6391 C C . GLU B 1 396 ? 17.578 -7.137 18.016 1 72.62 396 GLU B C 1
ATOM 6393 O O . GLU B 1 396 ? 17.641 -7.008 19.25 1 72.62 396 GLU B O 1
ATOM 6398 N N . THR B 1 397 ? 16.922 -6.273 17.266 1 74.38 397 THR B N 1
ATOM 6399 C CA . THR B 1 397 ? 16.328 -5.113 17.922 1 74.38 397 THR B CA 1
ATOM 6400 C C . THR B 1 397 ? 14.992 -5.488 18.562 1 74.38 397 THR B C 1
ATOM 6402 O O . THR B 1 397 ? 13.992 -5.691 17.859 1 74.38 397 THR B O 1
ATOM 6405 N N . ASP B 1 398 ? 15.062 -5.527 19.875 1 79.94 398 ASP B N 1
ATOM 6406 C CA . ASP B 1 398 ? 13.906 -6.039 20.609 1 79.94 398 ASP B CA 1
ATOM 6407 C C . ASP B 1 398 ? 12.906 -4.922 20.891 1 79.94 398 ASP B C 1
ATOM 6409 O O . ASP B 1 398 ? 13.203 -3.744 20.703 1 79.94 398 ASP B O 1
ATOM 6413 N N . ALA B 1 399 ? 11.734 -5.297 21.047 1 88.06 399 ALA B N 1
ATOM 6414 C CA . ALA B 1 399 ? 10.648 -4.438 21.516 1 88.06 399 ALA B CA 1
ATOM 6415 C C . ALA B 1 399 ? 10.047 -4.961 22.812 1 88.06 399 ALA B C 1
ATOM 6417 O O . ALA B 1 399 ? 9.961 -6.176 23.016 1 88.06 399 ALA B O 1
ATOM 6418 N N . VAL B 1 400 ? 9.688 -4.059 23.703 1 91.44 400 VAL B N 1
ATOM 6419 C CA . VAL B 1 400 ? 9.109 -4.422 25 1 91.44 400 VAL B CA 1
ATOM 6420 C C . VAL B 1 400 ? 7.598 -4.578 24.859 1 91.44 400 VAL B C 1
ATOM 6422 O O . VAL B 1 400 ? 6.93 -3.729 24.266 1 91.44 400 VAL B O 1
ATOM 6425 N N . ALA B 1 401 ? 7.141 -5.707 25.344 1 95.81 401 ALA B N 1
ATOM 6426 C CA . ALA B 1 401 ? 5.695 -5.887 25.453 1 95.81 401 ALA B CA 1
ATOM 6427 C C . ALA B 1 401 ? 5.164 -5.285 26.75 1 95.81 401 ALA B C 1
ATOM 6429 O O . ALA B 1 401 ? 5.285 -5.891 27.812 1 95.81 401 ALA B O 1
ATOM 6430 N N . VAL B 1 402 ? 4.508 -4.238 26.703 1 94.19 402 VAL B N 1
ATOM 6431 C CA . VAL B 1 402 ? 4.137 -3.471 27.891 1 94.19 402 VAL B CA 1
ATOM 6432 C C . VAL B 1 402 ? 3.049 -4.207 28.656 1 94.19 402 VAL B C 1
ATOM 6434 O O . VAL B 1 402 ? 2.906 -4.023 29.875 1 94.19 402 VAL B O 1
ATOM 6437 N N . TRP B 1 403 ? 2.314 -5.113 28.062 1 95.88 403 TRP B N 1
ATOM 6438 C CA . TRP B 1 403 ? 1.172 -5.773 28.688 1 95.88 403 TRP B CA 1
ATOM 6439 C C . TRP B 1 403 ? 1.6 -7.059 29.391 1 95.88 403 TRP B C 1
ATOM 6441 O O . TRP B 1 403 ? 0.863 -7.598 30.219 1 95.88 403 TRP B O 1
ATOM 6451 N N . ASP B 1 404 ? 2.746 -7.559 29.047 1 97.5 404 ASP B N 1
ATOM 6452 C CA . ASP B 1 404 ? 3.25 -8.805 29.609 1 97.5 404 ASP B CA 1
ATOM 6453 C C . ASP B 1 404 ? 4.777 -8.805 29.688 1 97.5 404 ASP B C 1
ATOM 6455 O O . ASP B 1 404 ? 5.445 -9.164 28.703 1 97.5 404 ASP B O 1
ATOM 6459 N N . PRO B 1 405 ? 5.332 -8.555 30.812 1 96.12 405 PRO B N 1
ATOM 6460 C CA . PRO B 1 405 ? 6.785 -8.422 30.953 1 96.12 405 PRO B CA 1
ATOM 6461 C C . PRO B 1 405 ? 7.527 -9.727 30.656 1 96.12 405 PRO B C 1
ATOM 6463 O O . PRO B 1 405 ? 8.742 -9.719 30.438 1 96.12 405 PRO B O 1
ATOM 6466 N N . LEU B 1 406 ? 6.805 -10.789 30.594 1 97.5 406 LEU B N 1
ATOM 6467 C CA . LEU B 1 406 ? 7.453 -12.086 30.391 1 97.5 406 LEU B CA 1
ATOM 6468 C C . LEU B 1 406 ? 7.543 -12.422 28.906 1 97.5 406 LEU B C 1
ATOM 6470 O O . LEU B 1 406 ? 8.258 -13.352 28.531 1 97.5 406 LEU B O 1
ATOM 6474 N N . LEU B 1 407 ? 6.883 -11.68 28.125 1 97.69 407 LEU B N 1
ATOM 6475 C CA . LEU B 1 407 ? 6.793 -12.055 26.719 1 97.69 407 LEU B CA 1
ATOM 6476 C C . LEU B 1 407 ? 8.102 -11.766 25.984 1 97.69 407 LEU B C 1
ATOM 6478 O O . LEU B 1 407 ? 8.633 -12.633 25.297 1 97.69 407 LEU B O 1
ATOM 6482 N N . THR B 1 408 ? 8.703 -10.586 26.125 1 95.31 408 THR B N 1
ATOM 6483 C CA . THR B 1 408 ? 9.922 -10.18 25.422 1 95.31 408 THR B CA 1
ATOM 6484 C C . THR B 1 408 ? 11.07 -11.133 25.75 1 95.31 408 THR B C 1
ATOM 6486 O O . THR B 1 408 ? 11.719 -11.656 24.844 1 95.31 408 THR B O 1
ATOM 6489 N N . PRO B 1 409 ? 11.305 -11.445 27.078 1 95.38 409 PRO B N 1
ATOM 6490 C CA . PRO B 1 409 ? 12.359 -12.414 27.391 1 95.38 409 PRO B CA 1
ATOM 6491 C C . PRO B 1 409 ? 12.094 -13.789 26.781 1 95.38 409 PRO B C 1
ATOM 6493 O O . PRO B 1 409 ? 13.031 -14.453 26.312 1 95.38 409 PRO B O 1
ATOM 6496 N N . ALA B 1 410 ? 10.859 -14.211 26.781 1 95.5 410 ALA B N 1
ATOM 6497 C CA . ALA B 1 410 ? 10.523 -15.508 26.203 1 95.5 410 ALA B CA 1
ATOM 6498 C C . ALA B 1 410 ? 10.859 -15.539 24.719 1 95.5 410 ALA B C 1
ATOM 6500 O O . ALA B 1 410 ? 11.414 -16.516 24.219 1 95.5 410 ALA B O 1
ATOM 6501 N N . MET B 1 411 ? 10.539 -14.5 24.016 1 94.75 411 MET B N 1
ATOM 6502 C CA . MET B 1 411 ? 10.797 -14.422 22.578 1 94.75 411 MET B CA 1
ATOM 6503 C C . MET B 1 411 ? 12.289 -14.367 22.297 1 94.75 411 MET B C 1
ATOM 6505 O O . MET B 1 411 ? 12.773 -14.977 21.344 1 94.75 411 MET B O 1
ATOM 6509 N N . ARG B 1 412 ? 13.047 -13.695 23.094 1 92.56 412 ARG B N 1
ATOM 6510 C CA . ARG B 1 412 ? 14.5 -13.633 22.953 1 92.56 412 ARG B CA 1
ATOM 6511 C C . ARG B 1 412 ? 15.133 -15.008 23.156 1 92.56 412 ARG B C 1
ATOM 6513 O O . ARG B 1 412 ? 16.031 -15.398 22.406 1 92.56 412 ARG B O 1
ATOM 6520 N N . ASP B 1 413 ? 14.656 -15.656 24.109 1 91.75 413 ASP B N 1
ATOM 6521 C CA . ASP B 1 413 ? 15.203 -16.969 24.469 1 91.75 413 ASP B CA 1
ATOM 6522 C C . ASP B 1 413 ? 14.977 -17.969 23.344 1 91.75 413 ASP B C 1
ATOM 6524 O O . ASP B 1 413 ? 15.891 -18.719 22.969 1 91.75 413 ASP B O 1
ATOM 6528 N N . HIS B 1 414 ? 13.828 -17.984 22.828 1 91.38 414 HIS B N 1
ATOM 6529 C CA . HIS B 1 414 ? 13.492 -18.953 21.797 1 91.38 414 HIS B CA 1
ATOM 6530 C C . HIS B 1 414 ? 13.977 -18.5 20.422 1 91.38 414 HIS B C 1
ATOM 6532 O O . HIS B 1 414 ? 14.344 -19.328 19.594 1 91.38 414 HIS B O 1
ATOM 6538 N N . GLY B 1 415 ? 13.781 -17.203 20.203 1 90.88 415 GLY B N 1
ATOM 6539 C CA . GLY B 1 415 ? 14.336 -16.609 18.984 1 90.88 415 GLY B CA 1
ATOM 6540 C C . GLY B 1 415 ? 13.516 -16.906 17.75 1 90.88 415 GLY B C 1
ATOM 6541 O O . GLY B 1 415 ? 14.016 -16.812 16.625 1 90.88 415 GLY B O 1
ATOM 6542 N N . LEU B 1 416 ? 12.281 -17.281 17.969 1 91 416 LEU B N 1
ATOM 6543 C CA . LEU B 1 416 ? 11.43 -17.641 16.844 1 91 416 LEU B CA 1
ATOM 6544 C C . LEU B 1 416 ? 10.305 -16.625 16.656 1 91 416 LEU B C 1
ATOM 6546 O O . LEU B 1 416 ? 9.672 -16.219 17.641 1 91 416 LEU B O 1
ATOM 6550 N N . SER B 1 417 ? 10.148 -16.188 15.438 1 92.12 417 SER B N 1
ATOM 6551 C CA . SER B 1 417 ? 8.953 -15.406 15.117 1 92.12 417 SER B CA 1
ATOM 6552 C C . SER B 1 417 ? 7.773 -16.328 14.805 1 92.12 417 SER B C 1
ATOM 6554 O O . SER B 1 417 ? 7.953 -17.406 14.25 1 92.12 417 SER B O 1
ATOM 6556 N N . ILE B 1 418 ? 6.605 -15.938 15.172 1 92.19 418 ILE B N 1
ATOM 6557 C CA . ILE B 1 418 ? 5.387 -16.672 14.883 1 92.19 418 ILE B CA 1
ATOM 6558 C C . ILE B 1 418 ? 4.383 -15.766 14.18 1 92.19 418 ILE B C 1
ATOM 6560 O O . ILE B 1 418 ? 3.918 -14.781 14.766 1 92.19 418 ILE B O 1
ATOM 6564 N N . ALA B 1 419 ? 4.027 -16.141 12.984 1 90.75 419 ALA B N 1
ATOM 6565 C CA . ALA B 1 419 ? 3.018 -15.391 12.242 1 90.75 419 ALA B CA 1
ATOM 6566 C C . ALA B 1 419 ? 1.634 -15.586 12.859 1 90.75 419 ALA B C 1
ATOM 6568 O O . ALA B 1 419 ? 1.302 -16.672 13.328 1 90.75 419 ALA B O 1
ATOM 6569 N N . GLU B 1 420 ? 0.845 -14.547 12.797 1 94.38 420 GLU B N 1
ATOM 6570 C CA . GLU B 1 420 ? -0.515 -14.578 13.328 1 94.38 420 GLU B CA 1
ATOM 6571 C C . GLU B 1 420 ? -1.309 -15.75 12.75 1 94.38 420 GLU B C 1
ATOM 6573 O O . GLU B 1 420 ? -2.035 -16.422 13.477 1 94.38 420 GLU B O 1
ATOM 6578 N N . GLU B 1 421 ? -1.146 -16.094 11.492 1 89.56 421 GLU B N 1
ATOM 6579 C CA . GLU B 1 421 ? -1.876 -17.141 10.797 1 89.56 421 GLU B CA 1
ATOM 6580 C C . GLU B 1 421 ? -1.512 -18.516 11.344 1 89.56 421 GLU B C 1
ATOM 6582 O O . GLU B 1 421 ? -2.285 -19.469 11.203 1 89.56 421 GLU B O 1
ATOM 6587 N N . ALA B 1 422 ? -0.319 -18.594 11.852 1 87.5 422 ALA B N 1
ATOM 6588 C CA . ALA B 1 422 ? 0.153 -19.875 12.359 1 87.5 422 ALA B CA 1
ATOM 6589 C C . ALA B 1 422 ? -0.678 -20.328 13.555 1 87.5 422 ALA B C 1
ATOM 6591 O O . ALA B 1 422 ? -0.744 -21.531 13.852 1 87.5 422 ALA B O 1
ATOM 6592 N N . VAL B 1 423 ? -1.312 -19.406 14.234 1 94.06 423 VAL B N 1
ATOM 6593 C CA . VAL B 1 423 ? -2.117 -19.75 15.398 1 94.06 423 VAL B CA 1
ATOM 6594 C C . VAL B 1 423 ? -3.594 -19.5 15.102 1 94.06 423 VAL B C 1
ATOM 6596 O O . VAL B 1 423 ? -4.387 -19.281 16.016 1 94.06 423 VAL B O 1
ATOM 6599 N N . ALA B 1 424 ? -3.992 -19.531 13.883 1 94.25 424 ALA B N 1
ATOM 6600 C CA . ALA B 1 424 ? -5.336 -19.188 13.43 1 94.25 424 ALA B CA 1
ATOM 6601 C C . ALA B 1 424 ? -6.383 -20.109 14.047 1 94.25 424 ALA B C 1
ATOM 6603 O O . ALA B 1 424 ? -7.477 -19.656 14.406 1 94.25 424 ALA B O 1
ATOM 6604 N N . ASP B 1 425 ? -6.078 -21.359 14.219 1 93.56 425 ASP B N 1
ATOM 6605 C CA . 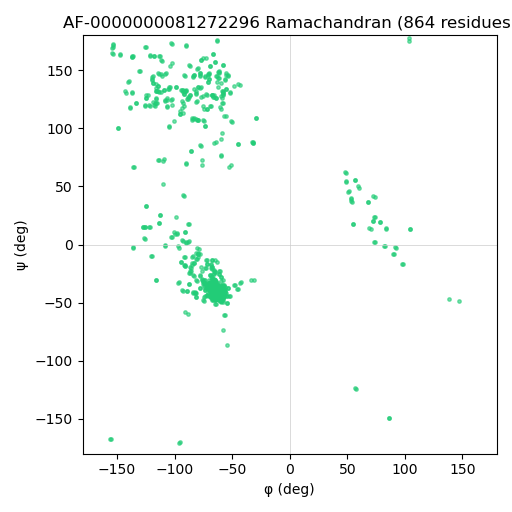ASP B 1 425 ? -7.059 -22.328 14.727 1 93.56 425 ASP B CA 1
ATOM 6606 C C . ASP B 1 425 ? -7.582 -21.891 16.094 1 93.56 425 ASP B C 1
ATOM 6608 O O . ASP B 1 425 ? -8.797 -21.875 16.328 1 93.56 425 ASP B O 1
ATOM 6612 N N . GLY B 1 426 ? -6.664 -21.531 16.938 1 95.38 426 GLY B N 1
ATOM 6613 C CA . GLY B 1 426 ? -7.062 -21.062 18.266 1 95.38 426 GLY B CA 1
ATOM 6614 C C . GLY B 1 426 ? -7.828 -19.766 18.234 1 95.38 426 GLY B C 1
ATOM 6615 O O . GLY B 1 426 ? -8.805 -19.594 18.969 1 95.38 426 GLY B O 1
ATOM 6616 N N . LEU B 1 427 ? -7.445 -18.859 17.438 1 97.44 427 LEU B N 1
ATOM 6617 C CA . LEU B 1 427 ? -8.078 -17.547 17.344 1 97.44 427 LEU B CA 1
ATOM 6618 C C . LEU B 1 427 ? -9.492 -17.672 16.797 1 97.44 427 LEU B C 1
ATOM 6620 O O . LEU B 1 427 ? -10.414 -17.016 17.281 1 97.44 427 LEU B O 1
ATOM 6624 N N . ILE B 1 428 ? -9.672 -18.547 15.781 1 97.56 428 ILE B N 1
ATOM 6625 C CA . ILE B 1 428 ? -10.969 -18.703 15.141 1 97.56 428 ILE B CA 1
ATOM 6626 C C . ILE B 1 428 ? -11.969 -19.297 16.125 1 97.56 428 ILE B C 1
ATOM 6628 O O . ILE B 1 428 ? -13.148 -18.938 16.125 1 97.56 428 ILE B O 1
ATOM 6632 N N . GLU B 1 429 ? -11.516 -20.125 16.969 1 96.94 429 GLU B N 1
ATOM 6633 C CA . GLU B 1 429 ? -12.383 -20.688 17.984 1 96.94 429 GLU B CA 1
ATOM 6634 C C . GLU B 1 429 ? -12.945 -19.594 18.906 1 96.94 429 GLU B C 1
ATOM 6636 O O . GLU B 1 429 ? -14.109 -19.641 19.297 1 96.94 429 GLU B O 1
ATOM 6641 N N . ASP B 1 430 ? -12.156 -18.656 19.234 1 97.44 430 ASP B N 1
ATOM 6642 C CA . ASP B 1 430 ? -12.586 -17.547 20.094 1 97.44 430 ASP B CA 1
ATOM 6643 C C . ASP B 1 430 ? -13.578 -16.641 19.375 1 97.44 430 ASP B C 1
ATOM 6645 O O . ASP B 1 430 ? -14.383 -15.961 20.016 1 97.44 430 ASP B O 1
ATOM 6649 N N . LEU B 1 431 ? -13.516 -16.609 18.047 1 98.06 431 LEU B N 1
ATOM 6650 C CA . LEU B 1 431 ? -14.32 -15.695 17.25 1 98.06 431 LEU B CA 1
ATOM 6651 C C . LEU B 1 431 ? -15.703 -16.281 16.984 1 98.06 431 LEU B C 1
ATOM 6653 O O . LEU B 1 431 ? -16.594 -15.586 16.469 1 98.06 431 LEU B O 1
ATOM 6657 N N . ARG B 1 432 ? -15.883 -17.516 17.297 1 95.56 432 ARG B N 1
ATOM 6658 C CA . ARG B 1 432 ? -17.141 -18.188 17.016 1 95.56 432 ARG B CA 1
ATOM 6659 C C . ARG B 1 432 ? -18.25 -17.688 17.938 1 95.56 432 ARG B C 1
ATOM 6661 O O . ARG B 1 432 ? -18.109 -17.734 19.156 1 95.56 432 ARG B O 1
ATOM 6668 N N . LEU B 1 433 ? -19.203 -17.094 17.312 1 88.69 433 LEU B N 1
ATOM 6669 C CA . LEU B 1 433 ? -20.391 -16.703 18.078 1 88.69 433 LEU B CA 1
ATOM 6670 C C . LEU B 1 433 ? -21.297 -17.891 18.328 1 88.69 433 LEU B C 1
ATOM 6672 O O . LEU B 1 433 ? -21.328 -18.844 17.547 1 88.69 433 LEU B O 1
ATOM 6676 N N . PRO B 1 434 ? -22.047 -17.953 19.516 1 74.81 434 PRO B N 1
ATOM 6677 C CA . PRO B 1 434 ? -22.984 -19.047 19.812 1 74.81 434 PRO B CA 1
ATOM 6678 C C . PRO B 1 434 ? -24.109 -19.156 18.797 1 74.81 434 PRO B C 1
ATOM 6680 O O . PRO B 1 434 ? -24.5 -18.156 18.188 1 74.81 434 PRO B O 1
#